Protein 3JX8 (pdb70)

Sequence (1457 aa):
DKKRIDGNGNPETREIKISDYDEITFVGSADFEYEQSDKAPYLSVTIDENLFDYLVTEVEGGTLKIYPKSIKKGFNNNSYDLRPTVYKIKKSNSKELKELNTVGSGSFIISKPTKVNREINAGSGNVELRGPVKGYKLECNAGSGNIIAKDIQLDNLSCSLASSGEIEVIGTVVDRASFNVAGSGEIKAFDCQARKAECNIASSGEISVYATQILDANIVGSGEIHYKGDPEISKSIGSGSINKVKDKKRIDGNGNPETREIKISDYDEITFVGSADFEYEQSDDKAPYLSVTIDENLFDYLVTEVEGGTLKIYPKSIKKGFNNNSYDLRPTVYKIKKSNSKELKELNTVGSGSFIISKPTKVNREINAGSGNVELRGPVKGYKLECNAGSGNIIAKDIQLDNLSCSLASSGEIEVIGTTVDRRASFNVAGSGEIKAFDCQARKAECNIASSGEISVYATQILDANIVGSGEIHYKGDPEISKSIGSGSINKVKDKKRIDGNGNPETREIKISDYDEITFVGSADFEYEQSDKAPYLSVTIDENLFDYLVTEVEGGTLKIYPKSIKKGFNNNSYDLRPTVYKIKSNSKELKELNTVGSGSFIISKPTKVNREINAGSGNVELRGPVKGYKLECNAGSGNIIAKDIQLDNLSCSLASSGEIEVIGTTVVDRASFNVAGSGEIKAFDCQARKAECNIASSGEISVYATQILDANIVGSGEIHYKGDPEISKSIGSGSINKVKKKRIDGNGNPETREIKISDYDEITFVGSADFEYEQSDKAPYLSVTIDENLFDYLVTEVEGGTLKIYPKSIKKGFNNNSYDLRPTVYKIKKSNSKELKELNTVGSGSFIISKPTKVNREINAGSGNVELRGPVKGYKLECNAGSGNIIAKDIQLDNLSCSLLASSGEIEVIGTTVVDRASFNVAGSGEIKAFDCQARKAECNIASSGEISVYATQILDANIVGSGEIHYKGDPEISKSIGSGSINKVKDKKRIDGNGNPETREIKISDYDEITFVGSADFEYEQSDKAPYLSVTIDENLFDYLVTEVEGGTLKIYPKSIKKGFNNNSYDLRPTVYKIKKSNSKELKELNTVGSGSFIISKPTKVNRREINAGSGNVELRGPVKGYKLECNAGSGNIIAKDIQLDNLSCSLASSGEIEVIGTTVVDRASFNVAGSGEIKAFDCQARKAECNIASSGEISVYATQILDANIVGSGEIHYKGDPEISKSIGSGSINKVKDKKRIDGNGNPETREIKISDYDEITFVGSADFEYEQSDKAPYLSVTIDENLFDYLVTEVEGGTLKIYPKSIKKGFNNNSYDLRPTVYKIKKSNSKELKELNTVGSGSFIISKPTKVNREINAGSGNVELRGPVKGYKLECNAGSGNIIAKDIQLDNLSCSLASSGEIEVIGTTVVDRASFNVAGSGEIKAFDCQARKAECNIASSGEEISVYATQILDANIVGSGEIHYKGDPEISKSIGSGSINKVK

Solvent-accessible surface area: 61033 Å² total

B-factor: mean 30.09, std 10.41, range [11.68, 91.85]

Radius of gyration: 42.0 Å; Cα contacts (8 Å, |Δi|>4): 5154; chains: 6; bounding box: 120×120×91 Å

Organism: Parabacteroides distasonis (strain ATCC 8503 / DSM 20701 / CIP 104284 / JCM 5825 / NCTC 11152) (NCBI:txid435591)

InterPro domains:
  IPR021255 Putative auto-transporter adhesin, head GIN domain [PF10988] (141-253)

Foldseek 3Di:
DAEDEQPPAKDKDKDDAAAAQEEAAEDAAAEEEEADPPGKTKMKIWRPVCVVQWDAYADPRYTYIDGDCDDVPVSPHGHHYHTPHIYMYIYHNHHQYYAYYDAYEYEYAEEAEDAHEYYYEAHEYEDNYEYEYEEYEAEEYAHEYEYAHYHYQEYEYEYEEAHEYEYAYEYAEYEAYYEYAHEYECQRYEYQEYEYEYHEAYEYEHEHAAEYEEEYEYQYEYEYEHDYDYHDYYHNHYYYYDD/DAEDEQPPAKDKDKDDAAAAQEEEAEDAAAEEEEADPDGKTKMKIWRPVCVVQWDAYADPRYTYIDGAQPVVPPSPHGHHYHTPHIYMYIYHNHHQYYAYYYAYEYEYAEEAEDAHEYYYEAHEYEDRYAYEYEEYEAEEYAHEYEYAHYHYQEYEYEYEEAHEYEYAYEYAEYEEEYEYAYEYHAQRYEYQEYEYEYHAAHEYEHEHAAEYEYEYEYAYEYEYEYDYDYDDYYHNHYYYYDD/DAEDEFPPAKDKDKDDAAAAQEEEAEDAAAEEEEADPDGKTKMKIWRPVQVVQWDAYADPRYTYIDGDCDVVPPSPHGHHYHTPHIYMYIYHNHHQEYAYEEAYEYEYAEEAEHAHEYEYEAHEYEDNYEYEYEEYEAEEYAHEYEYAHYHYQEYEYEYEEAHEYEYAYEYAEYEAYYEYAHEYHAQRYEYQEYEYEYHEAHEYEHEHAAYYEYEYEYAHEYEYEHDYDYDDYYHNHYYYYDD/DEDEFPPAKDKDKDDAAAAQEEAAEDAAAEEEEADPDGKTKMKIWRPVCVVQWDAYADPRYTYIYGDCDVVPVSPHGYHYHTPHIYMYIYHNHHQEYAYEDAYEYEYAAEAEHAHEYYYEAHEYEQRYEYEYEEYEAEEYAHEYEYAHYHYAEYEYEYEEAHEYEYAYEYAEYEEYYEYAYEYHAQRYEYQEYEYEYEEAYEYEHEHAAYYEEYYEYAYEYEYEYDYDYDDYYHNHDYYYDD/DAEDEQPPAKDKDKDDAAAAQEEDAEDAAAEEEEADPDGKTKMKIWRPVCVVQWDAYADPRYTYIDGDCDVPPVSPHGHHYHTPHIYMYIYHNHHQYYAYYDAYEYEYAEEAEDAHEYEEEAHEYEDNYAYEYEEYEAEEYAHEYEYNHYHYAEYEYEYEEAHEYEYAYEYAEYEAYYEYAYEYHCQRYEYQEYEYEYEEAYEYEHEHAAYYEEYYEYQYEYEYEHDYDYDDYYHNHYYYYDD/DQEDEFPPAKDKDKDDAAAAQEEEAEDAAAEEEEADPDGKTKMKIWRPVQVVQWDAYDDPRYTYIDGDCDDPPVSPDGHDYHTPHIYMYIYHNHHAEYAYYEAYEYEYAEEEEDAHEYEEEAHEYEDRYEYEYEEYEAEEYAHEYEYAHYHYQEYEYEYEEAHEYEYAYEYAEYEAYYEYAYEYHCQRYEYQEYEYEYEEAYEYEHEHAAYYEYYYEYQYEYEYEYDYDYDDYYHNHYYYYDD

Structure (mmCIF, N/CA/C/O backbone):
data_3JX8
#
_entry.id   3JX8
#
_cell.length_a   201.880
_cell.length_b   201.880
_cell.length_c   202.840
_cell.angle_alpha   90.000
_cell.angle_beta   90.000
_cell.angle_gamma   90.000
#
_symmetry.space_group_name_H-M   'P 41 21 2'
#
loop_
_entity.id
_entity.type
_entity.pdbx_description
1 polymer 'Putative lipoprotein'
2 non-polymer 'SULFATE ION'
3 non-polymer GLYCEROL
4 non-polymer 'CHLORIDE ION'
5 water water
#
loop_
_atom_site.group_PDB
_atom_site.id
_atom_site.type_symbol
_atom_site.label_atom_id
_atom_site.label_alt_id
_atom_site.label_comp_id
_atom_site.label_asym_id
_atom_site.label_entity_id
_atom_site.label_seq_id
_atom_site.pdbx_PDB_ins_code
_atom_site.Cartn_x
_atom_site.Cartn_y
_atom_site.Cartn_z
_atom_site.occupancy
_atom_site.B_iso_or_equiv
_atom_site.auth_seq_id
_atom_site.auth_comp_id
_atom_site.auth_asym_id
_atom_site.auth_atom_id
_atom_site.pdbx_PDB_model_num
ATOM 1 N N . ASP A 1 4 ? -45.268 92.685 18.763 1.00 48.25 23 ASP A N 1
ATOM 2 C CA . ASP A 1 4 ? -43.972 92.767 18.000 1.00 47.19 23 ASP A CA 1
ATOM 3 C C . ASP A 1 4 ? -43.098 91.481 18.020 1.00 45.81 23 ASP A C 1
ATOM 4 O O . ASP A 1 4 ? -42.992 90.821 16.990 1.00 47.49 23 ASP A O 1
ATOM 6 N N A LYS A 1 5 ? -42.481 91.133 19.154 0.50 44.39 24 LYS A N 1
ATOM 7 N N B LYS A 1 5 ? -42.527 91.135 19.174 0.50 44.46 24 LYS A N 1
ATOM 8 C CA A LYS A 1 5 ? -41.508 90.016 19.186 0.50 42.60 24 LYS A CA 1
ATOM 9 C CA B LYS A 1 5 ? -41.524 90.068 19.262 0.50 42.71 24 LYS A CA 1
ATOM 10 C C A LYS A 1 5 ? -42.114 88.607 19.283 0.50 41.40 24 LYS A C 1
ATOM 11 C C B LYS A 1 5 ? -42.101 88.636 19.308 0.50 41.47 24 LYS A C 1
ATOM 12 O O A LYS A 1 5 ? -41.637 87.692 18.607 0.50 40.78 24 LYS A O 1
ATOM 13 O O B LYS A 1 5 ? -41.603 87.745 18.615 0.50 40.84 24 LYS A O 1
ATOM 24 N N . ARG A 1 6 ? -43.139 88.422 20.117 1.00 40.07 25 ARG A N 1
ATOM 25 C CA . ARG A 1 6 ? -43.736 87.081 20.299 1.00 38.55 25 ARG A CA 1
ATOM 26 C C . ARG A 1 6 ? -44.944 86.840 19.397 1.00 35.38 25 ARG A C 1
ATOM 27 O O . ARG A 1 6 ? -45.839 87.635 19.376 1.00 35.35 25 ARG A O 1
ATOM 35 N N . ILE A 1 7 ? -44.972 85.740 18.660 1.00 32.33 26 ILE A N 1
ATOM 36 C CA . ILE A 1 7 ? -46.103 85.452 17.773 1.00 30.03 26 ILE A CA 1
ATOM 37 C C . ILE A 1 7 ? -46.656 84.083 18.144 1.00 28.73 26 ILE A C 1
ATOM 38 O O . ILE A 1 7 ? -45.951 83.085 18.090 1.00 26.35 26 ILE A O 1
ATOM 43 N N . ASP A 1 8 ? -47.916 84.043 18.557 1.00 28.21 27 ASP A N 1
ATOM 44 C CA . ASP A 1 8 ? -48.531 82.771 18.920 1.00 28.30 27 ASP A CA 1
ATOM 45 C C . ASP A 1 8 ? -49.153 82.122 17.707 1.00 27.63 27 ASP A C 1
ATOM 46 O O . ASP A 1 8 ? -49.726 82.802 16.874 1.00 26.42 27 ASP A O 1
ATOM 51 N N . GLY A 1 9 ? -49.028 80.803 17.624 1.00 27.42 28 GLY A N 1
ATOM 52 C CA . GLY A 1 9 ? -49.682 80.030 16.577 1.00 27.31 28 GLY A CA 1
ATOM 53 C C . GLY A 1 9 ? -51.179 80.127 16.717 1.00 27.06 28 GLY A C 1
ATOM 54 O O . GLY A 1 9 ? -51.700 80.030 17.812 1.00 26.56 28 GLY A O 1
ATOM 55 N N . ASN A 1 10 ? -51.876 80.330 15.597 1.00 27.33 29 ASN A N 1
ATOM 56 C CA . ASN A 1 10 ? -53.325 80.482 15.621 1.00 26.39 29 ASN A CA 1
ATOM 57 C C . ASN A 1 10 ? -54.066 79.155 15.756 1.00 26.55 29 ASN A C 1
ATOM 58 O O . ASN A 1 10 ? -55.269 79.150 15.762 1.00 26.90 29 ASN A O 1
ATOM 63 N N . GLY A 1 11 ? -53.352 78.039 15.833 1.00 26.22 30 GLY A N 1
ATOM 64 C CA . GLY A 1 11 ? -53.988 76.755 16.095 1.00 26.04 30 GLY A CA 1
ATOM 65 C C . GLY A 1 11 ? -54.534 76.088 14.848 1.00 25.72 30 GLY A C 1
ATOM 66 O O . GLY A 1 11 ? -55.223 75.102 14.942 1.00 25.95 30 GLY A O 1
ATOM 67 N N . ASN A 1 12 ? -54.235 76.623 13.676 1.00 24.69 31 ASN A N 1
ATOM 68 C CA . ASN A 1 12 ? -54.631 75.977 12.441 1.00 23.96 31 ASN A CA 1
ATOM 69 C C . ASN A 1 12 ? -53.416 75.453 11.700 1.00 23.34 31 ASN A C 1
ATOM 70 O O . ASN A 1 12 ? -52.857 76.150 10.888 1.00 23.34 31 ASN A O 1
ATOM 75 N N . PRO A 1 13 ? -53.025 74.204 11.946 1.00 23.40 32 PRO A N 1
ATOM 76 C CA . PRO A 1 13 ? -51.809 73.715 11.311 1.00 23.42 32 PRO A CA 1
ATOM 77 C C . PRO A 1 13 ? -51.909 73.554 9.806 1.00 23.49 32 PRO A C 1
ATOM 78 O O . PRO A 1 13 ? -52.887 73.003 9.311 1.00 23.38 32 PRO A O 1
ATOM 82 N N . GLU A 1 14 ? -50.864 73.991 9.111 1.00 23.32 33 GLU A N 1
ATOM 83 C CA . GLU A 1 14 ? -50.756 73.871 7.665 1.00 22.76 33 GLU A CA 1
ATOM 84 C C . GLU A 1 14 ? -49.442 73.187 7.296 1.00 22.31 33 GLU A C 1
ATOM 85 O O . GLU A 1 14 ? -48.404 73.499 7.853 1.00 21.63 33 GLU A O 1
ATOM 91 N N . THR A 1 15 ? -49.512 72.276 6.329 1.00 21.58 34 THR A N 1
ATOM 92 C CA . THR A 1 15 ? -48.351 71.619 5.790 1.00 21.53 34 THR A CA 1
ATOM 93 C C . THR A 1 15 ? -48.042 72.193 4.420 1.00 22.54 34 THR A C 1
ATOM 94 O O . THR A 1 15 ? -48.928 72.333 3.562 1.00 22.87 34 THR A O 1
ATOM 98 N N . ARG A 1 16 ? -46.778 72.526 4.227 1.00 23.50 35 ARG A N 1
ATOM 99 C CA . ARG A 1 16 ? -46.272 72.988 2.950 1.00 24.48 35 ARG A CA 1
ATOM 100 C C . ARG A 1 16 ? -45.064 72.183 2.550 1.00 25.48 35 ARG A C 1
ATOM 101 O O . ARG A 1 16 ? -44.082 72.051 3.320 1.00 24.14 35 ARG A O 1
ATOM 109 N N . GLU A 1 17 ? -45.137 71.650 1.336 1.00 26.54 36 GLU A N 1
ATOM 110 C CA . GLU A 1 17 ? -43.970 71.073 0.706 1.00 28.19 36 GLU A CA 1
ATOM 111 C C . GLU A 1 17 ? -43.238 72.188 0.014 1.00 28.51 36 GLU A C 1
ATOM 112 O O . GLU A 1 17 ? -43.818 72.894 -0.789 1.00 30.01 36 GLU A O 1
ATOM 118 N N . ILE A 1 18 ? -41.961 72.356 0.322 1.00 29.35 37 ILE A N 1
ATOM 119 C CA . ILE A 1 18 ? -41.178 73.470 -0.200 1.00 29.38 37 ILE A CA 1
ATOM 120 C C . ILE A 1 18 ? -40.134 72.954 -1.179 1.00 29.99 37 ILE A C 1
ATOM 121 O O . ILE A 1 18 ? -39.360 72.041 -0.872 1.00 30.28 37 ILE A O 1
ATOM 126 N N . LYS A 1 19 ? -40.141 73.536 -2.376 1.00 30.01 38 LYS A N 1
ATOM 127 C CA . LYS A 1 19 ? -39.221 73.138 -3.439 1.00 30.21 38 LYS A CA 1
ATOM 128 C C . LYS A 1 19 ? -37.814 73.541 -3.056 1.00 29.27 38 LYS A C 1
ATOM 129 O O . LYS A 1 19 ? -37.563 74.699 -2.712 1.00 29.35 38 LYS A O 1
ATOM 132 N N . ILE A 1 20 ? -36.906 72.580 -3.100 1.00 28.60 39 ILE A N 1
ATOM 133 C CA . ILE A 1 20 ? -35.533 72.822 -2.732 1.00 28.67 39 ILE A CA 1
ATOM 134 C C . ILE A 1 20 ? -34.542 72.061 -3.622 1.00 28.85 39 ILE A C 1
ATOM 135 O O . ILE A 1 20 ? -34.849 71.002 -4.117 1.00 29.07 39 ILE A O 1
ATOM 140 N N . SER A 1 21 ? -33.344 72.611 -3.795 1.00 29.13 40 SER A N 1
ATOM 141 C CA . SER A 1 21 ? -32.201 71.851 -4.321 1.00 29.49 40 SER A CA 1
ATOM 142 C C . SER A 1 21 ? -31.596 71.031 -3.206 1.00 29.13 40 SER A C 1
ATOM 143 O O . SER A 1 21 ? -31.897 71.232 -2.027 1.00 28.65 40 SER A O 1
ATOM 146 N N . ASP A 1 22 ? -30.669 70.164 -3.597 1.00 28.51 41 ASP A N 1
ATOM 147 C CA . ASP A 1 22 ? -29.880 69.428 -2.648 1.00 28.11 41 ASP A CA 1
ATOM 148 C C . ASP A 1 22 ? -29.094 70.358 -1.748 1.00 27.26 41 ASP A C 1
ATOM 149 O O . ASP A 1 22 ? -28.803 71.491 -2.103 1.00 26.87 41 ASP A O 1
ATOM 154 N N . TYR A 1 23 ? -28.767 69.846 -0.575 1.00 26.51 42 TYR A N 1
ATOM 155 C CA . TYR A 1 23 ? -27.994 70.575 0.397 1.00 26.10 42 TYR A CA 1
ATOM 156 C C . TYR A 1 23 ? -27.149 69.568 1.128 1.00 25.80 42 TYR A C 1
ATOM 157 O O . TYR A 1 23 ? -27.516 68.417 1.231 1.00 25.58 42 TYR A O 1
ATOM 166 N N . ASP A 1 24 ? -26.006 70.013 1.611 1.00 26.28 43 ASP A N 1
ATOM 167 C CA . ASP A 1 24 ? -25.130 69.177 2.403 1.00 27.11 43 ASP A CA 1
ATOM 168 C C . ASP A 1 24 ? -24.953 69.741 3.797 1.00 27.12 43 ASP A C 1
ATOM 169 O O . ASP A 1 24 ? -24.177 69.224 4.586 1.00 27.54 43 ASP A O 1
ATOM 174 N N . GLU A 1 25 ? -25.692 70.798 4.102 1.00 27.55 44 GLU A N 1
ATOM 175 C CA . GLU A 1 25 ? -25.570 71.470 5.383 1.00 27.71 44 GLU A CA 1
ATOM 176 C C . GLU A 1 25 ? -26.934 72.026 5.812 1.00 26.35 44 GLU A C 1
ATOM 177 O O . GLU A 1 25 ? -27.738 72.429 4.958 1.00 26.39 44 GLU A O 1
ATOM 183 N N . ILE A 1 26 ? -27.203 71.998 7.123 1.00 25.73 45 ILE A N 1
ATOM 184 C CA . ILE A 1 26 ? -28.467 72.481 7.715 1.00 24.44 45 ILE A CA 1
ATOM 185 C C . ILE A 1 26 ? -28.188 73.501 8.801 1.00 24.98 45 ILE A C 1
ATOM 186 O O . ILE A 1 26 ? -27.411 73.232 9.710 1.00 25.16 45 ILE A O 1
ATOM 191 N N . THR A 1 27 ? -28.830 74.668 8.698 1.00 24.91 46 THR A N 1
ATOM 192 C CA . THR A 1 27 ? -28.931 75.638 9.770 1.00 25.03 46 THR A CA 1
ATOM 193 C C . THR A 1 27 ? -30.374 75.598 10.214 1.00 25.06 46 THR A C 1
ATOM 194 O O . THR A 1 27 ? -31.256 76.008 9.454 1.00 25.37 46 THR A O 1
ATOM 198 N N . PHE A 1 28 ? -30.624 75.132 11.426 1.00 24.45 47 PHE A N 1
ATOM 199 C CA . PHE A 1 28 ? -31.983 74.970 11.951 1.00 24.50 47 PHE A CA 1
ATOM 200 C C . PHE A 1 28 ? -32.098 75.648 13.287 1.00 24.39 47 PHE A C 1
ATOM 201 O O . PHE A 1 28 ? -31.439 75.248 14.227 1.00 25.31 47 PHE A O 1
ATOM 209 N N . VAL A 1 29 ? -32.924 76.673 13.390 1.00 24.03 48 VAL A N 1
ATOM 210 C CA . VAL A 1 29 ? -33.139 77.346 14.647 1.00 23.45 48 VAL A CA 1
ATOM 211 C C . VAL A 1 29 ? -34.604 77.201 14.967 1.00 23.99 48 VAL A C 1
ATOM 212 O O . VAL A 1 29 ? -35.464 77.560 14.145 1.00 23.95 48 VAL A O 1
ATOM 216 N N . GLY A 1 30 ? -34.910 76.739 16.162 1.00 24.83 49 GLY A N 1
ATOM 217 C CA . GLY A 1 30 ? -36.302 76.635 16.582 1.00 25.49 49 GLY A CA 1
ATOM 218 C C . GLY A 1 30 ? -36.648 75.384 17.349 1.00 26.19 49 GLY A C 1
ATOM 219 O O . GLY A 1 30 ? -35.774 74.582 17.717 1.00 26.69 49 GLY A O 1
ATOM 220 N N . SER A 1 31 ? -37.953 75.228 17.579 1.00 26.70 50 SER A N 1
ATOM 221 C CA . SER A 1 31 ? -38.485 74.226 18.499 1.00 26.43 50 SER A CA 1
ATOM 222 C C . SER A 1 31 ? -39.125 73.042 17.808 1.00 25.98 50 SER A C 1
ATOM 223 O O . SER A 1 31 ? -39.722 72.209 18.481 1.00 25.66 50 SER A O 1
ATOM 226 N N . ALA A 1 32 ? -38.963 72.930 16.492 1.00 25.71 51 ALA A N 1
ATOM 227 C CA . ALA A 1 32 ? -39.635 71.865 15.732 1.00 25.67 51 ALA A CA 1
ATOM 228 C C . ALA A 1 32 ? -39.112 70.485 16.108 1.00 25.91 51 ALA A C 1
ATOM 229 O O . ALA A 1 32 ? -37.995 70.338 16.585 1.00 26.00 51 ALA A O 1
ATOM 231 N N . ASP A 1 33 ? -39.937 69.481 15.866 1.00 25.61 52 ASP A N 1
ATOM 232 C CA . ASP A 1 33 ? -39.451 68.123 15.667 1.00 25.95 52 ASP A CA 1
ATOM 233 C C . ASP A 1 33 ? -39.081 67.976 14.195 1.00 25.33 52 ASP A C 1
ATOM 234 O O . ASP A 1 33 ? -39.944 68.027 13.310 1.00 25.33 52 ASP A O 1
ATOM 239 N N . PHE A 1 34 ? -37.786 67.826 13.949 1.00 24.75 53 PHE A N 1
ATOM 240 C CA . PHE A 1 34 ? -37.212 67.804 12.626 1.00 24.60 53 PHE A CA 1
ATOM 241 C C . PHE A 1 34 ? -36.739 66.390 12.395 1.00 25.08 53 PHE A C 1
ATOM 242 O O . PHE A 1 34 ? -35.892 65.907 13.109 1.00 26.16 53 PHE A O 1
ATOM 250 N N . GLU A 1 35 ? -37.304 65.719 11.403 1.00 25.65 54 GLU A N 1
ATOM 251 C CA . GLU A 1 35 ? -36.832 64.406 10.961 1.00 26.06 54 GLU A CA 1
ATOM 252 C C . GLU A 1 35 ? -36.049 64.515 9.667 1.00 24.61 54 GLU A C 1
ATOM 253 O O . GLU A 1 35 ? -36.574 65.010 8.663 1.00 24.11 54 GLU A O 1
ATOM 259 N N . TYR A 1 36 ? -34.815 64.022 9.683 1.00 23.88 55 TYR A N 1
ATOM 260 C CA . TYR A 1 36 ? -33.936 64.100 8.524 1.00 23.77 55 TYR A CA 1
ATOM 261 C C . TYR A 1 36 ? -33.448 62.706 8.186 1.00 24.79 55 TYR A C 1
ATOM 262 O O . TYR A 1 36 ? -33.309 61.854 9.067 1.00 25.74 55 TYR A O 1
ATOM 271 N N . GLU A 1 37 ? -33.199 62.476 6.904 1.00 25.70 56 GLU A N 1
ATOM 272 C CA . GLU A 1 37 ? -32.496 61.282 6.436 1.00 26.29 56 GLU A CA 1
ATOM 273 C C . GLU A 1 37 ? -31.619 61.623 5.247 1.00 26.18 56 GLU A C 1
ATOM 274 O O . GLU A 1 37 ? -31.921 62.525 4.472 1.00 25.93 56 GLU A O 1
ATOM 280 N N . GLN A 1 38 ? -30.523 60.899 5.111 1.00 26.27 57 GLN A N 1
ATOM 281 C CA . GLN A 1 38 ? -29.762 60.942 3.882 1.00 26.93 57 GLN A CA 1
ATOM 282 C C . GLN A 1 38 ? -30.494 60.020 2.918 1.00 27.57 57 GLN A C 1
ATOM 283 O O . GLN A 1 38 ? -30.993 58.975 3.336 1.00 28.08 57 GLN A O 1
ATOM 289 N N . SER A 1 39 ? -30.572 60.411 1.651 1.00 28.14 58 SER A N 1
ATOM 290 C CA . SER A 1 39 ? -31.295 59.633 0.629 1.00 28.80 58 SER A CA 1
ATOM 291 C C . SER A 1 39 ? -30.847 60.013 -0.775 1.00 29.64 58 SER A C 1
ATOM 292 O O . SER A 1 39 ? -30.509 61.155 -1.045 1.00 29.34 58 SER A O 1
ATOM 295 N N . ASP A 1 40 ? -30.842 59.030 -1.666 1.00 31.72 59 ASP A N 1
ATOM 296 C CA . ASP A 1 40 ? -30.581 59.267 -3.092 1.00 33.14 59 ASP A CA 1
ATOM 297 C C . ASP A 1 40 ? -31.819 59.696 -3.863 1.00 32.54 59 ASP A C 1
ATOM 298 O O . ASP A 1 40 ? -31.700 60.056 -5.026 1.00 32.15 59 ASP A O 1
ATOM 303 N N . LYS A 1 41 ? -32.986 59.675 -3.222 1.00 31.83 60 LYS A N 1
ATOM 304 C CA . LYS A 1 41 ? -34.162 60.270 -3.827 1.00 31.80 60 LYS A CA 1
ATOM 305 C C . LYS A 1 41 ? -33.954 61.766 -3.976 1.00 30.95 60 LYS A C 1
ATOM 306 O O . LYS A 1 41 ? -33.020 62.354 -3.415 1.00 30.84 60 LYS A O 1
ATOM 312 N N . ALA A 1 42 ? -34.851 62.382 -4.722 1.00 29.75 61 ALA A N 1
ATOM 313 C CA . ALA A 1 42 ? -34.854 63.825 -4.886 1.00 29.34 61 ALA A CA 1
ATOM 314 C C . ALA A 1 42 ? -34.841 64.533 -3.526 1.00 28.64 61 ALA A C 1
ATOM 315 O O . ALA A 1 42 ? -35.461 64.069 -2.570 1.00 28.85 61 ALA A O 1
ATOM 317 N N . PRO A 1 43 ? -34.140 65.656 -3.430 1.00 28.23 62 PRO A N 1
ATOM 318 C CA . PRO A 1 43 ? -34.183 66.382 -2.156 1.00 28.24 62 PRO A CA 1
ATOM 319 C C . PRO A 1 43 ? -35.609 66.864 -1.860 1.00 28.14 62 PRO A C 1
ATOM 320 O O . PRO A 1 43 ? -36.360 67.222 -2.776 1.00 28.78 62 PRO A O 1
ATOM 324 N N . TYR A 1 44 ? -35.987 66.817 -0.593 1.00 27.57 63 TYR A N 1
ATOM 325 C CA . TYR A 1 44 ? -37.370 67.030 -0.206 1.00 27.23 63 TYR A CA 1
ATOM 326 C C . TYR A 1 44 ? -37.449 67.834 1.063 1.00 26.78 63 TYR A C 1
ATOM 327 O O . TYR A 1 44 ? -36.645 67.628 1.960 1.00 26.93 63 TYR A O 1
ATOM 336 N N . LEU A 1 45 ? -38.405 68.751 1.126 1.00 25.96 64 LEU A N 1
ATOM 337 C CA . LEU A 1 45 ? -38.680 69.470 2.350 1.00 25.61 64 LEU A CA 1
ATOM 338 C C . LEU A 1 45 ? -40.165 69.652 2.537 1.00 25.68 64 LEU A C 1
ATOM 339 O O . LEU A 1 45 ? -40.866 70.153 1.655 1.00 25.12 64 LEU A O 1
ATOM 344 N N . SER A 1 46 ? -40.616 69.317 3.733 1.00 25.59 65 SER A N 1
ATOM 345 C CA . SER A 1 46 ? -41.970 69.583 4.156 1.00 25.63 65 SER A CA 1
ATOM 346 C C . SER A 1 46 ? -41.962 70.188 5.564 1.00 24.62 65 SER A C 1
ATOM 347 O O . SER A 1 46 ? -41.248 69.706 6.431 1.00 24.85 65 SER A O 1
ATOM 350 N N . VAL A 1 47 ? -42.784 71.211 5.781 1.00 23.84 66 VAL A N 1
ATOM 351 C CA . VAL A 1 47 ? -42.897 71.901 7.071 1.00 23.24 66 VAL A CA 1
ATOM 352 C C . VAL A 1 47 ? -44.379 72.027 7.432 1.00 23.74 66 VAL A C 1
ATOM 353 O O . VAL A 1 47 ? -45.199 72.458 6.602 1.00 23.57 66 VAL A O 1
ATOM 357 N N . THR A 1 48 ? -44.708 71.657 8.667 1.00 23.56 67 THR A N 1
ATOM 358 C CA . THR A 1 48 ? -46.035 71.802 9.216 1.00 23.40 67 THR A CA 1
ATOM 359 C C . THR A 1 48 ? -45.955 72.739 10.424 1.00 24.19 67 THR A C 1
ATOM 360 O O . THR A 1 48 ? -45.236 72.472 11.396 1.00 24.61 67 THR A O 1
ATOM 364 N N . ILE A 1 49 ? -46.699 73.837 10.373 1.00 24.17 68 ILE A N 1
ATOM 365 C CA . ILE A 1 49 ? -46.735 74.789 11.487 1.00 23.81 68 ILE A CA 1
ATOM 366 C C . ILE A 1 49 ? -48.071 75.536 11.414 1.00 24.84 68 ILE A C 1
ATOM 367 O O . ILE A 1 49 ? -48.736 75.537 10.348 1.00 25.47 68 ILE A O 1
ATOM 372 N N . ASP A 1 50 ? -48.482 76.160 12.514 1.00 24.67 69 ASP A N 1
ATOM 373 C CA . ASP A 1 50 ? -49.647 77.022 12.485 1.00 24.51 69 ASP A CA 1
ATOM 374 C C . ASP A 1 50 ? -49.539 77.949 11.264 1.00 24.82 69 ASP A C 1
ATOM 375 O O . ASP A 1 50 ? -48.490 78.553 11.016 1.00 24.93 69 ASP A O 1
ATOM 380 N N . GLU A 1 51 ? -50.633 78.053 10.508 1.00 24.79 70 GLU A N 1
ATOM 381 C CA . GLU A 1 51 ? -50.623 78.722 9.213 1.00 24.68 70 GLU A CA 1
ATOM 382 C C . GLU A 1 51 ? -50.082 80.150 9.313 1.00 25.13 70 GLU A C 1
ATOM 383 O O . GLU A 1 51 ? -49.404 80.639 8.402 1.00 25.30 70 GLU A O 1
ATOM 389 N N . ASN A 1 52 ? -50.369 80.819 10.419 1.00 24.72 71 ASN A N 1
ATOM 390 C CA . ASN A 1 52 ? -49.934 82.199 10.577 1.00 24.72 71 ASN A CA 1
ATOM 391 C C . ASN A 1 52 ? -48.412 82.361 10.772 1.00 24.87 71 ASN A C 1
ATOM 392 O O . ASN A 1 52 ? -47.868 83.404 10.471 1.00 25.91 71 ASN A O 1
ATOM 397 N N . LEU A 1 53 ? -47.720 81.323 11.213 1.00 24.81 72 LEU A N 1
ATOM 398 C CA . LEU A 1 53 ? -46.309 81.443 11.530 1.00 24.12 72 LEU A CA 1
ATOM 399 C C . LEU A 1 53 ? -45.363 81.364 10.296 1.00 24.91 72 LEU A C 1
ATOM 400 O O . LEU A 1 53 ? -44.214 81.832 10.374 1.00 24.07 72 LEU A O 1
ATOM 405 N N . PHE A 1 54 ? -45.836 80.839 9.155 1.00 24.73 73 PHE A N 1
ATOM 406 C CA . PHE A 1 54 ? -44.992 80.783 7.943 1.00 25.34 73 PHE A CA 1
ATOM 407 C C . PHE A 1 54 ? -44.466 82.156 7.523 1.00 24.92 73 PHE A C 1
ATOM 408 O O . PHE A 1 54 ? -43.372 82.264 7.043 1.00 24.58 73 PHE A O 1
ATOM 416 N N . ASP A 1 55 ? -45.281 83.186 7.679 1.00 25.09 74 ASP A N 1
ATOM 417 C CA . ASP A 1 55 ? -44.884 84.558 7.381 1.00 25.53 74 ASP A CA 1
ATOM 418 C C . ASP A 1 55 ? -43.704 85.035 8.215 1.00 25.40 74 ASP A C 1
ATOM 419 O O . ASP A 1 55 ? -43.073 86.024 7.838 1.00 25.54 74 ASP A O 1
ATOM 424 N N . TYR A 1 56 ? -43.427 84.357 9.330 1.00 24.68 75 TYR A N 1
ATOM 425 C CA . TYR A 1 56 ? -42.348 84.729 10.237 1.00 24.81 75 TYR A CA 1
ATOM 426 C C . TYR A 1 56 ? -41.135 83.815 10.157 1.00 24.93 75 TYR A C 1
ATOM 427 O O . TYR A 1 56 ? -40.225 83.951 10.950 1.00 25.21 75 TYR A O 1
ATOM 436 N N . LEU A 1 57 ? -41.127 82.890 9.205 1.00 25.49 76 LEU A N 1
ATOM 437 C CA . LEU A 1 57 ? -40.152 81.813 9.160 1.00 26.12 76 LEU A CA 1
ATOM 438 C C . LEU A 1 57 ? -39.396 81.860 7.829 1.00 26.53 76 LEU A C 1
ATOM 439 O O . LEU A 1 57 ? -39.988 82.124 6.797 1.00 27.66 76 LEU A O 1
ATOM 444 N N . VAL A 1 58 ? -38.092 81.650 7.849 1.00 26.03 77 VAL A N 1
ATOM 445 C CA . VAL A 1 58 ? -37.312 81.432 6.625 1.00 25.15 77 VAL A CA 1
ATOM 446 C C . VAL A 1 58 ? -37.211 79.937 6.455 1.00 25.38 77 VAL A C 1
ATOM 447 O O . VAL A 1 58 ? -36.935 79.235 7.431 1.00 24.77 77 VAL A O 1
ATOM 451 N N . THR A 1 59 ? -37.498 79.443 5.247 1.00 25.86 78 THR A N 1
ATOM 452 C CA . THR A 1 59 ? -37.405 78.015 4.923 1.00 26.89 78 THR A CA 1
ATOM 453 C C . THR A 1 59 ? -36.933 77.881 3.486 1.00 28.25 78 THR A C 1
ATOM 454 O O . THR A 1 59 ? -37.734 77.966 2.565 1.00 28.96 78 THR A O 1
ATOM 458 N N . GLU A 1 60 ? -35.635 77.699 3.271 1.00 29.42 79 GLU A N 1
ATOM 459 C CA . GLU A 1 60 ? -35.097 77.654 1.931 1.00 30.05 79 GLU A CA 1
ATOM 460 C C . GLU A 1 60 ? -33.726 77.014 1.896 1.00 30.31 79 GLU A C 1
ATOM 461 O O . GLU A 1 60 ? -33.044 76.915 2.928 1.00 29.97 79 GLU A O 1
ATOM 467 N N . VAL A 1 61 ? -33.322 76.628 0.694 1.00 30.07 80 VAL A N 1
ATOM 468 C CA . VAL A 1 61 ? -31.991 76.137 0.460 1.00 31.22 80 VAL A CA 1
ATOM 469 C C . VAL A 1 61 ? -31.266 77.193 -0.327 1.00 32.58 80 VAL A C 1
ATOM 470 O O . VAL A 1 61 ? -31.779 77.738 -1.281 1.00 33.22 80 VAL A O 1
ATOM 474 N N . GLU A 1 62 ? -30.045 77.470 0.078 1.00 34.42 81 GLU A N 1
ATOM 475 C CA . GLU A 1 62 ? -29.258 78.490 -0.570 1.00 35.34 81 GLU A CA 1
ATOM 476 C C . GLU A 1 62 ? -27.787 78.182 -0.335 1.00 34.13 81 GLU A C 1
ATOM 477 O O . GLU A 1 62 ? -27.349 77.949 0.800 1.00 34.07 81 GLU A O 1
ATOM 483 N N . GLY A 1 63 ? -27.025 78.161 -1.423 1.00 33.18 82 GLY A N 1
ATOM 484 C CA . GLY A 1 63 ? -25.601 77.877 -1.324 1.00 31.98 82 GLY A CA 1
ATOM 485 C C . GLY A 1 63 ? -25.378 76.489 -0.771 1.00 31.09 82 GLY A C 1
ATOM 486 O O . GLY A 1 63 ? -24.462 76.269 -0.007 1.00 30.86 82 GLY A O 1
ATOM 487 N N . GLY A 1 64 ? -26.241 75.557 -1.160 1.00 29.84 83 GLY A N 1
ATOM 488 C CA . GLY A 1 64 ? -26.174 74.207 -0.656 1.00 29.21 83 GLY A CA 1
ATOM 489 C C . GLY A 1 64 ? -26.442 74.004 0.815 1.00 28.15 83 GLY A C 1
ATOM 490 O O . GLY A 1 64 ? -26.053 72.968 1.353 1.00 28.06 83 GLY A O 1
ATOM 491 N N . THR A 1 65 ? -27.113 74.972 1.446 1.00 27.30 84 THR A N 1
ATOM 492 C CA . THR A 1 65 ? -27.497 74.899 2.848 1.00 26.29 84 THR A CA 1
ATOM 493 C C . THR A 1 65 ? -28.995 75.095 3.038 1.00 26.05 84 THR A C 1
ATOM 494 O O . THR A 1 65 ? -29.556 76.075 2.557 1.00 26.38 84 THR A O 1
ATOM 498 N N . LEU A 1 66 ? -29.627 74.145 3.731 1.00 25.16 85 LEU A N 1
ATOM 499 C CA . LEU A 1 66 ? -31.000 74.258 4.158 1.00 24.63 85 LEU A CA 1
ATOM 500 C C . LEU A 1 66 ? -31.024 75.166 5.380 1.00 24.79 85 LEU A C 1
ATOM 501 O O . LEU A 1 66 ? -30.356 74.907 6.388 1.00 24.34 85 LEU A O 1
ATOM 506 N N . LYS A 1 67 ? -31.806 76.220 5.279 1.00 24.57 86 LYS A N 1
ATOM 507 C CA . LYS A 1 67 ? -31.932 77.203 6.315 1.00 25.66 86 LYS A CA 1
ATOM 508 C C . LYS A 1 67 ? -33.383 77.300 6.748 1.00 24.99 86 LYS A C 1
ATOM 509 O O . LYS A 1 67 ? -34.260 77.625 5.916 1.00 25.44 86 LYS A O 1
ATOM 515 N N . ILE A 1 68 ? -33.632 77.013 8.033 1.00 23.94 87 ILE A N 1
ATOM 516 C CA . ILE A 1 68 ? -34.959 77.110 8.656 1.00 23.39 87 ILE A CA 1
ATOM 517 C C . ILE A 1 68 ? -34.791 77.868 9.972 1.00 23.77 87 ILE A C 1
ATOM 518 O O . ILE A 1 68 ? -34.162 77.375 10.910 1.00 23.92 87 ILE A O 1
ATOM 523 N N . TYR A 1 69 ? -35.324 79.074 10.043 1.00 24.05 88 TYR A N 1
ATOM 524 C CA . TYR A 1 69 ? -35.230 79.848 11.273 1.00 24.68 88 TYR A CA 1
ATOM 525 C C . TYR A 1 69 ? -36.209 81.002 11.255 1.00 24.69 88 TYR A C 1
ATOM 526 O O . TYR A 1 69 ? -36.641 81.421 10.175 1.00 23.73 88 TYR A O 1
ATOM 535 N N . PRO A 1 70 ? -36.570 81.520 12.447 1.00 25.11 89 PRO A N 1
ATOM 536 C CA . PRO A 1 70 ? -37.428 82.697 12.501 1.00 24.92 89 PRO A CA 1
ATOM 537 C C . PRO A 1 70 ? -36.770 83.896 11.864 1.00 25.52 89 PRO A C 1
ATOM 538 O O . PRO A 1 70 ? -35.563 84.082 12.004 1.00 25.39 89 PRO A O 1
ATOM 542 N N . LYS A 1 71 ? -37.556 84.687 11.135 1.00 25.06 90 LYS A N 1
ATOM 543 C CA . LYS A 1 71 ? -37.051 85.917 10.567 1.00 25.35 90 LYS A CA 1
ATOM 544 C C . LYS A 1 71 ? -36.590 86.904 11.654 1.00 25.24 90 LYS A C 1
ATOM 545 O O . LYS A 1 71 ? -37.069 86.878 12.799 1.00 23.72 90 LYS A O 1
ATOM 551 N N . SER A 1 72 ? -35.690 87.791 11.242 1.00 25.51 91 SER A N 1
ATOM 552 C CA . SER A 1 72 ? -35.388 88.991 12.000 1.00 26.12 91 SER A CA 1
ATOM 553 C C . SER A 1 72 ? -36.605 89.840 12.146 1.00 26.01 91 SER A C 1
ATOM 554 O O . SER A 1 72 ? -37.415 89.920 11.231 1.00 25.67 91 SER A O 1
ATOM 557 N N . ILE A 1 73 ? -36.704 90.528 13.272 1.00 25.88 92 ILE A N 1
ATOM 558 C CA . ILE A 1 73 ? -37.825 91.405 13.483 1.00 26.68 92 ILE A CA 1
ATOM 559 C C . ILE A 1 73 ? -37.820 92.536 12.442 1.00 28.00 92 ILE A C 1
ATOM 560 O O . ILE A 1 73 ? -36.799 93.183 12.213 1.00 26.48 92 ILE A O 1
ATOM 565 N N . LYS A 1 74 ? -38.981 92.723 11.796 1.00 29.64 93 LYS A N 1
ATOM 566 C CA . LYS A 1 74 ? -39.178 93.771 10.788 1.00 30.68 93 LYS A CA 1
ATOM 567 C C . LYS A 1 74 ? -38.767 95.136 11.403 1.00 30.80 93 LYS A C 1
ATOM 568 O O . LYS A 1 74 ? -39.205 95.522 12.491 1.00 30.54 93 LYS A O 1
ATOM 572 N N . LYS A 1 75 ? -37.867 95.818 10.716 1.00 30.75 94 LYS A N 1
ATOM 573 C CA . LYS A 1 75 ? -37.280 97.075 11.155 1.00 30.83 94 LYS A CA 1
ATOM 574 C C . LYS A 1 75 ? -36.553 96.971 12.458 1.00 29.70 94 LYS A C 1
ATOM 575 O O . LYS A 1 75 ? -36.385 97.971 13.147 1.00 29.81 94 LYS A O 1
ATOM 581 N N . GLY A 1 76 ? -36.102 95.769 12.800 1.00 28.53 95 GLY A N 1
ATOM 582 C CA . GLY A 1 76 ? -35.295 95.551 14.003 1.00 27.38 95 GLY A CA 1
ATOM 583 C C . GLY A 1 76 ? -33.785 95.492 13.742 1.00 27.26 95 GLY A C 1
ATOM 584 O O . GLY A 1 76 ? -33.002 95.188 14.659 1.00 26.06 95 GLY A O 1
ATOM 585 N N . PHE A 1 77 ? -33.387 95.773 12.485 1.00 26.60 96 PHE A N 1
ATOM 586 C CA . PHE A 1 77 ? -32.000 95.851 12.039 1.00 26.36 96 PHE A CA 1
ATOM 587 C C . PHE A 1 77 ? -31.216 94.555 12.214 1.00 27.28 96 PHE A C 1
ATOM 588 O O . PHE A 1 77 ? -30.027 94.577 12.397 1.00 28.98 96 PHE A O 1
ATOM 596 N N . ASN A 1 78 ? -31.889 93.424 12.178 1.00 27.71 97 ASN A N 1
ATOM 597 C CA . ASN A 1 78 ? -31.268 92.139 12.488 1.00 28.74 97 ASN A CA 1
ATOM 598 C C . ASN A 1 78 ? -30.621 92.056 13.871 1.00 27.95 97 ASN A C 1
ATOM 599 O O . ASN A 1 78 ? -29.740 91.225 14.073 1.00 28.70 97 ASN A O 1
ATOM 604 N N . ASN A 1 79 ? -31.087 92.860 14.823 1.00 26.75 98 ASN A N 1
ATOM 605 C CA . ASN A 1 79 ? -30.638 92.751 16.211 1.00 26.17 98 ASN A CA 1
ATOM 606 C C . ASN A 1 79 ? -31.329 91.641 17.002 1.00 26.21 98 ASN A C 1
ATOM 607 O O . ASN A 1 79 ? -30.876 91.277 18.110 1.00 24.32 98 ASN A O 1
ATOM 612 N N . ASN A 1 80 ? -32.421 91.118 16.443 1.00 25.52 99 ASN A N 1
ATOM 613 C CA . ASN A 1 80 ? -33.229 90.093 17.091 1.00 27.49 99 ASN A CA 1
ATOM 614 C C . ASN A 1 80 ? -34.233 89.496 16.138 1.00 26.98 99 ASN A C 1
ATOM 615 O O . ASN A 1 80 ? -34.537 90.069 15.107 1.00 26.07 99 ASN A O 1
ATOM 620 N N . SER A 1 81 ? -34.761 88.346 16.518 1.00 27.08 100 SER A N 1
ATOM 621 C CA . SER A 1 81 ? -35.695 87.624 15.681 1.00 27.58 100 SER A CA 1
ATOM 622 C C . SER A 1 81 ? -36.973 87.363 16.457 1.00 27.06 100 SER A C 1
ATOM 623 O O . SER A 1 81 ? -37.049 87.662 17.657 1.00 26.17 100 SER A O 1
ATOM 626 N N . TYR A 1 82 ? -38.007 86.893 15.749 1.00 26.89 101 TYR A N 1
ATOM 627 C CA . TYR A 1 82 ? -39.303 86.633 16.361 1.00 26.36 101 TYR A CA 1
ATOM 628 C C . TYR A 1 82 ? -39.251 85.423 17.275 1.00 26.33 101 TYR A C 1
ATOM 629 O O . TYR A 1 82 ? -38.543 84.463 17.028 1.00 26.01 101 TYR A O 1
ATOM 638 N N . ASP A 1 83 ? -40.051 85.488 18.317 1.00 27.17 102 ASP A N 1
ATOM 639 C CA . ASP A 1 83 ? -40.249 84.419 19.276 1.00 28.27 102 ASP A CA 1
ATOM 640 C C . ASP A 1 83 ? -41.579 83.716 18.918 1.00 27.87 102 ASP A C 1
ATOM 641 O O . ASP A 1 83 ? -42.670 84.184 19.248 1.00 27.90 102 ASP A O 1
ATOM 646 N N . LEU A 1 84 ? -41.472 82.614 18.199 1.00 27.95 103 LEU A N 1
ATOM 647 C CA . LEU A 1 84 ? -42.642 81.948 17.664 1.00 27.70 103 LEU A CA 1
ATOM 648 C C . LEU A 1 84 ? -43.125 80.921 18.693 1.00 28.27 103 LEU A C 1
ATOM 649 O O . LEU A 1 84 ? -42.326 80.207 19.274 1.00 27.72 103 LEU A O 1
ATOM 654 N N . ARG A 1 85 ? -44.434 80.877 18.927 1.00 28.01 104 ARG A N 1
ATOM 655 C CA . ARG A 1 85 ? -45.012 79.883 19.813 1.00 28.31 104 ARG A CA 1
ATOM 656 C C . ARG A 1 85 ? -46.010 79.036 19.025 1.00 27.19 104 ARG A C 1
ATOM 657 O O . ARG A 1 85 ? -47.213 79.311 19.065 1.00 27.18 104 ARG A O 1
ATOM 665 N N . PRO A 1 86 ? -45.517 78.025 18.297 1.00 26.38 105 PRO A N 1
ATOM 666 C CA . PRO A 1 86 ? -46.416 77.162 17.545 1.00 26.45 105 PRO A CA 1
ATOM 667 C C . PRO A 1 86 ? -47.196 76.219 18.436 1.00 26.00 105 PRO A C 1
ATOM 668 O O . PRO A 1 86 ? -46.761 75.925 19.536 1.00 25.56 105 PRO A O 1
ATOM 672 N N . THR A 1 87 ? -48.363 75.783 17.965 1.00 25.76 106 THR A N 1
ATOM 673 C CA . THR A 1 87 ? -49.097 74.706 18.611 1.00 25.54 106 THR A CA 1
ATOM 674 C C . THR A 1 87 ? -48.640 73.363 18.028 1.00 25.60 106 THR A C 1
ATOM 675 O O . THR A 1 87 ? -48.779 72.351 18.679 1.00 26.09 106 THR A O 1
ATOM 679 N N . VAL A 1 88 ? -48.053 73.367 16.831 1.00 25.35 107 VAL A N 1
ATOM 680 C CA . VAL A 1 88 ? -47.546 72.152 16.174 1.00 25.28 107 VAL A CA 1
ATOM 681 C C . VAL A 1 88 ? -46.401 72.634 15.314 1.00 24.43 107 VAL A C 1
ATOM 682 O O . VAL A 1 88 ? -46.528 73.673 14.681 1.00 23.97 107 VAL A O 1
ATOM 686 N N . TYR A 1 89 ? -45.298 71.903 15.263 1.00 24.13 108 TYR A N 1
ATOM 687 C CA . TYR A 1 89 ? -44.170 72.308 14.426 1.00 23.93 108 TYR A CA 1
ATOM 688 C C . TYR A 1 89 ? -43.336 71.087 14.113 1.00 24.19 108 TYR A C 1
ATOM 689 O O . TYR A 1 89 ? -42.661 70.551 14.991 1.00 23.22 108 TYR A O 1
ATOM 698 N N . LYS A 1 90 ? -43.450 70.622 12.864 1.00 24.13 109 LYS A N 1
ATOM 699 C CA . LYS A 1 90 ? -42.809 69.402 12.398 1.00 24.33 109 LYS A CA 1
ATOM 700 C C . LYS A 1 90 ? -42.135 69.697 11.074 1.00 24.66 109 LYS A C 1
ATOM 701 O O . LYS A 1 90 ? -42.697 70.426 10.219 1.00 25.28 109 LYS A O 1
ATOM 707 N N . ILE A 1 91 ? -40.946 69.130 10.896 1.00 23.62 110 ILE A N 1
ATOM 708 C CA . ILE A 1 91 ? -40.198 69.292 9.672 1.00 23.09 110 ILE A CA 1
ATOM 709 C C . ILE A 1 91 ? -39.743 67.900 9.222 1.00 23.76 110 ILE A C 1
ATOM 710 O O . ILE A 1 91 ? -39.271 67.095 10.037 1.00 24.33 110 ILE A O 1
ATOM 715 N N . LYS A 1 92 ? -39.915 67.602 7.940 1.00 23.54 111 LYS A N 1
ATOM 716 C CA A LYS A 1 92 ? -39.363 66.383 7.362 0.50 23.90 111 LYS A CA 1
ATOM 717 C CA B LYS A 1 92 ? -39.381 66.375 7.351 0.50 23.58 111 LYS A CA 1
ATOM 718 C C . LYS A 1 92 ? -38.523 66.781 6.157 1.00 23.48 111 LYS A C 1
ATOM 719 O O . LYS A 1 92 ? -38.968 67.553 5.291 1.00 22.97 111 LYS A O 1
ATOM 730 N N . SER A 1 93 ? -37.295 66.288 6.098 1.00 22.72 112 SER A N 1
ATOM 731 C CA . SER A 1 93 ? -36.464 66.633 4.946 1.00 22.50 112 SER A CA 1
ATOM 732 C C . SER A 1 93 ? -35.449 65.558 4.669 1.00 22.55 112 SER A C 1
ATOM 733 O O . SER A 1 93 ? -35.138 64.764 5.549 1.00 22.73 112 SER A O 1
ATOM 736 N N . ASN A 1 94 ? -34.965 65.523 3.434 1.00 22.58 113 ASN A N 1
ATOM 737 C CA . ASN A 1 94 ? -33.853 64.682 3.072 1.00 23.05 113 ASN A CA 1
ATOM 738 C C . ASN A 1 94 ? -32.950 65.305 2.010 1.00 23.41 113 ASN A C 1
ATOM 739 O O . ASN A 1 94 ? -33.348 66.223 1.275 1.00 24.02 113 ASN A O 1
ATOM 744 N N . SER A 1 95 ? -31.712 64.837 1.980 1.00 23.68 114 SER A N 1
ATOM 745 C CA . SER A 1 95 ? -30.729 65.267 0.976 1.00 23.81 114 SER A CA 1
ATOM 746 C C . SER A 1 95 ? -29.788 64.104 0.791 1.00 24.60 114 SER A C 1
ATOM 747 O O . SER A 1 95 ? -29.915 63.084 1.492 1.00 23.77 114 SER A O 1
ATOM 750 N N . LYS A 1 96 ? -28.849 64.242 -0.142 1.00 25.53 115 LYS A N 1
ATOM 751 C CA . LYS A 1 96 ? -27.956 63.132 -0.446 1.00 26.95 115 LYS A CA 1
ATOM 752 C C . LYS A 1 96 ? -27.001 62.879 0.716 1.00 27.32 115 LYS A C 1
ATOM 753 O O . LYS A 1 96 ? -26.745 61.732 1.061 1.00 28.07 115 LYS A O 1
ATOM 759 N N . GLU A 1 97 ? -26.522 63.941 1.359 1.00 27.65 116 GLU A N 1
ATOM 760 C CA . GLU A 1 97 ? -25.540 63.814 2.438 1.00 27.82 116 GLU A CA 1
ATOM 761 C C . GLU A 1 97 ? -25.669 64.987 3.401 1.00 27.54 116 GLU A C 1
ATOM 762 O O . GLU A 1 97 ? -25.981 66.096 2.969 1.00 27.65 116 GLU A O 1
ATOM 768 N N . LEU A 1 98 ? -25.402 64.749 4.683 1.00 26.84 117 LEU A N 1
ATOM 769 C CA . LEU A 1 98 ? -25.364 65.825 5.673 1.00 26.46 117 LEU A CA 1
ATOM 770 C C . LEU A 1 98 ? -23.987 65.867 6.305 1.00 26.12 117 LEU A C 1
ATOM 771 O O . LEU A 1 98 ? -23.649 65.028 7.140 1.00 25.84 117 LEU A O 1
ATOM 776 N N . LYS A 1 99 ? -23.194 66.835 5.880 1.00 25.85 118 LYS A N 1
ATOM 777 C CA . LYS A 1 99 ? -21.851 66.997 6.378 1.00 26.55 118 LYS A CA 1
ATOM 778 C C . LYS A 1 99 ? -21.847 67.809 7.644 1.00 25.74 118 LYS A C 1
ATOM 779 O O . LYS A 1 99 ? -21.008 67.597 8.493 1.00 25.07 118 LYS A O 1
ATOM 785 N N . GLU A 1 100 ? -22.766 68.763 7.744 1.00 26.11 119 GLU A N 1
ATOM 786 C CA . GLU A 1 100 ? -22.806 69.642 8.902 1.00 26.64 119 GLU A CA 1
ATOM 787 C C . GLU A 1 100 ? -24.209 70.125 9.269 1.00 25.92 119 GLU A C 1
ATOM 788 O O . GLU A 1 100 ? -24.944 70.681 8.430 1.00 26.29 119 GLU A O 1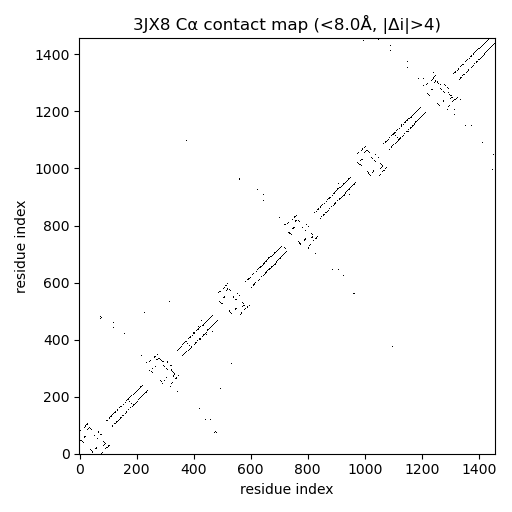
ATOM 794 N N . LEU A 1 101 ? -24.546 69.901 10.534 1.00 24.87 120 LEU A N 1
ATOM 795 C CA . LEU A 1 101 ? -25.764 70.340 11.163 1.00 24.60 120 LEU A CA 1
ATOM 796 C C . LEU A 1 101 ? -25.415 71.402 12.224 1.00 24.89 120 LEU A C 1
ATOM 797 O O . LEU A 1 101 ? -24.614 71.164 13.139 1.00 23.90 120 LEU A O 1
ATOM 802 N N . ASN A 1 102 ? -26.064 72.547 12.103 1.00 24.96 121 ASN A N 1
ATOM 803 C CA . ASN A 1 102 ? -25.989 73.607 13.071 1.00 25.26 121 ASN A CA 1
ATOM 804 C C . ASN A 1 102 ? -27.399 73.808 13.528 1.00 25.57 121 ASN A C 1
ATOM 805 O O . ASN A 1 102 ? -28.232 74.277 12.758 1.00 26.03 121 ASN A O 1
ATOM 810 N N . THR A 1 103 ? -27.675 73.384 14.745 1.00 25.17 122 THR A N 1
ATOM 811 C CA . THR A 1 103 ? -28.982 73.469 15.318 1.00 26.28 122 THR A CA 1
ATOM 812 C C . THR A 1 103 ? -28.948 74.291 16.634 1.00 26.60 122 THR A C 1
ATOM 813 O O . THR A 1 103 ? -28.003 74.162 17.443 1.00 27.45 122 THR A O 1
ATOM 817 N N . VAL A 1 104 ? -29.943 75.157 16.813 1.00 25.33 123 VAL A N 1
ATOM 818 C CA . VAL A 1 104 ? -30.008 76.068 17.943 1.00 24.99 123 VAL A CA 1
ATOM 819 C C . VAL A 1 104 ? -31.442 76.131 18.423 1.00 26.01 123 VAL A C 1
ATOM 820 O O . VAL A 1 104 ? -32.363 76.430 17.639 1.00 26.51 123 VAL A O 1
ATOM 824 N N . GLY A 1 105 ? -31.654 75.853 19.701 1.00 25.32 124 GLY A N 1
ATOM 825 C CA . GLY A 1 105 ? -32.966 75.997 20.273 1.00 24.88 124 GLY A CA 1
ATOM 826 C C . GLY A 1 105 ? -33.355 74.819 21.122 1.00 25.27 124 GLY A C 1
ATOM 827 O O . GLY A 1 105 ? -32.515 74.056 21.595 1.00 26.30 124 GLY A O 1
ATOM 828 N N . SER A 1 106 ? -34.646 74.705 21.323 1.00 25.28 125 SER A N 1
ATOM 829 C CA . SER A 1 106 ? -35.237 73.709 22.171 1.00 26.41 125 SER A CA 1
ATOM 830 C C . SER A 1 106 ? -35.828 72.570 21.355 1.00 26.53 125 SER A C 1
ATOM 831 O O . SER A 1 106 ? -36.500 71.734 21.911 1.00 26.63 125 SER A O 1
ATOM 834 N N . GLY A 1 107 ? -35.601 72.551 20.047 1.00 27.10 126 GLY A N 1
ATOM 835 C CA . GLY A 1 107 ? -36.183 71.527 19.198 1.00 27.61 126 GLY A CA 1
ATOM 836 C C . GLY A 1 107 ? -35.513 70.167 19.274 1.00 28.02 126 GLY A C 1
ATOM 837 O O . GLY A 1 107 ? -34.594 69.926 20.076 1.00 28.51 126 GLY A O 1
ATOM 838 N N . SER A 1 108 ? -35.981 69.267 18.431 1.00 27.51 127 SER A N 1
ATOM 839 C CA . SER A 1 108 ? -35.475 67.938 18.397 1.00 28.50 127 SER A CA 1
ATOM 840 C C . SER A 1 108 ? -35.146 67.541 16.959 1.00 28.46 127 SER A C 1
ATOM 841 O O . SER A 1 108 ? -35.955 67.680 16.063 1.00 30.70 127 SER A O 1
ATOM 844 N N . PHE A 1 109 ? -33.926 67.113 16.724 1.00 27.80 128 PHE A N 1
ATOM 845 C CA . PHE A 1 109 ? -33.476 66.749 15.404 1.00 27.00 128 PHE A CA 1
ATOM 846 C C . PHE A 1 109 ? -33.138 65.272 15.416 1.00 27.00 128 PHE A C 1
ATOM 847 O O . PHE A 1 109 ? -32.258 64.871 16.168 1.00 27.06 128 PHE A O 1
ATOM 855 N N . ILE A 1 110 ? -33.817 64.475 14.588 1.00 26.43 129 ILE A N 1
ATOM 856 C CA . ILE A 1 110 ? -33.737 62.999 14.635 1.00 26.99 129 ILE A CA 1
ATOM 857 C C . ILE A 1 110 ? -33.453 62.378 13.276 1.00 26.73 129 ILE A C 1
ATOM 858 O O . ILE A 1 110 ? -34.146 62.694 12.307 1.00 27.45 129 ILE A O 1
ATOM 863 N N . ILE A 1 111 ? -32.436 61.516 13.208 1.00 26.75 130 ILE A N 1
ATOM 864 C CA . ILE A 1 111 ? -32.123 60.693 12.033 1.00 26.36 130 ILE A CA 1
ATOM 865 C C . ILE A 1 111 ? -32.399 59.255 12.448 1.00 27.35 130 ILE A C 1
ATOM 866 O O . ILE A 1 111 ? -31.836 58.794 13.453 1.00 26.06 130 ILE A O 1
ATOM 871 N N . SER A 1 112 ? -33.254 58.549 11.694 1.00 28.06 131 SER A N 1
ATOM 872 C CA . SER A 1 112 ? -33.713 57.219 12.115 1.00 29.44 131 SER A CA 1
ATOM 873 C C . SER A 1 112 ? -33.259 56.025 11.302 1.00 29.39 131 SER A C 1
ATOM 874 O O . SER A 1 112 ? -33.317 54.914 11.805 1.00 28.94 131 SER A O 1
ATOM 877 N N . LYS A 1 113 ? -32.819 56.247 10.067 1.00 29.87 132 LYS A N 1
ATOM 878 C CA . LYS A 1 113 ? -32.438 55.160 9.175 1.00 30.15 132 LYS A CA 1
ATOM 879 C C . LYS A 1 113 ? -30.943 54.958 9.183 1.00 29.71 132 LYS A C 1
ATOM 880 O O . LYS A 1 113 ? -30.217 55.855 9.622 1.00 30.54 132 LYS A O 1
ATOM 886 N N . PRO A 1 114 ? -30.466 53.797 8.678 1.00 29.28 133 PRO A N 1
ATOM 887 C CA . PRO A 1 114 ? -29.046 53.551 8.529 1.00 28.80 133 PRO A CA 1
ATOM 888 C C . PRO A 1 114 ? -28.404 54.650 7.721 1.00 28.73 133 PRO A C 1
ATOM 889 O O . PRO A 1 114 ? -28.862 54.965 6.632 1.00 28.84 133 PRO A O 1
ATOM 893 N N . THR A 1 115 ? -27.361 55.246 8.273 1.00 28.67 134 THR A N 1
ATOM 894 C CA . THR A 1 115 ? -26.709 56.389 7.676 1.00 28.56 134 THR A CA 1
ATOM 895 C C . THR A 1 115 ? -25.234 56.067 7.494 1.00 29.41 134 THR A C 1
ATOM 896 O O . THR A 1 115 ? -24.552 55.686 8.461 1.00 29.88 134 THR A O 1
ATOM 900 N N . LYS A 1 116 ? -24.756 56.192 6.264 1.00 29.33 135 LYS A N 1
ATOM 901 C CA . LYS A 1 116 ? -23.344 56.050 5.975 1.00 29.87 135 LYS A CA 1
ATOM 902 C C . LYS A 1 116 ? -22.725 57.445 5.962 1.00 29.26 135 LYS A C 1
ATOM 903 O O . LYS A 1 116 ? -23.252 58.334 5.320 1.00 29.25 135 LYS A O 1
ATOM 909 N N . VAL A 1 117 ? -21.634 57.660 6.695 1.00 29.31 136 VAL A N 1
ATOM 910 C CA . VAL A 1 117 ? -21.004 58.982 6.750 1.00 28.63 136 VAL A CA 1
ATOM 911 C C . VAL A 1 117 ? -19.543 58.926 6.361 1.00 28.92 136 VAL A C 1
ATOM 912 O O . VAL A 1 117 ? -18.834 57.961 6.654 1.00 28.94 136 VAL A O 1
ATOM 916 N N . ASN A 1 118 ? -19.101 59.988 5.707 1.00 28.92 137 ASN A N 1
ATOM 917 C CA . ASN A 1 118 ? -17.696 60.262 5.534 1.00 29.45 137 ASN A CA 1
ATOM 918 C C . ASN A 1 118 ? -17.293 61.150 6.724 1.00 29.54 137 ASN A C 1
ATOM 919 O O . ASN A 1 118 ? -16.773 60.641 7.713 1.00 28.95 137 ASN A O 1
ATOM 924 N N . ARG A 1 119 ? -17.564 62.453 6.643 1.00 29.65 138 ARG A N 1
ATOM 925 C CA . ARG A 1 119 ? -17.488 63.316 7.821 1.00 30.54 138 ARG A CA 1
ATOM 926 C C . ARG A 1 119 ? -18.816 63.932 8.113 1.00 29.03 138 ARG A C 1
ATOM 927 O O . ARG A 1 119 ? -19.331 64.689 7.291 1.00 29.23 138 ARG A O 1
ATOM 943 N N . GLU A 1 121 ? -20.511 66.381 11.013 1.00 26.10 140 GLU A N 1
ATOM 944 C CA . GLU A 1 121 ? -20.349 67.284 12.154 1.00 27.07 140 GLU A CA 1
ATOM 945 C C . GLU A 1 121 ? -21.694 67.805 12.651 1.00 26.66 140 GLU A C 1
ATOM 946 O O . GLU A 1 121 ? -22.438 68.444 11.897 1.00 25.82 140 GLU A O 1
ATOM 952 N N . ILE A 1 122 ? -22.002 67.523 13.910 1.00 27.21 141 ILE A N 1
ATOM 953 C CA . ILE A 1 122 ? -23.209 68.019 14.583 1.00 28.03 141 ILE A CA 1
ATOM 954 C C . ILE A 1 122 ? -22.841 69.105 15.596 1.00 28.76 141 ILE A C 1
ATOM 955 O O . ILE A 1 122 ? -22.025 68.867 16.507 1.00 28.99 141 ILE A O 1
ATOM 960 N N . ASN A 1 123 ? -23.424 70.294 15.423 1.00 28.95 142 ASN A N 1
ATOM 961 C CA . ASN A 1 123 ? -23.215 71.430 16.330 1.00 28.93 142 ASN A CA 1
ATOM 962 C C . ASN A 1 123 ? -24.576 71.882 16.864 1.00 29.48 142 ASN A C 1
ATOM 963 O O . ASN A 1 123 ? -25.448 72.296 16.096 1.00 29.53 142 ASN A O 1
ATOM 976 N N . ALA A 1 125 ? -26.548 74.321 19.935 1.00 26.06 144 ALA A N 1
ATOM 977 C CA . ALA A 1 125 ? -26.591 75.263 21.038 1.00 24.97 144 ALA A CA 1
ATOM 978 C C . ALA A 1 125 ? -28.018 75.271 21.590 1.00 24.59 144 ALA A C 1
ATOM 979 O O . ALA A 1 125 ? -28.988 75.402 20.838 1.00 24.57 144 ALA A O 1
ATOM 981 N N . GLY A 1 126 ? -28.150 75.095 22.896 1.00 24.17 145 GLY A N 1
ATOM 982 C CA . GLY A 1 126 ? -29.420 75.193 23.576 1.00 23.52 145 GLY A CA 1
ATOM 983 C C . GLY A 1 126 ? -29.855 73.983 24.387 1.00 23.99 145 GLY A C 1
ATOM 984 O O . GLY A 1 126 ? -29.045 73.128 24.783 1.00 23.89 145 GLY A O 1
ATOM 985 N N . SER A 1 127 ? -31.165 73.933 24.637 1.00 24.30 146 SER A N 1
ATOM 986 C CA . SER A 1 127 ? -31.787 72.989 25.533 1.00 24.80 146 SER A CA 1
ATOM 987 C C . SER A 1 127 ? -32.373 71.819 24.801 1.00 25.25 146 SER A C 1
ATOM 988 O O . SER A 1 127 ? -32.869 70.888 25.424 1.00 25.18 146 SER A O 1
ATOM 991 N N . GLY A 1 128 ? -32.304 71.837 23.473 1.00 26.56 147 GLY A N 1
ATOM 992 C CA . GLY A 1 128 ? -32.898 70.758 22.649 1.00 26.11 147 GLY A CA 1
ATOM 993 C C . GLY A 1 128 ? -32.144 69.437 22.609 1.00 26.52 147 GLY A C 1
ATOM 994 O O . GLY A 1 128 ? -31.362 69.118 23.497 1.00 24.89 147 GLY A O 1
ATOM 995 N N . ASN A 1 129 ? -32.435 68.641 21.588 1.00 27.46 148 ASN A N 1
ATOM 996 C CA . ASN A 1 129 ? -31.802 67.342 21.423 1.00 28.76 148 ASN A CA 1
ATOM 997 C C . ASN A 1 129 ? -31.560 66.943 19.973 1.00 28.45 148 ASN A C 1
ATOM 998 O O . ASN A 1 129 ? -32.308 67.343 19.063 1.00 29.83 148 ASN A O 1
ATOM 1003 N N . VAL A 1 130 ? -30.453 66.248 19.756 1.00 26.75 149 VAL A N 1
ATOM 1004 C CA . VAL A 1 130 ? -30.179 65.561 18.513 1.00 25.35 149 VAL A CA 1
ATOM 1005 C C . VAL A 1 130 ? -30.065 64.095 18.842 1.00 25.46 149 VAL A C 1
ATOM 1006 O O . VAL A 1 130 ? -29.346 63.724 19.796 1.00 24.28 149 VAL A O 1
ATOM 1010 N N . GLU A 1 131 ? -30.786 63.266 18.081 1.00 25.30 150 GLU A N 1
ATOM 1011 C CA . GLU A 1 131 ? -30.737 61.820 18.215 1.00 26.11 150 GLU A CA 1
ATOM 1012 C C . GLU A 1 131 ? -30.443 61.133 16.908 1.00 26.07 150 GLU A C 1
ATOM 1013 O O . GLU A 1 131 ? -31.223 61.235 15.945 1.00 25.52 150 GLU A O 1
ATOM 1019 N N . LEU A 1 132 ? -29.310 60.446 16.861 1.00 26.52 151 LEU A N 1
ATOM 1020 C CA . LEU A 1 132 ? -28.960 59.583 15.750 1.00 26.90 151 LEU A CA 1
ATOM 1021 C C . LEU A 1 132 ? -29.412 58.198 16.165 1.00 27.76 151 LEU A C 1
ATOM 1022 O O . LEU A 1 132 ? -28.693 57.464 16.839 1.00 28.07 151 LEU A O 1
ATOM 1027 N N . ARG A 1 133 ? -30.648 57.864 15.825 1.00 29.13 152 ARG A N 1
ATOM 1028 C CA . ARG A 1 133 ? -31.239 56.598 16.258 1.00 30.41 152 ARG A CA 1
ATOM 1029 C C . ARG A 1 133 ? -30.823 55.445 15.397 1.00 30.38 152 ARG A C 1
ATOM 1030 O O . ARG A 1 133 ? -30.746 54.329 15.870 1.00 31.53 152 ARG A O 1
ATOM 1038 N N . GLY A 1 134 ? -30.580 55.700 14.130 1.00 30.80 153 GLY A N 1
ATOM 1039 C CA . GLY A 1 134 ? -30.224 54.627 13.214 1.00 31.53 153 GLY A CA 1
ATOM 1040 C C . GLY A 1 134 ? -28.754 54.303 13.318 1.00 31.12 153 GLY A C 1
ATOM 1041 O O . GLY A 1 134 ? -27.987 55.073 13.902 1.00 32.08 153 GLY A O 1
ATOM 1042 N N . PRO A 1 135 ? -28.345 53.179 12.736 1.00 30.54 154 PRO A N 1
ATOM 1043 C CA . PRO A 1 135 ? -26.924 52.861 12.672 1.00 30.25 154 PRO A CA 1
ATOM 1044 C C . PRO A 1 135 ? -26.159 53.875 11.853 1.00 29.56 154 PRO A C 1
ATOM 1045 O O . PRO A 1 135 ? -26.551 54.175 10.730 1.00 29.40 154 PRO A O 1
ATOM 1049 N N . VAL A 1 136 ? -25.108 54.436 12.440 1.00 28.90 155 VAL A N 1
ATOM 1050 C CA . VAL A 1 136 ? -24.227 55.356 11.728 1.00 28.40 155 VAL A CA 1
ATOM 1051 C C . VAL A 1 136 ? -22.934 54.612 11.554 1.00 28.83 155 VAL A C 1
ATOM 1052 O O . VAL A 1 136 ? -22.409 54.051 12.514 1.00 29.24 155 VAL A O 1
ATOM 1056 N N . LYS A 1 137 ? -22.425 54.614 10.336 1.00 28.73 156 LYS A N 1
ATOM 1057 C CA . LYS A 1 137 ? -21.209 53.898 10.013 1.00 29.52 156 LYS A CA 1
ATOM 1058 C C . LYS A 1 137 ? -20.370 54.721 9.067 1.00 28.74 156 LYS A C 1
ATOM 1059 O O . LYS A 1 137 ? -20.894 55.318 8.139 1.00 28.98 156 LYS A O 1
ATOM 1065 N N . GLY A 1 138 ? -19.065 54.773 9.305 1.00 28.32 157 GLY A N 1
ATOM 1066 C CA . GLY A 1 138 ? -18.176 55.531 8.438 1.00 27.41 157 GLY A CA 1
ATOM 1067 C C . GLY A 1 138 ? -16.911 56.062 9.087 1.00 27.39 157 GLY A C 1
ATOM 1068 O O . GLY A 1 138 ? -16.418 55.520 10.092 1.00 26.78 157 GLY A O 1
ATOM 1069 N N . TYR A 1 139 ? -16.385 57.142 8.510 1.00 26.96 158 TYR A N 1
ATOM 1070 C CA . TYR A 1 139 ? -15.076 57.630 8.890 1.00 27.14 158 TYR A CA 1
ATOM 1071 C C . TYR A 1 139 ? -15.076 58.480 10.157 1.00 27.05 158 TYR A C 1
ATOM 1072 O O . TYR A 1 139 ? -14.410 58.134 11.124 1.00 26.80 158 TYR A O 1
ATOM 1081 N N . LYS A 1 140 ? -15.819 59.576 10.154 1.00 27.44 159 LYS A N 1
ATOM 1082 C CA . LYS A 1 140 ? -15.776 60.507 11.270 1.00 28.03 159 LYS A CA 1
ATOM 1083 C C . LYS A 1 140 ? -17.124 61.118 11.642 1.00 27.17 159 LYS A C 1
ATOM 1084 O O . LYS A 1 140 ? -17.858 61.620 10.774 1.00 27.36 159 LYS A O 1
ATOM 1090 N N . LEU A 1 141 ? -17.465 61.029 12.928 1.00 26.23 160 LEU A N 1
ATOM 1091 C CA . LEU A 1 141 ? -18.572 61.773 13.515 1.00 25.56 160 LEU A CA 1
ATOM 1092 C C . LEU A 1 141 ? -18.038 62.752 14.579 1.00 26.70 160 LEU A C 1
ATOM 1093 O O . LEU A 1 141 ? -17.258 62.379 15.480 1.00 25.51 160 LEU A O 1
ATOM 1098 N N . GLU A 1 142 ? -18.489 63.997 14.492 1.00 27.78 161 GLU A N 1
ATOM 1099 C CA . GLU A 1 142 ? -18.171 65.009 15.498 1.00 29.61 161 GLU A CA 1
ATOM 1100 C C . GLU A 1 142 ? -19.476 65.531 16.090 1.00 30.14 161 GLU A C 1
ATOM 1101 O O . GLU A 1 142 ? -20.394 65.910 15.347 1.00 31.05 161 GLU A O 1
ATOM 1107 N N . CYS A 1 143 ? -19.592 65.468 17.410 1.00 30.56 162 CYS A N 1
ATOM 1108 C CA . CYS A 1 143 ? -20.760 65.963 18.178 1.00 30.99 162 CYS A CA 1
ATOM 1109 C C . CYS A 1 143 ? -20.347 67.078 19.131 1.00 31.26 162 CYS A C 1
ATOM 1110 O O . CYS A 1 143 ? -19.701 66.834 20.173 1.00 32.20 162 CYS A O 1
ATOM 1113 N N . ASN A 1 144 ? -20.716 68.296 18.788 1.00 31.06 163 ASN A N 1
ATOM 1114 C CA . ASN A 1 144 ? -20.373 69.435 19.574 1.00 30.42 163 ASN A CA 1
ATOM 1115 C C . ASN A 1 144 ? -21.615 70.050 20.119 1.00 30.87 163 ASN A C 1
ATOM 1116 O O . ASN A 1 144 ? -22.608 70.254 19.381 1.00 30.15 163 ASN A O 1
ATOM 1129 N N . ALA A 1 146 ? -23.099 73.216 23.085 1.00 28.46 165 ALA A N 1
ATOM 1130 C CA . ALA A 1 146 ? -22.983 74.235 24.110 1.00 27.84 165 ALA A CA 1
ATOM 1131 C C . ALA A 1 146 ? -24.388 74.474 24.622 1.00 27.70 165 ALA A C 1
ATOM 1132 O O . ALA A 1 146 ? -25.271 75.008 23.905 1.00 27.79 165 ALA A O 1
ATOM 1134 N N . GLY A 1 147 ? -24.624 74.049 25.851 1.00 26.54 166 GLY A N 1
ATOM 1135 C CA . GLY A 1 147 ? -25.905 74.283 26.480 1.00 26.45 166 GLY A CA 1
ATOM 1136 C C . GLY A 1 147 ? -26.280 73.177 27.416 1.00 26.22 166 GLY A C 1
ATOM 1137 O O . GLY A 1 147 ? -25.434 72.383 27.812 1.00 25.14 166 GLY A O 1
ATOM 1138 N N . SER A 1 148 ? -27.564 73.161 27.767 1.00 26.07 167 SER A N 1
ATOM 1139 C CA . SER A 1 148 ? -28.112 72.222 28.721 1.00 26.35 167 SER A CA 1
ATOM 1140 C C . SER A 1 148 ? -28.827 71.038 28.070 1.00 26.29 167 SER A C 1
ATOM 1141 O O . SER A 1 148 ? -29.309 70.144 28.753 1.00 25.40 167 SER A O 1
ATOM 1144 N N . GLY A 1 149 ? -28.920 71.035 26.755 1.00 26.57 168 GLY A N 1
ATOM 1145 C CA . GLY A 1 149 ? -29.590 69.935 26.082 1.00 26.91 168 GLY A CA 1
ATOM 1146 C C . GLY A 1 149 ? -28.724 68.694 25.933 1.00 26.59 168 GLY A C 1
ATOM 1147 O O . GLY A 1 149 ? -27.767 68.474 26.692 1.00 25.67 168 GLY A O 1
ATOM 1148 N N . ASN A 1 150 ? -29.075 67.874 24.958 1.00 26.56 169 ASN A N 1
ATOM 1149 C CA . ASN A 1 150 ? -28.324 66.641 24.727 1.00 27.75 169 ASN A CA 1
ATOM 1150 C C . ASN A 1 150 ? -28.251 66.116 23.308 1.00 26.59 169 ASN A C 1
ATOM 1151 O O . ASN A 1 150 ? -29.106 66.425 22.467 1.00 26.20 169 ASN A O 1
ATOM 1156 N N . ILE A 1 151 ? -27.195 65.352 23.059 1.00 25.17 170 ILE A N 1
ATOM 1157 C CA . ILE A 1 151 ? -26.992 64.618 21.812 1.00 24.38 170 ILE A CA 1
ATOM 1158 C C . ILE A 1 151 ? -26.823 63.168 22.209 1.00 24.34 170 ILE A C 1
ATOM 1159 O O . ILE A 1 151 ? -26.104 62.885 23.174 1.00 24.35 170 ILE A O 1
ATOM 1164 N N . ILE A 1 152 ? -27.506 62.266 21.505 1.00 24.08 171 ILE A N 1
ATOM 1165 C CA . ILE A 1 152 ? -27.371 60.828 21.699 1.00 24.67 171 ILE A CA 1
ATOM 1166 C C . ILE A 1 152 ? -27.206 60.148 20.349 1.00 24.55 171 ILE A C 1
ATOM 1167 O O . ILE A 1 152 ? -27.993 60.390 19.427 1.00 24.47 171 ILE A O 1
ATOM 1172 N N . ALA A 1 153 ? -26.176 59.321 20.217 1.00 24.70 172 ALA A N 1
ATOM 1173 C CA . ALA A 1 153 ? -25.977 58.502 19.021 1.00 24.87 172 ALA A CA 1
ATOM 1174 C C . ALA A 1 153 ? -26.088 57.074 19.495 1.00 25.58 172 ALA A C 1
ATOM 1175 O O . ALA A 1 153 ? -25.215 56.584 20.214 1.00 26.96 172 ALA A O 1
ATOM 1177 N N . LYS A 1 154 ? -27.157 56.404 19.102 1.00 25.88 173 LYS A N 1
ATOM 1178 C CA . LYS A 1 154 ? -27.496 55.086 19.626 1.00 26.86 173 LYS A CA 1
ATOM 1179 C C . LYS A 1 154 ? -26.765 53.905 19.030 1.00 26.38 173 LYS A C 1
ATOM 1180 O O . LYS A 1 154 ? -26.765 52.839 19.624 1.00 26.36 173 LYS A O 1
ATOM 1186 N N . ASP A 1 155 ? -26.101 54.070 17.902 1.00 26.57 174 ASP A N 1
ATOM 1187 C CA . ASP A 1 155 ? -25.541 52.909 17.219 1.00 26.96 174 ASP A CA 1
ATOM 1188 C C . ASP A 1 155 ? -24.529 53.364 16.198 1.00 27.09 174 ASP A C 1
ATOM 1189 O O . ASP A 1 155 ? -24.866 53.589 15.020 1.00 28.38 174 ASP A O 1
ATOM 1194 N N . ILE A 1 156 ? -23.282 53.502 16.638 1.00 26.60 175 ILE A N 1
ATOM 1195 C CA . ILE A 1 156 ? -22.225 54.018 15.781 1.00 25.85 175 ILE A CA 1
ATOM 1196 C C . ILE A 1 156 ? -21.168 52.967 15.553 1.00 25.65 175 ILE A C 1
ATOM 1197 O O . ILE A 1 156 ? -20.912 52.123 16.411 1.00 25.90 175 ILE A O 1
ATOM 1202 N N . GLN A 1 157 ? -20.563 53.056 14.376 1.00 25.80 176 GLN A N 1
ATOM 1203 C CA . GLN A 1 157 ? -19.438 52.243 13.956 1.00 26.20 176 GLN A CA 1
ATOM 1204 C C . GLN A 1 157 ? -18.553 53.166 13.128 1.00 25.86 176 GLN A C 1
ATOM 1205 O O . GLN A 1 157 ? -18.830 53.425 11.950 1.00 24.95 176 GLN A O 1
ATOM 1211 N N . LEU A 1 158 ? -17.503 53.685 13.769 1.00 25.80 177 LEU A N 1
ATOM 1212 C CA . LEU A 1 158 ? -16.707 54.760 13.216 1.00 25.59 177 LEU A CA 1
ATOM 1213 C C . LEU A 1 158 ? -15.207 54.507 13.349 1.00 26.22 177 LEU A C 1
ATOM 1214 O O . LEU A 1 158 ? -14.746 53.864 14.292 1.00 25.49 177 LEU A O 1
ATOM 1219 N N . ASP A 1 159 ? -14.438 55.075 12.423 1.00 26.87 178 ASP A N 1
ATOM 1220 C CA . ASP A 1 159 ? -12.996 55.164 12.600 1.00 27.08 178 ASP A CA 1
ATOM 1221 C C . ASP A 1 159 ? -12.657 56.210 13.660 1.00 26.93 178 ASP A C 1
ATOM 1222 O O . ASP A 1 159 ? -11.750 56.008 14.465 1.00 26.99 178 ASP A O 1
ATOM 1227 N N . ASN A 1 160 ? -13.376 57.328 13.629 1.00 26.73 179 ASN A N 1
ATOM 1228 C CA . ASN A 1 160 ? -13.097 58.480 14.479 1.00 26.53 179 ASN A CA 1
ATOM 1229 C C . ASN A 1 160 ? -14.336 59.102 15.059 1.00 25.93 179 ASN A C 1
ATOM 1230 O O . ASN A 1 160 ? -15.290 59.353 14.334 1.00 25.79 179 ASN A O 1
ATOM 1235 N N . LEU A 1 161 ? -14.312 59.372 16.361 1.00 25.25 180 LEU A N 1
ATOM 1236 C CA . LEU A 1 161 ? -15.411 60.057 17.041 1.00 24.33 180 LEU A CA 1
ATOM 1237 C C . LEU A 1 161 ? -14.844 61.185 17.859 1.00 24.74 180 LEU A C 1
ATOM 1238 O O . LEU A 1 161 ? -13.881 60.999 18.616 1.00 24.56 180 LEU A O 1
ATOM 1243 N N . SER A 1 162 ? -15.451 62.357 17.759 1.00 25.15 181 SER A N 1
ATOM 1244 C CA . SER A 1 162 ? -15.052 63.457 18.606 1.00 25.71 181 SER A CA 1
ATOM 1245 C C . SER A 1 162 ? -16.265 64.120 19.233 1.00 26.04 181 SER A C 1
ATOM 1246 O O . SER A 1 162 ? -17.183 64.525 18.518 1.00 25.59 181 SER A O 1
ATOM 1249 N N . CYS A 1 163 ? -16.273 64.242 20.560 1.00 25.93 182 CYS A N 1
ATOM 1250 C CA . CYS A 1 163 ? -17.345 64.963 21.269 1.00 26.04 182 CYS A CA 1
ATOM 1251 C C . CYS A 1 163 ? -16.809 66.039 22.178 1.00 25.61 182 CYS A C 1
ATOM 1252 O O . CYS A 1 163 ? -15.962 65.747 23.051 1.00 25.74 182 CYS A O 1
ATOM 1255 N N . SER A 1 164 ? -17.343 67.252 22.018 1.00 25.49 183 SER A N 1
ATOM 1256 C CA . SER A 1 164 ? -17.033 68.386 22.868 1.00 24.95 183 SER A CA 1
ATOM 1257 C C . SER A 1 164 ? -18.323 68.981 23.406 1.00 25.98 183 SER A C 1
ATOM 1258 O O . SER A 1 164 ? -19.240 69.331 22.646 1.00 26.51 183 SER A O 1
ATOM 1261 N N . LEU A 1 165 ? -18.362 69.124 24.719 1.00 25.63 184 LEU A N 1
ATOM 1262 C CA . LEU A 1 165 ? -19.516 69.593 25.457 1.00 26.52 184 LEU A CA 1
ATOM 1263 C C . LEU A 1 165 ? -19.102 70.821 26.256 1.00 26.17 184 LEU A C 1
ATOM 1264 O O . LEU A 1 165 ? -18.158 70.753 27.057 1.00 26.70 184 LEU A O 1
ATOM 1269 N N . ALA A 1 166 ? -19.740 71.963 26.000 1.00 25.72 185 ALA A N 1
ATOM 1270 C CA . ALA A 1 166 ? -19.583 73.153 26.851 1.00 25.41 185 ALA A CA 1
ATOM 1271 C C . ALA A 1 166 ? -20.864 73.262 27.647 1.00 25.98 185 ALA A C 1
ATOM 1272 O O . ALA A 1 166 ? -21.965 73.023 27.124 1.00 26.20 185 ALA A O 1
ATOM 1274 N N . SER A 1 167 ? -20.724 73.631 28.913 1.00 26.43 186 SER A N 1
ATOM 1275 C CA . SER A 1 167 ? -21.850 73.860 29.809 1.00 26.94 186 SER A CA 1
ATOM 1276 C C . SER A 1 167 ? -22.379 72.571 30.425 1.00 27.01 186 SER A C 1
ATOM 1277 O O . SER A 1 167 ? -21.605 71.648 30.674 1.00 27.14 186 SER A O 1
ATOM 1280 N N . SER A 1 168 ? -23.677 72.517 30.701 1.00 26.75 187 SER A N 1
ATOM 1281 C CA . SER A 1 168 ? -24.228 71.553 31.655 1.00 27.47 187 SER A CA 1
ATOM 1282 C C . SER A 1 168 ? -24.935 70.352 31.050 1.00 26.98 187 SER A C 1
ATOM 1283 O O . SER A 1 168 ? -25.433 69.504 31.784 1.00 27.27 187 SER A O 1
ATOM 1286 N N . GLY A 1 169 ? -24.986 70.278 29.729 1.00 26.39 188 GLY A N 1
ATOM 1287 C CA . GLY A 1 169 ? -25.716 69.219 29.050 1.00 26.16 188 GLY A CA 1
ATOM 1288 C C . GLY A 1 169 ? -25.079 67.826 29.077 1.00 26.16 188 GLY A C 1
ATOM 1289 O O . GLY A 1 169 ? -24.249 67.490 29.949 1.00 25.18 188 GLY A O 1
ATOM 1290 N N . GLU A 1 170 ? -25.468 67.029 28.096 1.00 25.60 189 GLU A N 1
ATOM 1291 C CA . GLU A 1 170 ? -25.129 65.625 28.042 1.00 26.69 189 GLU A CA 1
ATOM 1292 C C . GLU A 1 170 ? -24.960 65.079 26.603 1.00 26.26 189 GLU A C 1
ATOM 1293 O O . GLU A 1 170 ? -25.808 65.316 25.733 1.00 26.29 189 GLU A O 1
ATOM 1299 N N . ILE A 1 171 ? -23.867 64.368 26.367 1.00 24.85 190 ILE A N 1
ATOM 1300 C CA . ILE A 1 171 ? -23.652 63.648 25.139 1.00 24.31 190 ILE A CA 1
ATOM 1301 C C . ILE A 1 171 ? -23.529 62.195 25.526 1.00 24.44 190 ILE A C 1
ATOM 1302 O O . ILE A 1 171 ? -22.784 61.871 26.470 1.00 23.26 190 ILE A O 1
ATOM 1307 N N . GLU A 1 172 ? -24.261 61.336 24.803 1.00 24.16 191 GLU A N 1
ATOM 1308 C CA . GLU A 1 172 ? -24.238 59.898 25.004 1.00 24.44 191 GLU A CA 1
ATOM 1309 C C . GLU A 1 172 ? -24.019 59.165 23.685 1.00 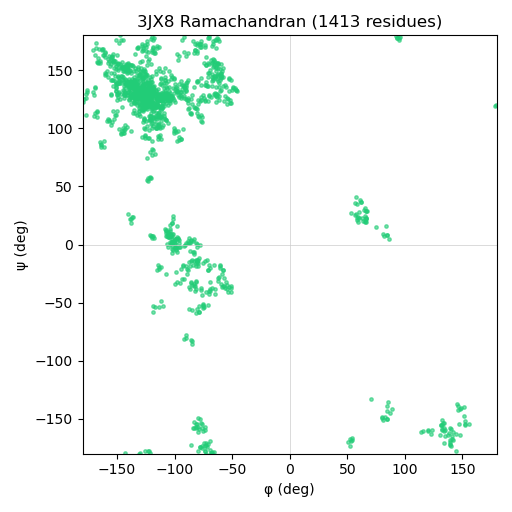24.81 191 GLU A C 1
ATOM 1310 O O . GLU A 1 172 ? -24.692 59.456 22.682 1.00 24.93 191 GLU A O 1
ATOM 1316 N N . VAL A 1 173 ? -23.089 58.208 23.689 1.00 24.58 192 VAL A N 1
ATOM 1317 C CA . VAL A 1 173 ? -22.683 57.501 22.483 1.00 24.21 192 VAL A CA 1
ATOM 1318 C C . VAL A 1 173 ? -22.558 56.031 22.770 1.00 24.82 192 VAL A C 1
ATOM 1319 O O . VAL A 1 173 ? -22.033 55.629 23.823 1.00 25.54 192 VAL A O 1
ATOM 1323 N N . ILE A 1 174 ? -23.078 55.231 21.842 1.00 24.76 193 ILE A N 1
ATOM 1324 C CA . ILE A 1 174 ? -23.170 53.793 21.978 1.00 24.66 193 ILE A CA 1
ATOM 1325 C C . ILE A 1 174 ? -22.711 53.172 20.669 1.00 24.72 193 ILE A C 1
ATOM 1326 O O . ILE A 1 174 ? -23.164 53.560 19.594 1.00 24.08 193 ILE A O 1
ATOM 1331 N N . GLY A 1 175 ? -21.783 52.229 20.760 1.00 25.26 194 GLY A N 1
ATOM 1332 C CA . GLY A 1 175 ? -21.292 51.513 19.588 1.00 25.27 194 GLY A CA 1
ATOM 1333 C C . GLY A 1 175 ? -19.831 51.134 19.676 1.00 25.56 194 GLY A C 1
ATOM 1334 O O . GLY A 1 175 ? -19.347 50.724 20.735 1.00 25.51 194 GLY A O 1
ATOM 1335 N N . THR A 1 176 ? -19.140 51.297 18.553 1.00 25.99 195 THR A N 1
ATOM 1336 C CA . THR A 1 176 ? -17.721 50.990 18.418 1.00 27.11 195 THR A CA 1
ATOM 1337 C C . THR A 1 176 ? -17.032 52.082 17.620 1.00 26.67 195 THR A C 1
ATOM 1338 O O . THR A 1 176 ? -17.588 52.582 16.618 1.00 27.33 195 THR A O 1
ATOM 1342 N N A VAL A 1 177 ? -15.825 52.447 18.049 0.50 26.28 196 VAL A N 1
ATOM 1343 N N B VAL A 1 177 ? -15.824 52.442 18.048 0.50 26.03 196 VAL A N 1
ATOM 1344 C CA A VAL A 1 177 ? -15.021 53.448 17.373 0.50 25.78 196 VAL A CA 1
ATOM 1345 C CA B VAL A 1 177 ? -15.028 53.449 17.375 0.50 25.29 196 VAL A CA 1
ATOM 1346 C C A VAL A 1 177 ? -13.562 53.061 17.556 0.50 25.86 196 VAL A C 1
ATOM 1347 C C B VAL A 1 177 ? -13.564 53.064 17.557 0.50 25.62 196 VAL A C 1
ATOM 1348 O O A VAL A 1 177 ? -13.195 52.438 18.558 0.50 25.55 196 VAL A O 1
ATOM 1349 O O B VAL A 1 177 ? -13.197 52.444 18.560 0.50 25.31 196 VAL A O 1
ATOM 1356 N N . ASP A 1 178 ? -12.730 53.398 16.575 1.00 25.87 197 ASP A N 1
ATOM 1357 C CA . ASP A 1 178 ? -11.314 53.119 16.671 1.00 25.93 197 ASP A CA 1
ATOM 1358 C C . ASP A 1 178 ? -10.661 54.164 17.583 1.00 25.84 197 ASP A C 1
ATOM 1359 O O . ASP A 1 178 ? -10.091 53.801 18.615 1.00 26.25 197 ASP A O 1
ATOM 1364 N N . ARG A 1 179 ? -10.750 55.436 17.204 1.00 25.68 198 ARG A N 1
ATOM 1365 C CA . ARG A 1 179 ? -10.232 56.539 18.031 1.00 26.49 198 ARG A CA 1
ATOM 1366 C C . ARG A 1 179 ? -11.332 57.486 18.443 1.00 26.01 198 ARG A C 1
ATOM 1367 O O . ARG A 1 179 ? -12.152 57.880 17.603 1.00 26.96 198 ARG A O 1
ATOM 1375 N N . ALA A 1 180 ? -11.338 57.835 19.730 1.00 24.67 199 ALA A N 1
ATOM 1376 C CA . ALA A 1 180 ? -12.316 58.719 20.322 1.00 23.98 199 ALA A CA 1
ATOM 1377 C C . ALA A 1 180 ? -11.625 59.853 21.073 1.00 24.16 199 ALA A C 1
ATOM 1378 O O . ALA A 1 180 ? -10.579 59.670 21.744 1.00 23.60 199 ALA A O 1
ATOM 1380 N N . SER A 1 181 ? -12.245 61.022 20.987 1.00 23.62 200 SER A N 1
ATOM 1381 C CA . SER A 1 181 ? -11.840 62.166 21.754 1.00 23.90 200 SER A CA 1
ATOM 1382 C C . SER A 1 181 ? -13.088 62.748 22.475 1.00 23.47 200 SER A C 1
ATOM 1383 O O . SER A 1 181 ? -14.081 63.084 21.826 1.00 24.12 200 SER A O 1
ATOM 1386 N N . PHE A 1 182 ? -13.055 62.795 23.808 1.00 22.92 201 PHE A N 1
ATOM 1387 C CA . PHE A 1 182 ? -14.150 63.288 24.642 1.00 23.20 201 PHE A CA 1
ATOM 1388 C C . PHE A 1 182 ? -13.736 64.482 25.488 1.00 23.51 201 PHE A C 1
ATOM 1389 O O . PHE A 1 182 ? -12.789 64.397 26.294 1.00 24.11 201 PHE A O 1
ATOM 1397 N N . ASN A 1 183 ? -14.454 65.588 25.335 1.00 23.37 202 ASN A N 1
ATOM 1398 C CA . ASN A 1 183 ? -14.079 66.849 25.953 1.00 23.33 202 ASN A CA 1
ATOM 1399 C C . ASN A 1 183 ? -15.272 67.480 26.640 1.00 23.52 202 ASN A C 1
ATOM 1400 O O . ASN A 1 183 ? -16.336 67.620 26.034 1.00 23.90 202 ASN A O 1
ATOM 1405 N N . VAL A 1 184 ? -15.108 67.805 27.913 1.00 23.24 203 VAL A N 1
ATOM 1406 C CA . VAL A 1 184 ? -16.104 68.552 28.671 1.00 22.86 203 VAL A CA 1
ATOM 1407 C C . VAL A 1 184 ? -15.503 69.840 29.274 1.00 23.33 203 VAL A C 1
ATOM 1408 O O . VAL A 1 184 ? -14.483 69.785 29.977 1.00 22.97 203 VAL A O 1
ATOM 1412 N N . ALA A 1 185 ? -16.133 70.990 28.994 1.00 23.69 204 ALA A N 1
ATOM 1413 C CA . ALA A 1 185 ? -15.773 72.261 29.617 1.00 23.36 204 ALA A CA 1
ATOM 1414 C C . ALA A 1 185 ? -17.019 72.783 30.313 1.00 24.22 204 ALA A C 1
ATOM 1415 O O . ALA A 1 185 ? -17.823 73.515 29.719 1.00 25.97 204 ALA A O 1
ATOM 1417 N N . GLY A 1 186 ? -17.172 72.436 31.576 1.00 23.73 205 GLY A N 1
ATOM 1418 C CA . GLY A 1 186 ? -18.354 72.796 32.338 1.00 23.84 205 GLY A CA 1
ATOM 1419 C C . GLY A 1 186 ? -18.788 71.643 33.223 1.00 23.73 205 GLY A C 1
ATOM 1420 O O . GLY A 1 186 ? -18.006 70.749 33.512 1.00 22.93 205 GLY A O 1
ATOM 1421 N N . SER A 1 187 ? -20.052 71.655 33.623 1.00 23.72 206 SER A N 1
ATOM 1422 C CA . SER A 1 187 ? -20.555 70.694 34.602 1.00 24.63 206 SER A CA 1
ATOM 1423 C C . SER A 1 187 ? -21.207 69.499 33.938 1.00 24.02 206 SER A C 1
ATOM 1424 O O . SER A 1 187 ? -21.619 68.594 34.618 1.00 23.62 206 SER A O 1
ATOM 1427 N N . GLY A 1 188 ? -21.282 69.502 32.613 1.00 23.96 207 GLY A N 1
ATOM 1428 C CA . GLY A 1 188 ? -21.987 68.455 31.902 1.00 24.15 207 GLY A CA 1
ATOM 1429 C C . GLY A 1 188 ? -21.308 67.082 31.916 1.00 24.45 207 GLY A C 1
ATOM 1430 O O . GLY A 1 188 ? -20.275 66.868 32.578 1.00 23.60 207 GLY A O 1
ATOM 1431 N N . GLU A 1 189 ? -21.856 66.174 31.119 1.00 24.00 208 GLU A N 1
ATOM 1432 C CA . GLU A 1 189 ? -21.462 64.783 31.192 1.00 24.57 208 GLU A CA 1
ATOM 1433 C C . GLU A 1 189 ? -21.437 64.112 29.827 1.00 24.07 208 GLU A C 1
ATOM 1434 O O . GLU A 1 189 ? -22.370 64.266 29.028 1.00 21.95 208 GLU A O 1
ATOM 1440 N N . ILE A 1 190 ? -20.345 63.396 29.551 1.00 24.29 209 ILE A N 1
ATOM 1441 C CA . ILE A 1 190 ? -20.289 62.500 28.413 1.00 23.55 209 ILE A CA 1
ATOM 1442 C C . ILE A 1 190 ? -20.463 61.072 28.937 1.00 24.13 209 ILE A C 1
ATOM 1443 O O . ILE A 1 190 ? -19.790 60.638 29.888 1.00 23.79 209 ILE A O 1
ATOM 1448 N N . LYS A 1 191 ? -21.404 60.350 28.341 1.00 24.48 210 LYS A N 1
ATOM 1449 C CA . LYS A 1 191 ? -21.671 58.974 28.719 1.00 25.31 210 LYS A CA 1
ATOM 1450 C C . LYS A 1 191 ? -21.271 58.076 27.562 1.00 24.58 210 LYS A C 1
ATOM 1451 O O . LYS A 1 191 ? -21.923 58.056 26.504 1.00 23.75 210 LYS A O 1
ATOM 1457 N N . ALA A 1 192 ? -20.200 57.335 27.755 1.00 24.23 211 ALA A N 1
ATOM 1458 C CA . ALA A 1 192 ? -19.654 56.538 26.671 1.00 24.25 211 ALA A CA 1
ATOM 1459 C C . ALA A 1 192 ? -19.176 55.180 27.121 1.00 24.16 211 ALA A C 1
ATOM 1460 O O . ALA A 1 192 ? -18.340 54.592 26.467 1.00 24.61 211 ALA A O 1
ATOM 1462 N N . PHE A 1 193 ? -19.736 54.660 28.203 1.00 24.70 212 PHE A N 1
ATOM 1463 C CA . PHE A 1 193 ? -19.371 53.320 28.671 1.00 25.66 212 PHE A CA 1
ATOM 1464 C C . PHE A 1 193 ? -19.713 52.229 27.657 1.00 26.94 212 PHE A C 1
ATOM 1465 O O . PHE A 1 193 ? -19.030 51.231 27.617 1.00 26.80 212 PHE A O 1
ATOM 1473 N N . ASP A 1 194 ? -20.778 52.394 26.857 1.00 29.01 213 ASP A N 1
ATOM 1474 C CA . ASP A 1 194 ? -21.096 51.394 25.813 1.00 30.25 213 ASP A CA 1
ATOM 1475 C C . ASP A 1 194 ? -20.663 51.821 24.433 1.00 29.31 213 ASP A C 1
ATOM 1476 O O . ASP A 1 194 ? -21.214 51.365 23.422 1.00 28.91 213 ASP A O 1
ATOM 1481 N N . CYS A 1 195 ? -19.666 52.697 24.395 1.00 28.70 214 CYS A N 1
ATOM 1482 C CA . CYS A 1 195 ? -19.009 53.026 23.166 1.00 28.33 214 CYS A CA 1
ATOM 1483 C C . CYS A 1 195 ? -17.605 52.505 23.285 1.00 27.77 214 CYS A C 1
ATOM 1484 O O . CYS A 1 195 ? -16.778 53.105 23.929 1.00 28.23 214 CYS A O 1
ATOM 1487 N N . GLN A 1 196 ? -17.341 51.365 22.663 1.00 27.85 215 GLN A N 1
ATOM 1488 C CA . GLN A 1 196 ? -16.041 50.732 22.763 1.00 27.52 215 GLN A CA 1
ATOM 1489 C C . GLN A 1 196 ? -15.020 51.382 21.840 1.00 26.80 215 GLN A C 1
ATOM 1490 O O . GLN A 1 196 ? -15.084 51.241 20.626 1.00 26.82 215 GLN A O 1
ATOM 1496 N N . ALA A 1 197 ? -14.068 52.069 22.451 1.00 26.48 216 ALA A N 1
ATOM 1497 C CA . ALA A 1 197 ? -12.961 52.702 21.756 1.00 26.28 216 ALA A CA 1
ATOM 1498 C C . ALA A 1 197 ? -11.697 51.876 21.917 1.00 26.42 216 ALA A C 1
ATOM 1499 O O . ALA A 1 197 ? -11.429 51.333 22.991 1.00 26.08 216 ALA A O 1
ATOM 1501 N N . ARG A 1 198 ? -10.891 51.807 20.860 1.00 26.38 217 ARG A N 1
ATOM 1502 C CA . ARG A 1 198 ? -9.553 51.251 21.007 1.00 26.54 217 ARG A CA 1
ATOM 1503 C C . ARG A 1 198 ? -8.653 52.256 21.737 1.00 26.06 217 ARG A C 1
ATOM 1504 O O . ARG A 1 198 ? -8.009 51.901 22.717 1.00 25.87 217 ARG A O 1
ATOM 1512 N N . LYS A 1 199 ? -8.593 53.482 21.214 1.00 25.73 218 LYS A N 1
ATOM 1513 C CA . LYS A 1 199 ? -7.873 54.576 21.836 1.00 25.91 218 LYS A CA 1
ATOM 1514 C C . LYS A 1 199 ? -8.831 55.714 22.152 1.00 25.02 218 LYS A C 1
ATOM 1515 O O . LYS A 1 199 ? -9.648 56.095 21.313 1.00 24.83 218 LYS A O 1
ATOM 1521 N N . ALA A 1 200 ? -8.726 56.266 23.350 1.00 24.19 219 ALA A N 1
ATOM 1522 C CA . ALA A 1 200 ? -9.527 57.425 23.738 1.00 23.82 219 ALA A CA 1
ATOM 1523 C C . ALA A 1 200 ? -8.701 58.468 24.483 1.00 24.17 219 ALA A C 1
ATOM 1524 O O . ALA A 1 200 ? -7.824 58.142 25.320 1.00 23.86 219 ALA A O 1
ATOM 1526 N N . GLU A 1 201 ? -9.020 59.724 24.189 1.00 24.36 220 GLU A N 1
ATOM 1527 C CA . GLU A 1 201 ? -8.521 60.884 24.926 1.00 25.16 220 GLU A CA 1
ATOM 1528 C C . GLU A 1 201 ? -9.693 61.565 25.631 1.00 24.46 220 GLU A C 1
ATOM 1529 O O . GLU A 1 201 ? -10.710 61.866 24.993 1.00 24.10 220 GLU A O 1
ATOM 1535 N N . CYS A 1 202 ? -9.554 61.802 26.924 1.00 23.95 221 CYS A N 1
ATOM 1536 C CA . CYS A 1 202 ? -10.604 62.407 27.736 1.00 23.94 221 CYS A CA 1
ATOM 1537 C C . CYS A 1 202 ? -10.071 63.646 28.413 1.00 23.84 221 CYS A C 1
ATOM 1538 O O . CYS A 1 202 ? -9.049 63.612 29.109 1.00 25.00 221 CYS A O 1
ATOM 1541 N N . ASN A 1 203 ? -10.745 64.755 28.187 1.00 23.76 222 ASN A N 1
ATOM 1542 C CA . ASN A 1 203 ? -10.364 66.027 28.780 1.00 23.60 222 ASN A CA 1
ATOM 1543 C C . ASN A 1 203 ? -11.529 66.653 29.460 1.00 23.57 222 ASN A C 1
ATOM 1544 O O . ASN A 1 203 ? -12.588 66.810 28.830 1.00 24.75 222 ASN A O 1
ATOM 1549 N N . ILE A 1 204 ? -11.314 67.063 30.716 1.00 23.68 223 ILE A N 1
ATOM 1550 C CA . ILE A 1 204 ? -12.297 67.810 31.515 1.00 22.98 223 ILE A CA 1
ATOM 1551 C C . ILE A 1 204 ? -11.722 69.105 32.076 1.00 22.95 223 ILE A C 1
ATOM 1552 O O . ILE A 1 204 ? -10.646 69.130 32.685 1.00 22.08 223 ILE A O 1
ATOM 1557 N N . ALA A 1 205 ? -12.470 70.186 31.868 1.00 22.81 224 ALA A N 1
ATOM 1558 C CA . ALA A 1 205 ? -12.217 71.459 32.490 1.00 22.71 224 ALA A CA 1
ATOM 1559 C C . ALA A 1 205 ? -13.408 71.759 33.403 1.00 22.93 224 ALA A C 1
ATOM 1560 O O . ALA A 1 205 ? -14.540 71.821 32.981 1.00 23.87 224 ALA A O 1
ATOM 1562 N N . SER A 1 206 ? -13.106 71.929 34.680 1.00 24.23 225 SER A N 1
ATOM 1563 C CA . SER A 1 206 ? -14.043 72.231 35.728 1.00 24.44 225 SER A CA 1
ATOM 1564 C C . SER A 1 206 ? -14.691 70.957 36.300 1.00 23.95 225 SER A C 1
ATOM 1565 O O . SER A 1 206 ? -13.960 70.006 36.565 1.00 23.61 225 SER A O 1
ATOM 1568 N N . SER A 1 207 ? -15.999 70.928 36.526 1.00 23.29 226 SER A N 1
ATOM 1569 C CA . SER A 1 207 ? -16.626 69.908 37.391 1.00 23.51 226 SER A CA 1
ATOM 1570 C C . SER A 1 207 ? -17.362 68.787 36.662 1.00 23.02 226 SER A C 1
ATOM 1571 O O . SER A 1 207 ? -18.020 67.966 37.299 1.00 23.12 226 SER A O 1
ATOM 1574 N N . GLY A 1 208 ? -17.236 68.725 35.350 1.00 22.81 227 GLY A N 1
ATOM 1575 C CA . GLY A 1 208 ? -17.930 67.709 34.582 1.00 22.91 227 GLY A CA 1
ATOM 1576 C C . GLY A 1 208 ? -17.412 66.287 34.719 1.00 23.48 227 GLY A C 1
ATOM 1577 O O . GLY A 1 208 ? -16.454 66.023 35.461 1.00 22.23 227 GLY A O 1
ATOM 1578 N N . GLU A 1 209 ? -17.991 65.400 33.905 1.00 23.79 228 GLU A N 1
ATOM 1579 C CA . GLU A 1 209 ? -17.795 63.970 34.014 1.00 25.11 228 GLU A CA 1
ATOM 1580 C C . GLU A 1 209 ? -17.777 63.257 32.675 1.00 23.60 228 GLU A C 1
ATOM 1581 O O . GLU A 1 209 ? -18.566 63.577 31.779 1.00 23.68 228 GLU A O 1
ATOM 1587 N N . ILE A 1 210 ? -16.898 62.272 32.560 1.00 22.14 229 ILE A N 1
ATOM 1588 C CA . ILE A 1 210 ? -16.826 61.398 31.392 1.00 21.15 229 ILE A CA 1
ATOM 1589 C C . ILE A 1 210 ? -16.762 59.951 31.853 1.00 21.20 229 ILE A C 1
ATOM 1590 O O . ILE A 1 210 ? -15.981 59.598 32.754 1.00 21.12 229 ILE A O 1
ATOM 1595 N N . SER A 1 211 ? -17.585 59.116 31.239 1.00 20.96 230 SER A N 1
ATOM 1596 C CA . SER A 1 211 ? -17.506 57.664 31.414 1.00 21.81 230 SER A CA 1
ATOM 1597 C C . SER A 1 211 ? -17.036 57.041 30.116 1.00 22.27 230 SER A C 1
ATOM 1598 O O . SER A 1 211 ? -17.730 57.144 29.104 1.00 23.15 230 SER A O 1
ATOM 1601 N N . VAL A 1 212 ? -15.870 56.393 30.138 1.00 22.52 231 VAL A N 1
ATOM 1602 C CA . VAL A 1 212 ? -15.229 55.940 28.923 1.00 21.94 231 VAL A CA 1
ATOM 1603 C C . VAL A 1 212 ? -14.909 54.458 28.991 1.00 23.11 231 VAL A C 1
ATOM 1604 O O . VAL A 1 212 ? -14.662 53.915 30.070 1.00 22.84 231 VAL A O 1
ATOM 1608 N N . TYR A 1 213 ? -14.933 53.824 27.812 1.00 23.57 232 TYR A N 1
ATOM 1609 C CA . TYR A 1 213 ? -14.515 52.444 27.621 1.00 23.71 232 TYR A CA 1
ATOM 1610 C C . TYR A 1 213 ? -13.486 52.455 26.505 1.00 23.85 232 TYR A C 1
ATOM 1611 O O . TYR A 1 213 ? -13.820 52.709 25.351 1.00 24.07 232 TYR A O 1
ATOM 1620 N N . ALA A 1 214 ? -12.228 52.210 26.876 1.00 23.71 233 ALA A N 1
ATOM 1621 C CA . ALA A 1 214 ? -11.084 52.179 25.964 1.00 23.82 233 ALA A CA 1
ATOM 1622 C C . ALA A 1 214 ? -10.387 50.847 26.197 1.00 23.47 233 ALA A C 1
ATOM 1623 O O . ALA A 1 214 ? -10.179 50.436 27.333 1.00 23.87 233 ALA A O 1
ATOM 1625 N N . THR A 1 215 ? -10.053 50.165 25.120 1.00 23.54 234 THR A N 1
ATOM 1626 C CA . THR A 1 215 ? -9.453 48.834 25.228 1.00 24.06 234 THR A CA 1
ATOM 1627 C C . THR A 1 215 ? -7.928 48.861 25.206 1.00 24.76 234 THR A C 1
ATOM 1628 O O . THR A 1 215 ? -7.305 48.017 25.834 1.00 25.37 234 THR A O 1
ATOM 1632 N N . GLN A 1 216 ? -7.322 49.827 24.527 1.00 25.25 235 GLN A N 1
ATOM 1633 C CA . GLN A 1 216 ? -5.865 49.817 24.387 1.00 26.15 235 GLN A CA 1
ATOM 1634 C C . GLN A 1 216 ? -5.136 51.006 25.033 1.00 25.22 235 GLN A C 1
ATOM 1635 O O . GLN A 1 216 ? -4.219 50.809 25.810 1.00 25.16 235 GLN A O 1
ATOM 1641 N N . ILE A 1 217 ? -5.541 52.222 24.689 1.00 24.58 236 ILE A N 1
ATOM 1642 C CA . ILE A 1 217 ? -4.897 53.439 25.183 1.00 23.90 236 ILE A CA 1
ATOM 1643 C C . ILE A 1 217 ? -5.967 54.407 25.703 1.00 24.04 236 ILE A C 1
ATOM 1644 O O . ILE A 1 217 ? -6.977 54.648 25.035 1.00 23.41 236 ILE A O 1
ATOM 1649 N N . LEU A 1 218 ? -5.726 54.963 26.884 1.00 23.51 237 LEU A N 1
ATOM 1650 C CA . LEU A 1 218 ? -6.583 55.972 27.487 1.00 23.18 237 LEU A CA 1
ATOM 1651 C C . LEU A 1 218 ? -5.704 57.098 28.001 1.00 23.65 237 LEU A C 1
ATOM 1652 O O . LEU A 1 218 ? -4.795 56.886 28.817 1.00 23.27 237 LEU A O 1
ATOM 1657 N N . ASP A 1 219 ? -5.991 58.290 27.522 1.00 23.63 238 ASP A N 1
ATOM 1658 C CA . ASP A 1 219 ? -5.294 59.484 27.934 1.00 25.72 238 ASP A CA 1
ATOM 1659 C C . ASP A 1 219 ? -6.331 60.310 28.701 1.00 24.92 238 ASP A C 1
ATOM 1660 O O . ASP A 1 219 ? -7.314 60.800 28.120 1.00 25.70 238 ASP A O 1
ATOM 1665 N N . ALA A 1 220 ? -6.144 60.408 30.011 1.00 23.90 239 ALA A N 1
ATOM 1666 C CA . ALA A 1 220 ? -7.150 60.906 30.944 1.00 23.63 239 ALA A CA 1
ATOM 1667 C C . ALA A 1 220 ? -6.648 62.203 31.595 1.00 23.79 239 ALA A C 1
ATOM 1668 O O . ALA A 1 220 ? -5.641 62.192 32.322 1.00 25.53 239 ALA A O 1
ATOM 1670 N N . ASN A 1 221 ? -7.311 63.321 31.298 1.00 22.82 240 ASN A N 1
ATOM 1671 C CA . ASN A 1 221 ? -6.867 64.647 31.733 1.00 22.35 240 ASN A CA 1
ATOM 1672 C C . ASN A 1 221 ? -7.987 65.405 32.393 1.00 21.99 240 ASN A C 1
ATOM 1673 O O . ASN A 1 221 ? -9.098 65.520 31.825 1.00 22.12 240 ASN A O 1
ATOM 1678 N N . ILE A 1 222 ? -7.709 65.935 33.578 1.00 21.01 241 ILE A N 1
ATOM 1679 C CA . ILE A 1 222 ? -8.667 66.726 34.336 1.00 20.71 241 ILE A CA 1
ATOM 1680 C C . ILE A 1 222 ? -7.969 67.951 34.897 1.00 21.05 241 ILE A C 1
ATOM 1681 O O . ILE A 1 222 ? -6.880 67.863 35.528 1.00 20.29 241 ILE A O 1
ATOM 1686 N N . VAL A 1 223 ? -8.604 69.091 34.648 1.00 20.75 242 VAL A N 1
ATOM 1687 C CA . VAL A 1 223 ? -8.254 70.343 35.269 1.00 20.72 242 VAL A CA 1
ATOM 1688 C C . VAL A 1 223 ? -9.510 70.827 35.977 1.00 20.72 242 VAL A C 1
ATOM 1689 O O . VAL A 1 223 ? -10.409 71.405 35.350 1.00 22.42 242 VAL A O 1
ATOM 1693 N N . GLY A 1 224 ? -9.582 70.589 37.276 1.00 20.64 243 GLY A N 1
ATOM 1694 C CA . GLY A 1 224 ? -10.762 70.940 38.082 1.00 20.13 243 GLY A CA 1
ATOM 1695 C C . GLY A 1 224 ? -11.202 69.826 39.022 1.00 19.67 243 GLY A C 1
ATOM 1696 O O . GLY A 1 224 ? -10.412 69.019 39.422 1.00 19.33 243 GLY A O 1
ATOM 1697 N N . SER A 1 225 ? -12.477 69.798 39.378 1.00 20.37 244 SER A N 1
ATOM 1698 C CA . SER A 1 225 ? -13.035 68.834 40.347 1.00 20.87 244 SER A CA 1
ATOM 1699 C C . SER A 1 225 ? -13.745 67.674 39.668 1.00 21.52 244 SER A C 1
ATOM 1700 O O . SER A 1 225 ? -14.278 66.794 40.332 1.00 21.69 244 SER A O 1
ATOM 1703 N N . GLY A 1 226 ? -13.758 67.682 38.335 1.00 21.38 245 GLY A N 1
ATOM 1704 C CA . GLY A 1 226 ? -14.391 66.634 37.569 1.00 20.93 245 GLY A CA 1
ATOM 1705 C C . GLY A 1 226 ? -13.833 65.241 37.707 1.00 21.28 245 GLY A C 1
ATOM 1706 O O . GLY A 1 226 ? -12.837 65.004 38.414 1.00 20.10 245 GLY A O 1
ATOM 1707 N N . GLU A 1 227 ? -14.492 64.308 37.025 1.00 21.19 246 GLU A N 1
ATOM 1708 C CA . GLU A 1 227 ? -14.184 62.881 37.175 1.00 22.97 246 GLU A CA 1
ATOM 1709 C C . GLU A 1 227 ? -14.259 62.098 35.897 1.00 22.27 246 GLU A C 1
ATOM 1710 O O . GLU A 1 227 ? -15.182 62.321 35.079 1.00 22.04 246 GLU A O 1
ATOM 1716 N N . ILE A 1 228 ? -13.288 61.196 35.735 1.00 21.33 247 ILE A N 1
ATOM 1717 C CA . ILE A 1 228 ? -13.254 60.247 34.632 1.00 21.00 247 ILE A CA 1
ATOM 1718 C C . ILE A 1 228 ? -13.412 58.840 35.241 1.00 21.40 247 ILE A C 1
ATOM 1719 O O . ILE A 1 228 ? -12.669 58.439 36.153 1.00 21.21 247 ILE A O 1
ATOM 1724 N N . HIS A 1 229 ? -14.417 58.128 34.762 1.00 21.14 248 HIS A N 1
ATOM 1725 C CA . HIS A 1 229 ? -14.659 56.752 35.147 1.00 21.72 248 HIS A CA 1
ATOM 1726 C C . HIS A 1 229 ? -14.372 55.937 33.909 1.00 21.64 248 HIS A C 1
ATOM 1727 O O . HIS A 1 229 ? -14.920 56.224 32.829 1.00 22.06 248 HIS A O 1
ATOM 1734 N N . TYR A 1 230 ? -13.535 54.923 34.031 1.00 21.90 249 TYR A N 1
ATOM 1735 C CA . TYR A 1 230 ? -13.216 54.122 32.873 1.00 21.90 249 TYR A CA 1
ATOM 1736 C C . TYR A 1 230 ? -13.312 52.630 33.106 1.00 22.71 249 TYR A C 1
ATOM 1737 O O . TYR A 1 230 ? -13.125 52.130 34.228 1.00 22.34 249 TYR A O 1
ATOM 1746 N N . LYS A 1 231 ? -13.585 51.931 32.006 1.00 23.09 250 LYS A N 1
ATOM 1747 C CA . LYS A 1 231 ? -13.600 50.482 31.989 1.00 23.96 250 LYS A CA 1
ATOM 1748 C C . LYS A 1 231 ? -12.791 50.018 30.809 1.00 23.83 250 LYS A C 1
ATOM 1749 O O . LYS A 1 231 ? -12.431 50.817 29.948 1.00 23.15 250 LYS A O 1
ATOM 1755 N N . GLY A 1 232 ? -12.536 48.717 30.759 1.00 24.36 251 GLY A N 1
ATOM 1756 C CA . GLY A 1 232 ? -11.591 48.158 29.819 1.00 24.88 251 GLY A CA 1
ATOM 1757 C C . GLY A 1 232 ? -10.276 48.020 30.548 1.00 25.43 251 GLY A C 1
ATOM 1758 O O . GLY A 1 232 ? -10.167 48.393 31.706 1.00 25.96 251 GLY A O 1
ATOM 1759 N N . ASP A 1 233 ? -9.268 47.494 29.862 1.00 26.06 252 ASP A N 1
ATOM 1760 C CA . ASP A 1 233 ? -7.935 47.412 30.411 1.00 26.26 252 ASP A CA 1
ATOM 1761 C C . ASP A 1 233 ? -6.924 48.098 29.509 1.00 25.35 252 ASP A C 1
ATOM 1762 O O . ASP A 1 233 ? -5.941 47.502 29.135 1.00 25.58 252 ASP A O 1
ATOM 1767 N N . PRO A 1 234 ? -7.145 49.384 29.186 1.00 24.44 253 PRO A N 1
ATOM 1768 C CA . PRO A 1 234 ? -6.141 50.088 28.409 1.00 23.98 253 PRO A CA 1
ATOM 1769 C C . PRO A 1 234 ? -4.924 50.423 29.280 1.00 23.81 253 PRO A C 1
ATOM 1770 O O . PRO A 1 234 ? -4.979 50.219 30.488 1.00 24.38 253 PRO A O 1
ATOM 1774 N N . GLU A 1 235 ? -3.857 50.922 28.660 1.00 23.10 254 GLU A N 1
ATOM 1775 C CA . GLU A 1 235 ? -2.775 51.608 29.363 1.00 23.17 254 GLU A CA 1
ATOM 1776 C C . GLU A 1 235 ? -3.237 53.062 29.496 1.00 22.84 254 GLU A C 1
ATOM 1777 O O . GLU A 1 235 ? -3.530 53.729 28.486 1.00 22.46 254 GLU A O 1
ATOM 1783 N N . ILE A 1 236 ? -3.330 53.534 30.734 1.00 22.38 255 ILE A N 1
ATOM 1784 C CA . ILE A 1 236 ? -3.844 54.867 31.019 1.00 22.73 255 ILE A CA 1
ATOM 1785 C C . ILE A 1 236 ? -2.685 55.810 31.284 1.00 23.90 255 ILE A C 1
ATOM 1786 O O . ILE A 1 236 ? -1.732 55.458 31.998 1.00 24.19 255 ILE A O 1
ATOM 1791 N N . SER A 1 237 ? -2.745 56.987 30.675 1.00 25.08 256 SER A N 1
ATOM 1792 C CA . SER A 1 237 ? -1.900 58.132 31.066 1.00 26.17 256 SER A CA 1
ATOM 1793 C C . SER A 1 237 ? -2.791 59.064 31.829 1.00 26.03 256 SER A C 1
ATOM 1794 O O . SER A 1 237 ? -3.843 59.478 31.317 1.00 26.13 256 SER A O 1
ATOM 1797 N N . LYS A 1 238 ? -2.388 59.372 33.059 1.00 25.91 257 LYS A N 1
ATOM 1798 C CA . LYS A 1 238 ? -3.226 60.122 34.001 1.00 25.32 257 LYS A CA 1
ATOM 1799 C C . LYS A 1 238 ? -2.682 61.529 34.151 1.00 25.92 257 LYS A C 1
ATOM 1800 O O . LYS A 1 238 ? -1.472 61.718 34.244 1.00 26.49 257 LYS A O 1
ATOM 1806 N N . SER A 1 239 ? -3.565 62.519 34.194 1.00 25.59 258 SER A N 1
ATOM 1807 C CA . SER A 1 239 ? -3.149 63.871 34.506 1.00 24.81 258 SER A CA 1
ATOM 1808 C C . SER A 1 239 ? -4.274 64.614 35.202 1.00 24.43 258 SER A C 1
ATOM 1809 O O . SER A 1 239 ? -5.340 64.809 34.617 1.00 24.06 258 SER A O 1
ATOM 1812 N N . ILE A 1 240 ? -4.062 64.983 36.459 1.00 23.45 259 ILE A N 1
ATOM 1813 C CA . ILE A 1 240 ? -5.055 65.697 37.244 1.00 23.41 259 ILE A CA 1
ATOM 1814 C C . ILE A 1 240 ? -4.450 66.941 37.919 1.00 23.63 259 ILE A C 1
ATOM 1815 O O . ILE A 1 240 ? -3.503 66.840 38.689 1.00 24.13 259 ILE A O 1
ATOM 1828 N N . GLY A 1 242 ? -6.072 69.593 40.263 1.00 21.57 261 GLY A N 1
ATOM 1829 C CA . GLY A 1 242 ? -7.297 69.930 40.990 1.00 21.41 261 GLY A CA 1
ATOM 1830 C C . GLY A 1 242 ? -7.736 68.801 41.894 1.00 21.07 261 GLY A C 1
ATOM 1831 O O . GLY A 1 242 ? -6.997 67.866 42.114 1.00 21.48 261 GLY A O 1
ATOM 1832 N N . SER A 1 243 ? -8.954 68.898 42.414 1.00 21.68 262 SER A N 1
ATOM 1833 C CA . SER A 1 243 ? -9.529 67.898 43.339 1.00 21.83 262 SER A CA 1
ATOM 1834 C C . SER A 1 243 ? -10.250 66.751 42.629 1.00 22.74 262 SER A C 1
ATOM 1835 O O . SER A 1 243 ? -10.828 65.879 43.291 1.00 23.25 262 SER A O 1
ATOM 1838 N N . GLY A 1 244 ? -10.235 66.736 41.292 1.00 23.19 263 GLY A N 1
ATOM 1839 C CA . GLY A 1 244 ? -10.889 65.684 40.531 1.00 22.61 263 GLY A CA 1
ATOM 1840 C C . GLY A 1 244 ? -10.270 64.313 40.708 1.00 22.69 263 GLY A C 1
ATOM 1841 O O . GLY A 1 244 ? -9.305 64.126 41.467 1.00 23.25 263 GLY A O 1
ATOM 1842 N N . SER A 1 245 ? -10.829 63.332 40.010 1.00 22.61 264 SER A N 1
ATOM 1843 C CA . SER A 1 245 ? -10.385 61.971 40.181 1.00 23.51 264 SER A CA 1
ATOM 1844 C C . SER A 1 245 ? -10.698 61.068 39.013 1.00 22.85 264 SER A C 1
ATOM 1845 O O . SER A 1 245 ? -11.589 61.335 38.217 1.00 23.68 264 SER A O 1
ATOM 1848 N N . ILE A 1 246 ? -9.910 60.018 38.924 1.00 22.67 265 ILE A N 1
ATOM 1849 C CA . ILE A 1 246 ? -10.004 58.987 37.912 1.00 22.86 265 ILE A CA 1
ATOM 1850 C C . ILE A 1 246 ? -10.299 57.699 38.636 1.00 23.70 265 ILE A C 1
ATOM 1851 O O . ILE A 1 246 ? -9.649 57.420 39.643 1.00 23.77 265 ILE A O 1
ATOM 1856 N N . ASN A 1 247 ? -11.264 56.916 38.142 1.00 24.39 266 ASN A N 1
ATOM 1857 C CA . ASN A 1 247 ? -11.534 55.600 38.716 1.00 25.09 266 ASN A CA 1
ATOM 1858 C C . ASN A 1 247 ? -11.904 54.526 37.687 1.00 25.49 266 ASN A C 1
ATOM 1859 O O . ASN A 1 247 ? -12.584 54.793 36.685 1.00 25.81 266 ASN A O 1
ATOM 1864 N N . LYS A 1 248 ? -11.399 53.322 37.933 1.00 25.83 267 LYS A N 1
ATOM 1865 C CA . LYS A 1 248 ? -11.619 52.188 37.062 1.00 27.02 267 LYS A CA 1
ATOM 1866 C C . LYS A 1 248 ? -12.798 51.383 37.569 1.00 28.08 267 LYS A C 1
ATOM 1867 O O . LYS A 1 248 ? -12.863 51.111 38.743 1.00 26.73 267 LYS A O 1
ATOM 1873 N N . VAL A 1 249 ? -13.734 51.043 36.684 1.00 29.56 268 VAL A N 1
ATOM 1874 C CA . VAL A 1 249 ? -14.902 50.245 37.049 1.00 31.67 268 VAL A CA 1
ATOM 1875 C C . VAL A 1 249 ? -14.891 48.956 36.209 1.00 34.13 268 VAL A C 1
ATOM 1876 O O . VAL A 1 249 ? -14.273 48.911 35.123 1.00 34.14 268 VAL A O 1
ATOM 1880 N N . LYS A 1 250 ? -15.537 47.901 36.708 1.00 36.63 269 LYS A N 1
ATOM 1881 C CA . LYS A 1 250 ? -15.686 46.651 35.921 1.00 38.46 269 LYS A CA 1
ATOM 1882 C C . LYS A 1 250 ? -16.740 46.831 34.810 1.00 40.17 269 LYS A C 1
ATOM 1883 O O . LYS A 1 250 ? -17.778 47.529 34.906 1.00 41.17 269 LYS A O 1
ATOM 1886 N N . ASP B 1 4 ? -8.492 58.942 55.553 1.00 48.22 23 ASP B N 1
ATOM 1887 C CA . ASP B 1 4 ? -7.638 58.822 54.314 1.00 47.05 23 ASP B CA 1
ATOM 1888 C C . ASP B 1 4 ? -7.723 60.027 53.363 1.00 44.93 23 ASP B C 1
ATOM 1889 O O . ASP B 1 4 ? -6.677 60.529 52.975 1.00 47.14 23 ASP B O 1
ATOM 1891 N N . LYS B 1 5 ? -8.913 60.516 53.001 1.00 42.04 24 LYS B N 1
ATOM 1892 C CA A LYS B 1 5 ? -9.002 61.561 51.955 0.50 40.15 24 LYS B CA 1
ATOM 1893 C CA B LYS B 1 5 ? -9.032 61.540 51.953 0.50 40.44 24 LYS B CA 1
ATOM 1894 C C . LYS B 1 5 ? -9.132 62.998 52.481 1.00 38.87 24 LYS B C 1
ATOM 1895 O O . LYS B 1 5 ? -8.468 63.887 51.982 1.00 36.99 24 LYS B O 1
ATOM 1906 N N . ARG B 1 6 ? -9.981 63.222 53.479 1.00 36.53 25 ARG B N 1
ATOM 1907 C CA . ARG B 1 6 ? -10.178 64.562 54.044 1.00 35.04 25 ARG B CA 1
ATOM 1908 C C . ARG B 1 6 ? -9.295 64.757 55.251 1.00 32.64 25 ARG B C 1
ATOM 1909 O O . ARG B 1 6 ? -9.310 63.920 56.123 1.00 32.43 25 ARG B O 1
ATOM 1917 N N . ILE B 1 7 ? -8.509 65.828 55.300 1.00 30.11 26 ILE B N 1
ATOM 1918 C CA . ILE B 1 7 ? -7.626 66.081 56.443 1.00 28.62 26 ILE B CA 1
ATOM 1919 C C . ILE B 1 7 ? -7.951 67.469 57.005 1.00 27.36 26 ILE B C 1
ATOM 1920 O O . ILE B 1 7 ? -7.865 68.473 56.295 1.00 26.57 26 ILE B O 1
ATOM 1925 N N . ASP B 1 8 ? -8.331 67.531 58.273 1.00 26.07 27 ASP B N 1
ATOM 1926 C CA . ASP B 1 8 ? -8.718 68.805 58.874 1.00 25.96 27 ASP B CA 1
ATOM 1927 C C . ASP B 1 8 ? -7.539 69.490 59.526 1.00 24.84 27 ASP B C 1
ATOM 1928 O O . ASP B 1 8 ? -6.769 68.871 60.219 1.00 23.92 27 ASP B O 1
ATOM 1933 N N . GLY B 1 9 ? -7.422 70.792 59.305 1.00 24.63 28 GLY B N 1
ATOM 1934 C CA . GLY B 1 9 ? -6.437 71.608 60.015 1.00 23.60 28 GLY B CA 1
ATOM 1935 C C . GLY B 1 9 ? -6.581 71.487 61.511 1.00 23.37 28 GLY B C 1
ATOM 1936 O O . GLY B 1 9 ? -7.700 71.514 62.035 1.00 23.41 28 GLY B O 1
ATOM 1937 N N . ASN B 1 10 ? -5.463 71.343 62.211 1.00 22.94 29 ASN B N 1
ATOM 1938 C CA . ASN B 1 10 ? -5.517 71.132 63.643 1.00 23.13 29 ASN B CA 1
ATOM 1939 C C . ASN B 1 10 ? -5.640 72.415 64.423 1.00 23.66 29 ASN B C 1
ATOM 1940 O O . ASN B 1 10 ? -5.613 72.389 65.645 1.00 23.54 29 ASN B O 1
ATOM 1945 N N . GLY B 1 11 ? -5.749 73.534 63.721 1.00 23.63 30 GLY B N 1
ATOM 1946 C CA . GLY B 1 11 ? -5.953 74.822 64.376 1.00 23.64 30 GLY B CA 1
ATOM 1947 C C . GLY B 1 11 ? -4.712 75.489 64.939 1.00 23.07 30 GLY B C 1
ATOM 1948 O O . GLY B 1 11 ? -4.819 76.484 65.626 1.00 24.30 30 GLY B O 1
ATOM 1949 N N . ASN B 1 12 ? -3.530 74.970 64.640 1.00 22.30 31 ASN B N 1
ATOM 1950 C CA . ASN B 1 12 ? -2.281 75.585 65.074 1.00 21.10 31 ASN B CA 1
ATOM 1951 C C . ASN B 1 12 ? -1.541 76.108 63.839 1.00 20.53 31 ASN B C 1
ATOM 1952 O O . ASN B 1 12 ? -0.796 75.372 63.186 1.00 20.30 31 ASN B O 1
ATOM 1957 N N . PRO B 1 13 ? -1.733 77.384 63.507 1.00 20.88 32 PRO B N 1
ATOM 1958 C CA . PRO B 1 13 ? -1.095 77.845 62.257 1.00 21.38 32 PRO B CA 1
ATOM 1959 C C . PRO B 1 13 ? 0.402 77.974 62.356 1.00 22.00 32 PRO B C 1
ATOM 1960 O O . PRO B 1 13 ? 0.924 78.483 63.364 1.00 22.02 32 PRO B O 1
ATOM 1964 N N . GLU B 1 14 ? 1.080 77.492 61.312 1.00 21.98 33 GLU B N 1
ATOM 1965 C CA . GLU B 1 14 ? 2.513 77.614 61.172 1.00 21.65 33 GLU B CA 1
ATOM 1966 C C . GLU B 1 14 ? 2.853 78.323 59.851 1.00 22.02 33 GLU B C 1
ATOM 1967 O O . GLU B 1 14 ? 2.229 78.053 58.811 1.00 21.97 33 GLU B O 1
ATOM 1973 N N . THR B 1 15 ? 3.839 79.222 59.914 1.00 21.89 34 THR B N 1
ATOM 1974 C CA . THR B 1 15 ? 4.372 79.919 58.760 1.00 21.81 34 THR B CA 1
ATOM 1975 C C . THR B 1 15 ? 5.745 79.345 58.440 1.00 22.69 34 THR B C 1
ATOM 1976 O O . THR B 1 15 ? 6.583 79.197 59.323 1.00 23.31 34 THR B O 1
ATOM 1980 N N . ARG B 1 16 ? 5.947 78.966 57.184 1.00 22.52 35 ARG B N 1
ATOM 1981 C CA . ARG B 1 16 ? 7.248 78.543 56.688 1.00 22.93 35 ARG B CA 1
ATOM 1982 C C . ARG B 1 16 ? 7.650 79.360 55.464 1.00 23.10 35 ARG B C 1
ATOM 1983 O O . ARG B 1 16 ? 6.886 79.520 54.534 1.00 21.64 35 ARG B O 1
ATOM 1991 N N . GLU B 1 17 ? 8.851 79.898 55.497 1.00 24.98 36 GLU B N 1
ATOM 1992 C CA . GLU B 1 17 ? 9.479 80.483 54.320 1.00 27.05 36 GLU B CA 1
ATOM 1993 C C . GLU B 1 17 ? 10.220 79.351 53.627 1.00 27.11 36 GLU B C 1
ATOM 1994 O O . GLU B 1 17 ? 11.006 78.679 54.254 1.00 27.36 36 GLU B O 1
ATOM 2000 N N . ILE B 1 18 ? 9.897 79.090 52.371 1.00 27.32 37 ILE B N 1
ATOM 2001 C CA . ILE B 1 18 ? 10.447 77.966 51.631 1.00 26.95 37 ILE B CA 1
ATOM 2002 C C . ILE B 1 18 ? 11.427 78.517 50.601 1.00 27.78 37 ILE B C 1
ATOM 2003 O O . ILE B 1 18 ? 11.111 79.468 49.848 1.00 28.75 37 ILE B O 1
ATOM 2008 N N . LYS B 1 19 ? 12.627 77.960 50.585 1.00 27.71 38 LYS B N 1
ATOM 2009 C CA . LYS B 1 19 ? 13.664 78.383 49.654 1.00 28.46 38 LYS B CA 1
ATOM 2010 C C . LYS B 1 19 ? 13.298 77.963 48.236 1.00 27.64 38 LYS B C 1
ATOM 2011 O O . LYS B 1 19 ? 12.990 76.808 47.981 1.00 28.21 38 LYS B O 1
ATOM 2015 N N . ILE B 1 20 ? 13.336 78.915 47.315 1.00 26.27 39 ILE B N 1
ATOM 2016 C CA . ILE B 1 20 ? 12.948 78.667 45.954 1.00 25.24 39 ILE B CA 1
ATOM 2017 C C . ILE B 1 20 ? 13.853 79.421 44.986 1.00 24.87 39 ILE B C 1
ATOM 2018 O O . ILE B 1 20 ? 14.353 80.478 45.302 1.00 24.72 39 ILE B O 1
ATOM 2023 N N . SER B 1 21 ? 14.014 78.860 43.799 1.00 24.60 40 SER B N 1
ATOM 2024 C CA . SER B 1 21 ? 14.516 79.566 42.628 1.00 25.25 40 SER B CA 1
ATOM 2025 C C . SER B 1 21 ? 13.420 80.412 41.997 1.00 24.09 40 SER B C 1
ATOM 2026 O O . SER B 1 21 ? 12.252 80.271 42.314 1.00 23.27 40 SER B O 1
ATOM 2029 N N . ASP B 1 22 ? 13.817 81.206 41.011 1.00 23.65 41 ASP B N 1
ATOM 2030 C CA . ASP B 1 22 ? 12.893 82.031 40.274 1.00 23.73 41 ASP B CA 1
ATOM 2031 C C . ASP B 1 22 ? 11.988 81.164 39.409 1.00 23.13 41 ASP B C 1
ATOM 2032 O O . ASP B 1 22 ? 12.375 80.093 39.001 1.00 24.01 41 ASP B O 1
ATOM 2037 N N . TYR B 1 23 ? 10.771 81.632 39.178 1.00 21.82 42 TYR B N 1
ATOM 2038 C CA . TYR B 1 23 ? 9.820 80.945 38.368 1.00 21.58 42 TYR B CA 1
ATOM 2039 C C . TYR B 1 23 ? 9.105 81.954 37.490 1.00 22.00 42 TYR B C 1
ATOM 2040 O O . TYR B 1 23 ? 9.014 83.159 37.826 1.00 21.36 42 TYR B O 1
ATOM 2049 N N . ASP B 1 24 ? 8.601 81.465 36.361 1.00 22.12 43 ASP B N 1
ATOM 2050 C CA . ASP B 1 24 ? 7.809 82.291 35.450 1.00 22.34 43 ASP B CA 1
ATOM 2051 C C . ASP B 1 24 ? 6.417 81.759 35.215 1.00 22.46 43 ASP B C 1
ATOM 2052 O O . ASP B 1 24 ? 5.627 82.316 34.435 1.00 22.64 43 ASP B O 1
ATOM 2057 N N . GLU B 1 25 ? 6.081 80.741 35.982 1.00 22.88 44 GLU B N 1
ATOM 2058 C CA . GLU B 1 25 ? 4.818 80.084 35.874 1.00 23.99 44 GLU B CA 1
ATOM 2059 C C . GLU B 1 25 ? 4.377 79.540 37.247 1.00 23.13 44 GLU B C 1
ATOM 2060 O O . GLU B 1 25 ? 5.228 79.109 38.066 1.00 23.14 44 GLU B O 1
ATOM 2066 N N . ILE B 1 26 ? 3.071 79.565 37.494 1.00 22.11 45 ILE B N 1
ATOM 2067 C CA . ILE B 1 26 ? 2.515 79.059 38.767 1.00 21.52 45 ILE B CA 1
ATOM 2068 C C . ILE B 1 26 ? 1.457 78.024 38.521 1.00 21.60 45 ILE B C 1
ATOM 2069 O O . ILE B 1 26 ? 0.587 78.243 37.703 1.00 22.15 45 ILE B O 1
ATOM 2074 N N . THR B 1 27 ? 1.540 76.902 39.231 1.00 21.23 46 THR B N 1
ATOM 2075 C CA . THR B 1 27 ? 0.456 75.951 39.333 1.00 21.36 46 THR B CA 1
ATOM 2076 C C . THR B 1 27 ? -0.017 75.967 40.765 1.00 21.92 46 THR B C 1
ATOM 2077 O O . THR B 1 27 ? 0.709 75.545 41.647 1.00 21.98 46 THR B O 1
ATOM 2081 N N . PHE B 1 28 ? -1.231 76.411 40.994 1.00 21.76 47 PHE B N 1
ATOM 2082 C CA . PHE B 1 28 ? -1.776 76.563 42.323 1.00 22.49 47 PHE B CA 1
ATOM 2083 C C . PHE B 1 28 ? -3.105 75.847 42.436 1.00 22.21 47 PHE B C 1
ATOM 2084 O O . PHE B 1 28 ? -4.073 76.199 41.743 1.00 22.11 47 PHE B O 1
ATOM 2092 N N . VAL B 1 29 ? -3.179 74.839 43.292 1.00 21.65 48 VAL B N 1
ATOM 2093 C CA . VAL B 1 29 ? -4.449 74.147 43.512 1.00 21.66 48 VAL B CA 1
ATOM 2094 C C . VAL B 1 29 ? -4.796 74.296 44.974 1.00 22.23 48 VAL B C 1
ATOM 2095 O O . VAL B 1 29 ? -3.984 73.978 45.848 1.00 21.55 48 VAL B O 1
ATOM 2099 N N . GLY B 1 30 ? -6.004 74.762 45.249 1.00 22.85 49 GLY B N 1
ATOM 2100 C CA . GLY B 1 30 ? -6.473 74.870 46.605 1.00 23.60 49 GLY B CA 1
ATOM 2101 C C . GLY B 1 30 ? -7.151 76.160 47.004 1.00 23.99 49 GLY B C 1
ATOM 2102 O O . GLY B 1 30 ? -7.476 77.023 46.157 1.00 24.79 49 GLY B O 1
ATOM 2103 N N . SER B 1 31 ? -7.385 76.279 48.313 1.00 23.64 50 SER B N 1
ATOM 2104 C CA . SER B 1 31 ? -8.315 77.280 48.851 1.00 23.57 50 SER B CA 1
ATOM 2105 C C . SER B 1 31 ? -7.652 78.502 49.446 1.00 22.85 50 SER B C 1
ATOM 2106 O O . SER B 1 31 ? -8.334 79.338 50.024 1.00 23.83 50 SER B O 1
ATOM 2109 N N . ALA B 1 32 ? -6.339 78.608 49.347 1.00 21.89 51 ALA B N 1
ATOM 2110 C CA . ALA B 1 32 ? -5.587 79.687 50.002 1.00 21.71 51 ALA B CA 1
ATOM 2111 C C . ALA B 1 32 ? -5.907 81.082 49.463 1.00 21.80 51 ALA B C 1
ATOM 2112 O O . ALA B 1 32 ? -6.348 81.222 48.330 1.00 22.24 51 ALA B O 1
ATOM 2114 N N . ASP B 1 33 ? -5.651 82.106 50.271 1.00 21.66 52 ASP B N 1
ATOM 2115 C CA . ASP B 1 33 ? -5.452 83.468 49.766 1.00 22.37 52 ASP B CA 1
ATOM 2116 C C . ASP B 1 33 ? -3.986 83.612 49.395 1.00 22.20 52 ASP B C 1
ATOM 2117 O O . ASP B 1 33 ? -3.090 83.541 50.253 1.00 23.32 52 ASP B O 1
ATOM 2122 N N . PHE B 1 34 ? -3.731 83.769 48.104 1.00 21.63 53 PHE B N 1
ATOM 2123 C CA . PHE B 1 34 ? -2.391 83.737 47.547 1.00 21.47 53 PHE B CA 1
ATOM 2124 C C . PHE B 1 34 ? -2.169 85.156 47.121 1.00 21.85 53 PHE B C 1
ATOM 2125 O O . PHE B 1 34 ? -2.923 85.668 46.316 1.00 23.03 53 PHE B O 1
ATOM 2133 N N . GLU B 1 35 ? -1.168 85.816 47.683 1.00 22.18 54 GLU B N 1
ATOM 2134 C CA . GLU B 1 35 ? -0.717 87.111 47.199 1.00 23.17 54 GLU B CA 1
ATOM 2135 C C . GLU B 1 35 ? 0.568 87.019 46.408 1.00 22.19 54 GLU B C 1
ATOM 2136 O O . GLU B 1 35 ? 1.599 86.511 46.919 1.00 21.65 54 GLU B O 1
ATOM 2142 N N . TYR B 1 36 ? 0.556 87.585 45.212 1.00 21.23 55 TYR B N 1
ATOM 2143 C CA . TYR B 1 36 ? 1.712 87.460 44.320 1.00 21.30 55 TYR B CA 1
ATOM 2144 C C . TYR B 1 36 ? 2.066 88.815 43.793 1.00 21.47 55 TYR B C 1
ATOM 2145 O O . TYR B 1 36 ? 1.165 89.631 43.535 1.00 22.88 55 TYR B O 1
ATOM 2154 N N . GLU B 1 37 ? 3.360 89.070 43.632 1.00 21.66 56 GLU B N 1
ATOM 2155 C CA . GLU B 1 37 ? 3.829 90.228 42.870 1.00 22.67 56 GLU B CA 1
ATOM 2156 C C . GLU B 1 37 ? 5.003 89.868 41.979 1.00 21.99 56 GLU B C 1
ATOM 2157 O O . GLU B 1 37 ? 5.744 88.957 42.300 1.00 21.50 56 GLU B O 1
ATOM 2163 N N . GLN B 1 38 ? 5.189 90.626 40.894 1.00 21.81 57 GLN B N 1
ATOM 2164 C CA . GLN B 1 38 ? 6.441 90.607 40.128 1.00 21.79 57 GLN B CA 1
ATOM 2165 C C . GLN B 1 38 ? 7.405 91.490 40.866 1.00 22.81 57 GLN B C 1
ATOM 2166 O O . GLN B 1 38 ? 7.017 92.545 41.397 1.00 23.25 57 GLN B O 1
ATOM 2172 N N . SER B 1 39 ? 8.657 91.066 40.928 1.00 23.22 58 SER B N 1
ATOM 2173 C CA . SER B 1 39 ? 9.673 91.847 41.615 1.00 24.07 58 SER B CA 1
ATOM 2174 C C . SER B 1 39 ? 11.042 91.454 41.140 1.00 24.16 58 SER B C 1
ATOM 2175 O O . SER B 1 39 ? 11.276 90.300 40.842 1.00 25.46 58 SER B O 1
ATOM 2178 N N . ASP B 1 40 ? 11.956 92.402 41.092 1.00 25.27 59 ASP B N 1
ATOM 2179 C CA A ASP B 1 40 ? 13.355 92.124 40.725 0.50 25.96 59 ASP B CA 1
ATOM 2180 C CA B ASP B 1 40 ? 13.351 92.095 40.711 0.50 25.63 59 ASP B CA 1
ATOM 2181 C C . ASP B 1 40 ? 14.208 91.725 41.927 1.00 25.77 59 ASP B C 1
ATOM 2182 O O . ASP B 1 40 ? 15.402 91.529 41.798 1.00 26.44 59 ASP B O 1
ATOM 2191 N N . LYS B 1 41 ? 13.586 91.594 43.096 1.00 25.47 60 LYS B N 1
ATOM 2192 C CA . LYS B 1 41 ? 14.287 91.042 44.245 1.00 26.01 60 LYS B CA 1
ATOM 2193 C C . LYS B 1 41 ? 14.406 89.527 44.126 1.00 25.57 60 LYS B C 1
ATOM 2194 O O . LYS B 1 41 ? 13.827 88.883 43.233 1.00 25.02 60 LYS B O 1
ATOM 2198 N N . ALA B 1 42 ? 15.122 88.948 45.073 1.00 24.24 61 ALA B N 1
ATOM 2199 C CA . ALA B 1 42 ? 15.226 87.529 45.168 1.00 23.27 61 ALA B CA 1
ATOM 2200 C C . ALA B 1 42 ? 13.831 86.902 45.193 1.00 22.75 61 ALA B C 1
ATOM 2201 O O . ALA B 1 42 ? 12.889 87.427 45.798 1.00 22.02 61 ALA B O 1
ATOM 2203 N N . PRO B 1 43 ? 13.695 85.766 44.539 1.00 22.82 62 PRO B N 1
ATOM 2204 C CA . PRO B 1 43 ? 12.446 85.033 44.642 1.00 23.81 62 PRO B CA 1
ATOM 2205 C C . PRO B 1 43 ? 12.133 84.629 46.083 1.00 23.27 62 PRO B C 1
ATOM 2206 O O . PRO B 1 43 ? 13.030 84.269 46.831 1.00 25.09 62 PRO B O 1
ATOM 2210 N N . TYR B 1 44 ? 10.863 84.662 46.433 1.00 22.60 63 TYR B N 1
ATOM 2211 C CA . TYR B 1 44 ? 10.438 84.446 47.788 1.00 22.60 63 TYR B CA 1
ATOM 2212 C C . TYR B 1 44 ? 9.152 83.644 47.844 1.00 22.49 63 TYR B C 1
ATOM 2213 O O . TYR B 1 44 ? 8.248 83.870 47.013 1.00 21.48 63 TYR B O 1
ATOM 2222 N N . LEU B 1 45 ? 9.076 82.715 48.812 1.00 21.75 64 LEU B N 1
ATOM 2223 C CA . LEU B 1 45 ? 7.849 81.995 49.104 1.00 21.31 64 LEU B CA 1
ATOM 2224 C C . LEU B 1 45 ? 7.644 81.846 50.592 1.00 21.99 64 LEU B C 1
ATOM 2225 O O . LEU B 1 45 ? 8.538 81.412 51.317 1.00 21.98 64 LEU B O 1
ATOM 2230 N N . SER B 1 46 ? 6.439 82.172 51.037 1.00 22.20 65 SER B N 1
ATOM 2231 C CA . SER B 1 46 ? 6.032 81.948 52.401 1.00 22.40 65 SER B CA 1
ATOM 2232 C C . SER B 1 46 ? 4.627 81.379 52.407 1.00 21.15 65 SER B C 1
ATOM 2233 O O . SER B 1 46 ? 3.756 81.880 51.706 1.00 21.76 65 SER B O 1
ATOM 2236 N N . VAL B 1 47 ? 4.416 80.340 53.204 1.00 20.55 66 VAL B N 1
ATOM 2237 C CA . VAL B 1 47 ? 3.143 79.656 53.318 1.00 19.65 66 VAL B CA 1
ATOM 2238 C C . VAL B 1 47 ? 2.781 79.548 54.788 1.00 19.71 66 VAL B C 1
ATOM 2239 O O . VAL B 1 47 ? 3.623 79.163 55.606 1.00 19.80 66 VAL B O 1
ATOM 2243 N N . THR B 1 48 ? 1.529 79.858 55.106 1.00 20.18 67 THR B N 1
ATOM 2244 C CA . THR B 1 48 ? 0.964 79.741 56.453 1.00 19.91 67 THR B CA 1
ATOM 2245 C C . THR B 1 48 ? -0.250 78.878 56.381 1.00 20.25 67 THR B C 1
ATOM 2246 O O . THR B 1 48 ? -1.205 79.202 55.671 1.00 20.90 67 THR B O 1
ATOM 2250 N N . ILE B 1 49 ? -0.213 77.768 57.107 1.00 20.16 68 ILE B N 1
ATOM 2251 C CA . ILE B 1 49 ? -1.298 76.817 57.117 1.00 20.66 68 ILE B CA 1
ATOM 2252 C C . ILE B 1 49 ? -1.234 76.033 58.446 1.00 20.71 68 ILE B C 1
ATOM 2253 O O . ILE B 1 49 ? -0.183 76.009 59.104 1.00 21.15 68 ILE B O 1
ATOM 2258 N N . ASP B 1 50 ? -2.344 75.434 58.867 1.00 20.60 69 ASP B N 1
ATOM 2259 C CA . ASP B 1 50 ? -2.299 74.550 60.060 1.00 20.49 69 ASP B CA 1
ATOM 2260 C C . ASP B 1 50 ? -1.096 73.629 59.947 1.00 20.83 69 ASP B C 1
ATOM 2261 O O . ASP B 1 50 ? -0.862 72.999 58.886 1.00 20.61 69 ASP B O 1
ATOM 2266 N N . GLU B 1 51 ? -0.328 73.545 61.035 1.00 20.95 70 GLU B N 1
ATOM 2267 C CA . GLU B 1 51 ? 0.925 72.825 61.045 1.00 20.72 70 GLU B CA 1
ATOM 2268 C C . GLU B 1 51 ? 0.840 71.407 60.516 1.00 21.26 70 GLU B C 1
ATOM 2269 O O . GLU B 1 51 ? 1.760 70.929 59.852 1.00 21.92 70 GLU B O 1
ATOM 2275 N N . ASN B 1 52 ? -0.250 70.721 60.804 1.00 21.59 71 ASN B N 1
ATOM 2276 C CA . ASN B 1 52 ? -0.395 69.325 60.378 1.00 21.69 71 ASN B CA 1
ATOM 2277 C C . ASN B 1 52 ? -0.658 69.178 58.875 1.00 21.53 71 ASN B C 1
ATOM 2278 O O . ASN B 1 52 ? -0.566 68.094 58.378 1.00 21.62 71 ASN B O 1
ATOM 2283 N N . LEU B 1 53 ? -1.017 70.242 58.166 1.00 22.00 72 LEU B N 1
ATOM 2284 C CA . LEU B 1 53 ? -1.348 70.123 56.729 1.00 22.36 72 LEU B CA 1
ATOM 2285 C C . LEU B 1 53 ? -0.143 70.255 55.793 1.00 23.24 72 LEU B C 1
ATOM 2286 O O . LEU B 1 53 ? -0.225 69.837 54.648 1.00 23.11 72 LEU B O 1
ATOM 2291 N N . PHE B 1 54 ? 0.997 70.759 56.292 1.00 23.90 73 PHE B N 1
ATOM 2292 C CA . PHE B 1 54 ? 2.245 70.773 55.474 1.00 23.76 73 PHE B CA 1
ATOM 2293 C C . PHE B 1 54 ? 2.626 69.419 54.924 1.00 24.09 73 PHE B C 1
ATOM 2294 O O . PHE B 1 54 ? 3.036 69.320 53.790 1.00 24.56 73 PHE B O 1
ATOM 2302 N N . ASP B 1 55 ? 2.482 68.377 55.716 1.00 23.83 74 ASP B N 1
ATOM 2303 C CA . ASP B 1 55 ? 2.806 67.039 55.283 1.00 24.28 74 ASP B CA 1
ATOM 2304 C C . ASP B 1 55 ? 1.983 66.564 54.072 1.00 24.04 74 ASP B C 1
ATOM 2305 O O . ASP B 1 55 ? 2.370 65.585 53.428 1.00 24.99 74 ASP B O 1
ATOM 2310 N N . TYR B 1 56 ? 0.843 67.194 53.826 1.00 23.21 75 TYR B N 1
ATOM 2311 C CA . TYR B 1 56 ? -0.073 66.828 52.757 1.00 23.83 75 TYR B CA 1
ATOM 2312 C C . TYR B 1 56 ? -0.008 67.792 51.559 1.00 24.03 75 TYR B C 1
ATOM 2313 O O . TYR B 1 56 ? -0.880 67.751 50.669 1.00 24.62 75 TYR B O 1
ATOM 2322 N N . LEU B 1 57 ? 1.020 68.634 51.518 1.00 24.29 76 LEU B N 1
ATOM 2323 C CA . LEU B 1 57 ? 1.094 69.744 50.551 1.00 24.39 76 LEU B CA 1
ATOM 2324 C C . LEU B 1 57 ? 2.414 69.705 49.804 1.00 24.61 76 LEU B C 1
ATOM 2325 O O . LEU B 1 57 ? 3.446 69.348 50.357 1.00 25.08 76 LEU B O 1
ATOM 2330 N N . VAL B 1 58 ? 2.371 69.920 48.503 1.00 24.46 77 VAL B N 1
ATOM 2331 C CA . VAL B 1 58 ? 3.574 70.100 47.720 1.00 23.92 77 VAL B CA 1
ATOM 2332 C C . VAL B 1 58 ? 3.748 71.603 47.605 1.00 24.13 77 VAL B C 1
ATOM 2333 O O . VAL B 1 58 ? 2.793 72.318 47.309 1.00 22.13 77 VAL B O 1
ATOM 2337 N N . THR B 1 59 ? 4.960 72.067 47.875 1.00 25.05 78 THR B N 1
ATOM 2338 C CA . THR B 1 59 ? 5.305 73.488 47.780 1.00 26.22 78 THR B CA 1
ATOM 2339 C C . THR B 1 59 ? 6.742 73.567 47.305 1.00 27.32 78 THR B C 1
ATOM 2340 O O . THR B 1 59 ? 7.665 73.438 48.110 1.00 27.97 78 THR B O 1
ATOM 2344 N N . GLU B 1 60 ? 6.944 73.763 46.013 1.00 27.92 79 GLU B N 1
ATOM 2345 C CA . GLU B 1 60 ? 8.296 73.840 45.453 1.00 28.35 79 GLU B CA 1
ATOM 2346 C C . GLU B 1 60 ? 8.352 74.495 44.074 1.00 27.55 79 GLU B C 1
ATOM 2347 O O . GLU B 1 60 ? 7.316 74.646 43.405 1.00 26.33 79 GLU B O 1
ATOM 2353 N N . VAL B 1 61 ? 9.559 74.907 43.687 1.00 27.00 80 VAL B N 1
ATOM 2354 C CA . VAL B 1 61 ? 9.805 75.371 42.341 1.00 27.49 80 VAL B CA 1
ATOM 2355 C C . VAL B 1 61 ? 10.537 74.281 41.602 1.00 28.54 80 VAL B C 1
ATOM 2356 O O . VAL B 1 61 ? 11.515 73.769 42.073 1.00 29.08 80 VAL B O 1
ATOM 2360 N N . GLU B 1 62 ? 10.026 73.910 40.450 1.00 29.83 81 GLU B N 1
ATOM 2361 C CA . GLU B 1 62 ? 10.657 72.916 39.612 1.00 31.15 81 GLU B CA 1
ATOM 2362 C C . GLU B 1 62 ? 10.456 73.307 38.163 1.00 29.60 81 GLU B C 1
ATOM 2363 O O . GLU B 1 62 ? 9.330 73.622 37.723 1.00 29.56 81 GLU B O 1
ATOM 2369 N N . GLY B 1 63 ? 11.555 73.311 37.424 1.00 28.36 82 GLY B N 1
ATOM 2370 C CA . GLY B 1 63 ? 11.504 73.667 36.000 1.00 27.60 82 GLY B CA 1
ATOM 2371 C C . GLY B 1 63 ? 10.999 75.076 35.766 1.00 26.12 82 GLY B C 1
ATOM 2372 O O . GLY B 1 63 ? 10.248 75.325 34.838 1.00 25.91 82 GLY B O 1
ATOM 2373 N N . GLY B 1 64 ? 11.399 75.991 36.632 1.00 25.14 83 GLY B N 1
ATOM 2374 C CA . GLY B 1 64 ? 10.878 77.350 36.588 1.00 24.89 83 GLY B CA 1
ATOM 2375 C C . GLY B 1 64 ? 9.384 77.510 36.843 1.00 23.82 83 GLY B C 1
ATOM 2376 O O . GLY B 1 64 ? 8.818 78.518 36.464 1.00 23.73 83 GLY B O 1
ATOM 2377 N N . THR B 1 65 ? 8.747 76.526 37.482 1.00 23.63 84 THR B N 1
ATOM 2378 C CA . THR B 1 65 ? 7.332 76.623 37.830 1.00 23.05 84 THR B CA 1
ATOM 2379 C C . THR B 1 65 ? 7.123 76.444 39.314 1.00 23.02 84 THR B C 1
ATOM 2380 O O . THR B 1 65 ? 7.587 75.473 39.889 1.00 22.48 84 THR B O 1
ATOM 2384 N N . LEU B 1 66 ? 6.431 77.397 39.939 1.00 23.38 85 LEU B N 1
ATOM 2385 C CA . LEU B 1 66 ? 6.059 77.270 41.345 1.00 22.59 85 LEU B CA 1
ATOM 2386 C C . LEU B 1 66 ? 4.842 76.375 41.391 1.00 22.70 85 LEU B C 1
ATOM 2387 O O . LEU B 1 66 ? 3.836 76.662 40.724 1.00 21.86 85 LEU B O 1
ATOM 2392 N N . LYS B 1 67 ? 4.942 75.297 42.168 1.00 22.85 86 LYS B N 1
ATOM 2393 C CA . LYS B 1 67 ? 3.892 74.320 42.316 1.00 23.57 86 LYS B CA 1
ATOM 2394 C C . LYS B 1 67 ? 3.457 74.211 43.758 1.00 23.37 86 LYS B C 1
ATOM 2395 O O . LYS B 1 67 ? 4.265 73.874 44.628 1.00 22.93 86 LYS B O 1
ATOM 2401 N N . ILE B 1 68 ? 2.183 74.500 44.002 1.00 22.67 87 ILE B N 1
ATOM 2402 C CA . ILE B 1 68 ? 1.582 74.418 45.311 1.00 22.30 87 ILE B CA 1
ATOM 2403 C C . ILE B 1 68 ? 0.269 73.709 45.126 1.00 22.70 87 ILE B C 1
ATOM 2404 O O . ILE B 1 68 ? -0.624 74.223 44.466 1.00 22.85 87 ILE B O 1
ATOM 2409 N N . TYR B 1 69 ? 0.166 72.503 45.680 1.00 21.81 88 TYR B N 1
ATOM 2410 C CA . TYR B 1 69 ? -1.054 71.724 45.543 1.00 22.55 88 TYR B CA 1
ATOM 2411 C C . TYR B 1 69 ? -1.080 70.586 46.552 1.00 21.26 88 TYR B C 1
ATOM 2412 O O . TYR B 1 69 ? -0.022 70.133 47.027 1.00 18.24 88 TYR B O 1
ATOM 2421 N N . PRO B 1 70 ? -2.279 70.110 46.884 1.00 22.20 89 PRO B N 1
ATOM 2422 C CA . PRO B 1 70 ? -2.299 68.949 47.761 1.00 22.94 89 PRO B CA 1
ATOM 2423 C C . PRO B 1 70 ? -1.745 67.709 47.093 1.00 23.60 89 PRO B C 1
ATOM 2424 O O . PRO B 1 70 ? -1.918 67.500 45.879 1.00 24.57 89 PRO B O 1
ATOM 2428 N N . LYS B 1 71 ? -1.054 66.903 47.890 1.00 24.02 90 LYS B N 1
ATOM 2429 C CA . LYS B 1 71 ? -0.503 65.644 47.425 1.00 24.08 90 LYS B CA 1
ATOM 2430 C C . LYS B 1 71 ? -1.541 64.624 46.979 1.00 23.96 90 LYS B C 1
ATOM 2431 O O . LYS B 1 71 ? -2.702 64.603 47.451 1.00 23.55 90 LYS B O 1
ATOM 2437 N N . SER B 1 72 ? -1.087 63.728 46.106 1.00 24.58 91 SER B N 1
ATOM 2438 C CA . SER B 1 72 ? -1.855 62.539 45.768 1.00 25.82 91 SER B CA 1
ATOM 2439 C C . SER B 1 72 ? -2.009 61.677 46.996 1.00 25.78 91 SER B C 1
ATOM 2440 O O . SER B 1 72 ? -1.092 61.579 47.800 1.00 25.16 91 SER B O 1
ATOM 2443 N N . ILE B 1 73 ? -3.149 61.009 47.109 1.00 26.47 92 ILE B N 1
ATOM 2444 C CA . ILE B 1 73 ? -3.369 60.144 48.260 1.00 27.26 92 ILE B CA 1
ATOM 2445 C C . ILE B 1 73 ? -2.352 59.025 48.230 1.00 28.19 92 ILE B C 1
ATOM 2446 O O . ILE B 1 73 ? -2.151 58.369 47.210 1.00 26.72 92 ILE B O 1
ATOM 2451 N N . LYS B 1 74 ? -1.682 58.850 49.364 1.00 30.37 93 LYS B N 1
ATOM 2452 C CA . LYS B 1 74 ? -0.694 57.789 49.555 1.00 31.45 93 LYS B CA 1
ATOM 2453 C C . LYS B 1 74 ? -1.280 56.436 49.148 1.00 31.48 93 LYS B C 1
ATOM 2454 O O . LYS B 1 74 ? -2.325 56.050 49.619 1.00 31.67 93 LYS B O 1
ATOM 2458 N N . LYS B 1 75 ? -0.634 55.778 48.202 1.00 31.55 94 LYS B N 1
ATOM 2459 C CA . LYS B 1 75 ? -1.058 54.497 47.697 1.00 32.22 94 LYS B CA 1
ATOM 2460 C C . LYS B 1 75 ? -2.385 54.568 46.982 1.00 31.41 94 LYS B C 1
ATOM 2461 O O . LYS B 1 75 ? -3.073 53.567 46.887 1.00 32.25 94 LYS B O 1
ATOM 2467 N N . GLY B 1 76 ? -2.755 55.730 46.461 1.00 30.12 95 GLY B N 1
ATOM 2468 C CA . GLY B 1 76 ? -3.936 55.823 45.639 1.00 28.82 95 GLY B CA 1
ATOM 2469 C C . GLY B 1 76 ? -3.649 55.942 44.158 1.00 28.21 95 GLY B C 1
ATOM 2470 O O . GLY B 1 76 ? -4.558 56.238 43.382 1.00 27.84 95 GLY B O 1
ATOM 2471 N N . PHE B 1 77 ? -2.383 55.765 43.778 1.00 27.62 96 PHE B N 1
ATOM 2472 C CA . PHE B 1 77 ? -1.935 55.657 42.393 1.00 27.29 96 PHE B CA 1
ATOM 2473 C C . PHE B 1 77 ? -2.128 56.928 41.591 1.00 27.96 96 PHE B C 1
ATOM 2474 O O . PHE B 1 77 ? -2.342 56.893 40.397 1.00 29.07 96 PHE B O 1
ATOM 2482 N N . ASN B 1 78 ? -2.027 58.061 42.267 1.00 28.44 97 ASN B N 1
ATOM 2483 C CA . ASN B 1 78 ? -2.340 59.367 41.698 1.00 29.27 97 ASN B CA 1
ATOM 2484 C C . ASN B 1 78 ? -3.733 59.450 41.054 1.00 28.90 97 ASN B C 1
ATOM 2485 O O . ASN B 1 78 ? -3.951 60.282 40.173 1.00 29.79 97 ASN B O 1
ATOM 2490 N N . ASN B 1 79 ? -4.681 58.638 41.502 1.00 27.56 98 ASN B N 1
ATOM 2491 C CA . ASN B 1 79 ? -6.072 58.778 41.047 1.00 26.95 98 ASN B CA 1
ATOM 2492 C C . ASN B 1 79 ? -6.869 59.910 41.731 1.00 26.89 98 ASN B C 1
ATOM 2493 O O . ASN B 1 79 ? -7.953 60.275 41.273 1.00 26.14 98 ASN B O 1
ATOM 2498 N N . ASN B 1 80 ? -6.316 60.468 42.801 1.00 26.54 99 ASN B N 1
ATOM 2499 C CA . ASN B 1 80 ? -6.936 61.536 43.566 1.00 27.73 99 ASN B CA 1
ATOM 2500 C C . ASN B 1 80 ? -5.976 62.094 44.581 1.00 26.83 99 ASN B C 1
ATOM 2501 O O . ASN B 1 80 ? -4.936 61.525 44.868 1.00 26.05 99 ASN B O 1
ATOM 2506 N N . SER B 1 81 ? -6.351 63.224 45.142 1.00 26.01 100 SER B N 1
ATOM 2507 C CA . SER B 1 81 ? -5.481 63.924 46.058 1.00 25.30 100 SER B CA 1
ATOM 2508 C C . SER B 1 81 ? -6.236 64.196 47.345 1.00 24.23 100 SER B C 1
ATOM 2509 O O . SER B 1 81 ? -7.445 64.022 47.410 1.00 23.15 100 SER B O 1
ATOM 2512 N N . TYR B 1 82 ? -5.507 64.597 48.378 1.00 24.64 101 TYR B N 1
ATOM 2513 C CA . TYR B 1 82 ? -6.122 64.907 49.683 1.00 24.64 101 TYR B CA 1
ATOM 2514 C C . TYR B 1 82 ? -7.034 66.113 49.585 1.00 24.96 101 TYR B C 1
ATOM 2515 O O . TYR B 1 82 ? -6.758 67.049 48.837 1.00 24.97 101 TYR B O 1
ATOM 2524 N N . ASP B 1 83 ? -8.113 66.056 50.355 1.00 25.57 102 ASP B N 1
ATOM 2525 C CA . ASP B 1 83 ? -9.082 67.127 50.545 1.00 26.40 102 ASP B CA 1
ATOM 2526 C C . ASP B 1 83 ? -8.749 67.822 51.880 1.00 26.10 102 ASP B C 1
ATOM 2527 O O . ASP B 1 83 ? -9.099 67.352 52.973 1.00 25.90 102 ASP B O 1
ATOM 2532 N N . LEU B 1 84 ? -8.049 68.938 51.780 1.00 26.18 103 LEU B N 1
ATOM 2533 C CA . LEU B 1 84 ? -7.489 69.612 52.969 1.00 25.81 103 LEU B CA 1
ATOM 2534 C C . LEU B 1 84 ? -8.494 70.656 53.455 1.00 25.44 103 LEU B C 1
ATOM 2535 O O . LEU B 1 84 ? -9.084 71.342 52.662 1.00 25.54 103 LEU B O 1
ATOM 2540 N N . ARG B 1 85 ? -8.704 70.744 54.759 1.00 25.39 104 ARG B N 1
ATOM 2541 C CA . ARG B 1 85 ? -9.650 71.710 55.333 1.00 25.29 104 ARG B CA 1
ATOM 2542 C C . ARG B 1 85 ? -8.938 72.589 56.354 1.00 24.19 104 ARG B C 1
ATOM 2543 O O . ARG B 1 85 ? -9.134 72.399 57.565 1.00 23.82 104 ARG B O 1
ATOM 2551 N N . PRO B 1 86 ? -8.109 73.548 55.882 1.00 23.30 105 PRO B N 1
ATOM 2552 C CA . PRO B 1 86 ? -7.320 74.383 56.811 1.00 22.66 105 PRO B CA 1
ATOM 2553 C C . PRO B 1 86 ? -8.194 75.344 57.549 1.00 21.55 105 PRO B C 1
ATOM 2554 O O . PRO B 1 86 ? -9.271 75.631 57.084 1.00 21.94 105 PRO B O 1
ATOM 2558 N N . THR B 1 87 ? -7.766 75.800 58.715 1.00 21.86 106 THR B N 1
ATOM 2559 C CA . THR B 1 87 ? -8.471 76.870 59.421 1.00 21.72 106 THR B CA 1
ATOM 2560 C C . THR B 1 87 ? -7.893 78.206 58.983 1.00 22.47 106 THR B C 1
ATOM 2561 O O . THR B 1 87 ? -8.528 79.215 59.144 1.00 24.25 106 THR B O 1
ATOM 2565 N N . VAL B 1 88 ? -6.698 78.197 58.411 1.00 23.38 107 VAL B N 1
ATOM 2566 C CA . VAL B 1 88 ? -5.966 79.386 57.988 1.00 23.67 107 VAL B CA 1
ATOM 2567 C C . VAL B 1 88 ? -5.111 78.893 56.811 1.00 22.37 107 VAL B C 1
ATOM 2568 O O . VAL B 1 88 ? -4.490 77.854 56.938 1.00 21.64 107 VAL B O 1
ATOM 2572 N N . TYR B 1 89 ? -5.094 79.611 55.685 1.00 21.37 108 TYR B N 1
ATOM 2573 C CA . TYR B 1 89 ? -4.244 79.241 54.567 1.00 20.59 108 TYR B CA 1
ATOM 2574 C C . TYR B 1 89 ? -3.925 80.457 53.728 1.00 20.54 108 TYR B C 1
ATOM 2575 O O . TYR B 1 89 ? -4.794 80.981 53.009 1.00 19.91 108 TYR B O 1
ATOM 2584 N N . LYS B 1 90 ? -2.692 80.925 53.881 1.00 20.34 109 LYS B N 1
ATOM 2585 C CA . LYS B 1 90 ? -2.188 82.116 53.207 1.00 21.16 109 LYS B CA 1
ATOM 2586 C C . LYS B 1 90 ? -0.875 81.786 52.533 1.00 20.82 109 LYS B C 1
ATOM 2587 O O . LYS B 1 90 ? -0.077 80.974 53.037 1.00 20.88 109 LYS B O 1
ATOM 2593 N N . ILE B 1 91 ? -0.690 82.362 51.357 1.00 20.25 110 ILE B N 1
ATOM 2594 C CA . ILE B 1 91 ? 0.523 82.224 50.602 1.00 19.99 110 ILE B CA 1
ATOM 2595 C C . ILE B 1 91 ? 0.947 83.607 50.129 1.00 20.40 110 ILE B C 1
ATOM 2596 O O . ILE B 1 91 ? 0.108 84.399 49.690 1.00 20.01 110 ILE B O 1
ATOM 2601 N N . LYS B 1 92 ? 2.249 83.892 50.252 1.00 20.90 111 LYS B N 1
ATOM 2602 C CA A LYS B 1 92 ? 2.857 85.114 49.718 0.50 21.37 111 LYS B CA 1
ATOM 2603 C CA B LYS B 1 92 ? 2.829 85.108 49.686 0.50 21.36 111 LYS B CA 1
ATOM 2604 C C . LYS B 1 92 ? 4.062 84.724 48.866 1.00 21.20 111 LYS B C 1
ATOM 2605 O O . LYS B 1 92 ? 4.949 84.010 49.349 1.00 21.75 111 LYS B O 1
ATOM 2612 N N . SER B 1 93 ? 4.141 85.206 47.632 1.00 20.51 112 SER B N 1
ATOM 2613 C CA . SER B 1 93 ? 5.302 84.875 46.786 1.00 20.75 112 SER B CA 1
ATOM 2614 C C . SER B 1 93 ? 5.555 85.979 45.777 1.00 21.29 112 SER B C 1
ATOM 2615 O O . SER B 1 93 ? 4.649 86.785 45.469 1.00 21.55 112 SER B O 1
ATOM 2618 N N . ASN B 1 94 ? 6.792 86.010 45.292 1.00 21.21 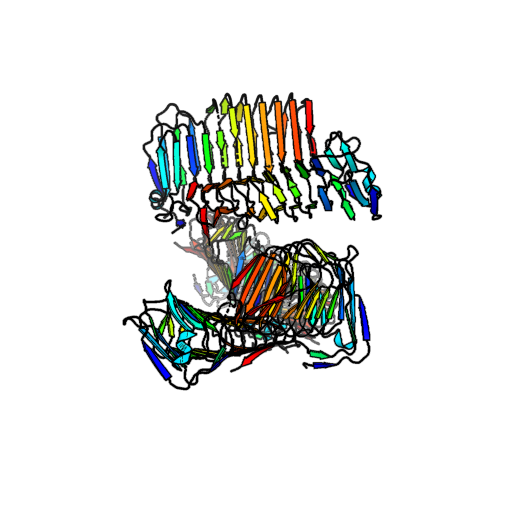113 ASN B N 1
ATOM 2619 C CA . ASN B 1 94 ? 7.197 86.856 44.198 1.00 21.77 113 ASN B CA 1
ATOM 2620 C C . ASN B 1 94 ? 8.256 86.180 43.302 1.00 21.79 113 ASN B C 1
ATOM 2621 O O . ASN B 1 94 ? 8.990 85.291 43.735 1.00 22.23 113 ASN B O 1
ATOM 2626 N N . SER B 1 95 ? 8.266 86.571 42.035 1.00 21.55 114 SER B N 1
ATOM 2627 C CA . SER B 1 95 ? 9.276 86.122 41.078 1.00 21.08 114 SER B CA 1
ATOM 2628 C C . SER B 1 95 ? 9.508 87.286 40.124 1.00 21.94 114 SER B C 1
ATOM 2629 O O . SER B 1 95 ? 8.826 88.287 40.223 1.00 21.45 114 SER B O 1
ATOM 2632 N N . LYS B 1 96 ? 10.443 87.171 39.189 1.00 23.10 115 LYS B N 1
ATOM 2633 C CA . LYS B 1 96 ? 10.717 88.295 38.307 1.00 25.02 115 LYS B CA 1
ATOM 2634 C C . LYS B 1 96 ? 9.553 88.544 37.337 1.00 24.87 115 LYS B C 1
ATOM 2635 O O . LYS B 1 96 ? 9.270 89.675 36.979 1.00 24.61 115 LYS B O 1
ATOM 2641 N N . GLU B 1 97 ? 8.849 87.494 36.937 1.00 24.52 116 GLU B N 1
ATOM 2642 C CA . GLU B 1 97 ? 7.810 87.650 35.917 1.00 24.46 116 GLU B CA 1
ATOM 2643 C C . GLU B 1 97 ? 6.822 86.502 36.015 1.00 23.73 116 GLU B C 1
ATOM 2644 O O . GLU B 1 97 ? 7.223 85.385 36.337 1.00 23.37 116 GLU B O 1
ATOM 2650 N N . LEU B 1 98 ? 5.537 86.778 35.774 1.00 22.83 117 LEU B N 1
ATOM 2651 C CA . LEU B 1 98 ? 4.563 85.723 35.699 1.00 22.77 117 LEU B CA 1
ATOM 2652 C C . LEU B 1 98 ? 3.976 85.667 34.291 1.00 22.36 117 LEU B C 1
ATOM 2653 O O . LEU B 1 98 ? 3.152 86.471 33.941 1.00 21.39 117 LEU B O 1
ATOM 2658 N N . LYS B 1 99 ? 4.408 84.683 33.511 1.00 22.74 118 LYS B N 1
ATOM 2659 C CA . LYS B 1 99 ? 3.912 84.454 32.153 1.00 23.21 118 LYS B CA 1
ATOM 2660 C C . LYS B 1 99 ? 2.619 83.688 32.145 1.00 23.16 118 LYS B C 1
ATOM 2661 O O . LYS B 1 99 ? 1.757 83.932 31.308 1.00 22.58 118 LYS B O 1
ATOM 2667 N N . GLU B 1 100 ? 2.496 82.755 33.082 1.00 22.86 119 GLU B N 1
ATOM 2668 C CA . GLU B 1 100 ? 1.337 81.928 33.147 1.00 23.89 119 GLU B CA 1
ATOM 2669 C C . GLU B 1 100 ? 0.973 81.456 34.550 1.00 22.96 119 GLU B C 1
ATOM 2670 O O . GLU B 1 100 ? 1.806 80.946 35.282 1.00 23.63 119 GLU B O 1
ATOM 2676 N N . LEU B 1 101 ? -0.288 81.654 34.887 1.00 23.03 120 LEU B N 1
ATOM 2677 C CA . LEU B 1 101 ? -0.909 81.179 36.099 1.00 23.30 120 LEU B CA 1
ATOM 2678 C C . LEU B 1 101 ? -1.934 80.117 35.731 1.00 23.33 120 LEU B C 1
ATOM 2679 O O . LEU B 1 101 ? -2.814 80.354 34.904 1.00 22.83 120 LEU B O 1
ATOM 2684 N N . ASN B 1 102 ? -1.837 78.986 36.398 1.00 22.93 121 ASN B N 1
ATOM 2685 C CA . ASN B 1 102 ? -2.846 77.973 36.387 1.00 23.43 121 ASN B CA 1
ATOM 2686 C C . ASN B 1 102 ? -3.324 77.759 37.814 1.00 24.12 121 ASN B C 1
ATOM 2687 O O . ASN B 1 102 ? -2.579 77.242 38.672 1.00 23.32 121 ASN B O 1
ATOM 2692 N N . THR B 1 103 ? -4.556 78.168 38.072 1.00 24.73 122 THR B N 1
ATOM 2693 C CA . THR B 1 103 ? -5.132 78.106 39.384 1.00 25.68 122 THR B CA 1
ATOM 2694 C C . THR B 1 103 ? -6.444 77.320 39.333 1.00 25.50 122 THR B C 1
ATOM 2695 O O . THR B 1 103 ? -7.215 77.425 38.380 1.00 25.14 122 THR B O 1
ATOM 2699 N N . VAL B 1 104 ? -6.615 76.427 40.307 1.00 24.18 123 VAL B N 1
ATOM 2700 C CA . VAL B 1 104 ? -7.736 75.527 40.356 1.00 23.63 123 VAL B CA 1
ATOM 2701 C C . VAL B 1 104 ? -8.226 75.415 41.797 1.00 24.30 123 VAL B C 1
ATOM 2702 O O . VAL B 1 104 ? -7.449 75.087 42.705 1.00 24.77 123 VAL B O 1
ATOM 2706 N N . GLY B 1 105 ? -9.494 75.688 42.025 1.00 24.00 124 GLY B N 1
ATOM 2707 C CA . GLY B 1 105 ? -10.041 75.587 43.353 1.00 23.92 124 GLY B CA 1
ATOM 2708 C C . GLY B 1 105 ? -10.914 76.759 43.735 1.00 24.31 124 GLY B C 1
ATOM 2709 O O . GLY B 1 105 ? -11.418 77.487 42.891 1.00 23.92 124 GLY B O 1
ATOM 2710 N N . SER B 1 106 ? -11.087 76.920 45.032 1.00 23.92 125 SER B N 1
ATOM 2711 C CA . SER B 1 106 ? -11.946 77.911 45.588 1.00 25.44 125 SER B CA 1
ATOM 2712 C C . SER B 1 106 ? -11.156 79.065 46.167 1.00 25.29 125 SER B C 1
ATOM 2713 O O . SER B 1 106 ? -11.721 79.937 46.824 1.00 24.46 125 SER B O 1
ATOM 2716 N N . GLY B 1 107 ? -9.859 79.065 45.930 1.00 25.96 126 GLY B N 1
ATOM 2717 C CA . GLY B 1 107 ? -9.001 80.078 46.499 1.00 26.25 126 GLY B CA 1
ATOM 2718 C C . GLY B 1 107 ? -9.059 81.409 45.776 1.00 26.90 126 GLY B C 1
ATOM 2719 O O . GLY B 1 107 ? -9.879 81.663 44.847 1.00 26.38 126 GLY B O 1
ATOM 2720 N N . SER B 1 108 ? -8.185 82.277 46.233 1.00 26.35 127 SER B N 1
ATOM 2721 C CA . SER B 1 108 ? -8.162 83.615 45.764 1.00 27.28 127 SER B CA 1
ATOM 2722 C C . SER B 1 108 ? -6.728 84.035 45.478 1.00 26.88 127 SER B C 1
ATOM 2723 O O . SER B 1 108 ? -5.851 83.916 46.334 1.00 27.76 127 SER B O 1
ATOM 2726 N N . PHE B 1 109 ? -6.466 84.435 44.235 1.00 25.37 128 PHE B N 1
ATOM 2727 C CA . PHE B 1 109 ? -5.127 84.821 43.797 1.00 23.69 128 PHE B CA 1
ATOM 2728 C C . PHE B 1 109 ? -5.136 86.311 43.481 1.00 23.32 128 PHE B C 1
ATOM 2729 O O . PHE B 1 109 ? -5.878 86.747 42.579 1.00 23.37 128 PHE B O 1
ATOM 2737 N N . ILE B 1 110 ? -4.329 87.102 44.201 1.00 22.45 129 ILE B N 1
ATOM 2738 C CA . ILE B 1 110 ? -4.364 88.558 44.112 1.00 22.37 129 ILE B CA 1
ATOM 2739 C C . ILE B 1 110 ? -3.013 89.161 43.794 1.00 22.65 129 ILE B C 1
ATOM 2740 O O . ILE B 1 110 ? -2.013 88.824 44.437 1.00 21.71 129 ILE B O 1
ATOM 2745 N N . ILE B 1 111 ? -2.987 90.060 42.807 1.00 22.77 130 ILE B N 1
ATOM 2746 C CA . ILE B 1 111 ? -1.807 90.885 42.486 1.00 22.43 130 ILE B CA 1
ATOM 2747 C C . ILE B 1 111 ? -2.221 92.317 42.750 1.00 23.02 130 ILE B C 1
ATOM 2748 O O . ILE B 1 111 ? -3.258 92.785 42.220 1.00 21.86 130 ILE B O 1
ATOM 2753 N N . SER B 1 112 ? -1.454 93.018 43.578 1.00 23.25 131 SER B N 1
ATOM 2754 C CA . SER B 1 112 ? -1.821 94.372 43.997 1.00 25.36 131 SER B CA 1
ATOM 2755 C C . SER B 1 112 ? -0.938 95.514 43.539 1.00 25.53 131 SER B C 1
ATOM 2756 O O . SER B 1 112 ? -1.393 96.648 43.493 1.00 26.78 131 SER B O 1
ATOM 2759 N N . LYS B 1 113 ? 0.290 95.241 43.181 1.00 26.02 132 LYS B N 1
ATOM 2760 C CA . LYS B 1 113 ? 1.182 96.293 42.755 1.00 27.46 132 LYS B CA 1
ATOM 2761 C C . LYS B 1 113 ? 1.114 96.543 41.268 1.00 27.58 132 LYS B C 1
ATOM 2762 O O . LYS B 1 113 ? 0.629 95.704 40.509 1.00 27.20 132 LYS B O 1
ATOM 2768 N N . PRO B 1 114 ? 1.605 97.718 40.852 1.00 28.00 133 PRO B N 1
ATOM 2769 C CA . PRO B 1 114 ? 1.682 98.014 39.436 1.00 27.89 133 PRO B CA 1
ATOM 2770 C C . PRO B 1 114 ? 2.494 96.930 38.775 1.00 27.89 133 PRO B C 1
ATOM 2771 O O . PRO B 1 114 ? 3.586 96.656 39.228 1.00 26.98 133 PRO B O 1
ATOM 2775 N N . THR B 1 115 ? 1.950 96.323 37.728 1.00 26.99 134 THR B N 1
ATOM 2776 C CA . THR B 1 115 ? 2.554 95.168 37.104 1.00 27.33 134 THR B CA 1
ATOM 2777 C C . THR B 1 115 ? 2.779 95.441 35.604 1.00 27.56 134 THR B C 1
ATOM 2778 O O . THR B 1 115 ? 1.847 95.800 34.870 1.00 28.23 134 THR B O 1
ATOM 2782 N N . LYS B 1 116 ? 4.010 95.271 35.165 1.00 26.89 135 LYS B N 1
ATOM 2783 C CA . LYS B 1 116 ? 4.370 95.474 33.787 1.00 26.99 135 LYS B CA 1
ATOM 2784 C C . LYS B 1 116 ? 4.469 94.100 33.147 1.00 25.67 135 LYS B C 1
ATOM 2785 O O . LYS B 1 116 ? 5.153 93.237 33.673 1.00 24.91 135 LYS B O 1
ATOM 2791 N N . VAL B 1 117 ? 3.744 93.883 32.044 1.00 24.02 136 VAL B N 1
ATOM 2792 C CA . VAL B 1 117 ? 3.693 92.566 31.398 1.00 23.18 136 VAL B CA 1
ATOM 2793 C C . VAL B 1 117 ? 4.090 92.632 29.915 1.00 22.63 136 VAL B C 1
ATOM 2794 O O . VAL B 1 117 ? 3.771 93.594 29.209 1.00 21.91 136 VAL B O 1
ATOM 2798 N N . ASN B 1 118 ? 4.723 91.567 29.458 1.00 22.55 137 ASN B N 1
ATOM 2799 C CA . ASN B 1 118 ? 4.849 91.264 28.052 1.00 22.71 137 ASN B CA 1
ATOM 2800 C C . ASN B 1 118 ? 3.583 90.512 27.649 1.00 22.69 137 ASN B C 1
ATOM 2801 O O . ASN B 1 118 ? 2.614 91.131 27.231 1.00 22.24 137 ASN B O 1
ATOM 2806 N N . ARG B 1 119 ? 3.575 89.198 27.837 1.00 23.45 138 ARG B N 1
ATOM 2807 C CA . ARG B 1 119 ? 2.369 88.380 27.749 1.00 24.18 138 ARG B CA 1
ATOM 2808 C C . ARG B 1 119 ? 2.078 87.712 29.072 1.00 24.25 138 ARG B C 1
ATOM 2809 O O . ARG B 1 119 ? 2.888 86.959 29.561 1.00 25.27 138 ARG B O 1
ATOM 2825 N N . GLU B 1 121 ? -0.744 85.190 30.924 1.00 23.43 140 GLU B N 1
ATOM 2826 C CA . GLU B 1 121 ? -1.890 84.330 30.748 1.00 24.42 140 GLU B CA 1
ATOM 2827 C C . GLU B 1 121 ? -2.383 83.755 32.077 1.00 24.29 140 GLU B C 1
ATOM 2828 O O . GLU B 1 121 ? -1.633 83.096 32.789 1.00 23.57 140 GLU B O 1
ATOM 2834 N N . ILE B 1 122 ? -3.655 83.967 32.353 1.00 24.70 141 ILE B N 1
ATOM 2835 C CA . ILE B 1 122 ? -4.334 83.500 33.555 1.00 25.55 141 ILE B CA 1
ATOM 2836 C C . ILE B 1 122 ? -5.354 82.442 33.200 1.00 26.16 141 ILE B C 1
ATOM 2837 O O . ILE B 1 122 ? -6.271 82.690 32.400 1.00 26.69 141 ILE B O 1
ATOM 2842 N N . ASN B 1 123 ? -5.147 81.249 33.744 1.00 26.54 142 ASN B N 1
ATOM 2843 C CA . ASN B 1 123 ? -6.055 80.112 33.568 1.00 27.24 142 ASN B CA 1
ATOM 2844 C C . ASN B 1 123 ? -6.639 79.678 34.927 1.00 28.14 142 ASN B C 1
ATOM 2845 O O . ASN B 1 123 ? -5.907 79.282 35.858 1.00 27.91 142 ASN B O 1
ATOM 2858 N N . ALA B 1 125 ? -9.762 77.323 36.871 1.00 26.03 144 ALA B N 1
ATOM 2859 C CA . ALA B 1 125 ? -10.828 76.359 36.885 1.00 25.42 144 ALA B CA 1
ATOM 2860 C C . ALA B 1 125 ? -11.406 76.317 38.310 1.00 24.87 144 ALA B C 1
ATOM 2861 O O . ALA B 1 125 ? -10.660 76.289 39.295 1.00 24.50 144 ALA B O 1
ATOM 2863 N N . GLY B 1 126 ? -12.718 76.354 38.431 1.00 24.40 145 GLY B N 1
ATOM 2864 C CA . GLY B 1 126 ? -13.367 76.290 39.743 1.00 24.26 145 GLY B CA 1
ATOM 2865 C C . GLY B 1 126 ? -14.156 77.514 40.153 1.00 24.10 145 GLY B C 1
ATOM 2866 O O . GLY B 1 126 ? -14.552 78.316 39.320 1.00 24.80 145 GLY B O 1
ATOM 2867 N N . SER B 1 127 ? -14.394 77.636 41.452 1.00 23.78 146 SER B N 1
ATOM 2868 C CA . SER B 1 127 ? -15.284 78.616 42.035 1.00 23.87 146 SER B CA 1
ATOM 2869 C C . SER B 1 127 ? -14.546 79.768 42.679 1.00 24.23 146 SER B C 1
ATOM 2870 O O . SER B 1 127 ? -15.165 80.667 43.240 1.00 24.44 146 SER B O 1
ATOM 2873 N N . GLY B 1 128 ? -13.227 79.763 42.604 1.00 25.46 147 GLY B N 1
ATOM 2874 C CA . GLY B 1 128 ? -12.427 80.800 43.225 1.00 25.78 147 GLY B CA 1
ATOM 2875 C C . GLY B 1 128 ? -12.353 82.107 42.429 1.00 26.42 147 GLY B C 1
ATOM 2876 O O . GLY B 1 128 ? -13.198 82.411 41.561 1.00 25.02 147 GLY B O 1
ATOM 2877 N N . ASN B 1 129 ? -11.355 82.910 42.752 1.00 27.06 148 ASN B N 1
ATOM 2878 C CA . ASN B 1 129 ? -11.183 84.175 42.064 1.00 28.28 148 ASN B CA 1
ATOM 2879 C C . ASN B 1 129 ? -9.732 84.567 41.840 1.00 27.49 148 ASN B C 1
ATOM 2880 O O . ASN B 1 129 ? -8.824 84.105 42.538 1.00 27.67 148 ASN B O 1
ATOM 2885 N N . VAL B 1 130 ? -9.528 85.356 40.785 1.00 26.31 149 VAL B N 1
ATOM 2886 C CA . VAL B 1 130 ? -8.273 86.004 40.504 1.00 23.89 149 VAL B CA 1
ATOM 2887 C C . VAL B 1 130 ? -8.607 87.474 40.403 1.00 24.02 149 VAL B C 1
ATOM 2888 O O . VAL B 1 130 ? -9.521 87.878 39.652 1.00 21.43 149 VAL B O 1
ATOM 2892 N N . GLU B 1 131 ? -7.868 88.282 41.161 1.00 23.73 150 GLU B N 1
ATOM 2893 C CA . GLU B 1 131 ? -7.964 89.719 41.072 1.00 25.18 150 GLU B CA 1
ATOM 2894 C C . GLU B 1 131 ? -6.645 90.376 40.789 1.00 24.58 150 GLU B C 1
ATOM 2895 O O . GLU B 1 131 ? -5.716 90.272 41.594 1.00 24.71 150 GLU B O 1
ATOM 2901 N N . LEU B 1 132 ? -6.585 91.095 39.674 1.00 24.78 151 LEU B N 1
ATOM 2902 C CA . LEU B 1 132 ? -5.470 91.943 39.356 1.00 24.47 151 LEU B CA 1
ATOM 2903 C C . LEU B 1 132 ? -5.899 93.329 39.746 1.00 25.16 151 LEU B C 1
ATOM 2904 O O . LEU B 1 132 ? -6.591 94.060 39.011 1.00 23.97 151 LEU B O 1
ATOM 2909 N N . ARG B 1 133 ? -5.485 93.705 40.937 1.00 26.02 152 ARG B N 1
ATOM 2910 C CA . ARG B 1 133 ? -5.967 94.916 41.538 1.00 27.20 152 ARG B CA 1
ATOM 2911 C C . ARG B 1 133 ? -5.161 96.091 41.134 1.00 27.25 152 ARG B C 1
ATOM 2912 O O . ARG B 1 133 ? -5.703 97.163 40.921 1.00 28.36 152 ARG B O 1
ATOM 2920 N N . GLY B 1 134 ? -3.867 95.910 41.021 1.00 27.47 153 GLY B N 1
ATOM 2921 C CA . GLY B 1 134 ? -3.015 96.993 40.607 1.00 27.74 153 GLY B CA 1
ATOM 2922 C C . GLY B 1 134 ? -3.016 97.196 39.099 1.00 27.21 153 GLY B C 1
ATOM 2923 O O . GLY B 1 134 ? -3.438 96.342 38.350 1.00 26.76 153 GLY B O 1
ATOM 2924 N N . PRO B 1 135 ? -2.490 98.330 38.655 1.00 27.06 154 PRO B N 1
ATOM 2925 C CA . PRO B 1 135 ? -2.412 98.669 37.227 1.00 27.23 154 PRO B CA 1
ATOM 2926 C C . PRO B 1 135 ? -1.554 97.655 36.471 1.00 25.97 154 PRO B C 1
ATOM 2927 O O . PRO B 1 135 ? -0.445 97.388 36.881 1.00 26.93 154 PRO B O 1
ATOM 2931 N N . VAL B 1 136 ? -2.118 97.055 35.439 1.00 24.63 155 VAL B N 1
ATOM 2932 C CA . VAL B 1 136 ? -1.406 96.085 34.621 1.00 24.22 155 VAL B CA 1
ATOM 2933 C C . VAL B 1 136 ? -1.221 96.760 33.292 1.00 24.92 155 VAL B C 1
ATOM 2934 O O . VAL B 1 136 ? -2.196 97.252 32.712 1.00 26.46 155 VAL B O 1
ATOM 2938 N N . LYS B 1 137 ? 0.010 96.828 32.824 1.00 24.33 156 LYS B N 1
ATOM 2939 C CA . LYS B 1 137 ? 0.324 97.553 31.610 1.00 25.07 156 LYS B CA 1
ATOM 2940 C C . LYS B 1 137 ? 1.255 96.733 30.754 1.00 23.47 156 LYS B C 1
ATOM 2941 O O . LYS B 1 137 ? 2.216 96.174 31.262 1.00 23.80 156 LYS B O 1
ATOM 2947 N N . GLY B 1 138 ? 0.967 96.641 29.457 1.00 22.08 157 GLY B N 1
ATOM 2948 C CA . GLY B 1 138 ? 1.854 95.959 28.530 1.00 21.19 157 GLY B CA 1
ATOM 2949 C C . GLY B 1 138 ? 1.212 95.419 27.257 1.00 21.26 157 GLY B C 1
ATOM 2950 O O . GLY B 1 138 ? 0.167 95.887 26.792 1.00 19.14 157 GLY B O 1
ATOM 2951 N N . TYR B 1 139 ? 1.851 94.395 26.714 1.00 21.05 158 TYR B N 1
ATOM 2952 C CA . TYR B 1 139 ? 1.524 93.903 25.396 1.00 21.93 158 TYR B CA 1
ATOM 2953 C C . TYR B 1 139 ? 0.229 93.088 25.359 1.00 21.14 158 TYR B C 1
ATOM 2954 O O . TYR B 1 139 ? -0.675 93.381 24.605 1.00 21.21 158 TYR B O 1
ATOM 2963 N N . LYS B 1 140 ? 0.137 92.056 26.191 1.00 22.49 159 LYS B N 1
ATOM 2964 C CA . LYS B 1 140 ? -1.016 91.191 26.182 1.00 22.78 159 LYS B CA 1
ATOM 2965 C C . LYS B 1 140 ? -1.397 90.507 27.513 1.00 22.85 159 LYS B C 1
ATOM 2966 O O . LYS B 1 140 ? -0.549 89.884 28.189 1.00 21.57 159 LYS B O 1
ATOM 2972 N N . LEU B 1 141 ? -2.700 90.537 27.805 1.00 22.67 160 LEU B N 1
ATOM 2973 C CA . LEU B 1 141 ? -3.273 89.764 28.892 1.00 22.63 160 LEU B CA 1
ATOM 2974 C C . LEU B 1 141 ? -4.310 88.781 28.310 1.00 23.97 160 LEU B C 1
ATOM 2975 O O . LEU B 1 141 ? -5.184 89.135 27.491 1.00 23.29 160 LEU B O 1
ATOM 2980 N N . GLU B 1 142 ? -4.247 87.555 28.784 1.00 24.33 161 GLU B N 1
ATOM 2981 C CA . GLU B 1 142 ? -5.225 86.571 28.445 1.00 26.29 161 GLU B CA 1
ATOM 2982 C C . GLU B 1 142 ? -5.825 86.018 29.769 1.00 27.50 161 GLU B C 1
ATOM 2983 O O . GLU B 1 142 ? -5.069 85.589 30.652 1.00 28.42 161 GLU B O 1
ATOM 2989 N N . CYS B 1 143 ? -7.146 86.133 29.927 1.00 27.16 162 CYS B N 1
ATOM 2990 C CA . CYS B 1 143 ? -7.915 85.631 31.079 1.00 28.24 162 CYS B CA 1
ATOM 2991 C C . CYS B 1 143 ? -8.862 84.527 30.647 1.00 28.64 162 CYS B C 1
ATOM 2992 O O . CYS B 1 143 ? -9.843 84.807 29.950 1.00 30.44 162 CYS B O 1
ATOM 2995 N N . ASN B 1 144 ? -8.574 83.292 31.049 1.00 28.08 163 ASN B N 1
ATOM 2996 C CA . ASN B 1 144 ? -9.355 82.126 30.689 1.00 28.52 163 ASN B CA 1
ATOM 2997 C C . ASN B 1 144 ? -9.922 81.464 31.927 1.00 29.52 163 ASN B C 1
ATOM 2998 O O . ASN B 1 144 ? -9.186 81.171 32.902 1.00 29.46 163 ASN B O 1
ATOM 3011 N N . ALA B 1 146 ? -12.885 78.308 33.365 1.00 28.08 165 ALA B N 1
ATOM 3012 C CA . ALA B 1 146 ? -13.892 77.299 33.286 1.00 26.66 165 ALA B CA 1
ATOM 3013 C C . ALA B 1 146 ? -14.405 77.071 34.705 1.00 25.83 165 ALA B C 1
ATOM 3014 O O . ALA B 1 146 ? -13.666 76.630 35.581 1.00 24.47 165 ALA B O 1
ATOM 3016 N N . GLY B 1 147 ? -15.671 77.385 34.950 1.00 25.20 166 GLY B N 1
ATOM 3017 C CA . GLY B 1 147 ? -16.213 77.248 36.286 1.00 24.62 166 GLY B CA 1
ATOM 3018 C C . GLY B 1 147 ? -17.114 78.395 36.636 1.00 24.88 166 GLY B C 1
ATOM 3019 O O . GLY B 1 147 ? -17.501 79.182 35.774 1.00 25.44 166 GLY B O 1
ATOM 3020 N N . SER B 1 148 ? -17.477 78.456 37.903 1.00 24.19 167 SER B N 1
ATOM 3021 C CA . SER B 1 148 ? -18.470 79.375 38.425 1.00 24.49 167 SER B CA 1
ATOM 3022 C C . SER B 1 148 ? -17.852 80.548 39.131 1.00 23.63 167 SER B C 1
ATOM 3023 O O . SER B 1 148 ? -18.557 81.424 39.587 1.00 22.71 167 SER B O 1
ATOM 3026 N N . GLY B 1 149 ? -16.537 80.558 39.249 1.00 24.72 168 GLY B N 1
ATOM 3027 C CA . GLY B 1 149 ? -15.838 81.683 39.888 1.00 24.74 168 GLY B CA 1
ATOM 3028 C C . GLY B 1 149 ? -15.674 82.911 39.007 1.00 25.72 168 GLY B C 1
ATOM 3029 O O . GLY B 1 149 ? -16.434 83.127 38.050 1.00 24.41 168 GLY B O 1
ATOM 3030 N N . ASN B 1 150 ? -14.698 83.745 39.361 1.00 26.56 169 ASN B N 1
ATOM 3031 C CA . ASN B 1 150 ? -14.487 84.973 38.643 1.00 27.61 169 ASN B CA 1
ATOM 3032 C C . ASN B 1 150 ? -13.057 85.485 38.577 1.00 27.29 169 ASN B C 1
ATOM 3033 O O . ASN B 1 150 ? -12.203 85.155 39.392 1.00 27.15 169 ASN B O 1
ATOM 3038 N N . ILE B 1 151 ? -12.818 86.275 37.545 1.00 26.57 170 ILE B N 1
ATOM 3039 C CA . ILE B 1 151 ? -11.568 86.986 37.324 1.00 25.35 170 ILE B CA 1
ATOM 3040 C C . ILE B 1 151 ? -11.961 88.427 37.146 1.00 25.32 170 ILE B C 1
ATOM 3041 O O . ILE B 1 151 ? -12.893 88.741 36.368 1.00 25.21 170 ILE B O 1
ATOM 3046 N N . ILE B 1 152 ? -11.274 89.307 37.863 1.00 24.44 171 ILE B N 1
ATOM 3047 C CA . ILE B 1 152 ? -11.424 90.721 37.688 1.00 23.97 171 ILE B CA 1
ATOM 3048 C C . ILE B 1 152 ? -10.069 91.363 37.496 1.00 23.51 171 ILE B C 1
ATOM 3049 O O . ILE B 1 152 ? -9.115 91.079 38.225 1.00 23.08 171 ILE B O 1
ATOM 3054 N N . ALA B 1 153 ? -9.967 92.211 36.483 1.00 22.64 172 ALA B N 1
ATOM 3055 C CA . ALA B 1 153 ? -8.762 93.005 36.293 1.00 23.17 172 ALA B CA 1
ATOM 3056 C C . ALA B 1 153 ? -9.249 94.434 36.397 1.00 23.93 172 ALA B C 1
ATOM 3057 O O . ALA B 1 153 ? -10.011 94.892 35.538 1.00 23.64 172 ALA B O 1
ATOM 3059 N N . LYS B 1 154 ? -8.795 95.146 37.426 1.00 24.38 173 LYS B N 1
ATOM 3060 C CA . LYS B 1 154 ? -9.336 96.457 37.783 1.00 25.28 173 LYS B CA 1
ATOM 3061 C C . LYS B 1 154 ? -8.772 97.645 37.036 1.00 25.19 173 LYS B C 1
ATOM 3062 O O . LYS B 1 154 ? -9.392 98.729 37.048 1.00 25.18 173 LYS B O 1
ATOM 3068 N N . ASP B 1 155 ? -7.623 97.471 36.395 1.00 24.75 174 ASP B N 1
ATOM 3069 C CA . ASP B 1 155 ? -6.912 98.601 35.802 1.00 25.17 174 ASP B CA 1
ATOM 3070 C C . ASP B 1 155 ? -5.894 98.143 34.749 1.00 25.10 174 ASP B C 1
ATOM 3071 O O . ASP B 1 155 ? -4.714 97.980 35.043 1.00 24.82 174 ASP B O 1
ATOM 3076 N N . ILE B 1 156 ? -6.370 97.929 33.527 1.00 24.23 175 ILE B N 1
ATOM 3077 C CA . ILE B 1 156 ? -5.521 97.425 32.478 1.00 23.59 175 ILE B CA 1
ATOM 3078 C C . ILE B 1 156 ? -5.248 98.498 31.420 1.00 23.40 175 ILE B C 1
ATOM 3079 O O . ILE B 1 156 ? -6.078 99.382 31.143 1.00 23.59 175 ILE B O 1
ATOM 3084 N N . GLN B 1 157 ? -4.064 98.410 30.838 1.00 23.19 176 GLN B N 1
ATOM 3085 C CA . GLN B 1 157 ? -3.674 99.222 29.705 1.00 23.38 176 GLN B CA 1
ATOM 3086 C C . GLN B 1 157 ? -2.834 98.349 28.797 1.00 22.09 176 GLN B C 1
ATOM 3087 O O . GLN B 1 157 ? -1.697 98.089 29.098 1.00 21.59 176 GLN B O 1
ATOM 3093 N N . LEU B 1 158 ? -3.429 97.880 27.698 1.00 22.04 177 LEU B N 1
ATOM 3094 C CA . LEU B 1 158 ? -2.883 96.753 26.921 1.00 21.78 177 LEU B CA 1
ATOM 3095 C C . LEU B 1 158 ? -3.015 96.922 25.426 1.00 21.23 177 LEU B C 1
ATOM 3096 O O . LEU B 1 158 ? -3.975 97.521 24.958 1.00 21.34 177 LEU B O 1
ATOM 3101 N N . ASP B 1 159 ? -2.069 96.381 24.678 1.00 21.02 178 ASP B N 1
ATOM 3102 C CA . ASP B 1 159 ? -2.225 96.286 23.245 1.00 21.80 178 ASP B CA 1
ATOM 3103 C C . ASP B 1 159 ? -3.295 95.243 22.917 1.00 20.79 178 ASP B C 1
ATOM 3104 O O . ASP B 1 159 ? -4.074 95.461 22.030 1.00 20.51 178 ASP B O 1
ATOM 3109 N N . ASN B 1 160 ? -3.279 94.108 23.612 1.00 20.18 179 ASN B N 1
ATOM 3110 C CA . ASN B 1 160 ? -4.183 93.008 23.360 1.00 20.01 179 ASN B CA 1
ATOM 3111 C C . ASN B 1 160 ? -4.750 92.440 24.657 1.00 20.09 179 ASN B C 1
ATOM 3112 O O . ASN B 1 160 ? -4.011 92.307 25.636 1.00 19.63 179 ASN B O 1
ATOM 3117 N N . LEU B 1 161 ? -6.067 92.148 24.650 1.00 19.56 180 LEU B N 1
ATOM 3118 C CA . LEU B 1 161 ? -6.762 91.466 25.715 1.00 18.72 180 LEU B CA 1
ATOM 3119 C C . LEU B 1 161 ? -7.551 90.320 25.109 1.00 19.27 180 LEU B C 1
ATOM 3120 O O . LEU B 1 161 ? -8.302 90.529 24.164 1.00 18.41 180 LEU B O 1
ATOM 3125 N N . SER B 1 162 ? -7.425 89.129 25.660 1.00 19.72 181 SER B N 1
ATOM 3126 C CA . SER B 1 162 ? -8.275 88.021 25.280 1.00 21.52 181 SER B CA 1
ATOM 3127 C C . SER B 1 162 ? -8.919 87.370 26.529 1.00 22.36 181 SER B C 1
ATOM 3128 O O . SER B 1 162 ? -8.216 87.014 27.473 1.00 21.53 181 SER B O 1
ATOM 3131 N N . CYS B 1 163 ? -10.244 87.282 26.564 1.00 22.07 182 CYS B N 1
ATOM 3132 C CA . CYS B 1 163 ? -10.980 86.642 27.655 1.00 22.64 182 CYS B CA 1
ATOM 3133 C C . CYS B 1 163 ? -11.875 85.570 27.120 1.00 22.87 182 CYS B C 1
ATOM 3134 O O . CYS B 1 163 ? -12.689 85.848 26.217 1.00 22.87 182 CYS B O 1
ATOM 3137 N N . SER B 1 164 ? -11.731 84.371 27.682 1.00 22.85 183 SER B N 1
ATOM 3138 C CA . SER B 1 164 ? -12.543 83.218 27.343 1.00 24.03 183 SER B CA 1
ATOM 3139 C C . SER B 1 164 ? -13.125 82.582 28.578 1.00 24.59 183 SER B C 1
ATOM 3140 O O . SER B 1 164 ? -12.397 82.190 29.491 1.00 24.24 183 SER B O 1
ATOM 3143 N N . LEU B 1 165 ? -14.445 82.471 28.578 1.00 25.32 184 LEU B N 1
ATOM 3144 C CA . LEU B 1 165 ? -15.211 81.970 29.717 1.00 26.28 184 LEU B CA 1
ATOM 3145 C C . LEU B 1 165 ? -16.003 80.775 29.282 1.00 25.81 184 LEU B C 1
ATOM 3146 O O . LEU B 1 165 ? -16.768 80.845 28.315 1.00 26.48 184 LEU B O 1
ATOM 3151 N N . ALA B 1 166 ? -15.789 79.659 29.954 1.00 25.59 185 ALA B N 1
ATOM 3152 C CA . ALA B 1 166 ? -16.649 78.480 29.823 1.00 25.59 185 ALA B CA 1
ATOM 3153 C C . ALA B 1 166 ? -17.377 78.328 31.145 1.00 26.06 185 ALA B C 1
ATOM 3154 O O . ALA B 1 166 ? -16.826 78.605 32.227 1.00 26.20 185 ALA B O 1
ATOM 3156 N N . SER B 1 167 ? -18.629 77.920 31.046 1.00 25.95 186 SER B N 1
ATOM 3157 C CA . SER B 1 167 ? -19.527 77.712 32.172 1.00 26.23 186 SER B CA 1
ATOM 3158 C C . SER B 1 167 ? -20.148 79.011 32.677 1.00 26.32 186 SER B C 1
ATOM 3159 O O . SER B 1 167 ? -20.380 79.932 31.897 1.00 26.51 186 SER B O 1
ATOM 3162 N N . SER B 1 168 ? -20.469 79.068 33.967 1.00 26.47 187 SER B N 1
ATOM 3163 C CA . SER B 1 168 ? -21.422 80.035 34.490 1.00 25.64 187 SER B CA 1
ATOM 3164 C C . SER B 1 168 ? -20.825 81.232 35.217 1.00 25.10 187 SER B C 1
ATOM 3165 O O . SER B 1 168 ? -21.561 82.061 35.746 1.00 24.99 187 SER B O 1
ATOM 3168 N N . GLY B 1 169 ? -19.507 81.302 35.279 1.00 24.63 188 GLY B N 1
ATOM 3169 C CA . GLY B 1 169 ? -18.809 82.350 36.032 1.00 24.30 188 GLY B CA 1
ATOM 3170 C C . GLY B 1 169 ? -18.789 83.722 35.357 1.00 24.08 188 GLY B C 1
ATOM 3171 O O . GLY B 1 169 ? -19.672 84.065 34.538 1.00 22.64 188 GLY B O 1
ATOM 3172 N N . GLU B 1 170 ? -17.778 84.503 35.709 1.00 24.12 189 GLU B N 1
ATOM 3173 C CA . GLU B 1 170 ? -17.734 85.920 35.359 1.00 24.64 189 GLU B CA 1
ATOM 3174 C C . GLU B 1 170 ? -16.315 86.455 35.192 1.00 24.23 189 GLU B C 1
ATOM 3175 O O . GLU B 1 170 ? -15.442 86.170 36.015 1.00 24.12 189 GLU B O 1
ATOM 3181 N N . ILE B 1 171 ? -16.092 87.219 34.125 1.00 23.22 190 ILE B N 1
ATOM 3182 C CA . ILE B 1 171 ? -14.864 87.980 33.919 1.00 22.64 190 ILE B CA 1
ATOM 3183 C C . ILE B 1 171 ? -15.245 89.440 33.776 1.00 23.13 190 ILE B C 1
ATOM 3184 O O . ILE B 1 171 ? -16.171 89.806 33.018 1.00 23.16 190 ILE B O 1
ATOM 3189 N N . GLU B 1 172 ? -14.552 90.279 34.536 1.00 22.53 191 GLU B N 1
ATOM 3190 C CA . GLU B 1 172 ? -14.757 91.700 34.550 1.00 22.15 191 GLU B CA 1
ATOM 3191 C C . GLU B 1 172 ? -13.435 92.435 34.334 1.00 22.45 191 GLU B C 1
ATOM 3192 O O . GLU B 1 172 ? -12.446 92.166 35.029 1.00 22.12 191 GLU B O 1
ATOM 3198 N N . VAL B 1 173 ? -13.422 93.369 33.373 1.00 22.36 192 VAL B N 1
ATOM 3199 C CA . VAL B 1 173 ? -12.169 94.046 32.959 1.00 22.46 192 VAL B CA 1
ATOM 3200 C C . VAL B 1 173 ? -12.429 95.522 32.801 1.00 22.59 192 VAL B C 1
ATOM 3201 O O . VAL B 1 173 ? -13.474 95.948 32.246 1.00 22.70 192 VAL B O 1
ATOM 3205 N N . ILE B 1 174 ? -11.502 96.302 33.354 1.00 22.67 193 ILE B N 1
ATOM 3206 C CA . ILE B 1 174 ? -11.608 97.734 33.427 1.00 22.31 193 ILE B CA 1
ATOM 3207 C C . ILE B 1 174 ? -10.294 98.323 32.967 1.00 22.53 193 ILE B C 1
ATOM 3208 O O . ILE B 1 174 ? -9.211 97.952 33.447 1.00 22.13 193 ILE B O 1
ATOM 3213 N N . GLY B 1 175 ? -10.391 99.254 32.026 1.00 22.84 194 GLY B N 1
ATOM 3214 C CA . GLY B 1 175 ? -9.218 99.997 31.539 1.00 22.23 194 GLY B CA 1
ATOM 3215 C C . GLY B 1 175 ? -9.350 100.372 30.068 1.00 22.63 194 GLY B C 1
ATOM 3216 O O . GLY B 1 175 ? -10.438 100.735 29.591 1.00 22.33 194 GLY B O 1
ATOM 3217 N N . THR B 1 176 ? -8.225 100.290 29.371 1.00 22.77 195 THR B N 1
ATOM 3218 C CA A THR B 1 176 ? -8.121 100.628 27.962 0.50 23.06 195 THR B CA 1
ATOM 3219 C CA B THR B 1 176 ? -8.172 100.580 27.950 0.50 22.78 195 THR B CA 1
ATOM 3220 C C . THR B 1 176 ? -7.323 99.534 27.250 1.00 22.69 195 THR B C 1
ATOM 3221 O O . THR B 1 176 ? -6.322 99.074 27.777 1.00 23.79 195 THR B O 1
ATOM 3228 N N . VAL B 1 177 ? -7.769 99.127 26.077 1.00 22.26 196 VAL B N 1
ATOM 3229 C CA . VAL B 1 177 ? -7.060 98.139 25.267 1.00 21.84 196 VAL B CA 1
ATOM 3230 C C . VAL B 1 177 ? -7.220 98.518 23.792 1.00 22.32 196 VAL B C 1
ATOM 3231 O O . VAL B 1 177 ? -8.234 99.113 23.381 1.00 22.07 196 VAL B O 1
ATOM 3235 N N . ASP B 1 178 ? -6.238 98.159 22.990 1.00 22.32 197 ASP B N 1
ATOM 3236 C CA . ASP B 1 178 ? -6.372 98.382 21.568 1.00 23.30 197 ASP B CA 1
ATOM 3237 C C . ASP B 1 178 ? -7.277 97.298 20.903 1.00 22.87 197 ASP B C 1
ATOM 3238 O O . ASP B 1 178 ? -8.267 97.655 20.264 1.00 22.25 197 ASP B O 1
ATOM 3243 N N . ARG B 1 179 ? -6.908 96.019 21.036 1.00 22.60 198 ARG B N 1
ATOM 3244 C CA A ARG B 1 179 ? -7.682 94.901 20.472 0.50 22.83 198 ARG B CA 1
ATOM 3245 C CA B ARG B 1 179 ? -7.682 94.894 20.479 0.50 22.79 198 ARG B CA 1
ATOM 3246 C C . ARG B 1 179 ? -8.156 93.988 21.611 1.00 22.37 198 ARG B C 1
ATOM 3247 O O . ARG B 1 179 ? -7.353 93.566 22.449 1.00 22.24 198 ARG B O 1
ATOM 3262 N N . ALA B 1 180 ? -9.452 93.693 21.624 1.00 21.59 199 ALA B N 1
ATOM 3263 C CA . ALA B 1 180 ? -10.072 92.814 22.604 1.00 21.11 199 ALA B CA 1
ATOM 3264 C C . ALA B 1 180 ? -10.753 91.619 21.897 1.00 21.19 199 ALA B C 1
ATOM 3265 O O . ALA B 1 180 ? -11.387 91.756 20.836 1.00 19.84 199 ALA B O 1
ATOM 3267 N N . SER B 1 181 ? -10.692 90.473 22.541 1.00 21.01 200 SER B N 1
ATOM 3268 C CA . SER B 1 181 ? -11.474 89.332 22.131 1.00 21.26 200 SER B CA 1
ATOM 3269 C C . SER B 1 181 ? -12.193 88.758 23.347 1.00 20.53 200 SER B C 1
ATOM 3270 O O . SER B 1 181 ? -11.540 88.389 24.322 1.00 20.29 200 SER B O 1
ATOM 3273 N N . PHE B 1 182 ? -13.517 88.680 23.306 1.00 20.02 201 PHE B N 1
ATOM 3274 C CA . PHE B 1 182 ? -14.339 88.220 24.427 1.00 19.84 201 PHE B CA 1
ATOM 3275 C C . PHE B 1 182 ? -15.183 87.032 24.010 1.00 20.91 201 PHE B C 1
ATOM 3276 O O . PHE B 1 182 ? -15.970 87.162 23.054 1.00 21.10 201 PHE B O 1
ATOM 3284 N N . ASN B 1 183 ? -15.050 85.900 24.710 1.00 20.98 202 ASN B N 1
ATOM 3285 C CA . ASN B 1 183 ? -15.739 84.665 24.360 1.00 22.01 202 ASN B CA 1
ATOM 3286 C C . ASN B 1 183 ? -16.405 84.008 25.555 1.00 22.21 202 ASN B C 1
ATOM 3287 O O . ASN B 1 183 ? -15.775 83.827 26.596 1.00 22.36 202 ASN B O 1
ATOM 3292 N N . VAL B 1 184 ? -17.673 83.664 25.398 1.00 21.49 203 VAL B N 1
ATOM 3293 C CA . VAL B 1 184 ? -18.431 82.962 26.422 1.00 22.00 203 VAL B CA 1
ATOM 3294 C C . VAL B 1 184 ? -19.017 81.696 25.817 1.00 21.93 203 VAL B C 1
ATOM 3295 O O . VAL B 1 184 ? -19.633 81.760 24.763 1.00 22.49 203 VAL B O 1
ATOM 3299 N N . ALA B 1 185 ? -18.799 80.554 26.462 1.00 22.12 204 ALA B N 1
ATOM 3300 C CA . ALA B 1 185 ? -19.420 79.293 26.046 1.00 22.30 204 ALA B CA 1
ATOM 3301 C C . ALA B 1 185 ? -20.123 78.771 27.275 1.00 22.80 204 ALA B C 1
ATOM 3302 O O . ALA B 1 185 ? -19.550 78.060 28.090 1.00 23.76 204 ALA B O 1
ATOM 3304 N N . GLY B 1 186 ? -21.380 79.129 27.420 1.00 23.60 205 GLY B N 1
ATOM 3305 C CA . GLY B 1 186 ? -22.083 78.835 28.659 1.00 23.34 205 GLY B CA 1
ATOM 3306 C C . GLY B 1 186 ? -22.989 79.963 29.031 1.00 23.39 205 GLY B C 1
ATOM 3307 O O . GLY B 1 186 ? -23.326 80.807 28.188 1.00 24.19 205 GLY B O 1
ATOM 3308 N N . SER B 1 187 ? -23.371 79.972 30.292 1.00 22.94 206 SER B N 1
ATOM 3309 C CA . SER B 1 187 ? -24.366 80.876 30.807 1.00 23.92 206 SER B CA 1
ATOM 3310 C C . SER B 1 187 ? -23.709 82.061 31.491 1.00 23.99 206 SER B C 1
ATOM 3311 O O . SER B 1 187 ? -24.395 82.953 31.966 1.00 25.00 206 SER B O 1
ATOM 3314 N N . GLY B 1 188 ? -22.399 82.083 31.559 1.00 23.98 207 GLY B N 1
ATOM 3315 C CA . GLY B 1 188 ? -21.700 83.158 32.238 1.00 23.96 207 GLY B CA 1
ATOM 3316 C C . GLY B 1 188 ? -21.685 84.514 31.531 1.00 24.05 207 GLY B C 1
ATOM 3317 O O . GLY B 1 188 ? -22.328 84.733 30.482 1.00 22.43 207 GLY B O 1
ATOM 3318 N N . GLU B 1 189 ? -20.909 85.421 32.115 1.00 23.37 208 GLU B N 1
ATOM 3319 C CA . GLU B 1 189 ? -20.922 86.809 31.729 1.00 23.74 208 GLU B CA 1
ATOM 3320 C C . GLU B 1 189 ? -19.517 87.448 31.657 1.00 23.10 208 GLU B C 1
ATOM 3321 O O . GLU B 1 189 ? -18.649 87.243 32.556 1.00 21.58 208 GLU B O 1
ATOM 3327 N N . ILE B 1 190 ? -19.290 88.230 30.597 1.00 21.85 209 ILE B N 1
ATOM 3328 C CA . ILE B 1 190 ? -18.124 89.134 30.556 1.00 21.19 209 ILE B CA 1
ATOM 3329 C C . ILE B 1 190 ? -18.611 90.551 30.695 1.00 21.37 209 ILE B C 1
ATOM 3330 O O . ILE B 1 190 ? -19.502 91.011 29.962 1.00 22.31 209 ILE B O 1
ATOM 3335 N N . LYS B 1 191 ? -18.039 91.245 31.663 1.00 21.58 210 LYS B N 1
ATOM 3336 C CA . LYS B 1 191 ? -18.348 92.635 31.937 1.00 21.51 210 LYS B CA 1
ATOM 3337 C C . LYS B 1 191 ? -17.185 93.503 31.506 1.00 20.52 210 LYS B C 1
ATOM 3338 O O . LYS B 1 191 ? -16.175 93.553 32.189 1.00 18.65 210 LYS B O 1
ATOM 3344 N N . ALA B 1 192 ? -17.358 94.231 30.413 1.00 20.77 211 ALA B N 1
ATOM 3345 C CA . ALA B 1 192 ? -16.287 95.076 29.859 1.00 20.87 211 ALA B CA 1
ATOM 3346 C C . ALA B 1 192 ? -16.767 96.445 29.399 1.00 20.77 211 ALA B C 1
ATOM 3347 O O . ALA B 1 192 ? -16.094 97.109 28.602 1.00 20.59 211 ALA B O 1
ATOM 3349 N N . PHE B 1 193 ? -17.894 96.905 29.926 1.00 21.78 212 PHE B N 1
ATOM 3350 C CA . PHE B 1 193 ? -18.403 98.261 29.570 1.00 23.20 212 PHE B CA 1
ATOM 3351 C C . PHE B 1 193 ? -17.396 99.331 29.919 1.00 23.83 212 PHE B C 1
ATOM 3352 O O . PHE B 1 193 ? -17.336 100.383 29.274 1.00 23.22 212 PHE B O 1
ATOM 3360 N N . ASP B 1 194 ? -16.551 99.030 30.897 1.00 24.87 213 ASP B N 1
ATOM 3361 C CA . ASP B 1 194 ? -15.524 99.959 31.307 1.00 26.56 213 ASP B CA 1
ATOM 3362 C C . ASP B 1 194 ? -14.109 99.661 30.850 1.00 25.47 213 ASP B C 1
ATOM 3363 O O . ASP B 1 194 ? -13.125 100.175 31.382 1.00 23.54 213 ASP B O 1
ATOM 3368 N N . CYS B 1 195 ? -14.025 98.804 29.861 1.00 25.27 214 CYS B N 1
ATOM 3369 C CA . CYS B 1 195 ? -12.779 98.523 29.221 1.00 25.60 214 CYS B CA 1
ATOM 3370 C C . CYS B 1 195 ? -12.912 99.115 27.818 1.00 25.33 214 CYS B C 1
ATOM 3371 O O . CYS B 1 195 ? -13.581 98.545 26.956 1.00 25.75 214 CYS B O 1
ATOM 3374 N N . GLN B 1 196 ? -12.332 100.277 27.594 1.00 25.14 215 GLN B N 1
ATOM 3375 C CA . GLN B 1 196 ? -12.446 100.895 26.285 1.00 24.87 215 GLN B CA 1
ATOM 3376 C C . GLN B 1 196 ? -11.536 100.226 25.262 1.00 23.61 215 GLN B C 1
ATOM 3377 O O . GLN B 1 196 ? -10.326 100.397 25.314 1.00 23.53 215 GLN B O 1
ATOM 3383 N N . ALA B 1 197 ? -12.125 99.509 24.314 1.00 22.40 216 ALA B N 1
ATOM 3384 C CA . ALA B 1 197 ? -11.376 98.864 23.232 1.00 22.24 216 ALA B CA 1
ATOM 3385 C C . ALA B 1 197 ? -11.514 99.657 21.936 1.00 22.20 216 ALA B C 1
ATOM 3386 O O . ALA B 1 197 ? -12.586 100.205 21.636 1.00 23.60 216 ALA B O 1
ATOM 3388 N N . ARG B 1 198 ? -10.469 99.673 21.126 1.00 21.72 217 ARG B N 1
ATOM 3389 C CA . ARG B 1 198 ? -10.607 100.215 19.777 1.00 22.46 217 ARG B CA 1
ATOM 3390 C C . ARG B 1 198 ? -11.356 99.234 18.835 1.00 21.70 217 ARG B C 1
ATOM 3391 O O . ARG B 1 198 ? -12.330 99.637 18.172 1.00 20.96 217 ARG B O 1
ATOM 3399 N N . LYS B 1 199 ? -10.888 97.990 18.790 1.00 21.41 218 LYS B N 1
ATOM 3400 C CA . LYS B 1 199 ? -11.497 96.898 18.033 1.00 22.42 218 LYS B CA 1
ATOM 3401 C C . LYS B 1 199 ? -11.827 95.785 19.020 1.00 21.56 218 LYS B C 1
ATOM 3402 O O . LYS B 1 199 ? -10.973 95.398 19.848 1.00 21.29 218 LYS B O 1
ATOM 3408 N N . ALA B 1 200 ? -13.037 95.259 18.928 1.00 20.70 219 ALA B N 1
ATOM 3409 C CA . ALA B 1 200 ? -13.440 94.113 19.751 1.00 21.30 219 ALA B CA 1
ATOM 3410 C C . ALA B 1 200 ? -14.172 93.061 18.915 1.00 21.58 219 ALA B C 1
ATOM 3411 O O . ALA B 1 200 ? -15.004 93.373 18.018 1.00 22.11 219 ALA B O 1
ATOM 3413 N N . GLU B 1 201 ? -13.851 91.813 19.216 1.00 21.91 220 GLU B N 1
ATOM 3414 C CA . GLU B 1 201 ? -14.573 90.662 18.736 1.00 22.67 220 GLU B CA 1
ATOM 3415 C C . GLU B 1 201 ? -15.239 89.960 19.929 1.00 22.14 220 GLU B C 1
ATOM 3416 O O . GLU B 1 201 ? -14.554 89.680 20.936 1.00 21.19 220 GLU B O 1
ATOM 3422 N N . CYS B 1 202 ? -16.542 89.678 19.802 1.00 20.89 221 CYS B N 1
ATOM 3423 C CA . CYS B 1 202 ? -17.377 89.079 20.838 1.00 20.36 221 CYS B CA 1
ATOM 3424 C C . CYS B 1 202 ? -18.088 87.857 20.286 1.00 20.66 221 CYS B C 1
ATOM 3425 O O . CYS B 1 202 ? -18.801 87.976 19.285 1.00 20.63 221 CYS B O 1
ATOM 3428 N N . ASN B 1 203 ? -17.900 86.711 20.937 1.00 19.63 222 ASN B N 1
ATOM 3429 C CA . ASN B 1 203 ? -18.530 85.469 20.573 1.00 20.56 222 ASN B CA 1
ATOM 3430 C C . ASN B 1 203 ? -19.230 84.840 21.758 1.00 20.60 222 ASN B C 1
ATOM 3431 O O . ASN B 1 203 ? -18.579 84.619 22.784 1.00 20.78 222 ASN B O 1
ATOM 3436 N N . ILE B 1 204 ? -20.520 84.542 21.596 1.00 19.71 223 ILE B N 1
ATOM 3437 C CA . ILE B 1 204 ? -21.289 83.767 22.567 1.00 20.13 223 ILE B CA 1
ATOM 3438 C C . ILE B 1 204 ? -21.813 82.479 21.962 1.00 20.40 223 ILE B C 1
ATOM 3439 O O . ILE B 1 204 ? -22.438 82.485 20.880 1.00 19.92 223 ILE B O 1
ATOM 3444 N N . ALA B 1 205 ? -21.556 81.387 22.677 1.00 20.23 224 ALA B N 1
ATOM 3445 C CA . ALA B 1 205 ? -22.205 80.108 22.448 1.00 21.22 224 ALA B CA 1
ATOM 3446 C C . ALA B 1 205 ? -23.145 79.823 23.647 1.00 21.91 224 ALA B C 1
ATOM 3447 O O . ALA B 1 205 ? -22.723 79.831 24.800 1.00 23.47 224 ALA B O 1
ATOM 3449 N N . SER B 1 206 ? -24.402 79.525 23.332 1.00 22.94 225 SER B N 1
ATOM 3450 C CA . SER B 1 206 ? -25.521 79.349 24.270 1.00 22.95 225 SER B CA 1
ATOM 3451 C C . SER B 1 206 ? -25.981 80.652 24.931 1.00 23.24 225 SER B C 1
ATOM 3452 O O . SER B 1 206 ? -26.195 81.633 24.208 1.00 23.15 225 SER B O 1
ATOM 3455 N N . SER B 1 207 ? -26.172 80.691 26.249 1.00 23.59 226 SER B N 1
ATOM 3456 C CA . SER B 1 207 ? -27.018 81.751 26.869 1.00 23.95 226 SER B CA 1
ATOM 3457 C C . SER B 1 207 ? -26.294 82.879 27.608 1.00 24.52 226 SER B C 1
ATOM 3458 O O . SER B 1 207 ? -26.939 83.760 28.221 1.00 24.77 226 SER B O 1
ATOM 3461 N N . GLY B 1 208 ? -24.972 82.903 27.530 1.00 24.57 227 GLY B N 1
ATOM 3462 C CA . GLY B 1 208 ? -24.210 83.946 28.203 1.00 24.48 227 GLY B CA 1
ATOM 3463 C C . GLY B 1 208 ? -24.373 85.370 27.654 1.00 24.24 227 GLY B C 1
ATOM 3464 O O . GLY B 1 208 ? -25.146 85.639 26.720 1.00 22.76 227 GLY B O 1
ATOM 3465 N N . GLU B 1 209 ? -23.645 86.283 28.282 1.00 23.84 228 GLU B N 1
ATOM 3466 C CA . GLU B 1 209 ? -23.714 87.694 27.985 1.00 24.60 228 GLU B CA 1
ATOM 3467 C C . GLU B 1 209 ? -22.351 88.331 27.967 1.00 23.26 228 GLU B C 1
ATOM 3468 O O . GLU B 1 209 ? -21.480 87.982 28.773 1.00 20.89 228 GLU B O 1
ATOM 3474 N N . ILE B 1 210 ? -22.232 89.339 27.101 1.00 21.70 229 ILE B N 1
ATOM 3475 C CA . ILE B 1 210 ? -21.074 90.189 27.037 1.00 21.18 229 ILE B CA 1
ATOM 3476 C C . ILE B 1 210 ? -21.533 91.645 26.976 1.00 20.78 229 ILE B C 1
ATOM 3477 O O . ILE B 1 210 ? -22.441 92.004 26.205 1.00 19.69 229 ILE B O 1
ATOM 3482 N N . SER B 1 211 ? -20.928 92.465 27.822 1.00 20.20 230 SER B N 1
ATOM 3483 C CA . SER B 1 211 ? -21.075 93.884 27.765 1.00 20.41 230 SER B CA 1
ATOM 3484 C C . SER B 1 211 ? -19.773 94.444 27.285 1.00 20.98 230 SER B C 1
ATOM 3485 O O . SER B 1 211 ? -18.737 94.258 27.948 1.00 21.28 230 SER B O 1
ATOM 3488 N N . VAL B 1 212 ? -19.807 95.132 26.138 1.00 20.92 231 VAL B N 1
ATOM 3489 C CA . VAL B 1 212 ? -18.576 95.569 25.469 1.00 19.80 231 VAL B CA 1
ATOM 3490 C C . VAL B 1 212 ? -18.629 97.043 25.116 1.00 20.40 231 VAL B C 1
ATOM 3491 O O . VAL B 1 212 ? -19.693 97.586 24.801 1.00 20.43 231 VAL B O 1
ATOM 3495 N N . TYR B 1 213 ? -17.456 97.673 25.173 1.00 20.81 232 TYR B N 1
ATOM 3496 C CA . TYR B 1 213 ? -17.249 99.041 24.751 1.00 21.33 232 TYR B CA 1
ATOM 3497 C C . TYR B 1 213 ? -16.167 99.047 23.657 1.00 21.48 232 TYR B C 1
ATOM 3498 O O . TYR B 1 213 ? -15.021 98.814 23.922 1.00 21.09 232 TYR B O 1
ATOM 3507 N N . ALA B 1 214 ? -16.566 99.348 22.429 1.00 21.75 233 ALA B N 1
ATOM 3508 C CA . ALA B 1 214 ? -15.650 99.348 21.283 1.00 22.17 233 ALA B CA 1
ATOM 3509 C C . ALA B 1 214 ? -15.833 100.665 20.579 1.00 22.03 233 ALA B C 1
ATOM 3510 O O . ALA B 1 214 ? -16.963 101.098 20.324 1.00 23.42 233 ALA B O 1
ATOM 3512 N N . THR B 1 215 ? -14.743 101.321 20.255 1.00 21.80 234 THR B N 1
ATOM 3513 C CA . THR B 1 215 ? -14.852 102.642 19.679 1.00 21.29 234 THR B CA 1
ATOM 3514 C C . THR B 1 215 ? -14.814 102.634 18.153 1.00 22.07 234 THR B C 1
ATOM 3515 O O . THR B 1 215 ? -15.465 103.475 17.528 1.00 21.65 234 THR B O 1
ATOM 3519 N N . GLN B 1 216 ? -14.070 101.723 17.548 1.00 21.83 235 GLN B N 1
ATOM 3520 C CA . GLN B 1 216 ? -13.938 101.784 16.110 1.00 22.57 235 GLN B CA 1
ATOM 3521 C C . GLN B 1 216 ? -14.616 100.625 15.395 1.00 21.44 235 GLN B C 1
ATOM 3522 O O . GLN B 1 216 ? -15.365 100.832 14.465 1.00 20.61 235 GLN B O 1
ATOM 3528 N N . ILE B 1 217 ? -14.366 99.408 15.852 1.00 20.98 236 ILE B N 1
ATOM 3529 C CA . ILE B 1 217 ? -14.827 98.208 15.168 1.00 21.02 236 ILE B CA 1
ATOM 3530 C C . ILE B 1 217 ? -15.329 97.183 16.195 1.00 20.61 236 ILE B C 1
ATOM 3531 O O . ILE B 1 217 ? -14.626 96.874 17.174 1.00 19.96 236 ILE B O 1
ATOM 3536 N N . LEU B 1 218 ? -16.532 96.656 15.959 1.00 19.45 237 LEU B N 1
ATOM 3537 C CA . LEU B 1 218 ? -17.073 95.597 16.781 1.00 19.57 237 LEU B CA 1
ATOM 3538 C C . LEU B 1 218 ? -17.596 94.464 15.910 1.00 19.85 237 LEU B C 1
ATOM 3539 O O . LEU B 1 218 ? -18.414 94.687 15.023 1.00 20.59 237 LEU B O 1
ATOM 3544 N N . ASP B 1 219 ? -17.131 93.265 16.190 1.00 20.78 238 ASP B N 1
ATOM 3545 C CA . ASP B 1 219 ? -17.540 92.041 15.490 1.00 22.58 238 ASP B CA 1
ATOM 3546 C C . ASP B 1 219 ? -18.297 91.220 16.520 1.00 21.97 238 ASP B C 1
ATOM 3547 O O . ASP B 1 219 ? -17.735 90.817 17.524 1.00 23.04 238 ASP B O 1
ATOM 3552 N N . ALA B 1 220 ? -19.603 91.093 16.336 1.00 22.04 239 ALA B N 1
ATOM 3553 C CA . ALA B 1 220 ? -20.534 90.578 17.359 1.00 21.97 239 ALA B CA 1
ATOM 3554 C C . ALA B 1 220 ? -21.207 89.289 16.850 1.00 22.07 239 ALA B C 1
ATOM 3555 O O . ALA B 1 220 ? -21.915 89.317 15.856 1.00 22.53 239 ALA B O 1
ATOM 3557 N N . ASN B 1 221 ? -20.950 88.166 17.510 1.00 21.88 240 ASN B N 1
ATOM 3558 C CA . ASN B 1 221 ? -21.405 86.860 17.062 1.00 22.60 240 ASN B CA 1
ATOM 3559 C C . ASN B 1 221 ? -22.072 86.092 18.183 1.00 22.40 240 ASN B C 1
ATOM 3560 O O . ASN B 1 221 ? -21.473 85.911 19.255 1.00 22.60 240 ASN B O 1
ATOM 3565 N N . ILE B 1 222 ? -23.298 85.640 17.944 1.00 21.69 241 ILE B N 1
ATOM 3566 C CA . ILE B 1 222 ? -24.040 84.851 18.928 1.00 21.55 241 ILE B CA 1
ATOM 3567 C C . ILE B 1 222 ? -24.528 83.606 18.207 1.00 21.66 241 ILE B C 1
ATOM 3568 O O . ILE B 1 222 ? -25.070 83.712 17.099 1.00 20.83 241 ILE B O 1
ATOM 3573 N N . VAL B 1 223 ? -24.268 82.446 18.825 1.00 21.01 242 VAL B N 1
ATOM 3574 C CA . VAL B 1 223 ? -24.945 81.198 18.500 1.00 20.71 242 VAL B CA 1
ATOM 3575 C C . VAL B 1 223 ? -25.687 80.720 19.776 1.00 20.77 242 VAL B C 1
ATOM 3576 O O . VAL B 1 223 ? -25.081 80.218 20.686 1.00 21.45 242 VAL B O 1
ATOM 3580 N N . GLY B 1 224 ? -26.995 80.925 19.847 1.00 20.57 243 GLY B N 1
ATOM 3581 C CA . GLY B 1 224 ? -27.787 80.596 21.027 1.00 20.04 243 GLY B CA 1
ATOM 3582 C C . GLY B 1 224 ? -28.721 81.731 21.410 1.00 19.84 243 GLY B C 1
ATOM 3583 O O . GLY B 1 224 ? -29.123 82.527 20.586 1.00 20.50 243 GLY B O 1
ATOM 3584 N N . SER B 1 225 ? -29.065 81.796 22.681 1.00 20.05 244 SER B N 1
ATOM 3585 C CA . SER B 1 225 ? -30.001 82.760 23.216 1.00 20.34 244 SER B CA 1
ATOM 3586 C C . SER B 1 225 ? -29.299 83.915 23.944 1.00 20.71 244 SER B C 1
ATOM 3587 O O . SER B 1 225 ? -29.949 84.778 24.499 1.00 21.10 244 SER B O 1
ATOM 3590 N N . GLY B 1 226 ? -27.973 83.918 23.950 1.00 20.82 245 GLY B N 1
ATOM 3591 C CA . GLY B 1 226 ? -27.195 84.941 24.621 1.00 20.36 245 GLY B CA 1
ATOM 3592 C C . GLY B 1 226 ? -27.344 86.341 24.024 1.00 20.74 245 GLY B C 1
ATOM 3593 O O . GLY B 1 226 ? -28.048 86.568 23.028 1.00 20.13 245 GLY B O 1
ATOM 3594 N N . GLU B 1 227 ? -26.699 87.288 24.685 1.00 20.67 246 GLU B N 1
ATOM 3595 C CA . GLU B 1 227 ? -26.876 88.709 24.405 1.00 21.30 246 GLU B CA 1
ATOM 3596 C C . GLU B 1 227 ? -25.583 89.463 24.461 1.00 20.57 246 GLU B C 1
ATOM 3597 O O . GLU B 1 227 ? -24.776 89.240 25.373 1.00 19.40 246 GLU B O 1
ATOM 3603 N N . ILE B 1 228 ? -25.408 90.369 23.495 1.00 20.82 247 ILE B N 1
ATOM 3604 C CA . ILE B 1 228 ? -24.304 91.299 23.460 1.00 20.32 247 ILE B CA 1
ATOM 3605 C C . ILE B 1 228 ? -24.883 92.711 23.595 1.00 21.39 247 ILE B C 1
ATOM 3606 O O . ILE B 1 228 ? -25.747 93.126 22.781 1.00 21.81 247 ILE B O 1
ATOM 3611 N N . HIS B 1 229 ? -24.423 93.432 24.622 1.00 20.71 248 HIS B N 1
ATOM 3612 C CA . HIS B 1 229 ? -24.787 94.832 24.864 1.00 21.20 248 HIS B CA 1
ATOM 3613 C C . HIS B 1 229 ? -23.544 95.642 24.577 1.00 20.92 248 HIS B C 1
ATOM 3614 O O . HIS B 1 229 ? -22.505 95.370 25.173 1.00 20.55 248 HIS B O 1
ATOM 3621 N N . TYR B 1 230 ? -23.630 96.627 23.693 1.00 20.43 249 TYR B N 1
ATOM 3622 C CA . TYR B 1 230 ? -22.469 97.414 23.367 1.00 20.87 249 TYR B CA 1
ATOM 3623 C C . TYR B 1 230 ? -22.678 98.905 23.500 1.00 21.55 249 TYR B C 1
ATOM 3624 O O . TYR B 1 230 ? -23.763 99.426 23.298 1.00 22.24 249 TYR B O 1
ATOM 3633 N N . LYS B 1 231 ? -21.598 99.586 23.833 1.00 22.21 250 LYS B N 1
ATOM 3634 C CA . LYS B 1 231 ? -21.583 101.043 23.882 1.00 23.97 250 LYS B CA 1
ATOM 3635 C C . LYS B 1 231 ? -20.417 101.524 23.052 1.00 23.77 250 LYS B C 1
ATOM 3636 O O . LYS B 1 231 ? -19.554 100.736 22.691 1.00 23.20 250 LYS B O 1
ATOM 3642 N N . GLY B 1 232 ? -20.380 102.820 22.799 1.00 23.55 251 GLY B N 1
ATOM 3643 C CA . GLY B 1 232 ? -19.458 103.391 21.839 1.00 23.62 251 GLY B CA 1
ATOM 3644 C C . GLY B 1 232 ? -20.191 103.512 20.498 1.00 24.24 251 GLY B C 1
ATOM 3645 O O . GLY B 1 232 ? -21.334 103.111 20.369 1.00 22.90 251 GLY B O 1
ATOM 3646 N N . ASP B 1 233 ? -19.516 104.060 19.497 1.00 24.93 252 ASP B N 1
ATOM 3647 C CA . ASP B 1 233 ? -20.056 104.141 18.158 1.00 25.04 252 ASP B CA 1
ATOM 3648 C C . ASP B 1 233 ? -19.174 103.429 17.143 1.00 24.24 252 ASP B C 1
ATOM 3649 O O . ASP B 1 233 ? -18.695 104.047 16.200 1.00 24.26 252 ASP B O 1
ATOM 3654 N N . PRO B 1 234 ? -18.934 102.136 17.333 1.00 22.27 253 PRO B N 1
ATOM 3655 C CA . PRO B 1 234 ? -18.132 101.484 16.313 1.00 21.81 253 PRO B CA 1
ATOM 3656 C C . PRO B 1 234 ? -18.994 101.131 15.097 1.00 21.40 253 PRO B C 1
ATOM 3657 O O . PRO B 1 234 ? -20.227 101.200 15.168 1.00 20.86 253 PRO B O 1
ATOM 3661 N N . GLU B 1 235 ? -18.324 100.652 14.056 1.00 20.52 254 GLU B N 1
ATOM 3662 C CA . GLU B 1 235 ? -18.947 99.938 12.957 1.00 20.25 254 GLU B CA 1
ATOM 3663 C C . GLU B 1 235 ? -19.115 98.509 13.429 1.00 19.65 254 GLU B C 1
ATOM 3664 O O . GLU B 1 235 ? -18.119 97.831 13.736 1.00 20.55 254 GLU B O 1
ATOM 3670 N N . ILE B 1 236 ? -20.363 98.053 13.524 1.00 18.72 255 ILE B N 1
ATOM 3671 C CA . ILE B 1 236 ? -20.637 96.719 13.985 1.00 19.19 255 ILE B CA 1
ATOM 3672 C C . ILE B 1 236 ? -20.909 95.740 12.823 1.00 20.22 255 ILE B C 1
ATOM 3673 O O . ILE B 1 236 ? -21.614 96.085 11.847 1.00 20.60 255 ILE B O 1
ATOM 3678 N N . SER B 1 237 ? -20.348 94.541 12.936 1.00 20.82 256 SER B N 1
ATOM 3679 C CA . SER B 1 237 ? -20.722 93.377 12.091 1.00 22.54 256 SER B CA 1
ATOM 3680 C C . SER B 1 237 ? -21.474 92.424 12.973 1.00 22.51 256 SER B C 1
ATOM 3681 O O . SER B 1 237 ? -20.967 92.018 14.026 1.00 22.43 256 SER B O 1
ATOM 3684 N N . LYS B 1 238 ? -22.662 92.068 12.525 1.00 22.27 257 LYS B N 1
ATOM 3685 C CA . LYS B 1 238 ? -23.614 91.327 13.329 1.00 22.52 257 LYS B CA 1
ATOM 3686 C C . LYS B 1 238 ? -23.808 89.910 12.800 1.00 23.26 257 LYS B C 1
ATOM 3687 O O . LYS B 1 238 ? -23.937 89.692 11.593 1.00 22.78 257 LYS B O 1
ATOM 3693 N N . SER B 1 239 ? -23.862 88.940 13.708 1.00 23.02 258 SER B N 1
ATOM 3694 C CA . SER B 1 239 ? -24.198 87.602 13.307 1.00 22.91 258 SER B CA 1
ATOM 3695 C C . SER B 1 239 ? -24.887 86.907 14.473 1.00 22.46 258 SER B C 1
ATOM 3696 O O . SER B 1 239 ? -24.261 86.649 15.499 1.00 21.31 258 SER B O 1
ATOM 3699 N N . ILE B 1 240 ? -26.179 86.627 14.324 1.00 21.96 259 ILE B N 1
ATOM 3700 C CA . ILE B 1 240 ? -26.964 85.910 15.330 1.00 21.80 259 ILE B CA 1
ATOM 3701 C C . ILE B 1 240 ? -27.572 84.645 14.702 1.00 22.33 259 ILE B C 1
ATOM 3702 O O . ILE B 1 240 ? -28.279 84.726 13.696 1.00 24.06 259 ILE B O 1
ATOM 3715 N N . GLY B 1 242 ? -29.967 81.972 16.348 1.00 20.62 261 GLY B N 1
ATOM 3716 C CA . GLY B 1 242 ? -30.712 81.679 17.571 1.00 20.18 261 GLY B CA 1
ATOM 3717 C C . GLY B 1 242 ? -31.615 82.835 17.973 1.00 19.75 261 GLY B C 1
ATOM 3718 O O . GLY B 1 242 ? -31.808 83.768 17.228 1.00 19.16 261 GLY B O 1
ATOM 3719 N N . SER B 1 243 ? -32.146 82.749 19.178 1.00 19.99 262 SER B N 1
ATOM 3720 C CA . SER B 1 243 ? -33.050 83.733 19.759 1.00 21.03 262 SER B CA 1
ATOM 3721 C C . SER B 1 243 ? -32.307 84.875 20.468 1.00 21.76 262 SER B C 1
ATOM 3722 O O . SER B 1 243 ? -32.931 85.748 21.068 1.00 22.47 262 SER B O 1
ATOM 3725 N N . GLY B 1 244 ? -30.984 84.854 20.443 1.00 22.49 263 GLY B N 1
ATOM 3726 C CA . GLY B 1 244 ? -30.180 85.881 21.086 1.00 22.23 263 GLY B CA 1
ATOM 3727 C C . GLY B 1 244 ? -30.358 87.271 20.484 1.00 22.38 263 GLY B C 1
ATOM 3728 O O . GLY B 1 244 ? -31.057 87.479 19.490 1.00 22.06 263 GLY B O 1
ATOM 3729 N N . SER B 1 245 ? -29.706 88.244 21.089 1.00 22.55 264 SER B N 1
ATOM 3730 C CA . SER B 1 245 ? -29.809 89.606 20.566 1.00 22.21 264 SER B CA 1
ATOM 3731 C C . SER B 1 245 ? -28.653 90.476 20.878 1.00 21.13 264 SER B C 1
ATOM 3732 O O . SER B 1 245 ? -27.850 90.235 21.795 1.00 20.83 264 SER B O 1
ATOM 3735 N N . ILE B 1 246 ? -28.607 91.532 20.101 1.00 20.97 265 ILE B N 1
ATOM 3736 C CA . ILE B 1 246 ? -27.614 92.537 20.200 1.00 21.04 265 ILE B CA 1
ATOM 3737 C C . ILE B 1 246 ? -28.340 93.839 20.471 1.00 21.29 265 ILE B C 1
ATOM 3738 O O . ILE B 1 246 ? -29.348 94.121 19.822 1.00 20.81 265 ILE B O 1
ATOM 3743 N N . ASN B 1 247 ? -27.786 94.654 21.366 1.00 21.31 266 ASN B N 1
ATOM 3744 C CA . ASN B 1 247 ? -28.346 95.966 21.671 1.00 21.97 266 ASN B CA 1
ATOM 3745 C C . ASN B 1 247 ? -27.293 96.995 22.053 1.00 22.29 266 ASN B C 1
ATOM 3746 O O . ASN B 1 247 ? -26.294 96.697 22.715 1.00 22.18 266 ASN B O 1
ATOM 3751 N N . LYS B 1 248 ? -27.519 98.203 21.575 1.00 22.98 267 LYS B N 1
ATOM 3752 C CA . LYS B 1 248 ? -26.632 99.303 21.774 1.00 24.41 267 LYS B CA 1
ATOM 3753 C C . LYS B 1 248 ? -27.186 100.085 22.931 1.00 25.33 267 LYS B C 1
ATOM 3754 O O . LYS B 1 248 ? -28.372 100.323 22.989 1.00 25.15 267 LYS B O 1
ATOM 3760 N N . VAL B 1 249 ? -26.327 100.476 23.850 1.00 27.61 268 VAL B N 1
ATOM 3761 C CA . VAL B 1 249 ? -26.713 101.271 25.002 1.00 29.68 268 VAL B CA 1
ATOM 3762 C C . VAL B 1 249 ? -25.898 102.545 25.026 1.00 32.25 268 VAL B C 1
ATOM 3763 O O . VAL B 1 249 ? -24.808 102.633 24.427 1.00 31.99 268 VAL B O 1
ATOM 3767 N N . LYS B 1 250 ? -26.438 103.544 25.709 1.00 35.66 269 LYS B N 1
ATOM 3768 C CA . LYS B 1 250 ? -25.743 104.819 25.895 1.00 38.27 269 LYS B CA 1
ATOM 3769 C C . LYS B 1 250 ? -24.619 104.622 26.910 1.00 40.23 269 LYS B C 1
ATOM 3770 O O . LYS B 1 250 ? -24.772 103.983 27.974 1.00 41.45 269 LYS B O 1
ATOM 3774 N N . ASP C 1 4 ? 5.649 41.959 52.623 1.00 49.95 23 ASP C N 1
ATOM 3775 C CA . ASP C 1 4 ? 6.661 43.066 52.540 1.00 48.86 23 ASP C CA 1
ATOM 3776 C C . ASP C 1 4 ? 7.642 42.917 51.378 1.00 47.03 23 ASP C C 1
ATOM 3777 O O . ASP C 1 4 ? 8.221 43.932 50.991 1.00 49.00 23 ASP C O 1
ATOM 3779 N N . LYS C 1 5 ? 7.843 41.710 50.818 1.00 44.55 24 LYS C N 1
ATOM 3780 C CA A LYS C 1 5 ? 8.873 41.543 49.767 0.50 42.83 24 LYS C CA 1
ATOM 3781 C CA B LYS C 1 5 ? 8.874 41.483 49.803 0.50 42.90 24 LYS C CA 1
ATOM 3782 C C . LYS C 1 5 ? 8.289 41.391 48.370 1.00 41.76 24 LYS C C 1
ATOM 3783 O O . LYS C 1 5 ? 8.774 42.046 47.434 1.00 41.34 24 LYS C O 1
ATOM 3794 N N . ARG C 1 6 ? 7.252 40.568 48.209 1.00 39.63 25 ARG C N 1
ATOM 3795 C CA . ARG C 1 6 ? 6.638 40.352 46.900 1.00 37.58 25 ARG C CA 1
ATOM 3796 C C . ARG C 1 6 ? 5.450 41.281 46.698 1.00 35.33 25 ARG C C 1
ATOM 3797 O O . ARG C 1 6 ? 4.562 41.327 47.530 1.00 35.18 25 ARG C O 1
ATOM 3805 N N . ILE C 1 7 ? 5.444 42.048 45.612 1.00 32.49 26 ILE C N 1
ATOM 3806 C CA . ILE C 1 7 ? 4.319 42.946 45.334 1.00 30.72 26 ILE C CA 1
ATOM 3807 C C . ILE C 1 7 ? 3.784 42.603 43.957 1.00 29.27 26 ILE C C 1
ATOM 3808 O O . ILE C 1 7 ? 4.518 42.633 42.962 1.00 27.99 26 ILE C O 1
ATOM 3813 N N . ASP C 1 8 ? 2.508 42.288 43.891 1.00 28.20 27 ASP C N 1
ATOM 3814 C CA . ASP C 1 8 ? 1.916 41.903 42.626 1.00 28.59 27 ASP C CA 1
ATOM 3815 C C . ASP C 1 8 ? 1.242 43.067 41.936 1.00 27.46 27 ASP C C 1
ATOM 3816 O O . ASP C 1 8 ? 0.553 43.838 42.559 1.00 26.58 27 ASP C O 1
ATOM 3821 N N . GLY C 1 9 ? 1.425 43.157 40.630 1.00 27.32 28 GLY C N 1
ATOM 3822 C CA . GLY C 1 9 ? 0.747 44.172 39.808 1.00 27.00 28 GLY C CA 1
ATOM 3823 C C . GLY C 1 9 ? -0.755 44.070 39.930 1.00 26.73 28 GLY C C 1
ATOM 3824 O O . GLY C 1 9 ? -1.298 42.981 39.907 1.00 27.12 28 GLY C O 1
ATOM 3825 N N . ASN C 1 10 ? -1.446 45.195 40.062 1.00 26.49 29 ASN C N 1
ATOM 3826 C CA . ASN C 1 10 ? -2.887 45.132 40.243 1.00 25.83 29 ASN C CA 1
ATOM 3827 C C . ASN C 1 10 ? -3.654 44.941 38.946 1.00 25.76 29 ASN C C 1
ATOM 3828 O O . ASN C 1 10 ? -4.865 44.916 38.971 1.00 25.93 29 ASN C O 1
ATOM 3833 N N . GLY C 1 11 ? -2.965 44.836 37.814 1.00 25.77 30 GLY C N 1
ATOM 3834 C CA . GLY C 1 11 ? -3.635 44.621 36.531 1.00 25.62 30 GLY C CA 1
ATOM 3835 C C . GLY C 1 11 ? -4.134 45.892 35.850 1.00 25.70 30 GLY C C 1
ATOM 3836 O O . GLY C 1 11 ? -4.830 45.792 34.863 1.00 27.27 30 GLY C O 1
ATOM 3837 N N . ASN C 1 12 ? -3.793 47.075 36.365 1.00 24.51 31 ASN C N 1
ATOM 3838 C CA . ASN C 1 12 ? -4.160 48.349 35.754 1.00 23.55 31 ASN C CA 1
ATOM 3839 C C . ASN C 1 12 ? -2.942 49.089 35.252 1.00 22.85 31 ASN C C 1
ATOM 3840 O O . ASN C 1 12 ? -2.313 49.852 35.990 1.00 22.48 31 ASN C O 1
ATOM 3845 N N . PRO C 1 13 ? -2.597 48.892 33.985 1.00 22.64 32 PRO C N 1
ATOM 3846 C CA . PRO C 1 13 ? -1.354 49.481 33.517 1.00 22.94 32 PRO C CA 1
ATOM 3847 C C . PRO C 1 13 ? -1.437 50.992 33.354 1.00 23.12 32 PRO C C 1
ATOM 3848 O O . PRO C 1 13 ? -2.415 51.501 32.804 1.00 22.59 32 PRO C O 1
ATOM 3852 N N . GLU C 1 14 ? -0.396 51.681 33.797 1.00 22.90 33 GLU C N 1
ATOM 3853 C CA . GLU C 1 14 ? -0.322 53.125 33.684 1.00 22.99 33 GLU C CA 1
ATOM 3854 C C . GLU C 1 14 ? 0.992 53.470 33.009 1.00 22.95 33 GLU C C 1
ATOM 3855 O O . GLU C 1 14 ? 2.033 52.881 33.326 1.00 23.41 33 GLU C O 1
ATOM 3861 N N . THR C 1 15 ? 0.932 54.414 32.076 1.00 23.05 34 THR C N 1
ATOM 3862 C CA . THR C 1 15 ? 2.119 54.949 31.409 1.00 23.09 34 THR C CA 1
ATOM 3863 C C . THR C 1 15 ? 2.419 56.319 31.976 1.00 23.88 34 THR C C 1
ATOM 3864 O O . THR C 1 15 ? 1.520 57.167 32.084 1.00 23.84 34 THR C O 1
ATOM 3868 N N . ARG C 1 16 ? 3.670 56.507 32.396 1.00 24.74 35 ARG C N 1
ATOM 3869 C CA . ARG C 1 16 ? 4.182 57.821 32.799 1.00 25.75 35 ARG C CA 1
ATOM 3870 C C . ARG C 1 16 ? 5.399 58.193 31.999 1.00 26.51 35 ARG C C 1
ATOM 3871 O O . ARG C 1 16 ? 6.304 57.396 31.884 1.00 25.56 35 ARG C O 1
ATOM 3879 N N . GLU C 1 17 ? 5.390 59.415 31.463 1.00 28.03 36 GLU C N 1
ATOM 3880 C CA . GLU C 1 17 ? 6.556 60.037 30.867 1.00 29.40 36 GLU C CA 1
ATOM 3881 C C . GLU C 1 17 ? 7.268 60.738 32.000 1.00 29.69 36 GLU C C 1
ATOM 3882 O O . GLU C 1 17 ? 6.654 61.479 32.741 1.00 30.01 36 GLU C O 1
ATOM 3888 N N . ILE C 1 18 ? 8.544 60.441 32.182 1.00 29.86 37 ILE C N 1
ATOM 3889 C CA . ILE C 1 18 ? 9.277 60.934 33.314 1.00 29.93 37 ILE C CA 1
ATOM 3890 C C . ILE C 1 18 ? 10.326 61.907 32.813 1.00 30.45 37 ILE C C 1
ATOM 3891 O O . ILE C 1 18 ? 11.112 61.600 31.891 1.00 30.52 37 ILE C O 1
ATOM 3896 N N . LYS C 1 19 ? 10.317 63.102 33.399 1.00 30.43 38 LYS C N 1
ATOM 3897 C CA . LYS C 1 19 ? 11.234 64.160 32.987 1.00 30.73 38 LYS C CA 1
ATOM 3898 C C . LYS C 1 19 ? 12.615 63.770 33.422 1.00 29.84 38 LYS C C 1
ATOM 3899 O O . LYS C 1 19 ? 12.824 63.419 34.590 1.00 30.33 38 LYS C O 1
ATOM 3902 N N . ILE C 1 20 ? 13.545 63.801 32.475 1.00 28.60 39 ILE C N 1
ATOM 3903 C CA . ILE C 1 20 ? 14.911 63.408 32.742 1.00 28.11 39 ILE C CA 1
ATOM 3904 C C . ILE C 1 20 ? 15.842 64.308 31.988 1.00 28.03 39 ILE C C 1
ATOM 3905 O O . ILE C 1 20 ? 15.468 64.846 30.956 1.00 27.62 39 ILE C O 1
ATOM 3910 N N . SER C 1 21 ? 17.061 64.453 32.489 1.00 28.26 40 SER C N 1
ATOM 3911 C CA . SER C 1 21 ? 18.126 65.082 31.707 1.00 28.98 40 SER C CA 1
ATOM 3912 C C . SER C 1 21 ? 18.929 63.990 30.983 1.00 28.81 40 SER C C 1
ATOM 3913 O O . SER C 1 21 ? 18.670 62.782 31.142 1.00 28.65 40 SER C O 1
ATOM 3916 N N . ASP C 1 22 ? 19.891 64.406 30.168 1.00 28.36 41 ASP C N 1
ATOM 3917 C CA . ASP C 1 22 ? 20.653 63.454 29.366 1.00 27.97 41 ASP C CA 1
ATOM 3918 C C . ASP C 1 22 ? 21.435 62.485 30.253 1.00 27.26 41 ASP C C 1
ATOM 3919 O O . ASP C 1 22 ? 21.803 62.799 31.384 1.00 27.11 41 ASP C O 1
ATOM 3924 N N . TYR C 1 23 ? 21.661 61.293 29.722 1.00 26.44 42 TYR C N 1
ATOM 3925 C CA . TYR C 1 23 ? 22.433 60.270 30.398 1.00 25.52 42 TYR C CA 1
ATOM 3926 C C . TYR C 1 23 ? 23.315 59.528 29.387 1.00 25.62 42 TYR C C 1
ATOM 3927 O O . TYR C 1 23 ? 22.994 59.451 28.201 1.00 24.80 42 TYR C O 1
ATOM 3936 N N . ASP C 1 24 ? 24.456 59.052 29.869 1.00 25.91 43 ASP C N 1
ATOM 3937 C CA . ASP C 1 24 ? 25.368 58.254 29.073 1.00 27.19 43 ASP C CA 1
ATOM 3938 C C . ASP C 1 24 ? 25.584 56.851 29.659 1.00 27.31 43 ASP C C 1
ATOM 3939 O O . ASP C 1 24 ? 26.398 56.071 29.155 1.00 27.51 43 ASP C O 1
ATOM 3944 N N . GLU C 1 25 ? 24.817 56.531 30.693 1.00 27.67 44 GLU C N 1
ATOM 3945 C CA . GLU C 1 25 ? 24.935 55.275 31.400 1.00 28.02 44 GLU C CA 1
ATOM 3946 C C . GLU C 1 25 ? 23.546 54.867 31.916 1.00 27.99 44 GLU C C 1
ATOM 3947 O O . GLU C 1 25 ? 22.727 55.740 32.273 1.00 28.20 44 GLU C O 1
ATOM 3953 N N . ILE C 1 26 ? 23.262 53.557 31.898 1.00 27.01 45 ILE C N 1
ATOM 3954 C CA . ILE C 1 26 ? 22.000 53.030 32.377 1.00 26.25 45 ILE C CA 1
ATOM 3955 C C . ILE C 1 26 ? 22.252 51.928 33.412 1.00 26.48 45 ILE C C 1
ATOM 3956 O O . ILE C 1 26 ? 23.041 51.016 33.154 1.00 26.87 45 ILE C O 1
ATOM 3961 N N . THR C 1 27 ? 21.573 52.012 34.561 1.00 25.59 46 THR C N 1
ATOM 3962 C CA . THR C 1 27 ? 21.497 50.929 35.517 1.00 25.80 46 THR C CA 1
ATOM 3963 C C . THR C 1 27 ? 20.064 50.470 35.476 1.00 25.59 46 THR C C 1
ATOM 3964 O O . THR C 1 27 ? 19.199 51.192 35.953 1.00 25.49 46 THR C O 1
ATOM 3968 N N . PHE C 1 28 ? 19.808 49.284 34.926 1.00 25.17 47 PHE C N 1
ATOM 3969 C CA . PHE C 1 28 ? 18.462 48.728 34.820 1.00 25.54 47 PHE C CA 1
ATOM 3970 C C . PHE C 1 28 ? 18.321 47.397 35.537 1.00 25.39 47 PHE C C 1
ATOM 3971 O O . PHE C 1 28 ? 18.941 46.403 35.156 1.00 25.79 47 PHE C O 1
ATOM 3979 N N . VAL C 1 29 ? 17.487 47.344 36.561 1.00 24.97 48 VAL C N 1
ATOM 3980 C CA . VAL C 1 29 ? 17.233 46.091 37.250 1.00 24.69 48 VAL C CA 1
ATOM 3981 C C . VAL C 1 29 ? 15.766 45.769 37.100 1.00 24.96 48 VAL C C 1
ATOM 3982 O O . VAL C 1 29 ? 14.902 46.589 37.476 1.00 24.97 48 VAL C O 1
ATOM 3986 N N . GLY C 1 30 ? 15.472 44.573 36.595 1.00 24.90 49 GLY C N 1
ATOM 3987 C CA . GLY C 1 30 ? 14.094 44.076 36.561 1.00 25.07 49 GLY C CA 1
ATOM 3988 C C . GLY C 1 30 ? 13.700 43.350 35.295 1.00 25.73 49 GLY C C 1
ATOM 3989 O O . GLY C 1 30 ? 14.544 42.994 34.458 1.00 25.58 49 GLY C O 1
ATOM 3990 N N . SER C 1 31 ? 12.399 43.119 35.176 1.00 26.06 50 SER C N 1
ATOM 3991 C CA . SER C 1 31 ? 11.858 42.175 34.211 1.00 26.18 50 SER C CA 1
ATOM 3992 C C . SER C 1 31 ? 11.334 42.834 32.959 1.00 25.60 50 SER C C 1
ATOM 3993 O O . SER C 1 31 ? 10.845 42.154 32.090 1.00 26.55 50 SER C O 1
ATOM 3996 N N . ALA C 1 32 ? 11.442 44.153 32.853 1.00 25.28 51 ALA C N 1
ATOM 3997 C CA . ALA C 1 32 ? 10.830 44.896 31.761 1.00 24.37 51 ALA C CA 1
ATOM 3998 C C . ALA C 1 32 ? 11.366 44.550 30.361 1.00 24.77 51 ALA C C 1
ATOM 3999 O O . ALA C 1 32 ? 12.486 44.081 30.188 1.00 24.04 51 ALA C O 1
ATOM 4001 N N . ASP C 1 33 ? 10.537 44.820 29.364 1.00 24.88 52 ASP C N 1
ATOM 4002 C CA . ASP C 1 33 ? 11.013 45.050 28.019 1.00 25.44 52 ASP C CA 1
ATOM 4003 C C . ASP C 1 33 ? 11.384 46.519 27.876 1.00 25.19 52 ASP C C 1
ATOM 4004 O O . ASP C 1 33 ? 10.507 47.405 27.891 1.00 25.55 52 ASP C O 1
ATOM 4009 N N . PHE C 1 34 ? 12.670 46.765 27.699 1.00 24.49 53 PHE C N 1
ATOM 4010 C CA . PHE C 1 34 ? 13.264 48.097 27.610 1.00 24.65 53 PHE C CA 1
ATOM 4011 C C . PHE C 1 34 ? 13.751 48.314 26.178 1.00 25.40 53 PHE C C 1
ATOM 4012 O O . PHE C 1 34 ? 14.597 47.565 25.667 1.00 26.40 53 PHE C O 1
ATOM 4020 N N . GLU C 1 35 ? 13.191 49.317 25.520 1.00 25.93 54 GLU C N 1
ATOM 4021 C CA . GLU C 1 35 ? 13.652 49.802 24.232 1.00 27.00 54 GLU C CA 1
ATOM 4022 C C . GLU C 1 35 ? 14.441 51.090 24.381 1.00 26.00 54 GLU C C 1
ATOM 4023 O O . GLU C 1 35 ? 13.925 52.073 24.923 1.00 25.77 54 GLU C O 1
ATOM 4029 N N . TYR C 1 36 ? 15.664 51.088 23.864 1.00 24.82 55 TYR C N 1
ATOM 4030 C CA . TYR C 1 36 ? 16.553 52.214 23.948 1.00 24.46 55 TYR C CA 1
ATOM 4031 C C . TYR C 1 36 ? 17.068 52.512 22.549 1.00 25.34 55 TYR C C 1
ATOM 4032 O O . TYR C 1 36 ? 17.299 51.581 21.705 1.00 24.29 55 TYR C O 1
ATOM 4041 N N . GLU C 1 37 ? 17.271 53.806 22.313 1.00 25.41 56 GLU C N 1
ATOM 4042 C CA . GLU C 1 37 ? 17.966 54.271 21.122 1.00 26.39 56 GLU C CA 1
ATOM 4043 C C . GLU C 1 37 ? 18.857 55.450 21.466 1.00 26.53 56 GLU C C 1
ATOM 4044 O O . GLU C 1 37 ? 18.530 56.230 22.360 1.00 26.50 56 GLU C O 1
ATOM 4050 N N . GLN C 1 38 ? 19.981 55.570 20.768 1.00 26.35 57 GLN C N 1
ATOM 4051 C CA . GLN C 1 38 ? 20.737 56.810 20.786 1.00 27.59 57 GLN C CA 1
ATOM 4052 C C . GLN C 1 38 ? 20.009 57.793 19.883 1.00 28.07 57 GLN C C 1
ATOM 4053 O O . GLN C 1 38 ? 19.529 57.416 18.822 1.00 28.20 57 GLN C O 1
ATOM 4059 N N . SER C 1 39 ? 19.886 59.041 20.315 1.00 29.56 58 SER C N 1
ATOM 4060 C CA . SER C 1 39 ? 19.167 60.066 19.536 1.00 30.25 58 SER C CA 1
ATOM 4061 C C . SER C 1 39 ? 19.656 61.453 19.878 1.00 31.22 58 SER C C 1
ATOM 4062 O O . SER C 1 39 ? 20.034 61.721 21.012 1.00 30.81 58 SER C O 1
ATOM 4065 N N . ASP C 1 40 ? 19.633 62.323 18.874 1.00 32.90 59 ASP C N 1
ATOM 4066 C CA . ASP C 1 40 ? 19.917 63.747 19.051 1.00 34.38 59 ASP C CA 1
ATOM 4067 C C . ASP C 1 40 ? 18.715 64.530 19.511 1.00 33.87 59 ASP C C 1
ATOM 4068 O O . ASP C 1 40 ? 18.857 65.703 19.796 1.00 34.49 59 ASP C O 1
ATOM 4073 N N . LYS C 1 41 ? 17.538 63.902 19.577 1.00 33.42 60 LYS C N 1
ATOM 4074 C CA . LYS C 1 41 ? 16.371 64.550 20.174 1.00 32.51 60 LYS C CA 1
ATOM 4075 C C . LYS C 1 41 ? 16.585 64.728 21.670 1.00 31.62 60 LYS C C 1
ATOM 4076 O O . LYS C 1 41 ? 17.545 64.209 22.255 1.00 31.75 60 LYS C O 1
ATOM 4080 N N . ALA C 1 42 ? 15.678 65.467 22.289 1.00 30.15 61 ALA C N 1
ATOM 4081 C CA . ALA C 1 42 ? 15.708 65.673 23.730 1.00 29.34 61 ALA C CA 1
ATOM 4082 C C . ALA C 1 42 ? 15.607 64.303 24.445 1.00 28.05 61 ALA C C 1
ATOM 4083 O O . ALA C 1 42 ? 14.917 63.409 23.992 1.00 26.51 61 ALA C O 1
ATOM 4085 N N . PRO C 1 43 ? 16.286 64.156 25.573 1.00 28.03 62 PRO C N 1
ATOM 4086 C CA . PRO C 1 43 ? 16.176 62.893 26.311 1.00 28.46 62 PRO C CA 1
ATOM 4087 C C . PRO C 1 43 ? 14.737 62.604 26.712 1.00 28.10 62 PRO C C 1
ATOM 4088 O O . PRO C 1 43 ? 13.967 63.529 26.934 1.00 29.58 62 PRO C O 1
ATOM 4092 N N . TYR C 1 44 ? 14.390 61.332 26.793 1.00 27.42 63 TYR C N 1
ATOM 4093 C CA . TYR C 1 44 ? 13.023 60.926 26.954 1.00 26.90 63 TYR C CA 1
ATOM 4094 C C . TYR C 1 44 ? 12.977 59.623 27.715 1.00 26.63 63 TYR C C 1
ATOM 4095 O O . TYR C 1 44 ? 13.791 58.735 27.454 1.00 26.08 63 TYR C O 1
ATOM 4104 N N . LEU C 1 45 ? 12.033 59.533 28.650 1.00 25.65 64 LEU C N 1
ATOM 4105 C CA . LEU C 1 45 ? 11.759 58.323 29.393 1.00 25.22 64 LEU C CA 1
ATOM 4106 C C . LEU C 1 45 ? 10.248 58.082 29.531 1.00 25.53 64 LEU C C 1
ATOM 4107 O O . LEU C 1 45 ? 9.502 58.951 29.997 1.00 25.47 64 LEU C O 1
ATOM 4112 N N . SER C 1 46 ? 9.798 56.901 29.142 1.00 25.36 65 SER C N 1
ATOM 4113 C CA . SER C 1 46 ? 8.421 56.480 29.398 1.00 25.70 65 SER C CA 1
ATOM 4114 C C . SER C 1 46 ? 8.450 55.098 30.008 1.00 25.02 65 SER C C 1
ATOM 4115 O O . SER C 1 46 ? 9.194 54.235 29.533 1.00 24.73 65 SER C O 1
ATOM 4118 N N . VAL C 1 47 ? 7.654 54.903 31.065 1.00 24.77 66 VAL C N 1
ATOM 4119 C CA . VAL C 1 47 ? 7.558 53.631 31.774 1.00 23.79 66 VAL C CA 1
ATOM 4120 C C . VAL C 1 47 ? 6.074 53.265 31.859 1.00 24.68 66 VAL C C 1
ATOM 4121 O O . VAL C 1 47 ? 5.255 54.085 32.291 1.00 24.88 66 VAL C O 1
ATOM 4125 N N . THR C 1 48 ? 5.736 52.046 31.428 1.00 23.88 67 THR C N 1
ATOM 4126 C CA . THR C 1 48 ? 4.408 51.489 31.584 1.00 23.53 67 THR C CA 1
ATOM 4127 C C . THR C 1 48 ? 4.509 50.279 32.509 1.00 22.80 67 THR C C 1
ATOM 4128 O O . THR C 1 48 ? 5.220 49.346 32.221 1.00 22.89 67 THR C O 1
ATOM 4132 N N . ILE C 1 49 ? 3.794 50.313 33.622 1.00 22.68 68 ILE C N 1
ATOM 4133 C CA . ILE C 1 49 ? 3.734 49.213 34.568 1.00 22.24 68 ILE C CA 1
ATOM 4134 C C . ILE C 1 49 ? 2.420 49.334 35.308 1.00 23.05 68 ILE C C 1
ATOM 4135 O O . ILE C 1 49 ? 1.803 50.414 35.300 1.00 23.21 68 ILE C O 1
ATOM 4140 N N . ASP C 1 50 ? 1.980 48.241 35.934 1.00 23.55 69 ASP C N 1
ATOM 4141 C CA . ASP C 1 50 ? 0.800 48.267 36.785 1.00 23.77 69 ASP C CA 1
ATOM 4142 C C . ASP C 1 50 ? 0.916 49.462 37.720 1.00 24.40 69 ASP C C 1
ATOM 4143 O O . ASP C 1 50 ? 1.961 49.698 38.315 1.00 24.72 69 ASP C O 1
ATOM 4148 N N . GLU C 1 51 ? -0.173 50.200 37.861 1.00 25.56 70 GLU C N 1
ATOM 4149 C CA . GLU C 1 51 ? -0.177 51.483 38.533 1.00 25.65 70 GLU C CA 1
ATOM 4150 C C . GLU C 1 51 ? 0.321 51.413 39.978 1.00 25.78 70 GLU C C 1
ATOM 4151 O O . GLU C 1 51 ? 0.952 52.342 40.455 1.00 26.23 70 GLU C O 1
ATOM 4157 N N . ASN C 1 52 ? 0.016 50.331 40.675 1.00 26.06 71 ASN C N 1
ATOM 4158 C CA . ASN C 1 52 ? 0.448 50.176 42.074 1.00 25.94 71 ASN C CA 1
ATOM 4159 C C . ASN C 1 52 ? 1.953 49.960 42.233 1.00 26.16 71 ASN C C 1
ATOM 4160 O O . ASN C 1 52 ? 2.490 50.178 43.319 1.00 26.54 71 ASN C O 1
ATOM 4165 N N . LEU C 1 53 ? 2.644 49.584 41.157 1.00 25.26 72 LEU C N 1
ATOM 4166 C CA . LEU C 1 53 ? 4.042 49.252 41.261 1.00 24.70 72 LEU C CA 1
ATOM 4167 C C . LEU C 1 53 ? 4.985 50.452 41.137 1.00 24.98 72 LEU C C 1
ATOM 4168 O O . LEU C 1 53 ? 6.142 50.352 41.560 1.00 23.05 72 LEU C O 1
ATOM 4173 N N . PHE C 1 54 ? 4.510 51.581 40.592 1.00 24.99 73 PHE C N 1
ATOM 4174 C CA . PHE C 1 54 ? 5.362 52.780 40.569 1.00 25.56 73 PHE C CA 1
ATOM 4175 C C . PHE C 1 54 ? 5.884 53.165 41.952 1.00 25.86 73 PHE C C 1
ATOM 4176 O O . PHE C 1 54 ? 7.036 53.569 42.086 1.00 25.83 73 PHE C O 1
ATOM 4184 N N . ASP C 1 55 ? 5.060 53.009 42.971 1.00 26.42 74 ASP C N 1
ATOM 4185 C CA . ASP C 1 55 ? 5.478 53.303 44.346 1.00 27.90 74 ASP C CA 1
ATOM 4186 C C . ASP C 1 55 ? 6.703 52.496 44.821 1.00 27.75 74 ASP C C 1
ATOM 4187 O O . ASP C 1 55 ? 7.339 52.904 45.770 1.00 27.47 74 ASP C O 1
ATOM 4192 N N . TYR C 1 56 ? 6.986 51.355 44.185 1.00 27.08 75 TYR C N 1
ATOM 4193 C CA . TYR C 1 56 ? 8.069 50.476 44.588 1.00 27.20 75 TYR C CA 1
ATOM 4194 C C . TYR C 1 56 ? 9.267 50.541 43.650 1.00 27.65 75 TYR C C 1
ATOM 4195 O O . TYR C 1 56 ? 10.182 49.760 43.806 1.00 28.91 75 TYR C O 1
ATOM 4204 N N . LEU C 1 57 ? 9.297 51.501 42.732 1.00 27.86 76 LEU C N 1
ATOM 4205 C CA . LEU C 1 57 ? 10.310 51.580 41.674 1.00 28.06 76 LEU C CA 1
ATOM 4206 C C . LEU C 1 57 ? 11.074 52.893 41.763 1.00 27.91 76 LEU C C 1
ATOM 4207 O O . LEU C 1 57 ? 10.500 53.893 42.126 1.00 29.17 76 LEU C O 1
ATOM 4212 N N . VAL C 1 58 ? 12.373 52.892 41.502 1.00 27.46 77 VAL C N 1
ATOM 4213 C CA . VAL C 1 58 ? 13.134 54.120 41.322 1.00 26.70 77 VAL C CA 1
ATOM 4214 C C . VAL C 1 58 ? 13.210 54.307 39.823 1.00 26.94 77 VAL C C 1
ATOM 4215 O O . VAL C 1 58 ? 13.515 53.370 39.096 1.00 25.66 77 VAL C O 1
ATOM 4219 N N . THR C 1 59 ? 12.909 55.509 39.349 1.00 27.41 78 THR C N 1
ATOM 4220 C CA . THR C 1 59 ? 13.010 55.818 37.923 1.00 28.38 78 THR C CA 1
ATOM 4221 C C . THR C 1 59 ? 13.486 57.245 37.804 1.00 29.18 78 THR C C 1
ATOM 4222 O O . THR C 1 59 ? 12.686 58.168 37.875 1.00 30.85 78 THR C O 1
ATOM 4226 N N . GLU C 1 60 ? 14.782 57.441 37.630 1.00 30.06 79 GLU C N 1
ATOM 4227 C CA . GLU C 1 60 ? 15.326 58.785 37.525 1.00 30.85 79 GLU C CA 1
ATOM 4228 C C . GLU C 1 60 ? 16.686 58.812 36.873 1.00 30.70 79 GLU C C 1
ATOM 4229 O O . GLU C 1 60 ? 17.327 57.778 36.766 1.00 29.00 79 GLU C O 1
ATOM 4235 N N . VAL C 1 61 ? 17.105 60.015 36.464 1.00 31.02 80 VAL C N 1
ATOM 4236 C CA . VAL C 1 61 ? 18.452 60.255 35.995 1.00 31.82 80 VAL C CA 1
ATOM 4237 C C . VAL C 1 61 ? 19.165 61.048 37.071 1.00 33.49 80 VAL C C 1
ATOM 4238 O O . VAL C 1 61 ? 18.640 62.027 37.577 1.00 34.17 80 VAL C O 1
ATOM 4242 N N . GLU C 1 62 ? 20.354 60.604 37.444 1.00 34.83 81 GLU C N 1
ATOM 4243 C CA . GLU C 1 62 ? 21.148 61.280 38.451 1.00 35.69 81 GLU C CA 1
ATOM 4244 C C . GLU C 1 62 ? 22.612 61.035 38.121 1.00 34.77 81 GLU C C 1
ATOM 4245 O O . GLU C 1 62 ? 23.040 59.898 37.896 1.00 34.52 81 GLU C O 1
ATOM 4251 N N . GLY C 1 63 ? 23.374 62.122 38.062 1.00 33.99 82 GLY C N 1
ATOM 4252 C CA . GLY C 1 63 ? 24.786 62.036 37.716 1.00 33.01 82 GLY C CA 1
ATOM 4253 C C . GLY C 1 63 ? 24.975 61.479 36.311 1.00 32.18 82 GLY C C 1
ATOM 4254 O O . GLY C 1 63 ? 25.902 60.735 36.079 1.00 32.32 82 GLY C O 1
ATOM 4255 N N . GLY C 1 64 ? 24.093 61.828 35.379 1.00 30.96 83 GLY C N 1
ATOM 4256 C CA . GLY C 1 64 ? 24.186 61.301 34.014 1.00 30.04 83 GLY C CA 1
ATOM 4257 C C . GLY C 1 64 ? 23.961 59.802 33.842 1.00 28.94 83 GLY C C 1
ATOM 4258 O O . GLY C 1 64 ? 24.333 59.228 32.822 1.00 28.24 83 GLY C O 1
ATOM 4259 N N . THR C 1 65 ? 23.331 59.175 34.829 1.00 28.50 84 THR C N 1
ATOM 4260 C CA . THR C 1 65 ? 22.989 57.760 34.767 1.00 27.93 84 THR C CA 1
ATOM 4261 C C . THR C 1 65 ? 21.489 57.597 34.945 1.00 27.81 84 THR C C 1
ATOM 4262 O O . THR C 1 65 ? 20.924 58.098 35.917 1.00 27.63 84 THR C O 1
ATOM 4266 N N . LEU C 1 66 ? 20.852 56.944 33.978 1.00 26.85 85 LEU C N 1
ATOM 4267 C CA . LEU C 1 66 ? 19.471 56.545 34.095 1.00 26.56 85 LEU C CA 1
ATOM 4268 C C . LEU C 1 66 ? 19.448 55.330 35.047 1.00 26.65 85 LEU C C 1
ATOM 4269 O O . LEU C 1 66 ? 20.161 54.364 34.854 1.00 25.84 85 LEU C O 1
ATOM 4274 N N . LYS C 1 67 ? 18.601 55.399 36.054 1.00 26.72 86 LYS C N 1
ATOM 4275 C CA . LYS C 1 67 ? 18.509 54.405 37.093 1.00 27.53 86 LYS C CA 1
ATOM 4276 C C . LYS C 1 67 ? 17.072 53.969 37.200 1.00 26.70 86 LYS C C 1
ATOM 4277 O O . LYS C 1 67 ? 16.186 54.785 37.531 1.00 26.79 86 LYS C O 1
ATOM 4283 N N . ILE C 1 68 ? 16.828 52.702 36.872 1.00 25.78 87 ILE C N 1
ATOM 4284 C CA . ILE C 1 68 ? 15.503 52.105 36.953 1.00 25.37 87 ILE C CA 1
ATOM 4285 C C . ILE C 1 68 ? 15.640 50.789 37.700 1.00 25.87 87 ILE C C 1
ATOM 4286 O O . ILE C 1 68 ? 16.267 49.873 37.195 1.00 25.89 87 ILE C O 1
ATOM 4291 N N . TYR C 1 69 ? 15.085 50.694 38.910 1.00 25.62 88 TYR C N 1
ATOM 4292 C CA . TYR C 1 69 ? 15.208 49.461 39.684 1.00 26.23 88 TYR C CA 1
ATOM 4293 C C . TYR C 1 69 ? 14.246 49.468 40.856 1.00 25.67 88 TYR C C 1
ATOM 4294 O O . TYR C 1 69 ? 13.848 50.535 41.313 1.00 24.93 88 TYR C O 1
ATOM 4303 N N . PRO C 1 70 ? 13.890 48.281 41.375 1.00 25.80 89 PRO C N 1
ATOM 4304 C CA . PRO C 1 70 ? 12.986 48.265 42.528 1.00 25.39 89 PRO C CA 1
ATOM 4305 C C . PRO C 1 70 ? 13.637 48.864 43.753 1.00 26.46 89 PRO C C 1
ATOM 4306 O O . PRO C 1 70 ? 14.844 48.646 43.979 1.00 25.01 89 PRO C O 1
ATOM 4310 N N . LYS C 1 71 ? 12.834 49.586 44.552 1.00 26.18 90 LYS C N 1
ATOM 4311 C CA . LYS C 1 71 ? 13.323 50.155 45.796 1.00 26.36 90 LYS C CA 1
ATOM 4312 C C . LYS C 1 71 ? 13.787 49.101 46.798 1.00 26.19 90 LYS C C 1
ATOM 4313 O O . LYS C 1 71 ? 13.321 47.952 46.793 1.00 25.31 90 LYS C O 1
ATOM 4319 N N . SER C 1 72 ? 14.671 49.512 47.693 1.00 26.28 91 SER C N 1
ATOM 4320 C CA . SER C 1 72 ? 14.979 48.698 48.850 1.00 27.05 91 SER C CA 1
ATOM 4321 C C . SER C 1 72 ? 13.764 48.543 49.721 1.00 27.88 91 SER C C 1
ATOM 4322 O O . SER C 1 72 ? 12.930 49.450 49.796 1.00 28.06 91 SER C O 1
ATOM 4325 N N . ILE C 1 73 ? 13.662 47.408 50.404 1.00 28.19 92 ILE C N 1
ATOM 4326 C CA . ILE C 1 73 ? 12.514 47.191 51.235 1.00 29.02 92 ILE C CA 1
ATOM 4327 C C . ILE C 1 73 ? 12.543 48.198 52.368 1.00 29.80 92 ILE C C 1
ATOM 4328 O O . ILE C 1 73 ? 13.561 48.369 53.046 1.00 29.52 92 ILE C O 1
ATOM 4333 N N . LYS C 1 74 ? 11.410 48.876 52.541 1.00 31.24 93 LYS C N 1
ATOM 4334 C CA . LYS C 1 74 ? 11.230 49.867 53.605 1.00 31.93 93 LYS C CA 1
ATOM 4335 C C . LYS C 1 74 ? 11.621 49.257 54.940 1.00 31.76 93 LYS C C 1
ATOM 4336 O O . LYS C 1 74 ? 11.132 48.202 55.305 1.00 32.00 93 LYS C O 1
ATOM 4340 N N . LYS C 1 75 ? 12.547 49.902 55.624 1.00 31.65 94 LYS C N 1
ATOM 4341 C CA . LYS C 1 75 ? 13.059 49.455 56.900 1.00 32.44 94 LYS C CA 1
ATOM 4342 C C . LYS C 1 75 ? 13.805 48.156 56.812 1.00 31.43 94 LYS C C 1
ATOM 4343 O O . LYS C 1 75 ? 13.986 47.509 57.828 1.00 31.03 94 LYS C O 1
ATOM 4349 N N . GLY C 1 76 ? 14.255 47.776 55.613 1.00 30.44 95 GLY C N 1
ATOM 4350 C CA . GLY C 1 76 ? 15.121 46.608 55.460 1.00 29.78 95 GLY C CA 1
ATOM 4351 C C . GLY C 1 76 ? 16.626 46.905 55.394 1.00 29.50 95 GLY C C 1
ATOM 4352 O O . GLY C 1 76 ? 17.433 46.007 55.093 1.00 29.07 95 GLY C O 1
ATOM 4353 N N . PHE C 1 77 ? 16.998 48.170 55.599 1.00 28.55 96 PHE C N 1
ATOM 4354 C CA . PHE C 1 77 ? 18.385 48.623 55.740 1.00 28.13 96 PHE C CA 1
ATOM 4355 C C . PHE C 1 77 ? 19.206 48.462 54.483 1.00 28.34 96 PHE C C 1
ATOM 4356 O O . PHE C 1 77 ? 20.418 48.311 54.523 1.00 29.13 96 PHE C O 1
ATOM 4364 N N . ASN C 1 78 ? 18.529 48.525 53.354 1.00 28.55 97 ASN C N 1
ATOM 4365 C CA . ASN C 1 78 ? 19.117 48.218 52.053 1.00 29.17 97 ASN C CA 1
ATOM 4366 C C . ASN C 1 78 ? 19.719 46.807 51.963 1.00 28.75 97 ASN C C 1
ATOM 4367 O O . ASN C 1 78 ? 20.592 46.582 51.142 1.00 29.94 97 ASN C O 1
ATOM 4372 N N . ASN C 1 79 ? 19.237 45.858 52.759 1.00 28.06 98 ASN C N 1
ATOM 4373 C CA . ASN C 1 79 ? 19.690 44.475 52.665 1.00 27.82 98 ASN C CA 1
ATOM 4374 C C . ASN C 1 79 ? 19.016 43.662 51.548 1.00 27.93 98 ASN C C 1
ATOM 4375 O O . ASN C 1 79 ? 19.465 42.556 51.198 1.00 27.39 98 ASN C O 1
ATOM 4380 N N . ASN C 1 80 ? 17.944 44.215 50.999 1.00 28.13 99 ASN C N 1
ATOM 4381 C CA . ASN C 1 80 ? 17.148 43.587 49.951 1.00 29.13 99 ASN C CA 1
ATOM 4382 C C . ASN C 1 80 ? 16.192 44.571 49.342 1.00 28.47 99 ASN C C 1
ATOM 4383 O O . ASN C 1 80 ? 16.000 45.663 49.862 1.00 27.73 99 ASN C O 1
ATOM 4388 N N . SER C 1 81 ? 15.590 44.171 48.240 1.00 28.26 100 SER C N 1
ATOM 4389 C CA . SER C 1 81 ? 14.657 45.004 47.551 1.00 28.61 100 SER C CA 1
ATOM 4390 C C . SER C 1 81 ? 13.405 44.234 47.228 1.00 27.97 100 SER C C 1
ATOM 4391 O O . SER C 1 81 ? 13.342 43.020 47.408 1.00 26.97 100 SER C O 1
ATOM 4394 N N . TYR C 1 82 ? 12.381 44.973 46.794 1.00 27.76 101 TYR C N 1
ATOM 4395 C CA . TYR C 1 82 ? 11.084 44.377 46.479 1.00 27.43 101 TYR C CA 1
ATOM 4396 C C . TYR C 1 82 ? 11.190 43.458 45.277 1.00 27.71 101 TYR C C 1
ATOM 4397 O O . TYR C 1 82 ? 11.910 43.723 44.338 1.00 27.61 101 TYR C O 1
ATOM 4406 N N . ASP C 1 83 ? 10.463 42.361 45.375 1.00 28.52 102 ASP C N 1
ATOM 4407 C CA . ASP C 1 83 ? 10.207 41.436 44.301 1.00 28.98 102 ASP C CA 1
ATOM 4408 C C . ASP C 1 83 ? 8.882 41.840 43.616 1.00 28.65 102 ASP C C 1
ATOM 4409 O O . ASP C 1 83 ? 7.793 41.544 44.097 1.00 28.88 102 ASP C O 1
ATOM 4414 N N . LEU C 1 84 ? 8.995 42.537 42.497 1.00 28.37 103 LEU C N 1
ATOM 4415 C CA . LEU C 1 84 ? 7.835 43.047 41.776 1.00 28.00 103 LEU C CA 1
ATOM 4416 C C . LEU C 1 84 ? 7.352 42.032 40.736 1.00 28.24 103 LEU C C 1
ATOM 4417 O O . LEU C 1 84 ? 8.154 41.481 39.989 1.00 28.04 103 LEU C O 1
ATOM 4422 N N . ARG C 1 85 ? 6.034 41.814 40.677 1.00 28.24 104 ARG C N 1
ATOM 4423 C CA . ARG C 1 85 ? 5.427 40.918 39.691 1.00 27.91 104 ARG C CA 1
ATOM 4424 C C . ARG C 1 85 ? 4.424 41.671 38.848 1.00 27.04 104 ARG C C 1
ATOM 4425 O O . ARG C 1 85 ? 3.216 41.580 39.082 1.00 27.48 104 ARG C O 1
ATOM 4433 N N . PRO C 1 86 ? 4.908 42.419 37.860 1.00 26.65 105 PRO C N 1
ATOM 4434 C CA . PRO C 1 86 ? 4.002 43.189 37.022 1.00 26.80 105 PRO C CA 1
ATOM 4435 C C . PRO C 1 86 ? 3.216 42.324 36.062 1.00 26.91 105 PRO C C 1
ATOM 4436 O O . PRO C 1 86 ? 3.672 41.241 35.732 1.00 27.03 105 PRO C O 1
ATOM 4440 N N . THR C 1 87 ? 2.046 42.794 35.636 1.00 26.30 106 THR C N 1
ATOM 4441 C CA . THR C 1 87 ? 1.324 42.127 34.570 1.00 26.49 106 THR C CA 1
ATOM 4442 C C . THR C 1 87 ? 1.767 42.709 33.263 1.00 26.53 106 THR C C 1
ATOM 4443 O O . THR C 1 87 ? 1.688 42.038 32.277 1.00 27.81 106 THR C O 1
ATOM 4447 N N . VAL C 1 88 ? 2.243 43.945 33.252 1.00 26.67 107 VAL C N 1
ATOM 4448 C CA . VAL C 1 88 ? 2.854 44.555 32.072 1.00 26.53 107 VAL C CA 1
ATOM 4449 C C . VAL C 1 88 ? 4.022 45.402 32.550 1.00 25.68 107 VAL C C 1
ATOM 4450 O O . VAL C 1 88 ? 3.883 46.104 33.565 1.00 25.33 107 VAL C O 1
ATOM 4454 N N . TYR C 1 89 ? 5.141 45.371 31.825 1.00 24.55 108 TYR C N 1
ATOM 4455 C CA . TYR C 1 89 ? 6.283 46.220 32.157 1.00 24.43 108 TYR C CA 1
ATOM 4456 C C . TYR C 1 89 ? 7.119 46.529 30.923 1.00 24.39 108 TYR C C 1
ATOM 4457 O O . TYR C 1 89 ? 7.803 45.654 30.401 1.00 24.48 108 TYR C O 1
ATOM 4466 N N . LYS C 1 90 ? 7.024 47.784 30.469 1.00 24.48 109 LYS C N 1
ATOM 4467 C CA . LYS C 1 90 ? 7.673 48.280 29.264 1.00 24.62 109 LYS C CA 1
ATOM 4468 C C . LYS C 1 90 ? 8.297 49.627 29.570 1.00 24.54 109 LYS C C 1
ATOM 4469 O O . LYS C 1 90 ? 7.706 50.434 30.310 1.00 24.27 109 LYS C O 1
ATOM 4475 N N . ILE C 1 91 ? 9.487 49.854 29.007 1.00 23.48 110 ILE C N 1
ATOM 4476 C CA . ILE C 1 91 ? 10.229 51.077 29.172 1.00 23.22 110 ILE C CA 1
ATOM 4477 C C . ILE C 1 91 ? 10.704 51.506 27.784 1.00 23.90 110 ILE C C 1
ATOM 4478 O O . ILE C 1 91 ? 11.178 50.655 27.006 1.00 23.89 110 ILE C O 1
ATOM 4483 N N . LYS C 1 92 ? 10.572 52.788 27.463 1.00 24.06 111 LYS C N 1
ATOM 4484 C CA . LYS C 1 92 ? 11.135 53.368 26.229 1.00 24.82 111 LYS C CA 1
ATOM 4485 C C . LYS C 1 92 ? 11.966 54.552 26.642 1.00 24.35 111 LYS C C 1
ATOM 4486 O O . LYS C 1 92 ? 11.473 55.398 27.384 1.00 24.34 111 LYS C O 1
ATOM 4489 N N . SER C 1 93 ? 13.213 54.638 26.187 1.00 23.78 112 SER C N 1
ATOM 4490 C CA . SER C 1 93 ? 14.039 55.805 26.539 1.00 23.95 112 SER C CA 1
ATOM 4491 C C . SER C 1 93 ? 15.029 56.070 25.436 1.00 24.61 112 SER C C 1
ATOM 4492 O O . SER C 1 93 ? 15.329 55.159 24.645 1.00 23.74 112 SER C O 1
ATOM 4495 N N . ASN C 1 94 ? 15.480 57.326 25.352 1.00 24.52 113 ASN C N 1
ATOM 4496 C CA . ASN C 1 94 ? 16.615 57.686 24.524 1.00 25.02 113 ASN C CA 1
ATOM 4497 C C . ASN C 1 94 ? 17.507 58.708 25.217 1.00 25.68 113 ASN C C 1
ATOM 4498 O O . ASN C 1 94 ? 17.058 59.449 26.116 1.00 25.99 113 ASN C O 1
ATOM 4503 N N . SER C 1 95 ? 18.776 58.710 24.806 1.00 25.36 114 SER C N 1
ATOM 4504 C CA . SER C 1 95 ? 19.752 59.712 25.201 1.00 25.83 114 SER C CA 1
ATOM 4505 C C . SER C 1 95 ? 20.704 59.905 24.039 1.00 26.47 114 SER C C 1
ATOM 4506 O O . SER C 1 95 ? 20.553 59.258 22.993 1.00 26.63 114 SER C O 1
ATOM 4509 N N . LYS C 1 96 ? 21.678 60.790 24.203 1.00 27.60 115 LYS C N 1
ATOM 4510 C CA . LYS C 1 96 ? 22.588 61.092 23.104 1.00 29.23 115 LYS C CA 1
ATOM 4511 C C . LYS C 1 96 ? 23.538 59.908 22.811 1.00 29.35 115 LYS C C 1
ATOM 4512 O O . LYS C 1 96 ? 23.811 59.606 21.662 1.00 29.36 115 LYS C O 1
ATOM 4518 N N . GLU C 1 97 ? 24.021 59.253 23.859 1.00 29.19 116 GLU C N 1
ATOM 4519 C CA . GLU C 1 97 ? 25.023 58.215 23.738 1.00 29.51 116 GLU C CA 1
ATOM 4520 C C . GLU C 1 97 ? 24.884 57.263 24.911 1.00 29.04 116 GLU C C 1
ATOM 4521 O O . GLU C 1 97 ? 24.604 57.716 26.028 1.00 29.05 116 GLU C O 1
ATOM 4527 N N . LEU C 1 98 ? 25.057 55.965 24.655 1.00 27.69 117 LEU C N 1
ATOM 4528 C CA . LEU C 1 98 ? 25.105 54.978 25.719 1.00 27.56 117 LEU C CA 1
ATOM 4529 C C . LEU C 1 98 ? 26.521 54.401 25.765 1.00 27.02 117 LEU C C 1
ATOM 4530 O O . LEU C 1 98 ? 26.920 53.604 24.915 1.00 25.97 117 LEU C O 1
ATOM 4535 N N . LYS C 1 99 ? 27.283 54.852 26.756 1.00 26.90 118 LYS C N 1
ATOM 4536 C CA . LYS C 1 99 ? 28.646 54.404 26.960 1.00 26.67 118 LYS C CA 1
ATOM 4537 C C . LYS C 1 99 ? 28.639 53.104 27.708 1.00 26.36 118 LYS C C 1
ATOM 4538 O O . LYS C 1 99 ? 29.429 52.202 27.415 1.00 25.79 118 LYS C O 1
ATOM 4544 N N . GLU C 1 100 ? 27.742 53.004 28.680 1.00 26.31 119 GLU C N 1
ATOM 4545 C CA . GLU C 1 100 ? 27.695 51.820 29.511 1.00 26.41 119 GLU C CA 1
ATOM 4546 C C . GLU C 1 100 ? 26.297 51.434 29.982 1.00 25.73 119 GLU C C 1
ATOM 4547 O O . GLU C 1 100 ? 25.551 52.279 30.515 1.00 25.71 119 GLU C O 1
ATOM 4553 N N . LEU C 1 101 ? 25.957 50.160 29.776 1.00 24.91 120 LEU C N 1
ATOM 4554 C CA . LEU C 1 101 ? 24.724 49.566 30.258 1.00 25.53 120 LEU C CA 1
ATOM 4555 C C . LEU C 1 101 ? 25.038 48.492 31.293 1.00 26.00 120 LEU C C 1
ATOM 4556 O O . LEU C 1 101 ? 25.781 47.555 31.030 1.00 26.25 120 LEU C O 1
ATOM 4561 N N . ASN C 1 102 ? 24.416 48.611 32.449 1.00 26.18 121 ASN C N 1
ATOM 4562 C CA . ASN C 1 102 ? 24.471 47.607 33.482 1.00 26.38 121 ASN C CA 1
ATOM 4563 C C . ASN C 1 102 ? 23.036 47.146 33.698 1.00 26.96 121 ASN C C 1
ATOM 4564 O O . ASN C 1 102 ? 22.196 47.903 34.169 1.00 26.66 121 ASN C O 1
ATOM 4569 N N . THR C 1 103 ? 22.746 45.922 33.285 1.00 27.34 122 THR C N 1
ATOM 4570 C CA . THR C 1 103 ? 21.401 45.410 33.339 1.00 27.90 122 THR C CA 1
ATOM 4571 C C . THR C 1 103 ? 21.432 44.101 34.146 1.00 27.62 122 THR C C 1
ATOM 4572 O O . THR C 1 103 ? 22.340 43.305 33.989 1.00 28.58 122 THR C O 1
ATOM 4576 N N . VAL C 1 104 ? 20.472 43.913 35.050 1.00 26.30 123 VAL C N 1
ATOM 4577 C CA . VAL C 1 104 ? 20.424 42.761 35.915 1.00 25.28 123 VAL C CA 1
ATOM 4578 C C . VAL C 1 104 ? 18.986 42.284 35.992 1.00 26.34 123 VAL C C 1
ATOM 4579 O O . VAL C 1 104 ? 18.080 43.075 36.291 1.00 26.83 123 VAL C O 1
ATOM 4583 N N . GLY C 1 105 ? 18.762 40.998 35.745 1.00 25.93 124 GLY C N 1
ATOM 4584 C CA . GLY C 1 105 ? 17.435 40.452 35.828 1.00 26.12 124 GLY C CA 1
ATOM 4585 C C . GLY C 1 105 ? 17.012 39.592 34.658 1.00 26.36 124 GLY C C 1
ATOM 4586 O O . GLY C 1 105 ? 17.840 39.049 33.939 1.00 26.82 124 GLY C O 1
ATOM 4587 N N . SER C 1 106 ? 15.700 39.440 34.505 1.00 26.52 125 SER C N 1
ATOM 4588 C CA . SER C 1 106 ? 15.123 38.538 33.540 1.00 26.89 125 SER C CA 1
ATOM 4589 C C . SER C 1 106 ? 14.558 39.272 32.377 1.00 26.86 125 SER C C 1
ATOM 4590 O O . SER C 1 106 ? 13.923 38.681 31.520 1.00 27.29 125 SER C O 1
ATOM 4593 N N . GLY C 1 107 ? 14.805 40.561 32.325 1.00 27.29 126 GLY C N 1
ATOM 4594 C CA . GLY C 1 107 ? 14.185 41.397 31.332 1.00 27.92 126 GLY C CA 1
ATOM 4595 C C . GLY C 1 107 ? 14.936 41.427 30.021 1.00 28.24 126 GLY C C 1
ATOM 4596 O O . GLY C 1 107 ? 15.902 40.709 29.783 1.00 27.72 126 GLY C O 1
ATOM 4597 N N . SER C 1 108 ? 14.478 42.291 29.160 1.00 28.18 127 SER C N 1
ATOM 4598 C CA . SER C 1 108 ? 15.002 42.336 27.857 1.00 29.26 127 SER C CA 1
ATOM 4599 C C . SER C 1 108 ? 15.292 43.789 27.455 1.00 28.99 127 SER C C 1
ATOM 4600 O O . SER C 1 108 ? 14.452 44.680 27.617 1.00 30.36 127 SER C O 1
ATOM 4603 N N . PHE C 1 109 ? 16.505 44.021 26.973 1.00 28.13 128 PHE C N 1
ATOM 4604 C CA . PHE C 1 109 ? 16.987 45.327 26.574 1.00 26.93 128 PHE C CA 1
ATOM 4605 C C . PHE C 1 109 ? 17.308 45.272 25.084 1.00 27.32 128 PHE C C 1
ATOM 4606 O O . PHE C 1 109 ? 18.186 44.503 24.677 1.00 27.09 128 PHE C O 1
ATOM 4614 N N . ILE C 1 110 ? 16.614 46.089 24.291 1.00 27.30 129 ILE C N 1
ATOM 4615 C CA . ILE C 1 110 ? 16.704 46.092 22.822 1.00 27.59 129 ILE C CA 1
ATOM 4616 C C . ILE C 1 110 ? 17.036 47.478 22.211 1.00 27.36 129 ILE C C 1
ATOM 4617 O O . ILE C 1 110 ? 16.420 48.486 22.565 1.00 26.50 129 ILE C O 1
ATOM 4622 N N . ILE C 1 111 ? 18.040 47.511 21.334 1.00 27.01 130 ILE C N 1
ATOM 4623 C CA . ILE C 1 111 ? 18.356 48.667 20.501 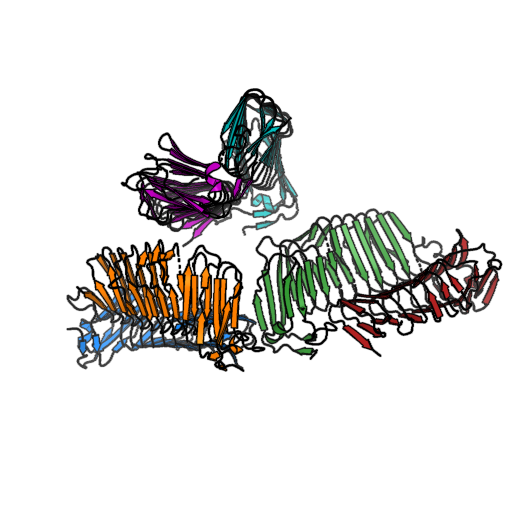1.00 27.55 130 ILE C CA 1
ATOM 4624 C C . ILE C 1 111 ? 18.086 48.211 19.075 1.00 28.74 130 ILE C C 1
ATOM 4625 O O . ILE C 1 111 ? 18.585 47.156 18.647 1.00 28.66 130 ILE C O 1
ATOM 4630 N N . SER C 1 112 ? 17.258 48.971 18.367 1.00 29.49 131 SER C N 1
ATOM 4631 C CA . SER C 1 112 ? 16.787 48.584 17.051 1.00 30.29 131 SER C CA 1
ATOM 4632 C C . SER C 1 112 ? 17.266 49.460 15.920 1.00 30.25 131 SER C C 1
ATOM 4633 O O . SER C 1 112 ? 17.222 49.030 14.787 1.00 29.94 131 SER C O 1
ATOM 4636 N N . LYS C 1 113 ? 17.719 50.668 16.196 1.00 30.43 132 LYS C N 1
ATOM 4637 C CA . LYS C 1 113 ? 18.127 51.541 15.115 1.00 31.38 132 LYS C CA 1
ATOM 4638 C C . LYS C 1 113 ? 19.624 51.515 14.876 1.00 31.09 132 LYS C C 1
ATOM 4639 O O . LYS C 1 113 ? 20.383 51.171 15.769 1.00 31.63 132 LYS C O 1
ATOM 4645 N N . PRO C 1 114 ? 20.054 51.910 13.671 1.00 31.39 133 PRO C N 1
ATOM 4646 C CA . PRO C 1 114 ? 21.473 52.075 13.417 1.00 31.56 133 PRO C CA 1
ATOM 4647 C C . PRO C 1 114 ? 22.092 52.908 14.519 1.00 31.74 133 PRO C C 1
ATOM 4648 O O . PRO C 1 114 ? 21.502 53.908 14.920 1.00 31.97 133 PRO C O 1
ATOM 4652 N N . THR C 1 115 ? 23.252 52.480 15.011 1.00 31.33 134 THR C N 1
ATOM 4653 C CA . THR C 1 115 ? 23.853 53.032 16.215 1.00 30.91 134 THR C CA 1
ATOM 4654 C C . THR C 1 115 ? 25.347 53.221 15.987 1.00 31.45 134 THR C C 1
ATOM 4655 O O . THR C 1 115 ? 26.060 52.262 15.622 1.00 32.32 134 THR C O 1
ATOM 4659 N N . LYS C 1 116 ? 25.810 54.446 16.189 1.00 31.03 135 LYS C N 1
ATOM 4660 C CA . LYS C 1 116 ? 27.202 54.813 16.011 1.00 30.97 135 LYS C CA 1
ATOM 4661 C C . LYS C 1 116 ? 27.801 54.833 17.392 1.00 30.28 135 LYS C C 1
ATOM 4662 O O . LYS C 1 116 ? 27.294 55.510 18.273 1.00 30.57 135 LYS C O 1
ATOM 4666 N N . VAL C 1 117 ? 28.873 54.079 17.599 1.00 29.64 136 VAL C N 1
ATOM 4667 C CA . VAL C 1 117 ? 29.471 53.985 18.913 1.00 28.89 136 VAL C CA 1
ATOM 4668 C C . VAL C 1 117 ? 30.921 54.396 18.864 1.00 28.79 136 VAL C C 1
ATOM 4669 O O . VAL C 1 117 ? 31.629 54.088 17.931 1.00 28.94 136 VAL C O 1
ATOM 4673 N N . ASN C 1 118 ? 31.354 55.092 19.895 1.00 29.01 137 ASN C N 1
ATOM 4674 C CA . ASN C 1 118 ? 32.752 55.246 20.173 1.00 29.18 137 ASN C CA 1
ATOM 4675 C C . ASN C 1 118 ? 33.151 54.017 20.991 1.00 29.24 137 ASN C C 1
ATOM 4676 O O . ASN C 1 118 ? 33.655 53.049 20.421 1.00 28.45 137 ASN C O 1
ATOM 4681 N N . ARG C 1 119 ? 32.896 54.045 22.303 1.00 29.13 138 ARG C N 1
ATOM 4682 C CA . ARG C 1 119 ? 32.965 52.859 23.154 1.00 29.61 138 ARG C CA 1
ATOM 4683 C C . ARG C 1 119 ? 31.635 52.591 23.811 1.00 28.21 138 ARG C C 1
ATOM 4684 O O . ARG C 1 119 ? 31.142 53.430 24.561 1.00 28.53 138 ARG C O 1
ATOM 4700 N N . GLU C 1 121 ? 29.918 49.709 26.308 1.00 26.00 140 GLU C N 1
ATOM 4701 C CA . GLU C 1 121 ? 30.123 48.570 27.182 1.00 26.68 140 GLU C CA 1
ATOM 4702 C C . GLU C 1 121 ? 28.768 48.102 27.711 1.00 26.88 140 GLU C C 1
ATOM 4703 O O . GLU C 1 121 ? 28.057 48.864 28.358 1.00 25.03 140 GLU C O 1
ATOM 4709 N N . ILE C 1 122 ? 28.456 46.839 27.457 1.00 27.36 141 ILE C N 1
ATOM 4710 C CA . ILE C 1 122 ? 27.260 46.188 27.943 1.00 28.44 141 ILE C CA 1
ATOM 4711 C C . ILE C 1 122 ? 27.652 45.141 29.004 1.00 29.56 141 ILE C C 1
ATOM 4712 O O . ILE C 1 122 ? 28.499 44.277 28.758 1.00 29.75 141 ILE C O 1
ATOM 4717 N N . ASN C 1 123 ? 27.046 45.261 30.183 1.00 29.87 142 ASN C N 1
ATOM 4718 C CA . ASN C 1 123 ? 27.223 44.333 31.289 1.00 30.26 142 ASN C CA 1
ATOM 4719 C C . ASN C 1 123 ? 25.859 43.821 31.731 1.00 30.70 142 ASN C C 1
ATOM 4720 O O . ASN C 1 123 ? 24.992 44.600 32.155 1.00 30.47 142 ASN C O 1
ATOM 4733 N N . ALA C 1 125 ? 23.932 40.714 34.182 1.00 28.65 144 ALA C N 1
ATOM 4734 C CA . ALA C 1 125 ? 23.893 39.592 35.090 1.00 27.00 144 ALA C CA 1
ATOM 4735 C C . ALA C 1 125 ? 22.465 39.067 35.123 1.00 26.79 144 ALA C C 1
ATOM 4736 O O . ALA C 1 125 ? 21.516 39.830 35.258 1.00 26.12 144 ALA C O 1
ATOM 4738 N N . GLY C 1 126 ? 22.305 37.747 35.038 1.00 26.07 145 GLY C N 1
ATOM 4739 C CA . GLY C 1 126 ? 20.985 37.129 35.122 1.00 25.80 145 GLY C CA 1
ATOM 4740 C C . GLY C 1 126 ? 20.590 36.338 33.889 1.00 25.66 145 GLY C C 1
ATOM 4741 O O . GLY C 1 126 ? 21.413 35.940 33.072 1.00 25.52 145 GLY C O 1
ATOM 4742 N N . SER C 1 127 ? 19.294 36.131 33.767 1.00 26.61 146 SER C N 1
ATOM 4743 C CA . SER C 1 127 ? 18.709 35.204 32.822 1.00 27.03 146 SER C CA 1
ATOM 4744 C C . SER C 1 127 ? 18.046 35.906 31.661 1.00 26.91 146 SER C C 1
ATOM 4745 O O . SER C 1 127 ? 17.463 35.247 30.789 1.00 27.60 146 SER C O 1
ATOM 4748 N N . GLY C 1 128 ? 18.102 37.230 31.656 1.00 27.01 147 GLY C N 1
ATOM 4749 C CA . GLY C 1 128 ? 17.475 38.009 30.606 1.00 27.14 147 GLY C CA 1
ATOM 4750 C C . GLY C 1 128 ? 18.300 38.111 29.324 1.00 27.45 147 GLY C C 1
ATOM 4751 O O . GLY C 1 128 ? 19.139 37.269 29.046 1.00 25.54 147 GLY C O 1
ATOM 4752 N N . ASN C 1 129 ? 18.027 39.141 28.527 1.00 28.23 148 ASN C N 1
ATOM 4753 C CA . ASN C 1 129 ? 18.713 39.313 27.276 1.00 29.90 148 ASN C CA 1
ATOM 4754 C C . ASN C 1 129 ? 18.949 40.751 26.885 1.00 29.51 148 ASN C C 1
ATOM 4755 O O . ASN C 1 129 ? 18.236 41.646 27.333 1.00 30.17 148 ASN C O 1
ATOM 4760 N N . VAL C 1 130 ? 20.008 40.958 26.112 1.00 28.41 149 VAL C N 1
ATOM 4761 C CA . VAL C 1 130 ? 20.284 42.208 25.468 1.00 27.38 149 VAL C CA 1
ATOM 4762 C C . VAL C 1 130 ? 20.335 41.875 24.004 1.00 28.03 149 VAL C C 1
ATOM 4763 O O . VAL C 1 130 ? 20.978 40.888 23.630 1.00 29.24 149 VAL C O 1
ATOM 4767 N N . GLU C 1 131 ? 19.655 42.665 23.168 1.00 28.54 150 GLU C N 1
ATOM 4768 C CA . GLU C 1 131 ? 19.752 42.538 21.721 1.00 29.36 150 GLU C CA 1
ATOM 4769 C C . GLU C 1 131 ? 20.033 43.859 21.036 1.00 28.80 150 GLU C C 1
ATOM 4770 O O . GLU C 1 131 ? 19.233 44.797 21.144 1.00 29.08 150 GLU C O 1
ATOM 4776 N N . LEU C 1 132 ? 21.168 43.920 20.349 1.00 28.32 151 LEU C N 1
ATOM 4777 C CA . LEU C 1 132 ? 21.518 45.013 19.478 1.00 28.29 151 LEU C CA 1
ATOM 4778 C C . LEU C 1 132 ? 21.072 44.578 18.096 1.00 28.55 151 LEU C C 1
ATOM 4779 O O . LEU C 1 132 ? 21.807 43.938 17.357 1.00 28.97 151 LEU C O 1
ATOM 4784 N N . ARG C 1 133 ? 19.842 44.912 17.760 1.00 29.12 152 ARG C N 1
ATOM 4785 C CA . ARG C 1 133 ? 19.253 44.485 16.505 1.00 29.98 152 ARG C CA 1
ATOM 4786 C C . ARG C 1 133 ? 19.643 45.338 15.338 1.00 29.90 152 ARG C C 1
ATOM 4787 O O . ARG C 1 133 ? 19.731 44.842 14.227 1.00 29.80 152 ARG C O 1
ATOM 4795 N N . GLY C 1 134 ? 19.858 46.625 15.563 1.00 30.17 153 GLY C N 1
ATOM 4796 C CA . GLY C 1 134 ? 20.238 47.507 14.451 1.00 30.17 153 GLY C CA 1
ATOM 4797 C C . GLY C 1 134 ? 21.729 47.417 14.162 1.00 29.85 153 GLY C C 1
ATOM 4798 O O . GLY C 1 134 ? 22.481 46.882 14.963 1.00 29.82 153 GLY C O 1
ATOM 4799 N N . PRO C 1 135 ? 22.166 47.967 13.023 1.00 29.45 154 PRO C N 1
ATOM 4800 C CA . PRO C 1 135 ? 23.602 48.030 12.742 1.00 29.41 154 PRO C CA 1
ATOM 4801 C C . PRO C 1 135 ? 24.338 48.859 13.785 1.00 28.96 154 PRO C C 1
ATOM 4802 O O . PRO C 1 135 ? 23.932 49.969 14.092 1.00 30.53 154 PRO C O 1
ATOM 4806 N N . VAL C 1 136 ? 25.382 48.298 14.357 1.00 28.62 155 VAL C N 1
ATOM 4807 C CA . VAL C 1 136 ? 26.211 48.996 15.325 1.00 27.91 155 VAL C CA 1
ATOM 4808 C C . VAL C 1 136 ? 27.532 49.179 14.604 1.00 28.27 155 VAL C C 1
ATOM 4809 O O . VAL C 1 136 ? 28.072 48.220 14.039 1.00 29.32 155 VAL C O 1
ATOM 4813 N N . LYS C 1 137 ? 28.049 50.393 14.601 1.00 28.08 156 LYS C N 1
ATOM 4814 C CA . LYS C 1 137 ? 29.224 50.722 13.808 1.00 28.64 156 LYS C CA 1
ATOM 4815 C C . LYS C 1 137 ? 30.126 51.625 14.612 1.00 27.69 156 LYS C C 1
ATOM 4816 O O . LYS C 1 137 ? 29.642 52.574 15.218 1.00 28.01 156 LYS C O 1
ATOM 4822 N N . GLY C 1 138 ? 31.425 51.347 14.644 1.00 26.94 157 GLY C N 1
ATOM 4823 C CA . GLY C 1 138 ? 32.329 52.204 15.392 1.00 26.18 157 GLY C CA 1
ATOM 4824 C C . GLY C 1 138 ? 33.596 51.581 15.952 1.00 26.12 157 GLY C C 1
ATOM 4825 O O . GLY C 1 138 ? 34.097 50.579 15.462 1.00 25.51 157 GLY C O 1
ATOM 4826 N N . TYR C 1 139 ? 34.108 52.198 17.006 1.00 25.82 158 TYR C N 1
ATOM 4827 C CA . TYR C 1 139 ? 35.401 51.858 17.529 1.00 26.30 158 TYR C CA 1
ATOM 4828 C C . TYR C 1 139 ? 35.429 50.570 18.411 1.00 27.17 158 TYR C C 1
ATOM 4829 O O . TYR C 1 139 ? 36.155 49.612 18.122 1.00 27.27 158 TYR C O 1
ATOM 4838 N N . LYS C 1 140 ? 34.649 50.550 19.481 1.00 27.53 159 LYS C N 1
ATOM 4839 C CA . LYS C 1 140 ? 34.686 49.427 20.402 1.00 28.53 159 LYS C CA 1
ATOM 4840 C C . LYS C 1 140 ? 33.330 49.047 20.992 1.00 28.12 159 LYS C C 1
ATOM 4841 O O . LYS C 1 140 ? 32.607 49.906 21.483 1.00 28.74 159 LYS C O 1
ATOM 4847 N N . LEU C 1 141 ? 32.995 47.765 20.931 1.00 27.53 160 LEU C N 1
ATOM 4848 C CA . LEU C 1 141 ? 31.865 47.215 21.654 1.00 27.44 160 LEU C CA 1
ATOM 4849 C C . LEU C 1 141 ? 32.402 46.175 22.640 1.00 28.74 160 LEU C C 1
ATOM 4850 O O . LEU C 1 141 ? 33.289 45.372 22.306 1.00 28.12 160 LEU C O 1
ATOM 4855 N N . GLU C 1 142 ? 31.883 46.210 23.857 1.00 29.19 161 GLU C N 1
ATOM 4856 C CA . GLU C 1 142 ? 32.262 45.256 24.864 1.00 30.54 161 GLU C CA 1
ATOM 4857 C C . GLU C 1 142 ? 30.998 44.627 25.443 1.00 31.08 161 GLU C C 1
ATOM 4858 O O . GLU C 1 142 ? 30.142 45.335 25.951 1.00 31.83 161 GLU C O 1
ATOM 4864 N N . CYS C 1 143 ? 30.850 43.312 25.271 1.00 30.91 162 CYS C N 1
ATOM 4865 C CA . CYS C 1 143 ? 29.716 42.554 25.793 1.00 31.54 162 CYS C CA 1
ATOM 4866 C C . CYS C 1 143 ? 30.148 41.604 26.907 1.00 31.60 162 CYS C C 1
ATOM 4867 O O . CYS C 1 143 ? 30.829 40.609 26.654 1.00 32.09 162 CYS C O 1
ATOM 4870 N N . ASN C 1 144 ? 29.721 41.902 28.122 1.00 31.30 163 ASN C N 1
ATOM 4871 C CA . ASN C 1 144 ? 30.042 41.112 29.278 1.00 31.02 163 ASN C CA 1
ATOM 4872 C C . ASN C 1 144 ? 28.798 40.564 29.914 1.00 31.59 163 ASN C C 1
ATOM 4873 O O . ASN C 1 144 ? 27.779 41.269 30.045 1.00 30.39 163 ASN C O 1
ATOM 4891 N N . ALA C 1 146 ? 27.393 37.560 33.133 1.00 30.17 165 ALA C N 1
ATOM 4892 C CA . ALA C 1 146 ? 27.534 36.568 34.171 1.00 28.85 165 ALA C CA 1
ATOM 4893 C C . ALA C 1 146 ? 26.109 36.074 34.371 1.00 28.22 165 ALA C C 1
ATOM 4894 O O . ALA C 1 146 ? 25.221 36.826 34.782 1.00 27.40 165 ALA C O 1
ATOM 4896 N N . GLY C 1 147 ? 25.860 34.839 33.981 1.00 27.88 166 GLY C N 1
ATOM 4897 C CA . GLY C 1 147 ? 24.553 34.222 34.217 1.00 27.89 166 GLY C CA 1
ATOM 4898 C C . GLY C 1 147 ? 24.161 33.305 33.087 1.00 27.21 166 GLY C C 1
ATOM 4899 O O . GLY C 1 147 ? 25.003 32.914 32.287 1.00 27.02 166 GLY C O 1
ATOM 4900 N N . SER C 1 148 ? 22.879 32.980 33.037 1.00 26.31 167 SER C N 1
ATOM 4901 C CA . SER C 1 148 ? 22.355 31.999 32.121 1.00 26.34 167 SER C CA 1
ATOM 4902 C C . SER C 1 148 ? 21.666 32.596 30.922 1.00 26.01 167 SER C C 1
ATOM 4903 O O . SER C 1 148 ? 21.203 31.857 30.062 1.00 25.97 167 SER C O 1
ATOM 4906 N N . GLY C 1 149 ? 21.534 33.917 30.895 1.00 26.06 168 GLY C N 1
ATOM 4907 C CA . GLY C 1 149 ? 20.884 34.589 29.792 1.00 26.64 168 GLY C CA 1
ATOM 4908 C C . GLY C 1 149 ? 21.762 34.807 28.565 1.00 27.08 168 GLY C C 1
ATOM 4909 O O . GLY C 1 149 ? 22.705 34.066 28.303 1.00 26.10 168 GLY C O 1
ATOM 4910 N N . ASN C 1 150 ? 21.434 35.824 27.779 1.00 28.27 169 ASN C N 1
ATOM 4911 C CA . ASN C 1 150 ? 22.131 36.014 26.518 1.00 29.41 169 ASN C CA 1
ATOM 4912 C C . ASN C 1 150 ? 22.203 37.439 25.970 1.00 28.97 169 ASN C C 1
ATOM 4913 O O . ASN C 1 150 ? 21.410 38.316 26.316 1.00 29.03 169 ASN C O 1
ATOM 4918 N N . ILE C 1 151 ? 23.201 37.653 25.126 1.00 28.39 170 ILE C N 1
ATOM 4919 C CA . ILE C 1 151 ? 23.411 38.901 24.413 1.00 27.37 170 ILE C CA 1
ATOM 4920 C C . ILE C 1 151 ? 23.568 38.502 22.959 1.00 27.88 170 ILE C C 1
ATOM 4921 O O . ILE C 1 151 ? 24.303 37.535 22.654 1.00 27.93 170 ILE C O 1
ATOM 4926 N N . ILE C 1 152 ? 22.879 39.211 22.066 1.00 27.63 171 ILE C N 1
ATOM 4927 C CA . ILE C 1 152 ? 23.083 39.040 20.660 1.00 27.65 171 ILE C CA 1
ATOM 4928 C C . ILE C 1 152 ? 23.292 40.386 20.002 1.00 28.05 171 ILE C C 1
ATOM 4929 O O . ILE C 1 152 ? 22.599 41.338 20.309 1.00 28.93 171 ILE C O 1
ATOM 4934 N N . ALA C 1 153 ? 24.286 40.476 19.119 1.00 28.31 172 ALA C N 1
ATOM 4935 C CA . ALA C 1 153 ? 24.552 41.692 18.335 1.00 28.14 172 ALA C CA 1
ATOM 4936 C C . ALA C 1 153 ? 24.448 41.222 16.921 1.00 28.91 172 ALA C C 1
ATOM 4937 O O . ALA C 1 153 ? 25.317 40.475 16.437 1.00 29.19 172 ALA C O 1
ATOM 4939 N N . LYS C 1 154 ? 23.374 41.624 16.258 1.00 29.28 173 LYS C N 1
ATOM 4940 C CA . LYS C 1 154 ? 23.022 41.042 14.986 1.00 30.14 173 LYS C CA 1
ATOM 4941 C C . LYS C 1 154 ? 23.746 41.629 13.792 1.00 30.04 173 LYS C C 1
ATOM 4942 O O . LYS C 1 154 ? 23.710 41.029 12.702 1.00 30.21 173 LYS C O 1
ATOM 4948 N N . ASP C 1 155 ? 24.393 42.776 13.974 1.00 29.57 174 ASP C N 1
ATOM 4949 C CA . ASP C 1 155 ? 24.949 43.498 12.833 1.00 30.02 174 ASP C CA 1
ATOM 4950 C C . ASP C 1 155 ? 25.958 44.549 13.286 1.00 29.46 174 ASP C C 1
ATOM 4951 O O . ASP C 1 155 ? 25.616 45.709 13.489 1.00 30.13 174 ASP C O 1
ATOM 4956 N N . ILE C 1 156 ? 27.201 44.114 13.444 1.00 28.49 175 ILE C N 1
ATOM 4957 C CA . ILE C 1 156 ? 28.255 44.951 13.958 1.00 27.84 175 ILE C CA 1
ATOM 4958 C C . ILE C 1 156 ? 29.337 45.162 12.892 1.00 27.59 175 ILE C C 1
ATOM 4959 O O . ILE C 1 156 ? 29.589 44.289 12.031 1.00 27.52 175 ILE C O 1
ATOM 4964 N N . GLN C 1 157 ? 29.929 46.350 12.938 1.00 27.19 176 GLN C N 1
ATOM 4965 C CA . GLN C 1 157 ? 31.072 46.714 12.110 1.00 27.51 176 GLN C CA 1
ATOM 4966 C C . GLN C 1 157 ? 31.986 47.547 13.002 1.00 26.74 176 GLN C C 1
ATOM 4967 O O . GLN C 1 157 ? 31.723 48.709 13.265 1.00 26.72 176 GLN C O 1
ATOM 4973 N N . LEU C 1 158 ? 33.039 46.926 13.512 1.00 26.29 177 LEU C N 1
ATOM 4974 C CA . LEU C 1 158 ? 33.796 47.495 14.611 1.00 25.93 177 LEU C CA 1
ATOM 4975 C C . LEU C 1 158 ? 35.285 47.356 14.400 1.00 26.58 177 LEU C C 1
ATOM 4976 O O . LEU C 1 158 ? 35.745 46.420 13.738 1.00 26.10 177 LEU C O 1
ATOM 4981 N N . ASP C 1 159 ? 36.044 48.255 15.018 1.00 26.87 178 ASP C N 1
ATOM 4982 C CA . ASP C 1 159 ? 37.490 48.097 15.111 1.00 27.42 178 ASP C CA 1
ATOM 4983 C C . ASP C 1 159 ? 37.843 47.079 16.164 1.00 27.35 178 ASP C C 1
ATOM 4984 O O . ASP C 1 159 ? 38.797 46.336 15.993 1.00 26.33 178 ASP C O 1
ATOM 4989 N N . ASN C 1 160 ? 37.084 47.087 17.261 1.00 27.40 179 ASN C N 1
ATOM 4990 C CA . ASN C 1 160 ? 37.335 46.226 18.413 1.00 28.03 179 ASN C CA 1
ATOM 4991 C C . ASN C 1 160 ? 36.060 45.659 18.999 1.00 27.89 179 ASN C C 1
ATOM 4992 O O . ASN C 1 160 ? 35.087 46.391 19.164 1.00 27.56 179 ASN C O 1
ATOM 4997 N N . LEU C 1 161 ? 36.101 44.368 19.323 1.00 26.90 180 LEU C N 1
ATOM 4998 C CA . LEU C 1 161 ? 35.012 43.683 19.972 1.00 26.83 180 LEU C CA 1
ATOM 4999 C C . LEU C 1 161 ? 35.565 42.864 21.119 1.00 26.84 180 LEU C C 1
ATOM 5000 O O . LEU C 1 161 ? 36.533 42.119 20.952 1.00 26.77 180 LEU C O 1
ATOM 5005 N N . SER C 1 162 ? 34.949 42.956 22.276 1.00 26.87 181 SER C N 1
ATOM 5006 C CA . SER C 1 162 ? 35.378 42.128 23.372 1.00 28.36 181 SER C CA 1
ATOM 5007 C C . SER C 1 162 ? 34.173 41.516 24.073 1.00 28.65 181 SER C C 1
ATOM 5008 O O . SER C 1 162 ? 33.295 42.241 24.503 1.00 29.27 181 SER C O 1
ATOM 5011 N N . CYS C 1 163 ? 34.131 40.187 24.156 1.00 28.52 182 CYS C N 1
ATOM 5012 C CA . CYS C 1 163 ? 33.061 39.471 24.827 1.00 28.36 182 CYS C CA 1
ATOM 5013 C C . CYS C 1 163 ? 33.594 38.564 25.932 1.00 28.44 182 CYS C C 1
ATOM 5014 O O . CYS C 1 163 ? 34.490 37.748 25.691 1.00 27.68 182 CYS C O 1
ATOM 5017 N N . SER C 1 164 ? 33.016 38.704 27.124 1.00 28.15 183 SER C N 1
ATOM 5018 C CA . SER C 1 164 ? 33.343 37.877 28.263 1.00 28.72 183 SER C CA 1
ATOM 5019 C C . SER C 1 164 ? 32.082 37.326 28.887 1.00 29.16 183 SER C C 1
ATOM 5020 O O . SER C 1 164 ? 31.150 38.075 29.231 1.00 29.55 183 SER C O 1
ATOM 5023 N N . LEU C 1 165 ? 32.094 36.017 29.069 1.00 29.28 184 LEU C N 1
ATOM 5024 C CA . LEU C 1 165 ? 30.974 35.265 29.551 1.00 29.94 184 LEU C CA 1
ATOM 5025 C C . LEU C 1 165 ? 31.407 34.442 30.760 1.00 29.45 184 LEU C C 1
ATOM 5026 O O . LEU C 1 165 ? 32.343 33.657 30.677 1.00 29.98 184 LEU C O 1
ATOM 5031 N N . ALA C 1 166 ? 30.763 34.667 31.895 1.00 28.66 185 ALA C N 1
ATOM 5032 C CA . ALA C 1 166 ? 30.910 33.800 33.054 1.00 27.92 185 ALA C CA 1
ATOM 5033 C C . ALA C 1 166 ? 29.608 33.055 33.163 1.00 27.67 185 ALA C C 1
ATOM 5034 O O . ALA C 1 166 ? 28.529 33.613 32.886 1.00 27.20 185 ALA C O 1
ATOM 5036 N N . SER C 1 167 ? 29.719 31.800 33.572 1.00 27.01 186 SER C N 1
ATOM 5037 C CA . SER C 1 167 ? 28.590 30.915 33.786 1.00 27.55 186 SER C CA 1
ATOM 5038 C C . SER C 1 167 ? 28.069 30.308 32.476 1.00 27.22 186 SER C C 1
ATOM 5039 O O . SER C 1 167 ? 28.846 30.086 31.548 1.00 27.64 186 SER C O 1
ATOM 5042 N N . SER C 1 168 ? 26.784 30.022 32.403 1.00 26.52 187 SER C N 1
ATOM 5043 C CA . SER C 1 168 ? 26.265 29.122 31.397 1.00 27.10 187 SER C CA 1
ATOM 5044 C C . SER C 1 168 ? 25.507 29.718 30.227 1.00 26.98 187 SER C C 1
ATOM 5045 O O . SER C 1 168 ? 24.961 28.967 29.411 1.00 28.01 187 SER C O 1
ATOM 5048 N N . GLY C 1 169 ? 25.472 31.035 30.113 1.00 26.74 188 GLY C N 1
ATOM 5049 C CA . GLY C 1 169 ? 24.697 31.685 29.075 1.00 26.40 188 GLY C CA 1
ATOM 5050 C C . GLY C 1 169 ? 25.354 31.651 27.709 1.00 27.03 188 GLY C C 1
ATOM 5051 O O . GLY C 1 169 ? 26.131 30.734 27.380 1.00 26.40 188 GLY C O 1
ATOM 5052 N N . GLU C 1 170 ? 25.058 32.680 26.918 1.00 27.67 189 GLU C N 1
ATOM 5053 C CA . GLU C 1 170 ? 25.421 32.717 25.505 1.00 28.11 189 GLU C CA 1
ATOM 5054 C C . GLU C 1 170 ? 25.588 34.148 24.980 1.00 27.70 189 GLU C C 1
ATOM 5055 O O . GLU C 1 170 ? 24.788 35.019 25.293 1.00 27.59 189 GLU C O 1
ATOM 5061 N N . ILE C 1 171 ? 26.643 34.371 24.207 1.00 26.32 190 ILE C N 1
ATOM 5062 C CA . ILE C 1 171 ? 26.840 35.600 23.484 1.00 26.54 190 ILE C CA 1
ATOM 5063 C C . ILE C 1 171 ? 26.948 35.194 22.018 1.00 27.38 190 ILE C C 1
ATOM 5064 O O . ILE C 1 171 ? 27.722 34.290 21.679 1.00 27.53 190 ILE C O 1
ATOM 5069 N N . GLU C 1 172 ? 26.151 35.837 21.170 1.00 27.58 191 GLU C N 1
ATOM 5070 C CA . GLU C 1 172 ? 26.214 35.661 19.734 1.00 27.32 191 GLU C CA 1
ATOM 5071 C C . GLU C 1 172 ? 26.445 37.023 19.074 1.00 27.30 191 GLU C C 1
ATOM 5072 O O . GLU C 1 172 ? 25.751 37.997 19.387 1.00 27.25 191 GLU C O 1
ATOM 5078 N N . VAL C 1 173 ? 27.420 37.078 18.162 1.00 26.49 192 VAL C N 1
ATOM 5079 C CA . VAL C 1 173 ? 27.812 38.305 17.469 1.00 24.83 192 VAL C CA 1
ATOM 5080 C C . VAL C 1 173 ? 27.952 37.995 15.972 1.00 25.25 192 VAL C C 1
ATOM 5081 O O . VAL C 1 173 ? 28.471 36.940 15.561 1.00 25.11 192 VAL C O 1
ATOM 5085 N N . ILE C 1 174 ? 27.434 38.904 15.161 1.00 25.42 193 ILE C N 1
ATOM 5086 C CA . ILE C 1 174 ? 27.354 38.711 13.741 1.00 25.71 193 ILE C CA 1
ATOM 5087 C C . ILE C 1 174 ? 27.790 40.007 13.107 1.00 26.32 193 ILE C C 1
ATOM 5088 O O . ILE C 1 174 ? 27.275 41.064 13.469 1.00 26.28 193 ILE C O 1
ATOM 5093 N N . GLY C 1 175 ? 28.721 39.921 12.156 1.00 26.66 194 GLY C N 1
ATOM 5094 C CA . GLY C 1 175 ? 29.199 41.094 11.400 1.00 26.87 194 GLY C CA 1
ATOM 5095 C C . GLY C 1 175 ? 30.674 41.020 11.030 1.00 27.05 194 GLY C C 1
ATOM 5096 O O . GLY C 1 175 ? 31.159 39.958 10.614 1.00 27.33 194 GLY C O 1
ATOM 5097 N N . THR C 1 176 ? 31.371 42.148 11.184 1.00 26.95 195 THR C N 1
ATOM 5098 C CA A THR C 1 176 ? 32.797 42.252 10.861 0.50 26.99 195 THR C CA 1
ATOM 5099 C CA B THR C 1 176 ? 32.791 42.268 10.845 0.50 26.93 195 THR C CA 1
ATOM 5100 C C . THR C 1 176 ? 33.497 43.083 11.924 1.00 27.05 195 THR C C 1
ATOM 5101 O O . THR C 1 176 ? 32.993 44.119 12.349 1.00 27.95 195 THR C O 1
ATOM 5108 N N A VAL C 1 177 ? 34.664 42.622 12.352 0.50 26.98 196 VAL C N 1
ATOM 5109 N N B VAL C 1 177 ? 34.655 42.617 12.367 0.50 26.90 196 VAL C N 1
ATOM 5110 C CA A VAL C 1 177 ? 35.449 43.313 13.362 0.50 26.68 196 VAL C CA 1
ATOM 5111 C CA B VAL C 1 177 ? 35.437 43.346 13.348 0.50 26.53 196 VAL C CA 1
ATOM 5112 C C A VAL C 1 177 ? 36.905 43.186 12.979 0.50 26.74 196 VAL C C 1
ATOM 5113 C C B VAL C 1 177 ? 36.899 43.187 12.992 0.50 26.66 196 VAL C C 1
ATOM 5114 O O A VAL C 1 177 ? 37.298 42.174 12.386 0.50 27.09 196 VAL C O 1
ATOM 5115 O O B VAL C 1 177 ? 37.290 42.156 12.433 0.50 27.03 196 VAL C O 1
ATOM 5122 N N . ASP C 1 178 ? 37.706 44.201 13.294 1.00 26.46 197 ASP C N 1
ATOM 5123 C CA . ASP C 1 178 ? 39.156 44.112 13.068 1.00 26.99 197 ASP C CA 1
ATOM 5124 C C . ASP C 1 178 ? 39.801 43.168 14.101 1.00 27.22 197 ASP C C 1
ATOM 5125 O O . ASP C 1 178 ? 40.448 42.188 13.733 1.00 26.38 197 ASP C O 1
ATOM 5130 N N . ARG C 1 179 ? 39.620 43.479 15.381 1.00 27.79 198 ARG C N 1
ATOM 5131 C CA . ARG C 1 179 ? 40.202 42.698 16.468 1.00 28.47 198 ARG C CA 1
ATOM 5132 C C . ARG C 1 179 ? 39.131 42.265 17.452 1.00 27.89 198 ARG C C 1
ATOM 5133 O O . ARG C 1 179 ? 38.352 43.095 17.914 1.00 28.50 198 ARG C O 1
ATOM 5141 N N . ALA C 1 180 ? 39.120 40.974 17.788 1.00 27.04 199 ALA C N 1
ATOM 5142 C CA . ALA C 1 180 ? 38.108 40.399 18.650 1.00 26.29 199 ALA C CA 1
ATOM 5143 C C . ALA C 1 180 ? 38.765 39.661 19.786 1.00 26.51 199 ALA C C 1
ATOM 5144 O O . ALA C 1 180 ? 39.789 39.001 19.610 1.00 25.87 199 ALA C O 1
ATOM 5146 N N . SER C 1 181 ? 38.139 39.746 20.952 1.00 26.90 200 SER C N 1
ATOM 5147 C CA . SER C 1 181 ? 38.527 38.979 22.116 1.00 27.12 200 SER C CA 1
ATOM 5148 C C . SER C 1 181 ? 37.302 38.245 22.700 1.00 27.09 200 SER C C 1
ATOM 5149 O O . SER C 1 181 ? 36.314 38.871 23.091 1.00 26.03 200 SER C O 1
ATOM 5152 N N . PHE C 1 182 ? 37.363 36.909 22.710 1.00 26.86 201 PHE C N 1
ATOM 5153 C CA . PHE C 1 182 ? 36.292 36.058 23.168 1.00 26.64 201 PHE C CA 1
ATOM 5154 C C . PHE C 1 182 ? 36.746 35.235 24.387 1.00 26.79 201 PHE C C 1
ATOM 5155 O O . PHE C 1 182 ? 37.737 34.481 24.308 1.00 26.58 201 PHE C O 1
ATOM 5163 N N . ASN C 1 183 ? 36.028 35.378 25.502 1.00 25.48 202 ASN C N 1
ATOM 5164 C CA . ASN C 1 183 ? 36.410 34.768 26.761 1.00 25.64 202 ASN C CA 1
ATOM 5165 C C . ASN C 1 183 ? 35.214 34.109 27.416 1.00 25.42 202 ASN C C 1
ATOM 5166 O O . ASN C 1 183 ? 34.139 34.712 27.504 1.00 26.16 202 ASN C O 1
ATOM 5171 N N . VAL C 1 184 ? 35.407 32.869 27.855 1.00 25.10 203 VAL C N 1
ATOM 5172 C CA . VAL C 1 184 ? 34.358 32.075 28.507 1.00 24.80 203 VAL C CA 1
ATOM 5173 C C . VAL C 1 184 ? 34.970 31.457 29.764 1.00 25.48 203 VAL C C 1
ATOM 5174 O O . VAL C 1 184 ? 36.048 30.840 29.704 1.00 25.95 203 VAL C O 1
ATOM 5178 N N . ALA C 1 185 ? 34.319 31.672 30.907 1.00 25.75 204 ALA C N 1
ATOM 5179 C CA . ALA C 1 185 ? 34.723 31.047 32.173 1.00 25.87 204 ALA C CA 1
ATOM 5180 C C . ALA C 1 185 ? 33.474 30.400 32.724 1.00 26.38 204 ALA C C 1
ATOM 5181 O O . ALA C 1 185 ? 32.674 31.034 33.415 1.00 27.91 204 ALA C O 1
ATOM 5183 N N . GLY C 1 186 ? 33.304 29.134 32.396 1.00 26.26 205 GLY C N 1
ATOM 5184 C CA . GLY C 1 186 ? 32.113 28.376 32.756 1.00 25.94 205 GLY C CA 1
ATOM 5185 C C . GLY C 1 186 ? 31.735 27.526 31.566 1.00 25.69 205 GLY C C 1
ATOM 5186 O O . GLY C 1 186 ? 32.574 27.267 30.679 1.00 25.27 205 GLY C O 1
ATOM 5187 N N . SER C 1 187 ? 30.471 27.136 31.538 1.00 24.77 206 SER C N 1
ATOM 5188 C CA . SER C 1 187 ? 29.974 26.155 30.597 1.00 25.40 206 SER C CA 1
ATOM 5189 C C . SER C 1 187 ? 29.288 26.765 29.413 1.00 25.26 206 SER C C 1
ATOM 5190 O O . SER C 1 187 ? 28.865 26.039 28.536 1.00 25.10 206 SER C O 1
ATOM 5193 N N . GLY C 1 188 ? 29.121 28.085 29.407 1.00 26.15 207 GLY C N 1
ATOM 5194 C CA . GLY C 1 188 ? 28.429 28.762 28.331 1.00 25.86 207 GLY C CA 1
ATOM 5195 C C . GLY C 1 188 ? 29.170 28.777 27.002 1.00 26.45 207 GLY C C 1
ATOM 5196 O O . GLY C 1 188 ? 30.185 28.113 26.829 1.00 25.57 207 GLY C O 1
ATOM 5197 N N . GLU C 1 189 ? 28.664 29.585 26.076 1.00 26.67 208 GLU C N 1
ATOM 5198 C CA . GLU C 1 189 ? 29.064 29.516 24.699 1.00 27.08 208 GLU C CA 1
ATOM 5199 C C . GLU C 1 189 ? 29.113 30.895 24.033 1.00 26.61 208 GLU C C 1
ATOM 5200 O O . GLU C 1 189 ? 28.194 31.700 24.229 1.00 25.93 208 GLU C O 1
ATOM 5206 N N . ILE C 1 190 ? 30.168 31.152 23.251 1.00 26.03 209 ILE C N 1
ATOM 5207 C CA . ILE C 1 190 ? 30.220 32.316 22.350 1.00 25.34 209 ILE C CA 1
ATOM 5208 C C . ILE C 1 190 ? 30.058 31.808 20.916 1.00 25.71 209 ILE C C 1
ATOM 5209 O O . ILE C 1 190 ? 30.743 30.892 20.488 1.00 25.71 209 ILE C O 1
ATOM 5214 N N . LYS C 1 191 ? 29.098 32.389 20.213 1.00 26.18 210 LYS C N 1
ATOM 5215 C CA . LYS C 1 191 ? 28.776 32.075 18.850 1.00 26.88 210 LYS C CA 1
ATOM 5216 C C . LYS C 1 191 ? 29.181 33.240 17.960 1.00 26.80 210 LYS C C 1
ATOM 5217 O O . LYS C 1 191 ? 28.466 34.230 17.887 1.00 26.09 210 LYS C O 1
ATOM 5223 N N . ALA C 1 192 ? 30.308 33.085 17.252 1.00 26.50 211 ALA C N 1
ATOM 5224 C CA . ALA C 1 192 ? 30.846 34.134 16.426 1.00 25.83 211 ALA C CA 1
ATOM 5225 C C . ALA C 1 192 ? 31.350 33.654 15.056 1.00 25.74 211 ALA C C 1
ATOM 5226 O O . ALA C 1 192 ? 32.149 34.326 14.441 1.00 24.84 211 ALA C O 1
ATOM 5228 N N . PHE C 1 193 ? 30.850 32.524 14.557 1.00 26.09 212 PHE C N 1
ATOM 5229 C CA . PHE C 1 193 ? 31.218 32.053 13.214 1.00 26.79 212 PHE C CA 1
ATOM 5230 C C . PHE C 1 193 ? 30.905 33.079 12.130 1.00 28.08 212 PHE C C 1
ATOM 5231 O O . PHE C 1 193 ? 31.567 33.112 11.110 1.00 27.79 212 PHE C O 1
ATOM 5239 N N . ASP C 1 194 ? 29.886 33.901 12.368 1.00 28.88 213 ASP C N 1
ATOM 5240 C CA . ASP C 1 194 ? 29.419 34.886 11.410 1.00 30.23 213 ASP C CA 1
ATOM 5241 C C . ASP C 1 194 ? 29.880 36.284 11.733 1.00 29.01 213 ASP C C 1
ATOM 5242 O O . ASP C 1 194 ? 29.307 37.262 11.258 1.00 27.89 213 ASP C O 1
ATOM 5247 N N . CYS C 1 195 ? 30.908 36.354 12.566 1.00 28.34 214 CYS C N 1
ATOM 5248 C CA . CYS C 1 195 ? 31.559 37.582 12.864 1.00 28.23 214 CYS C CA 1
ATOM 5249 C C . CYS C 1 195 ? 32.986 37.467 12.355 1.00 27.93 214 CYS C C 1
ATOM 5250 O O . CYS C 1 195 ? 33.824 36.838 12.999 1.00 27.99 214 CYS C O 1
ATOM 5253 N N . GLN C 1 196 ? 33.248 38.051 11.187 1.00 28.12 215 GLN C N 1
ATOM 5254 C CA . GLN C 1 196 ? 34.558 37.981 10.557 1.00 27.94 215 GLN C CA 1
ATOM 5255 C C . GLN C 1 196 ? 35.538 38.912 11.226 1.00 27.54 215 GLN C C 1
ATOM 5256 O O . GLN C 1 196 ? 35.474 40.124 11.037 1.00 27.59 215 GLN C O 1
ATOM 5262 N N . ALA C 1 197 ? 36.446 38.326 11.997 1.00 27.19 216 ALA C N 1
ATOM 5263 C CA . ALA C 1 197 ? 37.498 39.043 12.694 1.00 27.31 216 ALA C CA 1
ATOM 5264 C C . ALA C 1 197 ? 38.785 38.897 11.895 1.00 27.60 216 ALA C C 1
ATOM 5265 O O . ALA C 1 197 ? 39.032 37.839 11.326 1.00 28.65 216 ALA C O 1
ATOM 5267 N N . ARG C 1 198 ? 39.611 39.933 11.841 1.00 27.40 217 ARG C N 1
ATOM 5268 C CA . ARG C 1 198 ? 40.950 39.785 11.255 1.00 27.71 217 ARG C CA 1
ATOM 5269 C C . ARG C 1 198 ? 41.859 39.036 12.227 1.00 27.39 217 ARG C C 1
ATOM 5270 O O . ARG C 1 198 ? 42.524 38.073 11.839 1.00 27.36 217 ARG C O 1
ATOM 5278 N N . LYS C 1 199 ? 41.887 39.511 13.470 1.00 26.30 218 LYS C N 1
ATOM 5279 C CA . LYS C 1 199 ? 42.609 38.869 14.540 1.00 26.98 218 LYS C CA 1
ATOM 5280 C C . LYS C 1 199 ? 41.636 38.601 15.680 1.00 26.44 218 LYS C C 1
ATOM 5281 O O . LYS C 1 199 ? 40.875 39.489 16.068 1.00 25.90 218 LYS C O 1
ATOM 5287 N N . ALA C 1 200 ? 41.676 37.389 16.210 1.00 25.57 219 ALA C N 1
ATOM 5288 C CA . ALA C 1 200 ? 40.893 37.036 17.381 1.00 25.32 219 ALA C CA 1
ATOM 5289 C C . ALA C 1 200 ? 41.762 36.309 18.412 1.00 26.19 219 ALA C C 1
ATOM 5290 O O . ALA C 1 200 ? 42.676 35.542 18.084 1.00 26.90 219 ALA C O 1
ATOM 5292 N N . GLU C 1 201 ? 41.444 36.558 19.666 1.00 26.55 220 GLU C N 1
ATOM 5293 C CA . GLU C 1 201 ? 41.965 35.827 20.768 1.00 27.35 220 GLU C CA 1
ATOM 5294 C C . GLU C 1 201 ? 40.785 35.142 21.472 1.00 26.73 220 GLU C C 1
ATOM 5295 O O . GLU C 1 201 ? 39.800 35.801 21.767 1.00 25.97 220 GLU C O 1
ATOM 5301 N N . CYS C 1 202 ? 40.913 33.841 21.725 1.00 26.16 221 CYS C N 1
ATOM 5302 C CA . CYS C 1 202 ? 39.890 33.017 22.334 1.00 25.74 221 CYS C CA 1
ATOM 5303 C C . CYS C 1 202 ? 40.452 32.336 23.588 1.00 25.69 221 CYS C C 1
ATOM 5304 O O . CYS C 1 202 ? 41.477 31.656 23.536 1.00 25.72 221 CYS C O 1
ATOM 5307 N N . ASN C 1 203 ? 39.753 32.511 24.708 1.00 25.69 222 ASN C N 1
ATOM 5308 C CA . ASN C 1 203 ? 40.119 31.926 25.974 1.00 24.90 222 ASN C CA 1
ATOM 5309 C C . ASN C 1 203 ? 38.944 31.226 26.627 1.00 25.37 222 ASN C C 1
ATOM 5310 O O . ASN C 1 203 ? 37.896 31.837 26.836 1.00 26.11 222 ASN C O 1
ATOM 5315 N N . ILE C 1 204 ? 39.123 29.946 26.955 1.00 25.32 223 ILE C N 1
ATOM 5316 C CA . ILE C 1 204 ? 38.141 29.181 27.687 1.00 24.97 223 ILE C CA 1
ATOM 5317 C C . ILE C 1 204 ? 38.746 28.666 29.001 1.00 24.54 223 ILE C C 1
ATOM 5318 O O . ILE C 1 204 ? 39.812 28.109 29.009 1.00 23.42 223 ILE C O 1
ATOM 5323 N N . ALA C 1 205 ? 38.050 28.915 30.105 1.00 24.62 224 ALA C N 1
ATOM 5324 C CA . ALA C 1 205 ? 38.311 28.276 31.387 1.00 25.39 224 ALA C CA 1
ATOM 5325 C C . ALA C 1 205 ? 37.115 27.363 31.654 1.00 25.83 224 ALA C C 1
ATOM 5326 O O . ALA C 1 205 ? 35.963 27.821 31.626 1.00 26.03 224 ALA C O 1
ATOM 5328 N N . SER C 1 206 ? 37.371 26.088 31.941 1.00 26.72 225 SER C N 1
ATOM 5329 C CA . SER C 1 206 ? 36.303 25.135 32.224 1.00 26.82 225 SER C CA 1
ATOM 5330 C C . SER C 1 206 ? 35.791 24.514 30.908 1.00 26.00 225 SER C C 1
ATOM 5331 O O . SER C 1 206 ? 36.576 24.293 29.984 1.00 25.85 225 SER C O 1
ATOM 5334 N N . SER C 1 207 ? 34.490 24.230 30.837 1.00 25.50 226 SER C N 1
ATOM 5335 C CA . SER C 1 207 ? 33.905 23.374 29.808 1.00 26.20 226 SER C CA 1
ATOM 5336 C C . SER C 1 207 ? 33.166 24.090 28.692 1.00 26.00 226 SER C C 1
ATOM 5337 O O . SER C 1 207 ? 32.552 23.423 27.867 1.00 25.61 226 SER C O 1
ATOM 5340 N N . GLY C 1 208 ? 33.235 25.420 28.646 1.00 25.78 227 GLY C N 1
ATOM 5341 C CA . GLY C 1 208 ? 32.543 26.194 27.636 1.00 25.93 227 GLY C CA 1
ATOM 5342 C C . GLY C 1 208 ? 33.128 26.117 26.232 1.00 26.61 227 GLY C C 1
ATOM 5343 O O . GLY C 1 208 ? 34.164 25.480 26.000 1.00 26.24 227 GLY C O 1
ATOM 5344 N N . GLU C 1 209 ? 32.486 26.833 25.309 1.00 26.75 228 GLU C N 1
ATOM 5345 C CA . GLU C 1 209 ? 32.725 26.679 23.892 1.00 27.62 228 GLU C CA 1
ATOM 5346 C C . GLU C 1 209 ? 32.773 28.004 23.145 1.00 26.22 228 GLU C C 1
ATOM 5347 O O . GLU C 1 209 ? 31.983 28.899 23.449 1.00 25.91 228 GLU C O 1
ATOM 5353 N N . ILE C 1 210 ? 33.694 28.143 22.184 1.00 24.78 229 ILE C N 1
ATOM 5354 C CA . ILE C 1 210 ? 33.740 29.333 21.342 1.00 24.25 229 ILE C CA 1
ATOM 5355 C C . ILE C 1 210 ? 33.760 28.897 19.882 1.00 24.89 229 ILE C C 1
ATOM 5356 O O . ILE C 1 210 ? 34.456 27.952 19.532 1.00 25.18 229 ILE C O 1
ATOM 5361 N N . SER C 1 211 ? 32.967 29.557 19.046 1.00 24.86 230 SER C N 1
ATOM 5362 C CA . SER C 1 211 ? 32.997 29.334 17.607 1.00 25.10 230 SER C CA 1
ATOM 5363 C C . SER C 1 211 ? 33.454 30.629 17.012 1.00 25.13 230 SER C C 1
ATOM 5364 O O . SER C 1 211 ? 32.779 31.635 17.175 1.00 25.55 230 SER C O 1
ATOM 5367 N N . VAL C 1 212 ? 34.598 30.605 16.324 1.00 24.66 231 VAL C N 1
ATOM 5368 C CA . VAL C 1 212 ? 35.234 31.829 15.888 1.00 23.74 231 VAL C CA 1
ATOM 5369 C C . VAL C 1 212 ? 35.597 31.775 14.427 1.00 24.38 231 VAL C C 1
ATOM 5370 O O . VAL C 1 212 ? 35.857 30.714 13.884 1.00 24.07 231 VAL C O 1
ATOM 5374 N N . TYR C 1 213 ? 35.583 32.947 13.795 1.00 24.92 232 TYR C N 1
ATOM 5375 C CA . TYR C 1 213 ? 35.981 33.119 12.421 1.00 24.81 232 TYR C CA 1
ATOM 5376 C C . TYR C 1 213 ? 37.028 34.234 12.385 1.00 24.75 232 TYR C C 1
ATOM 5377 O O . TYR C 1 213 ? 36.689 35.385 12.555 1.00 25.46 232 TYR C O 1
ATOM 5386 N N . ALA C 1 214 ? 38.296 33.862 12.200 1.00 24.58 233 ALA C N 1
ATOM 5387 C CA . ALA C 1 214 ? 39.415 34.793 12.139 1.00 24.56 233 ALA C CA 1
ATOM 5388 C C . ALA C 1 214 ? 40.088 34.614 10.782 1.00 25.00 233 ALA C C 1
ATOM 5389 O O . ALA C 1 214 ? 40.322 33.493 10.351 1.00 25.29 233 ALA C O 1
ATOM 5391 N N . THR C 1 215 ? 40.404 35.699 10.092 1.00 25.17 234 THR C N 1
ATOM 5392 C CA . THR C 1 215 ? 40.973 35.557 8.770 1.00 25.51 234 THR C CA 1
ATOM 5393 C C . THR C 1 215 ? 42.496 35.523 8.797 1.00 26.25 234 THR C C 1
ATOM 5394 O O . THR C 1 215 ? 43.108 34.898 7.943 1.00 25.25 234 THR C O 1
ATOM 5398 N N . GLN C 1 216 ? 43.109 36.192 9.764 1.00 26.84 235 GLN C N 1
ATOM 5399 C CA . GLN C 1 216 ? 44.553 36.337 9.731 1.00 27.50 235 GLN C CA 1
ATOM 5400 C C . GLN C 1 216 ? 45.299 35.723 10.917 1.00 26.63 235 GLN C C 1
ATOM 5401 O O . GLN C 1 216 ? 46.243 34.973 10.722 1.00 25.83 235 GLN C O 1
ATOM 5407 N N . ILE C 1 217 ? 44.895 36.078 12.138 1.00 25.87 236 ILE C N 1
ATOM 5408 C CA . ILE C 1 217 ? 45.571 35.616 13.347 1.00 25.11 236 ILE C CA 1
ATOM 5409 C C . ILE C 1 217 ? 44.538 35.078 14.343 1.00 24.71 236 ILE C C 1
ATOM 5410 O O . ILE C 1 217 ? 43.531 35.740 14.601 1.00 23.96 236 ILE C O 1
ATOM 5415 N N . LEU C 1 218 ? 44.787 33.876 14.875 1.00 24.00 237 LEU C N 1
ATOM 5416 C CA . LEU C 1 218 ? 43.916 33.266 15.879 1.00 24.19 237 LEU C CA 1
ATOM 5417 C C . LEU C 1 218 ? 44.771 32.785 17.026 1.00 25.08 237 LEU C C 1
ATOM 5418 O O . LEU C 1 218 ? 45.658 31.957 16.850 1.00 24.89 237 LEU C O 1
ATOM 5423 N N . ASP C 1 219 ? 44.498 33.307 18.210 1.00 26.14 238 ASP C N 1
ATOM 5424 C CA . ASP C 1 219 ? 45.180 32.873 19.406 1.00 27.30 238 ASP C CA 1
ATOM 5425 C C . ASP C 1 219 ? 44.143 32.093 20.211 1.00 26.49 238 ASP C C 1
ATOM 5426 O O . ASP C 1 219 ? 43.171 32.689 20.713 1.00 27.17 238 ASP C O 1
ATOM 5431 N N . ALA C 1 220 ? 44.317 30.765 20.283 1.00 25.48 239 ALA C N 1
ATOM 5432 C CA . ALA C 1 220 ? 43.341 29.827 20.850 1.00 24.86 239 ALA C CA 1
ATOM 5433 C C . ALA C 1 220 ? 43.869 29.194 22.137 1.00 25.25 239 ALA C C 1
ATOM 5434 O O . ALA C 1 220 ? 44.883 28.483 22.122 1.00 25.84 239 ALA C O 1
ATOM 5436 N N . ASN C 1 221 ? 43.185 29.451 23.253 1.00 24.49 240 ASN C N 1
ATOM 5437 C CA . ASN C 1 221 ? 43.631 29.005 24.566 1.00 24.71 240 ASN C CA 1
ATOM 5438 C C . ASN C 1 221 ? 42.504 28.355 25.352 1.00 24.86 240 ASN C C 1
ATOM 5439 O O . ASN C 1 221 ? 41.439 28.962 25.520 1.00 23.97 240 ASN C O 1
ATOM 5444 N N . ILE C 1 222 ? 42.762 27.149 25.871 1.00 24.08 241 ILE C N 1
ATOM 5445 C CA . ILE C 1 222 ? 41.794 26.404 26.636 1.00 24.09 241 ILE C CA 1
ATOM 5446 C C . ILE C 1 222 ? 42.476 25.898 27.916 1.00 24.71 241 ILE C C 1
ATOM 5447 O O . ILE C 1 222 ? 43.604 25.376 27.878 1.00 24.59 241 ILE C O 1
ATOM 5452 N N . VAL C 1 223 ? 41.804 26.115 29.049 1.00 24.55 242 VAL C N 1
ATOM 5453 C CA . VAL C 1 223 ? 42.162 25.460 30.301 1.00 24.19 242 VAL C CA 1
ATOM 5454 C C . VAL C 1 223 ? 40.915 24.746 30.766 1.00 24.34 242 VAL C C 1
ATOM 5455 O O . VAL C 1 223 ? 39.999 25.369 31.259 1.00 25.71 242 VAL C O 1
ATOM 5459 N N . GLY C 1 224 ? 40.872 23.443 30.557 1.00 24.52 243 GLY C N 1
ATOM 5460 C CA . GLY C 1 224 ? 39.745 22.611 30.929 1.00 24.06 243 GLY C CA 1
ATOM 5461 C C . GLY C 1 224 ? 39.356 21.704 29.781 1.00 24.19 243 GLY C C 1
ATOM 5462 O O . GLY C 1 224 ? 40.194 21.372 28.907 1.00 24.27 243 GLY C O 1
ATOM 5463 N N . SER C 1 225 ? 38.067 21.368 29.744 1.00 23.90 244 SER C N 1
ATOM 5464 C CA . SER C 1 225 ? 37.514 20.439 28.766 1.00 24.22 244 SER C CA 1
ATOM 5465 C C . SER C 1 225 ? 36.802 21.106 27.624 1.00 23.97 244 SER C C 1
ATOM 5466 O O . SER C 1 225 ? 36.261 20.430 26.761 1.00 24.04 244 SER C O 1
ATOM 5469 N N . GLY C 1 226 ? 36.793 22.430 27.596 1.00 24.51 245 GLY C N 1
ATOM 5470 C CA . GLY C 1 226 ? 36.063 23.164 26.569 1.00 23.86 245 GLY C CA 1
ATOM 5471 C C . GLY C 1 226 ? 36.651 23.070 25.166 1.00 23.90 245 GLY C C 1
ATOM 5472 O O . GLY C 1 226 ? 37.720 22.494 24.945 1.00 24.17 245 GLY C O 1
ATOM 5473 N N . GLU C 1 227 ? 35.969 23.691 24.218 1.00 23.36 246 GLU C N 1
ATOM 5474 C CA . GLU C 1 227 ? 36.295 23.534 22.812 1.00 24.22 246 GLU C CA 1
ATOM 5475 C C . GLU C 1 227 ? 36.259 24.832 22.027 1.00 23.79 246 GLU C C 1
ATOM 5476 O O . GLU C 1 227 ? 35.392 25.663 22.257 1.00 24.33 246 GLU C O 1
ATOM 5482 N N . ILE C 1 228 ? 37.219 24.996 21.122 1.00 23.16 247 ILE C N 1
ATOM 5483 C CA . ILE C 1 228 ? 37.257 26.101 20.187 1.00 22.86 247 ILE C CA 1
ATOM 5484 C C . ILE C 1 228 ? 37.111 25.511 18.789 1.00 23.42 247 ILE C C 1
ATOM 5485 O O . ILE C 1 228 ? 37.867 24.610 18.397 1.00 24.09 247 ILE C O 1
ATOM 5490 N N . HIS C 1 229 ? 36.114 26.000 18.063 1.00 23.53 248 HIS C N 1
ATOM 5491 C CA . HIS C 1 229 ? 35.843 25.605 16.700 1.00 24.08 248 HIS C CA 1
ATOM 5492 C C . HIS C 1 229 ? 36.141 26.835 15.850 1.00 24.20 248 HIS C C 1
ATOM 5493 O O . HIS C 1 229 ? 35.556 27.892 16.099 1.00 24.32 248 HIS C O 1
ATOM 5500 N N . TYR C 1 230 ? 37.027 26.721 14.854 1.00 24.32 249 TYR C N 1
ATOM 5501 C CA . TYR C 1 230 ? 37.340 27.879 14.013 1.00 24.20 249 TYR C CA 1
ATOM 5502 C C . TYR C 1 230 ? 37.197 27.690 12.527 1.00 25.20 249 TYR C C 1
ATOM 5503 O O . TYR C 1 230 ? 37.364 26.591 12.017 1.00 25.52 249 TYR C O 1
ATOM 5512 N N . LYS C 1 231 ? 36.886 28.790 11.847 1.00 25.58 250 LYS C N 1
ATOM 5513 C CA . LYS C 1 231 ? 36.874 28.811 10.405 1.00 27.09 250 LYS C CA 1
ATOM 5514 C C . LYS C 1 231 ? 37.712 29.982 9.940 1.00 26.97 250 LYS C C 1
ATOM 5515 O O . LYS C 1 231 ? 38.088 30.827 10.737 1.00 27.69 250 LYS C O 1
ATOM 5521 N N . GLY C 1 232 ? 37.962 30.028 8.637 1.00 27.36 251 GLY C N 1
ATOM 5522 C CA . GLY C 1 232 ? 38.933 30.919 8.034 1.00 27.63 251 GLY C CA 1
ATOM 5523 C C . GLY C 1 232 ? 40.264 30.197 7.935 1.00 28.38 251 GLY C C 1
ATOM 5524 O O . GLY C 1 232 ? 40.384 29.047 8.378 1.00 29.14 251 GLY C O 1
ATOM 5525 N N . ASP C 1 233 ? 41.281 30.868 7.395 1.00 28.53 252 ASP C N 1
ATOM 5526 C CA . ASP C 1 233 ? 42.619 30.304 7.347 1.00 28.58 252 ASP C CA 1
ATOM 5527 C C . ASP C 1 233 ? 43.630 31.209 8.040 1.00 27.76 252 ASP C C 1
ATOM 5528 O O . ASP C 1 233 ? 44.625 31.611 7.455 1.00 28.07 252 ASP C O 1
ATOM 5533 N N . PRO C 1 234 ? 43.371 31.547 9.298 1.00 26.89 253 PRO C N 1
ATOM 5534 C CA . PRO C 1 234 ? 44.378 32.334 9.994 1.00 26.52 253 PRO C CA 1
ATOM 5535 C C . PRO C 1 234 ? 45.610 31.498 10.369 1.00 25.88 253 PRO C C 1
ATOM 5536 O O . PRO C 1 234 ? 45.556 30.283 10.316 1.00 25.50 253 PRO C O 1
ATOM 5540 N N . GLU C 1 235 ? 46.664 32.169 10.816 1.00 25.44 254 GLU C N 1
ATOM 5541 C CA . GLU C 1 235 ? 47.737 31.526 11.555 1.00 25.96 254 GLU C CA 1
ATOM 5542 C C . GLU C 1 235 ? 47.280 31.356 13.005 1.00 26.02 254 GLU C C 1
ATOM 5543 O O . GLU C 1 235 ? 46.979 32.349 13.695 1.00 26.38 254 GLU C O 1
ATOM 5549 N N . ILE C 1 236 ? 47.252 30.108 13.463 1.00 25.59 255 ILE C N 1
ATOM 5550 C CA . ILE C 1 236 ? 46.737 29.777 14.804 1.00 25.15 255 ILE C CA 1
ATOM 5551 C C . ILE C 1 236 ? 47.872 29.470 15.758 1.00 24.94 255 ILE C C 1
ATOM 5552 O O . ILE C 1 236 ? 48.844 28.831 15.387 1.00 25.61 255 ILE C O 1
ATOM 5557 N N . SER C 1 237 ? 47.771 30.020 16.961 1.00 25.55 256 SER C N 1
ATOM 5558 C CA . SER C 1 237 ? 48.608 29.671 18.114 1.00 26.48 256 SER C CA 1
ATOM 5559 C C . SER C 1 237 ? 47.733 28.910 19.064 1.00 26.24 256 SER C C 1
ATOM 5560 O O . SER C 1 237 ? 46.710 29.442 19.507 1.00 26.11 256 SER C O 1
ATOM 5563 N N . LYS C 1 238 ? 48.159 27.700 19.397 1.00 25.83 257 LYS C N 1
ATOM 5564 C CA . LYS C 1 238 ? 47.356 26.749 20.141 1.00 25.88 257 LYS C CA 1
ATOM 5565 C C . LYS C 1 238 ? 47.904 26.597 21.552 1.00 26.53 257 LYS C C 1
ATOM 5566 O O . LYS C 1 238 ? 49.112 26.557 21.787 1.00 26.37 257 LYS C O 1
ATOM 5572 N N . SER C 1 239 ? 47.006 26.466 22.504 1.00 26.37 258 SER C N 1
ATOM 5573 C CA . SER C 1 239 ? 47.431 26.226 23.856 1.00 26.39 258 SER C CA 1
ATOM 5574 C C . SER C 1 239 ? 46.267 25.580 24.594 1.00 25.86 258 SER C C 1
ATOM 5575 O O . SER C 1 239 ? 45.232 26.220 24.803 1.00 26.41 258 SER C O 1
ATOM 5578 N N . ILE C 1 240 ? 46.401 24.295 24.878 1.00 24.87 259 ILE C N 1
ATOM 5579 C CA . ILE C 1 240 ? 45.418 23.531 25.603 1.00 24.84 259 ILE C CA 1
ATOM 5580 C C . ILE C 1 240 ? 46.068 22.908 26.852 1.00 25.03 259 ILE C C 1
ATOM 5581 O O . ILE C 1 240 ? 47.093 22.227 26.755 1.00 25.04 259 ILE C O 1
ATOM 5594 N N . GLY C 1 242 ? 44.450 20.528 29.533 1.00 25.31 261 GLY C N 1
ATOM 5595 C CA . GLY C 1 242 ? 43.252 19.786 29.863 1.00 25.05 261 GLY C CA 1
ATOM 5596 C C . GLY C 1 242 ? 42.805 18.938 28.699 1.00 24.77 261 GLY C C 1
ATOM 5597 O O . GLY C 1 242 ? 43.519 18.815 27.701 1.00 24.18 261 GLY C O 1
ATOM 5598 N N . SER C 1 243 ? 41.594 18.391 28.833 1.00 24.78 262 SER C N 1
ATOM 5599 C CA . SER C 1 243 ? 41.006 17.483 27.836 1.00 24.91 262 SER C CA 1
ATOM 5600 C C . SER C 1 243 ? 40.277 18.187 26.704 1.00 24.97 262 SER C C 1
ATOM 5601 O O . SER C 1 243 ? 39.676 17.529 25.865 1.00 25.45 262 SER C O 1
ATOM 5604 N N . GLY C 1 244 ? 40.297 19.512 26.672 1.00 25.00 263 GLY C N 1
ATOM 5605 C CA . GLY C 1 244 ? 39.617 20.237 25.618 1.00 24.82 263 GLY C CA 1
ATOM 5606 C C . GLY C 1 244 ? 40.262 20.082 24.243 1.00 25.08 263 GLY C C 1
ATOM 5607 O O . GLY C 1 244 ? 41.235 19.376 24.080 1.00 24.80 263 GLY C O 1
ATOM 5608 N N . SER C 1 245 ? 39.718 20.774 23.249 1.00 24.87 264 SER C N 1
ATOM 5609 C CA . SER C 1 245 ? 40.163 20.574 21.909 1.00 25.02 264 SER C CA 1
ATOM 5610 C C . SER C 1 245 ? 39.885 21.739 21.015 1.00 24.21 264 SER C C 1
ATOM 5611 O O . SER C 1 245 ? 39.026 22.570 21.291 1.00 24.52 264 SER C O 1
ATOM 5614 N N . ILE C 1 246 ? 40.658 21.789 19.944 1.00 24.04 265 ILE C N 1
ATOM 5615 C CA . ILE C 1 246 ? 40.559 22.802 18.917 1.00 23.88 265 ILE C CA 1
ATOM 5616 C C . ILE C 1 246 ? 40.266 22.093 17.611 1.00 24.31 265 ILE C C 1
ATOM 5617 O O . ILE C 1 246 ? 40.914 21.094 17.297 1.00 24.05 265 ILE C O 1
ATOM 5622 N N . ASN C 1 247 ? 39.303 22.600 16.846 1.00 24.75 266 ASN C N 1
ATOM 5623 C CA . ASN C 1 247 ? 39.047 22.044 15.524 1.00 25.44 266 ASN C CA 1
ATOM 5624 C C . ASN C 1 247 ? 38.659 23.084 14.494 1.00 25.67 266 ASN C C 1
ATOM 5625 O O . ASN C 1 247 ? 37.932 24.050 14.779 1.00 24.39 266 ASN C O 1
ATOM 5630 N N . LYS C 1 248 ? 39.204 22.892 13.299 1.00 26.11 267 LYS C N 1
ATOM 5631 C CA . LYS C 1 248 ? 38.977 23.781 12.190 1.00 27.29 267 LYS C CA 1
ATOM 5632 C C . LYS C 1 248 ? 37.785 23.245 11.412 1.00 28.13 267 LYS C C 1
ATOM 5633 O O . LYS C 1 248 ? 37.708 22.056 11.163 1.00 27.12 267 LYS C O 1
ATOM 5639 N N . VAL C 1 249 ? 36.864 24.114 11.026 1.00 29.52 268 VAL C N 1
ATOM 5640 C CA . VAL C 1 249 ? 35.726 23.694 10.209 1.00 32.08 268 VAL C CA 1
ATOM 5641 C C . VAL C 1 249 ? 35.720 24.509 8.937 1.00 34.76 268 VAL C C 1
ATOM 5642 O O . VAL C 1 249 ? 36.336 25.580 8.874 1.00 35.74 268 VAL C O 1
ATOM 5646 N N . LYS C 1 250 ? 35.032 23.995 7.920 1.00 37.96 269 LYS C N 1
ATOM 5647 C CA . LYS C 1 250 ? 34.775 24.745 6.665 1.00 40.14 269 LYS C CA 1
ATOM 5648 C C . LYS C 1 250 ? 33.747 25.870 6.848 1.00 41.89 269 LYS C C 1
ATOM 5649 O O . LYS C 1 250 ? 32.746 25.785 7.605 1.00 43.29 269 LYS C O 1
ATOM 5653 N N . LYS D 1 5 ? 42.139 7.677 20.565 1.00 38.12 24 LYS D N 1
ATOM 5654 C CA A LYS D 1 5 ? 41.663 8.767 21.464 0.50 38.08 24 LYS D CA 1
ATOM 5655 C CA B LYS D 1 5 ? 41.853 8.782 21.544 0.50 37.96 24 LYS D CA 1
ATOM 5656 C C . LYS D 1 5 ? 41.567 8.283 22.940 1.00 37.53 24 LYS D C 1
ATOM 5657 O O . LYS D 1 5 ? 42.206 8.800 23.870 1.00 37.12 24 LYS D O 1
ATOM 5668 N N . ARG D 1 6 ? 40.679 7.305 23.121 1.00 36.68 25 ARG D N 1
ATOM 5669 C CA . ARG D 1 6 ? 40.417 6.700 24.441 1.00 35.99 25 ARG D CA 1
ATOM 5670 C C . ARG D 1 6 ? 41.312 5.482 24.666 1.00 34.42 25 ARG D C 1
ATOM 5671 O O . ARG D 1 6 ? 41.320 4.560 23.863 1.00 34.40 25 ARG D O 1
ATOM 5679 N N . ILE D 1 7 ? 42.053 5.464 25.762 1.00 32.66 26 ILE D N 1
ATOM 5680 C CA . ILE D 1 7 ? 42.930 4.341 26.040 1.00 31.33 26 ILE D CA 1
ATOM 5681 C C . ILE D 1 7 ? 42.565 3.804 27.416 1.00 30.64 26 ILE D C 1
ATOM 5682 O O . ILE D 1 7 ? 42.635 4.509 28.423 1.00 29.66 26 ILE D O 1
ATOM 5687 N N . ASP D 1 8 ? 42.167 2.546 27.457 1.00 30.14 27 ASP D N 1
ATOM 5688 C CA . ASP D 1 8 ? 41.809 1.921 28.723 1.00 30.13 27 ASP D CA 1
ATOM 5689 C C . ASP D 1 8 ? 43.004 1.260 29.399 1.00 29.02 27 ASP D C 1
ATOM 5690 O O . ASP D 1 8 ? 43.794 0.596 28.757 1.00 28.31 27 ASP D O 1
ATOM 5695 N N . GLY D 1 9 ? 43.118 1.441 30.705 1.00 28.69 28 GLY D N 1
ATOM 5696 C CA . GLY D 1 9 ? 44.162 0.780 31.491 1.00 28.62 28 GLY D CA 1
ATOM 5697 C C . GLY D 1 9 ? 44.035 -0.724 31.395 1.00 28.39 28 GLY D C 1
ATOM 5698 O O . GLY D 1 9 ? 42.933 -1.228 31.370 1.00 28.71 28 GLY D O 1
ATOM 5699 N N . ASN D 1 10 ? 45.146 -1.449 31.320 1.00 28.16 29 ASN D N 1
ATOM 5700 C CA . ASN D 1 10 ? 45.079 -2.895 31.135 1.00 27.81 29 ASN D CA 1
ATOM 5701 C C . ASN D 1 10 ? 44.919 -3.666 32.412 1.00 27.77 29 ASN D C 1
ATOM 5702 O O . ASN D 1 10 ? 44.920 -4.876 32.388 1.00 28.01 29 ASN D O 1
ATOM 5707 N N . GLY D 1 11 ? 44.799 -2.975 33.532 1.00 27.69 30 GLY D N 1
ATOM 5708 C CA . GLY D 1 11 ? 44.569 -3.644 34.797 1.00 27.13 30 GLY D CA 1
ATOM 5709 C C . GLY D 1 11 ? 45.819 -4.111 35.507 1.00 27.38 30 GLY D C 1
ATOM 5710 O O . GLY D 1 11 ? 45.705 -4.752 36.544 1.00 28.27 30 GLY D O 1
ATOM 5711 N N . ASN D 1 12 ? 47.004 -3.789 34.982 1.00 26.94 31 ASN D N 1
ATOM 5712 C CA . ASN D 1 12 ? 48.277 -4.187 35.595 1.00 25.95 31 ASN D CA 1
ATOM 5713 C C . ASN D 1 12 ? 49.026 -2.960 36.072 1.00 25.21 31 ASN D C 1
ATOM 5714 O O . ASN D 1 12 ? 49.796 -2.369 35.335 1.00 25.79 31 ASN D O 1
ATOM 5719 N N . PRO D 1 13 ? 48.807 -2.560 37.312 1.00 25.04 32 PRO D N 1
ATOM 5720 C CA . PRO D 1 13 ? 49.436 -1.328 37.763 1.00 24.54 32 PRO D CA 1
ATOM 5721 C C . PRO D 1 13 ? 50.945 -1.457 37.994 1.00 24.40 32 PRO D C 1
ATOM 5722 O O . PRO D 1 13 ? 51.420 -2.471 38.519 1.00 24.40 32 PRO D O 1
ATOM 5726 N N . GLU D 1 14 ? 51.661 -0.415 37.585 1.00 23.44 33 GLU D N 1
ATOM 5727 C CA . GLU D 1 14 ? 53.090 -0.327 37.710 1.00 23.64 33 GLU D CA 1
ATOM 5728 C C . GLU D 1 14 ? 53.421 0.997 38.369 1.00 23.83 33 GLU D C 1
ATOM 5729 O O . GLU D 1 14 ? 52.820 2.031 38.038 1.00 24.32 33 GLU D O 1
ATOM 5735 N N . THR D 1 15 ? 54.386 0.959 39.281 1.00 23.26 34 THR D N 1
ATOM 5736 C CA . THR D 1 15 ? 54.923 2.140 39.928 1.00 23.40 34 THR D CA 1
ATOM 5737 C C . THR D 1 15 ? 56.311 2.417 39.353 1.00 24.31 34 THR D C 1
ATOM 5738 O O . THR D 1 15 ? 57.156 1.503 39.242 1.00 25.30 34 THR D O 1
ATOM 5742 N N . AR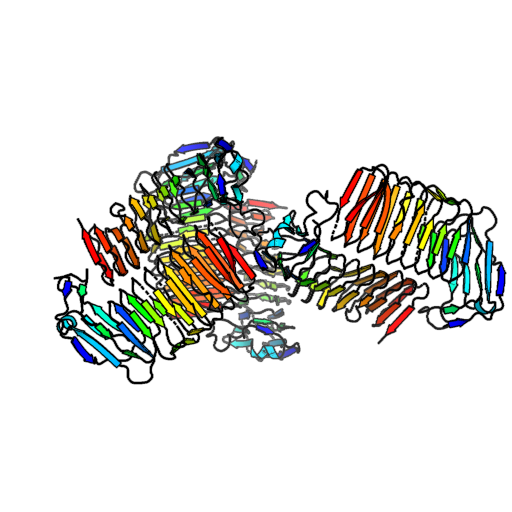G D 1 16 ? 56.516 3.670 38.959 1.00 24.59 35 ARG D N 1
ATOM 5743 C CA . ARG D 1 16 ? 57.802 4.187 38.531 1.00 24.68 35 ARG D CA 1
ATOM 5744 C C . ARG D 1 16 ? 58.144 5.394 39.363 1.00 25.50 35 ARG D C 1
ATOM 5745 O O . ARG D 1 16 ? 57.345 6.322 39.480 1.00 23.57 35 ARG D O 1
ATOM 5753 N N . GLU D 1 17 ? 59.338 5.347 39.945 1.00 26.61 36 GLU D N 1
ATOM 5754 C CA . GLU D 1 17 ? 59.954 6.500 40.555 1.00 28.23 36 GLU D CA 1
ATOM 5755 C C . GLU D 1 17 ? 60.647 7.197 39.417 1.00 28.28 36 GLU D C 1
ATOM 5756 O O . GLU D 1 17 ? 61.331 6.548 38.657 1.00 29.43 36 GLU D O 1
ATOM 5762 N N . ILE D 1 18 ? 60.404 8.493 39.256 1.00 28.53 37 ILE D N 1
ATOM 5763 C CA . ILE D 1 18 ? 60.920 9.256 38.131 1.00 28.15 37 ILE D CA 1
ATOM 5764 C C . ILE D 1 18 ? 61.900 10.284 38.660 1.00 28.53 37 ILE D C 1
ATOM 5765 O O . ILE D 1 18 ? 61.614 11.023 39.619 1.00 28.25 37 ILE D O 1
ATOM 5770 N N . LYS D 1 19 ? 63.077 10.309 38.037 1.00 28.78 38 LYS D N 1
ATOM 5771 C CA . LYS D 1 19 ? 64.161 11.177 38.485 1.00 29.35 38 LYS D CA 1
ATOM 5772 C C . LYS D 1 19 ? 63.800 12.580 38.077 1.00 28.56 38 LYS D C 1
ATOM 5773 O O . LYS D 1 19 ? 63.465 12.809 36.924 1.00 29.35 38 LYS D O 1
ATOM 5776 N N . ILE D 1 20 ? 63.791 13.507 39.028 1.00 27.90 39 ILE D N 1
ATOM 5777 C CA . ILE D 1 20 ? 63.397 14.888 38.717 1.00 27.42 39 ILE D CA 1
ATOM 5778 C C . ILE D 1 20 ? 64.281 15.849 39.459 1.00 27.84 39 ILE D C 1
ATOM 5779 O O . ILE D 1 20 ? 64.830 15.499 40.502 1.00 27.67 39 ILE D O 1
ATOM 5784 N N . SER D 1 21 ? 64.411 17.052 38.904 1.00 28.10 40 SER D N 1
ATOM 5785 C CA . SER D 1 21 ? 64.949 18.199 39.611 1.00 28.56 40 SER D CA 1
ATOM 5786 C C . SER D 1 21 ? 63.845 18.829 40.440 1.00 28.76 40 SER D C 1
ATOM 5787 O O . SER D 1 21 ? 62.645 18.515 40.278 1.00 28.69 40 SER D O 1
ATOM 5790 N N . ASP D 1 22 ? 64.253 19.790 41.260 1.00 27.97 41 ASP D N 1
ATOM 5791 C CA . ASP D 1 22 ? 63.331 20.528 42.061 1.00 27.81 41 ASP D CA 1
ATOM 5792 C C . ASP D 1 22 ? 62.422 21.373 41.172 1.00 27.71 41 ASP D C 1
ATOM 5793 O O . ASP D 1 22 ? 62.778 21.741 40.040 1.00 27.80 41 ASP D O 1
ATOM 5798 N N . TYR D 1 23 ? 61.230 21.644 41.688 1.00 26.87 42 TYR D N 1
ATOM 5799 C CA . TYR D 1 23 ? 60.254 22.445 40.982 1.00 26.29 42 TYR D CA 1
ATOM 5800 C C . TYR D 1 23 ? 59.514 23.345 41.979 1.00 26.16 42 TYR D C 1
ATOM 5801 O O . TYR D 1 23 ? 59.456 23.044 43.175 1.00 25.50 42 TYR D O 1
ATOM 5810 N N . ASP D 1 24 ? 59.009 24.474 41.489 1.00 26.04 43 ASP D N 1
ATOM 5811 C CA . ASP D 1 24 ? 58.209 25.369 42.316 1.00 26.73 43 ASP D CA 1
ATOM 5812 C C . ASP D 1 24 ? 56.823 25.558 41.747 1.00 26.70 43 ASP D C 1
ATOM 5813 O O . ASP D 1 24 ? 56.011 26.336 42.262 1.00 26.84 43 ASP D O 1
ATOM 5818 N N . GLU D 1 25 ? 56.529 24.785 40.719 1.00 26.50 44 GLU D N 1
ATOM 5819 C CA . GLU D 1 25 ? 55.274 24.898 40.045 1.00 27.31 44 GLU D CA 1
ATOM 5820 C C . GLU D 1 25 ? 54.851 23.520 39.471 1.00 26.18 44 GLU D C 1
ATOM 5821 O O . GLU D 1 25 ? 55.703 22.715 39.059 1.00 25.57 44 GLU D O 1
ATOM 5827 N N . ILE D 1 26 ? 53.542 23.250 39.506 1.00 25.37 45 ILE D N 1
ATOM 5828 C CA . ILE D 1 26 ? 52.981 22.006 39.026 1.00 24.63 45 ILE D CA 1
ATOM 5829 C C . ILE D 1 26 ? 51.887 22.291 38.000 1.00 25.35 45 ILE D C 1
ATOM 5830 O O . ILE D 1 26 ? 51.039 23.137 38.212 1.00 25.38 45 ILE D O 1
ATOM 5835 N N . THR D 1 27 ? 51.947 21.570 36.885 1.00 25.58 46 THR D N 1
ATOM 5836 C CA . THR D 1 27 ? 50.904 21.479 35.906 1.00 25.87 46 THR D CA 1
ATOM 5837 C C . THR D 1 27 ? 50.436 20.046 35.953 1.00 26.37 46 THR D C 1
ATOM 5838 O O . THR D 1 27 ? 51.177 19.148 35.567 1.00 26.53 46 THR D O 1
ATOM 5842 N N . PHE D 1 28 ? 49.213 19.838 36.406 1.00 26.00 47 PHE D N 1
ATOM 5843 C CA . PHE D 1 28 ? 48.636 18.507 36.541 1.00 25.93 47 PHE D CA 1
ATOM 5844 C C . PHE D 1 28 ? 47.289 18.421 35.835 1.00 25.64 47 PHE D C 1
ATOM 5845 O O . PHE D 1 28 ? 46.352 19.141 36.175 1.00 25.20 47 PHE D O 1
ATOM 5853 N N . VAL D 1 29 ? 47.213 17.538 34.848 1.00 25.15 48 VAL D N 1
ATOM 5854 C CA . VAL D 1 29 ? 46.009 17.273 34.123 1.00 25.19 48 VAL D CA 1
ATOM 5855 C C . VAL D 1 29 ? 45.737 15.789 34.281 1.00 25.51 48 VAL D C 1
ATOM 5856 O O . VAL D 1 29 ? 46.570 14.946 33.925 1.00 25.74 48 VAL D O 1
ATOM 5860 N N . GLY D 1 30 ? 44.565 15.461 34.793 1.00 25.61 49 GLY D N 1
ATOM 5861 C CA . GLY D 1 30 ? 44.184 14.080 34.909 1.00 26.18 49 GLY D CA 1
ATOM 5862 C C . GLY D 1 30 ? 43.385 13.758 36.132 1.00 26.49 49 GLY D C 1
ATOM 5863 O O . GLY D 1 30 ? 43.043 14.628 36.924 1.00 26.43 49 GLY D O 1
ATOM 5864 N N . SER D 1 31 ? 43.083 12.478 36.247 1.00 26.52 50 SER D N 1
ATOM 5865 C CA . SER D 1 31 ? 42.193 11.954 37.249 1.00 27.20 50 SER D CA 1
ATOM 5866 C C . SER D 1 31 ? 42.869 11.392 38.473 1.00 27.01 50 SER D C 1
ATOM 5867 O O . SER D 1 31 ? 42.192 10.895 39.341 1.00 27.84 50 SER D O 1
ATOM 5870 N N . ALA D 1 32 ? 44.186 11.503 38.574 1.00 27.18 51 ALA D N 1
ATOM 5871 C CA . ALA D 1 32 ? 44.921 10.846 39.640 1.00 27.48 51 ALA D CA 1
ATOM 5872 C C . ALA D 1 32 ? 44.558 11.380 41.025 1.00 27.90 51 ALA D C 1
ATOM 5873 O O . ALA D 1 32 ? 44.172 12.529 41.168 1.00 28.06 51 ALA D O 1
ATOM 5875 N N . ASP D 1 33 ? 44.708 10.535 42.040 1.00 27.88 52 ASP D N 1
ATOM 5876 C CA . ASP D 1 33 ? 44.939 11.029 43.401 1.00 28.01 52 ASP D CA 1
ATOM 5877 C C . ASP D 1 33 ? 46.416 11.402 43.561 1.00 27.44 52 ASP D C 1
ATOM 5878 O O . ASP D 1 33 ? 47.307 10.542 43.499 1.00 28.30 52 ASP D O 1
ATOM 5883 N N . PHE D 1 34 ? 46.679 12.688 43.738 1.00 26.87 53 PHE D N 1
ATOM 5884 C CA . PHE D 1 34 ? 48.016 13.245 43.754 1.00 26.30 53 PHE D CA 1
ATOM 5885 C C . PHE D 1 34 ? 48.271 13.709 45.175 1.00 26.90 53 PHE D C 1
ATOM 5886 O O . PHE D 1 34 ? 47.574 14.574 45.690 1.00 27.21 53 PHE D O 1
ATOM 5894 N N . GLU D 1 35 ? 49.282 13.146 45.803 1.00 27.17 54 GLU D N 1
ATOM 5895 C CA . GLU D 1 35 ? 49.746 13.606 47.104 1.00 27.74 54 GLU D CA 1
ATOM 5896 C C . GLU D 1 35 ? 51.017 14.392 46.975 1.00 26.82 54 GLU D C 1
ATOM 5897 O O . GLU D 1 35 ? 52.006 13.857 46.487 1.00 26.74 54 GLU D O 1
ATOM 5903 N N . TYR D 1 36 ? 50.989 15.632 47.443 1.00 25.98 55 TYR D N 1
ATOM 5904 C CA . TYR D 1 36 ? 52.119 16.520 47.379 1.00 26.22 55 TYR D CA 1
ATOM 5905 C C . TYR D 1 36 ? 52.433 17.006 48.789 1.00 26.98 55 TYR D C 1
ATOM 5906 O O . TYR D 1 36 ? 51.514 17.185 49.606 1.00 27.08 55 TYR D O 1
ATOM 5915 N N . GLU D 1 37 ? 53.731 17.210 49.055 1.00 27.34 56 GLU D N 1
ATOM 5916 C CA . GLU D 1 37 ? 54.203 17.948 50.229 1.00 27.60 56 GLU D CA 1
ATOM 5917 C C . GLU D 1 37 ? 55.399 18.826 49.886 1.00 27.16 56 GLU D C 1
ATOM 5918 O O . GLU D 1 37 ? 56.165 18.511 48.990 1.00 27.15 56 GLU D O 1
ATOM 5924 N N . GLN D 1 38 ? 55.549 19.920 50.617 1.00 26.84 57 GLN D N 1
ATOM 5925 C CA . GLN D 1 38 ? 56.782 20.692 50.609 1.00 27.23 57 GLN D CA 1
ATOM 5926 C C . GLN D 1 38 ? 57.767 19.981 51.514 1.00 27.48 57 GLN D C 1
ATOM 5927 O O . GLN D 1 38 ? 57.382 19.456 52.558 1.00 27.66 57 GLN D O 1
ATOM 5933 N N . SER D 1 39 ? 59.029 19.943 51.115 1.00 28.16 58 SER D N 1
ATOM 5934 C CA . SER D 1 39 ? 60.043 19.216 51.874 1.00 29.00 58 SER D CA 1
ATOM 5935 C C . SER D 1 39 ? 61.433 19.674 51.532 1.00 29.68 58 SER D C 1
ATOM 5936 O O . SER D 1 39 ? 61.713 20.040 50.403 1.00 29.04 58 SER D O 1
ATOM 5939 N N . ASP D 1 40 ? 62.305 19.618 52.525 1.00 31.51 59 ASP D N 1
ATOM 5940 C CA . ASP D 1 40 ? 63.726 19.887 52.320 1.00 33.08 59 ASP D CA 1
ATOM 5941 C C . ASP D 1 40 ? 64.492 18.693 51.805 1.00 32.98 59 ASP D C 1
ATOM 5942 O O . ASP D 1 40 ? 65.643 18.831 51.449 1.00 33.38 59 ASP D O 1
ATOM 5947 N N . LYS D 1 41 ? 63.866 17.526 51.758 1.00 32.96 60 LYS D N 1
ATOM 5948 C CA . LYS D 1 41 ? 64.507 16.375 51.162 1.00 33.07 60 LYS D CA 1
ATOM 5949 C C . LYS D 1 41 ? 64.696 16.567 49.668 1.00 32.26 60 LYS D C 1
ATOM 5950 O O . LYS D 1 41 ? 64.289 17.572 49.087 1.00 31.98 60 LYS D O 1
ATOM 5956 N N . ALA D 1 42 ? 65.365 15.599 49.058 1.00 31.43 61 ALA D N 1
ATOM 5957 C CA . ALA D 1 42 ? 65.569 15.611 47.633 1.00 30.65 61 ALA D CA 1
ATOM 5958 C C . ALA D 1 42 ? 64.203 15.606 46.963 1.00 29.73 61 ALA D C 1
ATOM 5959 O O . ALA D 1 42 ? 63.261 15.004 47.463 1.00 29.70 61 ALA D O 1
ATOM 5961 N N . PRO D 1 43 ? 64.080 16.292 45.835 1.00 29.38 62 PRO D N 1
ATOM 5962 C CA . PRO D 1 43 ? 62.803 16.234 45.112 1.00 28.94 62 PRO D CA 1
ATOM 5963 C C . PRO D 1 43 ? 62.536 14.806 44.683 1.00 28.22 62 PRO D C 1
ATOM 5964 O O . PRO D 1 43 ? 63.470 14.084 44.379 1.00 29.03 62 PRO D O 1
ATOM 5968 N N . TYR D 1 44 ? 61.272 14.410 44.693 1.00 27.08 63 TYR D N 1
ATOM 5969 C CA . TYR D 1 44 ? 60.888 13.035 44.476 1.00 26.51 63 TYR D CA 1
ATOM 5970 C C . TYR D 1 44 ? 59.578 12.960 43.705 1.00 25.60 63 TYR D C 1
ATOM 5971 O O . TYR D 1 44 ? 58.715 13.821 43.882 1.00 25.43 63 TYR D O 1
ATOM 5980 N N . LEU D 1 45 ? 59.466 11.967 42.827 1.00 24.51 64 LEU D N 1
ATOM 5981 C CA . LEU D 1 45 ? 58.262 11.726 42.044 1.00 24.38 64 LEU D CA 1
ATOM 5982 C C . LEU D 1 45 ? 58.035 10.230 41.857 1.00 24.53 64 LEU D C 1
ATOM 5983 O O . LEU D 1 45 ? 58.902 9.504 41.367 1.00 23.48 64 LEU D O 1
ATOM 5988 N N . SER D 1 46 ? 56.848 9.780 42.234 1.00 24.68 65 SER D N 1
ATOM 5989 C CA . SER D 1 46 ? 56.414 8.413 42.001 1.00 25.16 65 SER D CA 1
ATOM 5990 C C . SER D 1 46 ? 55.029 8.411 41.359 1.00 24.23 65 SER D C 1
ATOM 5991 O O . SER D 1 46 ? 54.127 9.098 41.840 1.00 23.41 65 SER D O 1
ATOM 5994 N N . VAL D 1 47 ? 54.864 7.649 40.281 1.00 23.89 66 VAL D N 1
ATOM 5995 C CA . VAL D 1 47 ? 53.584 7.545 39.576 1.00 23.72 66 VAL D CA 1
ATOM 5996 C C . VAL D 1 47 ? 53.215 6.064 39.486 1.00 24.19 66 VAL D C 1
ATOM 5997 O O . VAL D 1 47 ? 54.050 5.235 39.119 1.00 24.89 66 VAL D O 1
ATOM 6001 N N . THR D 1 48 ? 51.975 5.730 39.863 1.00 24.38 67 THR D N 1
ATOM 6002 C CA . THR D 1 48 ? 51.430 4.386 39.736 1.00 23.34 67 THR D CA 1
ATOM 6003 C C . THR D 1 48 ? 50.218 4.471 38.831 1.00 23.84 67 THR D C 1
ATOM 6004 O O . THR D 1 48 ? 49.278 5.223 39.109 1.00 24.15 67 THR D O 1
ATOM 6008 N N . ILE D 1 49 ? 50.227 3.694 37.752 1.00 23.42 68 ILE D N 1
ATOM 6009 C CA . ILE D 1 49 ? 49.142 3.688 36.786 1.00 22.97 68 ILE D CA 1
ATOM 6010 C C . ILE D 1 49 ? 49.257 2.393 36.015 1.00 23.56 68 ILE D C 1
ATOM 6011 O O . ILE D 1 49 ? 50.330 1.749 36.006 1.00 22.85 68 ILE D O 1
ATOM 6016 N N . ASP D 1 50 ? 48.175 1.999 35.360 1.00 23.72 69 ASP D N 1
ATOM 6017 C CA . ASP D 1 50 ? 48.212 0.795 34.550 1.00 24.27 69 ASP D CA 1
ATOM 6018 C C . ASP D 1 50 ? 49.440 0.896 33.652 1.00 24.87 69 ASP D C 1
ATOM 6019 O O . ASP D 1 50 ? 49.684 1.939 33.043 1.00 24.38 69 ASP D O 1
ATOM 6024 N N . GLU D 1 51 ? 50.215 -0.185 33.594 1.00 25.90 70 GLU D N 1
ATOM 6025 C CA . GLU D 1 51 ? 51.488 -0.201 32.864 1.00 26.07 70 GLU D CA 1
ATOM 6026 C C . GLU D 1 51 ? 51.373 0.311 31.435 1.00 25.93 70 GLU D C 1
ATOM 6027 O O . GLU D 1 51 ? 52.279 0.961 30.938 1.00 26.30 70 GLU D O 1
ATOM 6033 N N . ASN D 1 52 ? 50.262 0.031 30.777 1.00 25.77 71 ASN D N 1
ATOM 6034 C CA . ASN D 1 52 ? 50.115 0.458 29.399 1.00 25.89 71 ASN D CA 1
ATOM 6035 C C . ASN D 1 52 ? 49.904 1.960 29.196 1.00 26.02 71 ASN D C 1
ATOM 6036 O O . ASN D 1 52 ? 50.015 2.424 28.084 1.00 26.97 71 ASN D O 1
ATOM 6041 N N . LEU D 1 53 ? 49.603 2.706 30.249 1.00 25.36 72 LEU D N 1
ATOM 6042 C CA . LEU D 1 53 ? 49.205 4.081 30.110 1.00 25.61 72 LEU D CA 1
ATOM 6043 C C . LEU D 1 53 ? 50.409 5.042 30.226 1.00 25.94 72 LEU D C 1
ATOM 6044 O O . LEU D 1 53 ? 50.338 6.169 29.733 1.00 25.33 72 LEU D O 1
ATOM 6049 N N . PHE D 1 54 ? 51.533 4.590 30.792 1.00 26.29 73 PHE D N 1
ATOM 6050 C CA . PHE D 1 54 ? 52.762 5.416 30.806 1.00 26.55 73 PHE D CA 1
ATOM 6051 C C . PHE D 1 54 ? 53.139 5.952 29.424 1.00 26.60 73 PHE D C 1
ATOM 6052 O O . PHE D 1 54 ? 53.545 7.090 29.307 1.00 26.62 73 PHE D O 1
ATOM 6060 N N . ASP D 1 55 ? 52.998 5.126 28.395 1.00 27.63 74 ASP D N 1
ATOM 6061 C CA . ASP D 1 55 ? 53.276 5.510 26.999 1.00 28.20 74 ASP D CA 1
ATOM 6062 C C . ASP D 1 55 ? 52.458 6.711 26.499 1.00 28.02 74 ASP D C 1
ATOM 6063 O O . ASP D 1 55 ? 52.860 7.362 25.545 1.00 27.94 74 ASP D O 1
ATOM 6068 N N . TYR D 1 56 ? 51.323 6.983 27.139 1.00 27.76 75 TYR D N 1
ATOM 6069 C CA . TYR D 1 56 ? 50.436 8.078 26.776 1.00 27.36 75 TYR D CA 1
ATOM 6070 C C . TYR D 1 56 ? 50.553 9.239 27.741 1.00 27.38 75 TYR D C 1
ATOM 6071 O O . TYR D 1 56 ? 49.798 10.161 27.625 1.00 28.20 75 TYR D O 1
ATOM 6080 N N . LEU D 1 57 ? 51.527 9.226 28.647 1.00 27.58 76 LEU D N 1
ATOM 6081 C CA . LEU D 1 57 ? 51.633 10.245 29.708 1.00 27.92 76 LEU D CA 1
ATOM 6082 C C . LEU D 1 57 ? 52.933 11.030 29.647 1.00 28.07 76 LEU D C 1
ATOM 6083 O O . LEU D 1 57 ? 53.973 10.468 29.351 1.00 28.73 76 LEU D O 1
ATOM 6088 N N . VAL D 1 58 ? 52.881 12.332 29.883 1.00 27.53 77 VAL D N 1
ATOM 6089 C CA . VAL D 1 58 ? 54.071 13.124 30.079 1.00 27.29 77 VAL D CA 1
ATOM 6090 C C . VAL D 1 58 ? 54.232 13.247 31.564 1.00 27.96 77 VAL D C 1
ATOM 6091 O O . VAL D 1 58 ? 53.260 13.552 32.265 1.00 28.18 77 VAL D O 1
ATOM 6095 N N . THR D 1 59 ? 55.435 12.979 32.064 1.00 28.66 78 THR D N 1
ATOM 6096 C CA . THR D 1 59 ? 55.729 13.086 33.498 1.00 29.53 78 THR D CA 1
ATOM 6097 C C . THR D 1 59 ? 57.160 13.525 33.643 1.00 30.13 78 THR D C 1
ATOM 6098 O O . THR D 1 59 ? 58.061 12.697 33.606 1.00 30.62 78 THR D O 1
ATOM 6102 N N . GLU D 1 60 ? 57.386 14.819 33.790 1.00 30.95 79 GLU D N 1
ATOM 6103 C CA . GLU D 1 60 ? 58.744 15.322 33.907 1.00 31.88 79 GLU D CA 1
ATOM 6104 C C . GLU D 1 60 ? 58.792 16.716 34.523 1.00 31.99 79 GLU D C 1
ATOM 6105 O O . GLU D 1 60 ? 57.762 17.402 34.615 1.00 31.54 79 GLU D O 1
ATOM 6111 N N . VAL D 1 61 ? 60.002 17.109 34.924 1.00 31.81 80 VAL D N 1
ATOM 6112 C CA . VAL D 1 61 ? 60.271 18.448 35.382 1.00 32.12 80 VAL D CA 1
ATOM 6113 C C . VAL D 1 61 ? 61.057 19.146 34.290 1.00 33.21 80 VAL D C 1
ATOM 6114 O O . VAL D 1 61 ? 61.981 18.585 33.714 1.00 33.68 80 VAL D O 1
ATOM 6118 N N . GLU D 1 62 ? 60.654 20.369 34.001 1.00 34.73 81 GLU D N 1
ATOM 6119 C CA . GLU D 1 62 ? 61.264 21.186 32.968 1.00 35.94 81 GLU D CA 1
ATOM 6120 C C . GLU D 1 62 ? 61.014 22.649 33.319 1.00 34.85 81 GLU D C 1
ATOM 6121 O O . GLU D 1 62 ? 59.879 23.060 33.621 1.00 34.73 81 GLU D O 1
ATOM 6127 N N . GLY D 1 63 ? 62.084 23.433 33.301 1.00 33.81 82 GLY D N 1
ATOM 6128 C CA . GLY D 1 63 ? 61.986 24.843 33.680 1.00 32.94 82 GLY D CA 1
ATOM 6129 C C . GLY D 1 63 ? 61.450 25.033 35.090 1.00 31.95 82 GLY D C 1
ATOM 6130 O O . GLY D 1 63 ? 60.711 25.984 35.351 1.00 31.86 82 GLY D O 1
ATOM 6131 N N . GLY D 1 64 ? 61.806 24.117 35.988 1.00 30.47 83 GLY D N 1
ATOM 6132 C CA . GLY D 1 64 ? 61.322 24.156 37.361 1.00 29.89 83 GLY D CA 1
ATOM 6133 C C . GLY D 1 64 ? 59.837 23.931 37.545 1.00 29.02 83 GLY D C 1
ATOM 6134 O O . GLY D 1 64 ? 59.275 24.315 38.564 1.00 29.09 83 GLY D O 1
ATOM 6135 N N . THR D 1 65 ? 59.211 23.294 36.560 1.00 28.36 84 THR D N 1
ATOM 6136 C CA . THR D 1 65 ? 57.811 22.959 36.622 1.00 28.17 84 THR D CA 1
ATOM 6137 C C . THR D 1 65 ? 57.599 21.474 36.446 1.00 27.44 84 THR D C 1
ATOM 6138 O O . THR D 1 65 ? 58.028 20.900 35.449 1.00 26.80 84 THR D O 1
ATOM 6142 N N . LEU D 1 66 ? 56.936 20.857 37.420 1.00 26.71 85 LEU D N 1
ATOM 6143 C CA . LEU D 1 66 ? 56.547 19.477 37.290 1.00 26.61 85 LEU D CA 1
ATOM 6144 C C . LEU D 1 66 ? 55.322 19.461 36.366 1.00 26.94 85 LEU D C 1
ATOM 6145 O O . LEU D 1 66 ? 54.348 20.186 36.587 1.00 26.80 85 LEU D O 1
ATOM 6150 N N . LYS D 1 67 ? 55.402 18.647 35.326 1.00 26.63 86 LYS D N 1
ATOM 6151 C CA . LYS D 1 67 ? 54.348 18.513 34.340 1.00 27.31 86 LYS D CA 1
ATOM 6152 C C . LYS D 1 67 ? 53.942 17.062 34.214 1.00 26.74 86 LYS D C 1
ATOM 6153 O O . LYS D 1 67 ? 54.760 16.222 33.836 1.00 26.88 86 LYS D O 1
ATOM 6159 N N . ILE D 1 68 ? 52.681 16.784 34.542 1.00 25.75 87 ILE D N 1
ATOM 6160 C CA . ILE D 1 68 ? 52.082 15.480 34.415 1.00 25.14 87 ILE D CA 1
ATOM 6161 C C . ILE D 1 68 ? 50.746 15.641 33.691 1.00 24.99 87 ILE D C 1
ATOM 6162 O O . ILE D 1 68 ? 49.848 16.279 34.208 1.00 24.54 87 ILE D O 1
ATOM 6167 N N . TYR D 1 69 ? 50.623 15.080 32.494 1.00 24.99 88 TYR D N 1
ATOM 6168 C CA . TYR D 1 69 ? 49.399 15.230 31.719 1.00 25.96 88 TYR D CA 1
ATOM 6169 C C . TYR D 1 69 ? 49.382 14.232 30.552 1.00 25.53 88 TYR D C 1
ATOM 6170 O O . TYR D 1 69 ? 50.421 13.723 30.163 1.00 24.73 88 TYR D O 1
ATOM 6179 N N . PRO D 1 70 ? 48.203 13.947 29.993 1.00 25.56 89 PRO D N 1
ATOM 6180 C CA . PRO D 1 70 ? 48.212 13.046 28.852 1.00 25.65 89 PRO D CA 1
ATOM 6181 C C . PRO D 1 70 ? 48.828 13.698 27.629 1.00 26.70 89 PRO D C 1
ATOM 6182 O O . PRO D 1 70 ? 48.704 14.930 27.420 1.00 26.05 89 PRO D O 1
ATOM 6186 N N . LYS D 1 71 ? 49.480 12.876 26.819 1.00 26.47 90 LYS D N 1
ATOM 6187 C CA . LYS D 1 71 ? 50.083 13.373 25.609 1.00 27.16 90 LYS D CA 1
ATOM 6188 C C . LYS D 1 71 ? 49.051 13.836 24.581 1.00 26.94 90 LYS D C 1
ATOM 6189 O O . LYS D 1 71 ? 47.909 13.393 24.548 1.00 26.25 90 LYS D O 1
ATOM 6195 N N . SER D 1 72 ? 49.491 14.712 23.700 1.00 28.06 91 SER D N 1
ATOM 6196 C CA . SER D 1 72 ? 48.722 15.017 22.507 1.00 28.86 91 SER D CA 1
ATOM 6197 C C . SER D 1 72 ? 48.566 13.787 21.646 1.00 29.04 91 SER D C 1
ATOM 6198 O O . SER D 1 72 ? 49.465 12.951 21.597 1.00 29.13 91 SER D O 1
ATOM 6201 N N . ILE D 1 73 ? 47.436 13.681 20.963 1.00 29.28 92 ILE D N 1
ATOM 6202 C CA . ILE D 1 73 ? 47.194 12.539 20.118 1.00 29.87 92 ILE D CA 1
ATOM 6203 C C . ILE D 1 73 ? 48.199 12.506 18.975 1.00 30.46 92 ILE D C 1
ATOM 6204 O O . ILE D 1 73 ? 48.379 13.505 18.277 1.00 29.58 92 ILE D O 1
ATOM 6209 N N . LYS D 1 74 ? 48.845 11.349 18.792 1.00 31.19 93 LYS D N 1
ATOM 6210 C CA . LYS D 1 74 ? 49.853 11.174 17.739 1.00 31.66 93 LYS D CA 1
ATOM 6211 C C . LYS D 1 74 ? 49.269 11.624 16.406 1.00 31.41 93 LYS D C 1
ATOM 6212 O O . LYS D 1 74 ? 48.224 11.154 15.998 1.00 31.74 93 LYS D O 1
ATOM 6216 N N . LYS D 1 75 ? 49.907 12.592 15.770 1.00 31.67 94 LYS D N 1
ATOM 6217 C CA . LYS D 1 75 ? 49.459 13.138 14.483 1.00 32.15 94 LYS D CA 1
ATOM 6218 C C . LYS D 1 75 ? 48.142 13.875 14.560 1.00 31.27 94 LYS D C 1
ATOM 6219 O O . LYS D 1 75 ? 47.471 14.014 13.553 1.00 31.29 94 LYS D O 1
ATOM 6225 N N . GLY D 1 76 ? 47.774 14.363 15.742 1.00 30.27 95 GLY D N 1
ATOM 6226 C CA . GLY D 1 76 ? 46.592 15.185 15.879 1.00 29.49 95 GLY D CA 1
ATOM 6227 C C . GLY D 1 76 ? 46.898 16.681 15.935 1.00 29.33 95 GLY D C 1
ATOM 6228 O O . GLY D 1 76 ? 46.000 17.490 16.200 1.00 28.53 95 GLY D O 1
ATOM 6229 N N . PHE D 1 77 ? 48.170 17.041 15.764 1.00 28.47 96 PHE D N 1
ATOM 6230 C CA . PHE D 1 77 ? 48.618 18.414 15.645 1.00 28.15 96 PHE D CA 1
ATOM 6231 C C . PHE D 1 77 ? 48.449 19.231 16.894 1.00 28.94 96 PHE D C 1
ATOM 6232 O O . PHE D 1 77 ? 48.274 20.447 16.837 1.00 30.25 96 PHE D O 1
ATOM 6240 N N . ASN D 1 78 ? 48.504 18.570 18.033 1.00 29.23 97 ASN D N 1
ATOM 6241 C CA . ASN D 1 78 ? 48.200 19.202 19.328 1.00 30.12 97 ASN D CA 1
ATOM 6242 C C . ASN D 1 78 ? 46.815 19.808 19.461 1.00 29.42 97 ASN D C 1
ATOM 6243 O O . ASN D 1 78 ? 46.611 20.642 20.323 1.00 29.50 97 ASN D O 1
ATOM 6248 N N . ASN D 1 79 ? 45.875 19.375 18.629 1.00 29.27 98 ASN D N 1
ATOM 6249 C CA . ASN D 1 79 ? 44.474 19.813 18.710 1.00 29.22 98 ASN D CA 1
ATOM 6250 C C . ASN D 1 79 ? 43.674 19.085 19.804 1.00 29.55 98 ASN D C 1
ATOM 6251 O O . ASN D 1 79 ? 42.582 19.525 20.185 1.00 28.88 98 ASN D O 1
ATOM 6256 N N . ASN D 1 80 ? 44.218 17.974 20.288 1.00 29.52 99 ASN D N 1
ATOM 6257 C CA . ASN D 1 80 ? 43.604 17.195 21.359 1.00 30.78 99 ASN D CA 1
ATOM 6258 C C . ASN D 1 80 ? 44.573 16.238 21.991 1.00 29.82 99 ASN D C 1
ATOM 6259 O O . ASN D 1 80 ? 45.667 16.024 21.487 1.00 29.29 99 ASN D O 1
ATOM 6264 N N . SER D 1 81 ? 44.158 15.676 23.117 1.00 28.85 100 SER D N 1
ATOM 6265 C CA . SER D 1 81 ? 44.988 14.774 23.847 1.00 28.48 100 SER D CA 1
ATOM 6266 C C . SER D 1 81 ? 44.246 13.498 24.126 1.00 27.57 100 SER D C 1
ATOM 6267 O O . SER D 1 81 ? 43.056 13.412 23.920 1.00 27.41 100 SER D O 1
ATOM 6270 N N . TYR D 1 82 ? 44.986 12.481 24.554 1.00 27.36 101 TYR D N 1
ATOM 6271 C CA . TYR D 1 82 ? 44.423 11.164 24.864 1.00 26.42 101 TYR D CA 1
ATOM 6272 C C . TYR D 1 82 ? 43.467 11.206 26.058 1.00 26.44 101 TYR D C 1
ATOM 6273 O O . TYR D 1 82 ? 43.696 11.930 26.998 1.00 25.79 101 TYR D O 1
ATOM 6282 N N . ASP D 1 83 ? 42.411 10.405 25.977 1.00 26.72 102 ASP D N 1
ATOM 6283 C CA . ASP D 1 83 ? 41.450 10.199 27.066 1.00 27.48 102 ASP D CA 1
ATOM 6284 C C . ASP D 1 83 ? 41.795 8.853 27.755 1.00 27.27 102 ASP D C 1
ATOM 6285 O O . ASP D 1 83 ? 41.457 7.762 27.265 1.00 27.15 102 ASP D O 1
ATOM 6290 N N . LEU D 1 84 ? 42.472 8.951 28.890 1.00 26.82 103 LEU D N 1
ATOM 6291 C CA . LEU D 1 84 ? 42.984 7.793 29.588 1.00 26.57 103 LEU D CA 1
ATOM 6292 C C . LEU D 1 84 ? 41.988 7.320 30.641 1.00 27.28 103 LEU D C 1
ATOM 6293 O O . LEU D 1 84 ? 41.448 8.106 31.428 1.00 27.13 103 LEU D O 1
ATOM 6298 N N . ARG D 1 85 ? 41.759 6.015 30.670 1.00 28.10 104 ARG D N 1
ATOM 6299 C CA . ARG D 1 85 ? 40.860 5.411 31.651 1.00 28.57 104 ARG D CA 1
ATOM 6300 C C . ARG D 1 85 ? 41.633 4.413 32.510 1.00 28.03 104 ARG D C 1
ATOM 6301 O O . ARG D 1 85 ? 41.543 3.206 32.311 1.00 28.65 104 ARG D O 1
ATOM 6309 N N . PRO D 1 86 ? 42.406 4.915 33.467 1.00 27.40 105 PRO D N 1
ATOM 6310 C CA . PRO D 1 86 ? 43.137 4.024 34.343 1.00 27.18 105 PRO D CA 1
ATOM 6311 C C . PRO D 1 86 ? 42.233 3.268 35.295 1.00 27.24 105 PRO D C 1
ATOM 6312 O O . PRO D 1 86 ? 41.125 3.703 35.543 1.00 27.78 105 PRO D O 1
ATOM 6316 N N . THR D 1 87 ? 42.682 2.111 35.759 1.00 26.72 106 THR D N 1
ATOM 6317 C CA . THR D 1 87 ? 42.013 1.420 36.817 1.00 26.87 106 THR D CA 1
ATOM 6318 C C . THR D 1 87 ? 42.639 1.827 38.138 1.00 26.80 106 THR D C 1
ATOM 6319 O O . THR D 1 87 ? 42.042 1.610 39.156 1.00 27.90 106 THR D O 1
ATOM 6323 N N . VAL D 1 88 ? 43.834 2.405 38.121 1.00 26.64 107 VAL D N 1
ATOM 6324 C CA . VAL D 1 88 ? 44.522 2.877 39.325 1.00 26.61 107 VAL D CA 1
ATOM 6325 C C . VAL D 1 88 ? 45.358 4.038 38.858 1.00 25.59 107 VAL D C 1
ATOM 6326 O O . VAL D 1 88 ? 46.005 3.925 37.805 1.00 24.62 107 VAL D O 1
ATOM 6330 N N . TYR D 1 89 ? 45.416 5.115 39.639 1.00 24.55 108 TYR D N 1
ATOM 6331 C CA . TYR D 1 89 ? 46.248 6.248 39.258 1.00 24.42 108 TYR D CA 1
ATOM 6332 C C . TYR D 1 89 ? 46.576 7.110 40.463 1.00 24.90 108 TYR D C 1
ATOM 6333 O O . TYR D 1 89 ? 45.710 7.815 40.975 1.00 24.89 108 TYR D O 1
ATOM 6342 N N . LYS D 1 90 ? 47.825 7.018 40.914 1.00 24.67 109 LYS D N 1
ATOM 6343 C CA . LYS D 1 90 ? 48.280 7.661 42.122 1.00 25.08 109 LYS D CA 1
ATOM 6344 C C . LYS D 1 90 ? 49.614 8.309 41.828 1.00 25.34 109 LYS D C 1
ATOM 6345 O O . LYS D 1 90 ? 50.444 7.739 41.096 1.00 26.72 109 LYS D O 1
ATOM 6351 N N . ILE D 1 91 ? 49.818 9.492 42.397 1.00 24.43 110 ILE D N 1
ATOM 6352 C CA . ILE D 1 91 ? 51.019 10.234 42.212 1.00 23.70 110 ILE D CA 1
ATOM 6353 C C . ILE D 1 91 ? 51.429 10.683 43.588 1.00 24.15 110 ILE D C 1
ATOM 6354 O O . ILE D 1 91 ? 50.586 11.061 44.383 1.00 23.76 110 ILE D O 1
ATOM 6359 N N . LYS D 1 92 ? 52.723 10.620 43.866 1.00 24.18 111 LYS D N 1
ATOM 6360 C CA A LYS D 1 92 ? 53.282 11.156 45.107 0.50 24.50 111 LYS D CA 1
ATOM 6361 C CA B LYS D 1 92 ? 53.302 11.126 45.113 0.50 24.06 111 LYS D CA 1
ATOM 6362 C C . LYS D 1 92 ? 54.528 11.927 44.728 1.00 24.27 111 LYS D C 1
ATOM 6363 O O . LYS D 1 92 ? 55.368 11.421 43.973 1.00 23.52 111 LYS D O 1
ATOM 6368 N N . SER D 1 93 ? 54.647 13.151 45.231 1.00 24.02 112 SER D N 1
ATOM 6369 C CA . SER D 1 93 ? 55.786 13.991 44.863 1.00 24.51 112 SER D CA 1
ATOM 6370 C C . SER D 1 93 ? 56.044 15.019 45.929 1.00 25.28 112 SER D C 1
ATOM 6371 O O . SER D 1 93 ? 55.137 15.355 46.700 1.00 26.54 112 SER D O 1
ATOM 6374 N N . ASN D 1 94 ? 57.292 15.465 46.025 1.00 25.62 113 ASN D N 1
ATOM 6375 C CA . ASN D 1 94 ? 57.638 16.607 46.862 1.00 25.43 113 ASN D CA 1
ATOM 6376 C C . ASN D 1 94 ? 58.662 17.483 46.180 1.00 25.46 113 ASN D C 1
ATOM 6377 O O . ASN D 1 94 ? 59.412 17.016 45.291 1.00 25.95 113 ASN D O 1
ATOM 6382 N N . SER D 1 95 ? 58.679 18.745 46.600 1.00 24.89 114 SER D N 1
ATOM 6383 C CA . SER D 1 95 ? 59.666 19.740 46.178 1.00 25.54 114 SER D CA 1
ATOM 6384 C C . SER D 1 95 ? 59.881 20.698 47.352 1.00 26.28 114 SER D C 1
ATOM 6385 O O . SER D 1 95 ? 59.182 20.609 48.358 1.00 26.47 114 SER D O 1
ATOM 6388 N N . LYS D 1 96 ? 60.839 21.603 47.235 1.00 27.08 115 LYS D N 1
ATOM 6389 C CA . LYS D 1 96 ? 61.129 22.519 48.338 1.00 28.92 115 LYS D CA 1
ATOM 6390 C C . LYS D 1 96 ? 59.951 23.477 48.622 1.00 28.88 115 LYS D C 1
ATOM 6391 O O . LYS D 1 96 ? 59.641 23.749 49.774 1.00 29.30 115 LYS D O 1
ATOM 6397 N N . GLU D 1 97 ? 59.288 23.943 47.566 1.00 28.53 116 GLU D N 1
ATOM 6398 C CA . GLU D 1 97 ? 58.259 24.951 47.681 1.00 28.53 116 GLU D CA 1
ATOM 6399 C C . GLU D 1 97 ? 57.284 24.835 46.507 1.00 27.68 116 GLU D C 1
ATOM 6400 O O . GLU D 1 97 ? 57.709 24.546 45.381 1.00 27.08 116 GLU D O 1
ATOM 6406 N N . LEU D 1 98 ? 55.993 25.042 46.777 1.00 26.08 117 LEU D N 1
ATOM 6407 C CA . LEU D 1 98 ? 54.991 25.095 45.712 1.00 26.11 117 LEU D CA 1
ATOM 6408 C C . LEU D 1 98 ? 54.425 26.507 45.655 1.00 25.49 117 LEU D C 1
ATOM 6409 O O . LEU D 1 98 ? 53.614 26.891 46.489 1.00 24.80 117 LEU D O 1
ATOM 6414 N N . LYS D 1 99 ? 54.876 27.279 44.677 1.00 25.50 118 LYS D N 1
ATOM 6415 C CA . LYS D 1 99 ? 54.390 28.645 44.494 1.00 26.03 118 LYS D CA 1
ATOM 6416 C C . LYS D 1 99 ? 53.102 28.675 43.711 1.00 25.20 118 LYS D C 1
ATOM 6417 O O . LYS D 1 99 ? 52.259 29.530 43.960 1.00 25.29 118 LYS D O 1
ATOM 6423 N N . GLU D 1 100 ? 52.957 27.750 42.762 1.00 24.79 119 GLU D N 1
ATOM 6424 C CA . GLU D 1 100 ? 51.791 27.711 41.896 1.00 25.14 119 GLU D CA 1
ATOM 6425 C C . GLU D 1 100 ? 51.408 26.306 41.395 1.00 24.84 119 GLU D C 1
ATOM 6426 O O . GLU D 1 100 ? 52.247 25.573 40.838 1.00 25.61 119 GLU D O 1
ATOM 6432 N N . LEU D 1 101 ? 50.157 25.930 41.652 1.00 24.37 120 LEU D N 1
ATOM 6433 C CA . LEU D 1 101 ? 49.545 24.715 41.155 1.00 24.62 120 LEU D CA 1
ATOM 6434 C C . LEU D 1 101 ? 48.522 25.056 40.078 1.00 25.12 120 LEU D C 1
ATOM 6435 O O . LEU D 1 101 ? 47.664 25.909 40.287 1.00 24.94 120 LEU D O 1
ATOM 6440 N N . ASN D 1 102 ? 48.596 24.351 38.957 1.00 25.51 121 ASN D N 1
ATOM 6441 C CA . ASN D 1 102 ? 47.605 24.409 37.887 1.00 25.95 121 ASN D CA 1
ATOM 6442 C C . ASN D 1 102 ? 47.131 22.977 37.656 1.00 26.69 121 ASN D C 1
ATOM 6443 O O . ASN D 1 102 ? 47.879 22.111 37.142 1.00 26.22 121 ASN D O 1
ATOM 6448 N N . THR D 1 103 ? 45.917 22.716 38.111 1.00 26.39 122 THR D N 1
ATOM 6449 C CA . THR D 1 103 ? 45.347 21.424 38.044 1.00 27.34 122 THR D CA 1
ATOM 6450 C C . THR D 1 103 ? 44.042 21.467 37.231 1.00 27.37 122 THR D C 1
ATOM 6451 O O . THR D 1 103 ? 43.242 22.395 37.378 1.00 27.72 122 THR D O 1
ATOM 6455 N N . VAL D 1 104 ? 43.871 20.492 36.336 1.00 26.60 123 VAL D N 1
ATOM 6456 C CA . VAL D 1 104 ? 42.740 20.426 35.445 1.00 26.69 123 VAL D CA 1
ATOM 6457 C C . VAL D 1 104 ? 42.248 18.993 35.366 1.00 27.45 123 VAL D C 1
ATOM 6458 O O . VAL D 1 104 ? 43.012 18.085 35.112 1.00 28.64 123 VAL D O 1
ATOM 6462 N N . GLY D 1 105 ? 40.967 18.776 35.585 1.00 27.46 124 GLY D N 1
ATOM 6463 C CA . GLY D 1 105 ? 40.433 17.444 35.519 1.00 27.54 124 GLY D CA 1
ATOM 6464 C C . GLY D 1 105 ? 39.598 17.096 36.707 1.00 27.57 124 GLY D C 1
ATOM 6465 O O . GLY D 1 105 ? 39.171 17.979 37.461 1.00 28.85 124 GLY D O 1
ATOM 6466 N N . SER D 1 106 ? 39.365 15.803 36.844 1.00 26.89 125 SER D N 1
ATOM 6467 C CA . SER D 1 106 ? 38.556 15.226 37.895 1.00 27.44 125 SER D CA 1
ATOM 6468 C C . SER D 1 106 ? 39.360 14.606 39.014 1.00 27.57 125 SER D C 1
ATOM 6469 O O . SER D 1 106 ? 38.795 13.958 39.882 1.00 27.62 125 SER D O 1
ATOM 6472 N N . GLY D 1 107 ? 40.670 14.815 39.019 1.00 28.32 126 GLY D N 1
ATOM 6473 C CA . GLY D 1 107 ? 41.515 14.213 40.009 1.00 28.61 126 GLY D CA 1
ATOM 6474 C C . GLY D 1 107 ? 41.435 14.936 41.323 1.00 29.20 126 GLY D C 1
ATOM 6475 O O . GLY D 1 107 ? 40.671 15.871 41.494 1.00 29.46 126 GLY D O 1
ATOM 6476 N N . SER D 1 108 ? 42.275 14.522 42.245 1.00 29.18 127 SER D N 1
ATOM 6477 C CA . SER D 1 108 ? 42.282 15.065 43.573 1.00 29.87 127 SER D CA 1
ATOM 6478 C C . SER D 1 108 ? 43.722 15.391 43.985 1.00 29.17 127 SER D C 1
ATOM 6479 O O . SER D 1 108 ? 44.608 14.587 43.821 1.00 30.53 127 SER D O 1
ATOM 6482 N N . PHE D 1 109 ? 43.969 16.585 44.485 1.00 28.57 128 PHE D N 1
ATOM 6483 C CA . PHE D 1 109 ? 45.300 17.012 44.833 1.00 27.32 128 PHE D CA 1
ATOM 6484 C C . PHE D 1 109 ? 45.295 17.317 46.304 1.00 27.56 128 PHE D C 1
ATOM 6485 O O . PHE D 1 109 ? 44.569 18.216 46.718 1.00 27.57 128 PHE D O 1
ATOM 6493 N N . ILE D 1 110 ? 46.091 16.583 47.087 1.00 27.43 129 ILE D N 1
ATOM 6494 C CA . ILE D 1 110 ? 46.085 16.669 48.566 1.00 27.32 129 ILE D CA 1
ATOM 6495 C C . ILE D 1 110 ? 47.454 17.003 49.151 1.00 26.86 129 ILE D C 1
ATOM 6496 O O . ILE D 1 110 ? 48.457 16.371 48.791 1.00 26.33 129 ILE D O 1
ATOM 6501 N N . ILE D 1 111 ? 47.481 18.006 50.036 1.00 26.19 130 ILE D N 1
ATOM 6502 C CA . ILE D 1 111 ? 48.632 18.344 50.864 1.00 26.27 130 ILE D CA 1
ATOM 6503 C C . ILE D 1 111 ? 48.221 18.057 52.297 1.00 27.20 130 ILE D C 1
ATOM 6504 O O . ILE D 1 111 ? 47.207 18.572 52.763 1.00 27.17 130 ILE D O 1
ATOM 6509 N N . SER D 1 112 ? 48.981 17.237 53.004 1.00 28.35 131 SER D N 1
ATOM 6510 C CA . SER D 1 112 ? 48.585 16.835 54.346 1.00 29.82 131 SER D CA 1
ATOM 6511 C C . SER D 1 112 ? 49.472 17.276 55.480 1.00 30.20 131 SER D C 1
ATOM 6512 O O . SER D 1 112 ? 49.003 17.335 56.611 1.00 30.86 131 SER D O 1
ATOM 6515 N N . LYS D 1 113 ? 50.721 17.589 55.216 1.00 30.49 132 LYS D N 1
ATOM 6516 C CA . LYS D 1 113 ? 51.603 17.993 56.309 1.00 31.71 132 LYS D CA 1
ATOM 6517 C C . LYS D 1 113 ? 51.524 19.494 56.556 1.00 31.41 132 LYS D C 1
ATOM 6518 O O . LYS D 1 113 ? 50.997 20.231 55.721 1.00 31.49 132 LYS D O 1
ATOM 6524 N N . PRO D 1 114 ? 52.029 19.949 57.712 1.00 31.52 133 PRO D N 1
ATOM 6525 C CA . PRO D 1 114 ? 52.099 21.385 57.964 1.00 31.53 133 PRO D CA 1
ATOM 6526 C C . PRO D 1 114 ? 52.948 22.042 56.899 1.00 31.88 133 PRO D C 1
ATOM 6527 O O . PRO D 1 114 ? 54.021 21.552 56.598 1.00 32.52 133 PRO D O 1
ATOM 6531 N N . THR D 1 115 ? 52.453 23.135 56.338 1.00 32.07 134 THR D N 1
ATOM 6532 C CA . THR D 1 115 ? 53.029 23.747 55.165 1.00 31.85 134 THR D CA 1
ATOM 6533 C C . THR D 1 115 ? 53.143 25.235 55.414 1.00 31.90 134 THR D C 1
ATOM 6534 O O . THR D 1 115 ? 52.155 25.885 55.764 1.00 32.11 134 THR D O 1
ATOM 6538 N N . LYS D 1 116 ? 54.347 25.761 55.238 1.00 31.20 135 LYS D N 1
ATOM 6539 C CA . LYS D 1 116 ? 54.621 27.165 55.426 1.00 31.06 135 LYS D CA 1
ATOM 6540 C C . LYS D 1 116 ? 54.737 27.759 54.044 1.00 30.25 135 LYS D C 1
ATOM 6541 O O . LYS D 1 116 ? 55.438 27.210 53.195 1.00 30.61 135 LYS D O 1
ATOM 6547 N N . VAL D 1 117 ? 54.033 28.861 53.803 1.00 29.55 136 VAL D N 1
ATOM 6548 C CA . VAL D 1 117 ? 53.966 29.449 52.474 1.00 28.97 136 VAL D CA 1
ATOM 6549 C C . VAL D 1 117 ? 54.376 30.900 52.534 1.00 29.08 136 VAL D C 1
ATOM 6550 O O . VAL D 1 117 ? 54.108 31.579 53.509 1.00 28.44 136 VAL D O 1
ATOM 6554 N N . ASN D 1 118 ? 55.014 31.359 51.466 1.00 29.28 137 ASN D N 1
ATOM 6555 C CA . ASN D 1 118 ? 55.192 32.766 51.215 1.00 29.91 137 ASN D CA 1
ATOM 6556 C C . ASN D 1 118 ? 53.976 33.183 50.388 1.00 30.28 137 ASN D C 1
ATOM 6557 O O . ASN D 1 118 ? 53.045 33.742 50.943 1.00 29.75 137 ASN D O 1
ATOM 6562 N N . ARG D 1 119 ? 53.977 32.877 49.084 1.00 30.54 138 ARG D N 1
ATOM 6563 C CA . ARG D 1 119 ? 52.786 32.958 48.240 1.00 31.26 138 ARG D CA 1
ATOM 6564 C C . ARG D 1 119 ? 52.516 31.630 47.581 1.00 30.00 138 ARG D C 1
ATOM 6565 O O . ARG D 1 119 ? 53.353 31.126 46.851 1.00 30.87 138 ARG D O 1
ATOM 6581 N N . GLU D 1 121 ? 49.623 29.836 45.121 1.00 29.25 140 GLU D N 1
ATOM 6582 C CA . GLU D 1 121 ? 48.495 30.064 44.251 1.00 29.50 140 GLU D CA 1
ATOM 6583 C C . GLU D 1 121 ? 48.003 28.742 43.681 1.00 29.45 140 GLU D C 1
ATOM 6584 O O . GLU D 1 121 ? 48.727 28.057 42.945 1.00 29.14 140 GLU D O 1
ATOM 6590 N N . ILE D 1 122 ? 46.757 28.411 43.982 1.00 29.39 141 ILE D N 1
ATOM 6591 C CA . ILE D 1 122 ? 46.118 27.222 43.459 1.00 30.00 141 ILE D CA 1
ATOM 6592 C C . ILE D 1 122 ? 45.110 27.590 42.378 1.00 30.64 141 ILE D C 1
ATOM 6593 O O . ILE D 1 122 ? 44.165 28.332 42.643 1.00 30.59 141 ILE D O 1
ATOM 6598 N N . ASN D 1 123 ? 45.325 27.068 41.171 1.00 30.82 142 ASN D N 1
ATOM 6599 C CA . ASN D 1 123 ? 44.419 27.246 40.043 1.00 31.38 142 ASN D CA 1
ATOM 6600 C C . ASN D 1 123 ? 43.859 25.897 39.614 1.00 31.97 142 ASN D C 1
ATOM 6601 O O . ASN D 1 123 ? 44.604 24.974 39.302 1.00 32.44 142 ASN D O 1
ATOM 6614 N N . ALA D 1 125 ? 40.724 23.922 37.256 1.00 29.38 144 ALA D N 1
ATOM 6615 C CA . ALA D 1 125 ? 39.647 23.893 36.305 1.00 28.05 144 ALA D CA 1
ATOM 6616 C C . ALA D 1 125 ? 39.091 22.473 36.261 1.00 27.63 144 ALA D C 1
ATOM 6617 O O . ALA D 1 125 ? 39.832 21.506 36.114 1.00 27.62 144 ALA D O 1
ATOM 6619 N N . GLY D 1 126 ? 37.774 22.357 36.350 1.00 27.14 145 GLY D N 1
ATOM 6620 C CA . GLY D 1 126 ? 37.112 21.072 36.286 1.00 26.90 145 GLY D CA 1
ATOM 6621 C C . GLY D 1 126 ? 36.289 20.696 37.513 1.00 26.54 145 GLY D C 1
ATOM 6622 O O . GLY D 1 126 ? 35.912 21.547 38.351 1.00 25.32 145 GLY D O 1
ATOM 6623 N N . SER D 1 127 ? 36.067 19.391 37.611 1.00 26.46 146 SER D N 1
ATOM 6624 C CA . SER D 1 127 ? 35.138 18.781 38.529 1.00 26.98 146 SER D CA 1
ATOM 6625 C C . SER D 1 127 ? 35.832 18.097 39.675 1.00 27.51 146 SER D C 1
ATOM 6626 O O . SER D 1 127 ? 35.166 17.572 40.561 1.00 27.75 146 SER D O 1
ATOM 6629 N N . GLY D 1 128 ? 37.157 18.096 39.667 1.00 28.34 147 GLY D N 1
ATOM 6630 C CA . GLY D 1 128 ? 37.917 17.436 40.712 1.00 28.81 147 GLY D CA 1
ATOM 6631 C C . GLY D 1 128 ? 38.032 18.282 41.974 1.00 29.46 147 GLY D C 1
ATOM 6632 O O . GLY D 1 128 ? 37.164 19.128 42.258 1.00 28.69 147 GLY D O 1
ATOM 6633 N N . ASN D 1 129 ? 39.087 18.032 42.753 1.00 30.07 148 ASN D N 1
ATOM 6634 C CA . ASN D 1 129 ? 39.302 18.760 43.996 1.00 31.63 148 ASN D CA 1
ATOM 6635 C C . ASN D 1 129 ? 40.754 18.946 44.423 1.00 31.29 148 ASN D C 1
ATOM 6636 O O . ASN D 1 129 ? 41.661 18.307 43.893 1.00 31.72 148 ASN D O 1
ATOM 6641 N N . VAL D 1 130 ? 40.941 19.896 45.331 1.00 30.05 149 VAL D N 1
ATOM 6642 C CA . VAL D 1 130 ? 42.205 20.214 45.912 1.00 28.87 149 VAL D CA 1
ATOM 6643 C C . VAL D 1 130 ? 41.922 20.333 47.392 1.00 29.31 149 VAL D C 1
ATOM 6644 O O . VAL D 1 130 ? 41.017 21.084 47.774 1.00 29.33 149 VAL D O 1
ATOM 6648 N N . GLU D 1 131 ? 42.679 19.603 48.218 1.00 29.40 150 GLU D N 1
ATOM 6649 C CA . GLU D 1 131 ? 42.569 19.699 49.663 1.00 30.29 150 GLU D CA 1
ATOM 6650 C C . GLU D 1 131 ? 43.875 20.014 50.346 1.00 29.50 150 GLU D C 1
ATOM 6651 O O . GLU D 1 131 ? 44.843 19.269 50.234 1.00 29.08 150 GLU D O 1
ATOM 6657 N N . LEU D 1 132 ? 43.878 21.137 51.060 1.00 29.44 151 LEU D N 1
ATOM 6658 C CA . LEU D 1 132 ? 44.947 21.531 51.940 1.00 29.24 151 LEU D CA 1
ATOM 6659 C C . LEU D 1 132 ? 44.529 21.090 53.329 1.00 29.81 151 LEU D C 1
ATOM 6660 O O . LEU D 1 132 ? 43.861 21.808 54.057 1.00 30.20 151 LEU D O 1
ATOM 6665 N N . ARG D 1 133 ? 44.905 19.872 53.678 1.00 30.89 152 ARG D N 1
ATOM 6666 C CA . ARG D 1 133 ? 44.478 19.255 54.937 1.00 31.63 152 ARG D CA 1
ATOM 6667 C C . ARG D 1 133 ? 45.331 19.616 56.093 1.00 31.28 152 ARG D C 1
ATOM 6668 O O . ARG D 1 133 ? 44.836 19.700 57.188 1.00 31.48 152 ARG D O 1
ATOM 6676 N N . GLY D 1 134 ? 46.622 19.782 55.869 1.00 31.53 153 GLY D N 1
ATOM 6677 C CA . GLY D 1 134 ? 47.509 20.175 56.958 1.00 31.79 153 GLY D CA 1
ATOM 6678 C C . GLY D 1 134 ? 47.421 21.670 57.193 1.00 31.66 153 GLY D C 1
ATOM 6679 O O . GLY D 1 134 ? 46.903 22.409 56.347 1.00 32.44 153 GLY D O 1
ATOM 6680 N N . PRO D 1 135 ? 47.927 22.127 58.332 1.00 31.28 154 PRO D N 1
ATOM 6681 C CA . PRO D 1 135 ? 47.924 23.554 58.603 1.00 31.44 154 PRO D CA 1
ATOM 6682 C C . PRO D 1 135 ? 48.820 24.308 57.623 1.00 31.45 154 PRO D C 1
ATOM 6683 O O . PRO D 1 135 ? 49.977 23.937 57.435 1.00 32.16 154 PRO D O 1
ATOM 6687 N N . VAL D 1 136 ? 48.273 25.342 57.004 1.00 30.95 155 VAL D N 1
ATOM 6688 C CA . VAL D 1 136 ? 49.005 26.199 56.094 1.00 30.49 155 VAL D CA 1
ATOM 6689 C C . VAL D 1 136 ? 49.182 27.512 56.797 1.00 30.69 155 VAL D C 1
ATOM 6690 O O . VAL D 1 136 ? 48.224 28.070 57.325 1.00 31.49 155 VAL D O 1
ATOM 6694 N N . LYS D 1 137 ? 50.406 28.002 56.834 1.00 30.65 156 LYS D N 1
ATOM 6695 C CA . LYS D 1 137 ? 50.719 29.215 57.566 1.00 30.83 156 LYS D CA 1
ATOM 6696 C C . LYS D 1 137 ? 51.679 30.055 56.751 1.00 29.96 156 LYS D C 1
ATOM 6697 O O . LYS D 1 137 ? 52.640 29.524 56.171 1.00 29.85 156 LYS D O 1
ATOM 6703 N N . GLY D 1 138 ? 51.423 31.355 56.708 1.00 28.81 157 GLY D N 1
ATOM 6704 C CA . GLY D 1 138 ? 52.305 32.286 56.038 1.00 28.19 157 GLY D CA 1
ATOM 6705 C C . GLY D 1 138 ? 51.614 33.513 55.492 1.00 28.37 157 GLY D C 1
ATOM 6706 O O . GLY D 1 138 ? 50.615 33.974 56.024 1.00 27.96 157 GLY D O 1
ATOM 6707 N N . TYR D 1 139 ? 52.130 34.009 54.383 1.00 28.32 158 TYR D N 1
ATOM 6708 C CA . TYR D 1 139 ? 51.770 35.316 53.894 1.00 28.61 158 TYR D CA 1
ATOM 6709 C C . TYR D 1 139 ? 50.524 35.355 52.978 1.00 29.02 158 TYR D C 1
ATOM 6710 O O . TYR D 1 139 ? 49.568 36.098 53.238 1.00 29.56 158 TYR D O 1
ATOM 6719 N N . LYS D 1 140 ? 50.525 34.584 51.904 1.00 28.74 159 LYS D N 1
ATOM 6720 C CA . LYS D 1 140 ? 49.431 34.643 50.957 1.00 29.13 159 LYS D CA 1
ATOM 6721 C C . LYS D 1 140 ? 49.051 33.289 50.354 1.00 28.91 159 LYS D C 1
ATOM 6722 O O . LYS D 1 140 ? 49.917 32.546 49.836 1.00 28.55 159 LYS D O 1
ATOM 6728 N N . LEU D 1 141 ? 47.754 32.981 50.427 1.00 27.97 160 LEU D N 1
ATOM 6729 C CA . LEU D 1 141 ? 47.174 31.849 49.714 1.00 27.54 160 LEU D CA 1
ATOM 6730 C C . LEU D 1 141 ? 46.123 32.400 48.760 1.00 28.66 160 LEU D C 1
ATOM 6731 O O . LEU D 1 141 ? 45.307 33.252 49.123 1.00 29.11 160 LEU D O 1
ATOM 6736 N N . GLU D 1 142 ? 46.143 31.898 47.542 1.00 29.76 161 GLU D N 1
ATOM 6737 C CA . GLU D 1 142 ? 45.190 32.286 46.531 1.00 31.30 161 GLU D CA 1
ATOM 6738 C C . GLU D 1 142 ? 44.572 31.000 45.988 1.00 31.87 161 GLU D C 1
ATOM 6739 O O . GLU D 1 142 ? 45.301 30.099 45.596 1.00 32.74 161 GLU D O 1
ATOM 6745 N N . CYS D 1 143 ? 43.247 30.872 46.091 1.00 32.37 162 CYS D N 1
ATOM 6746 C CA . CYS D 1 143 ? 42.488 29.720 45.579 1.00 33.17 162 CYS D CA 1
ATOM 6747 C C . CYS D 1 143 ? 41.517 30.109 44.480 1.00 33.36 162 CYS D C 1
ATOM 6748 O O . CYS D 1 143 ? 40.483 30.725 44.751 1.00 34.26 162 CYS D O 1
ATOM 6751 N N . ASN D 1 144 ? 41.829 29.702 43.258 1.00 32.76 163 ASN D N 1
ATOM 6752 C CA . ASN D 1 144 ? 41.053 30.043 42.095 1.00 32.36 163 ASN D CA 1
ATOM 6753 C C . ASN D 1 144 ? 40.538 28.811 41.428 1.00 32.62 163 ASN D C 1
ATOM 6754 O O . ASN D 1 144 ? 41.281 27.834 41.185 1.00 31.35 163 ASN D O 1
ATOM 6767 N N . ALA D 1 146 ? 37.516 27.336 38.338 1.00 31.04 165 ALA D N 1
ATOM 6768 C CA . ALA D 1 146 ? 36.555 27.483 37.273 1.00 30.04 165 ALA D CA 1
ATOM 6769 C C . ALA D 1 146 ? 36.049 26.077 37.022 1.00 29.54 165 ALA D C 1
ATOM 6770 O O . ALA D 1 146 ? 36.799 25.193 36.579 1.00 29.55 165 ALA D O 1
ATOM 6772 N N . GLY D 1 147 ? 34.793 25.835 37.361 1.00 28.75 166 GLY D N 1
ATOM 6773 C CA . GLY D 1 147 ? 34.231 24.499 37.206 1.00 28.31 166 GLY D CA 1
ATOM 6774 C C . GLY D 1 147 ? 33.325 24.146 38.334 1.00 27.83 166 GLY D C 1
ATOM 6775 O O . GLY D 1 147 ? 32.950 25.000 39.123 1.00 28.26 166 GLY D O 1
ATOM 6776 N N . SER D 1 148 ? 32.971 22.876 38.385 1.00 27.58 167 SER D N 1
ATOM 6777 C CA . SER D 1 148 ? 31.969 22.365 39.283 1.00 27.74 167 SER D CA 1
ATOM 6778 C C . SER D 1 148 ? 32.580 21.671 40.463 1.00 27.31 167 SER D C 1
ATOM 6779 O O . SER D 1 148 ? 31.865 21.163 41.316 1.00 27.20 167 SER D O 1
ATOM 6782 N N . GLY D 1 149 ? 33.899 21.608 40.499 1.00 27.90 168 GLY D N 1
ATOM 6783 C CA . GLY D 1 149 ? 34.610 20.921 41.568 1.00 27.94 168 GLY D CA 1
ATOM 6784 C C . GLY D 1 149 ? 34.769 21.753 42.831 1.00 28.30 168 GLY D C 1
ATOM 6785 O O . GLY D 1 149 ? 33.984 22.658 43.109 1.00 28.49 168 GLY D O 1
ATOM 6786 N N . ASN D 1 150 ? 35.767 21.425 43.639 1.00 28.94 169 ASN D N 1
ATOM 6787 C CA . ASN D 1 150 ? 35.930 22.124 44.896 1.00 29.76 169 ASN D CA 1
ATOM 6788 C C . ASN D 1 150 ? 37.351 22.234 45.431 1.00 29.00 169 ASN D C 1
ATOM 6789 O O . ASN D 1 150 ? 38.189 21.412 45.137 1.00 28.94 169 ASN D O 1
ATOM 6794 N N . ILE D 1 151 ? 37.606 23.305 46.176 1.00 28.37 170 ILE D N 1
ATOM 6795 C CA . ILE D 1 151 ? 38.839 23.502 46.911 1.00 26.89 170 ILE D CA 1
ATOM 6796 C C . ILE D 1 151 ? 38.449 23.650 48.358 1.00 27.61 170 ILE D C 1
ATOM 6797 O O . ILE D 1 151 ? 37.510 24.392 48.675 1.00 27.55 170 ILE D O 1
ATOM 6802 N N . ILE D 1 152 ? 39.142 22.929 49.237 1.00 27.74 171 ILE D N 1
ATOM 6803 C CA . ILE D 1 152 ? 38.990 23.103 50.659 1.00 27.98 171 ILE D CA 1
ATOM 6804 C C . ILE D 1 152 ? 40.356 23.252 51.317 1.00 28.38 171 ILE D C 1
ATOM 6805 O O . ILE D 1 152 ? 41.287 22.519 51.004 1.00 28.38 171 ILE D O 1
ATOM 6810 N N . ALA D 1 153 ? 40.470 24.231 52.210 1.00 28.36 172 ALA D N 1
ATOM 6811 C CA . ALA D 1 153 ? 41.656 24.456 53.014 1.00 28.71 172 ALA D CA 1
ATOM 6812 C C . ALA D 1 153 ? 41.168 24.362 54.446 1.00 29.48 172 ALA D C 1
ATOM 6813 O O . ALA D 1 153 ? 40.428 25.236 54.903 1.00 30.42 172 ALA D O 1
ATOM 6815 N N . LYS D 1 154 ? 41.573 23.302 55.146 1.00 30.04 173 LYS D N 1
ATOM 6816 C CA . LYS D 1 154 ? 41.018 22.962 56.443 1.00 30.66 173 LYS D CA 1
ATOM 6817 C C . LYS D 1 154 ? 41.585 23.713 57.623 1.00 30.48 173 LYS D C 1
ATOM 6818 O O . LYS D 1 154 ? 40.976 23.694 58.698 1.00 31.10 173 LYS D O 1
ATOM 6824 N N . ASP D 1 155 ? 42.725 24.364 57.453 1.00 30.20 174 ASP D N 1
ATOM 6825 C CA . ASP D 1 155 ? 43.423 24.940 58.593 1.00 30.78 174 ASP D CA 1
ATOM 6826 C C . ASP D 1 155 ? 44.460 25.948 58.124 1.00 30.41 174 ASP D C 1
ATOM 6827 O O . ASP D 1 155 ? 45.621 25.629 57.978 1.00 31.09 174 ASP D O 1
ATOM 6832 N N . ILE D 1 156 ? 44.012 27.171 57.889 1.00 30.16 175 ILE D N 1
ATOM 6833 C CA . ILE D 1 156 ? 44.883 28.234 57.399 1.00 29.76 175 ILE D CA 1
ATOM 6834 C C . ILE D 1 156 ? 45.146 29.280 58.494 1.00 29.59 175 ILE D C 1
ATOM 6835 O O . ILE D 1 156 ? 44.343 29.478 59.408 1.00 29.36 175 ILE D O 1
ATOM 6840 N N . GLN D 1 157 ? 46.303 29.912 58.396 1.00 29.45 176 GLN D N 1
ATOM 6841 C CA . GLN D 1 157 ? 46.675 31.015 59.256 1.00 29.65 176 GLN D CA 1
ATOM 6842 C C . GLN D 1 157 ? 47.514 31.938 58.402 1.00 28.97 176 GLN D C 1
ATOM 6843 O O . GLN D 1 157 ? 48.697 31.700 58.213 1.00 28.06 176 GLN D O 1
ATOM 6849 N N . LEU D 1 158 ? 46.873 32.959 57.828 1.00 28.76 177 LEU D N 1
ATOM 6850 C CA . LEU D 1 158 ? 47.486 33.747 56.769 1.00 28.55 177 LEU D CA 1
ATOM 6851 C C . LEU D 1 158 ? 47.401 35.228 57.014 1.00 28.74 177 LEU D C 1
ATOM 6852 O O . LEU D 1 158 ? 46.497 35.699 57.680 1.00 29.56 177 LEU D O 1
ATOM 6857 N N . ASP D 1 159 ? 48.302 35.977 56.398 1.00 28.71 178 ASP D N 1
ATOM 6858 C CA . ASP D 1 159 ? 48.113 37.416 56.299 1.00 28.90 178 ASP D CA 1
ATOM 6859 C C . ASP D 1 159 ? 47.076 37.751 55.244 1.00 28.24 178 ASP D C 1
ATOM 6860 O O . ASP D 1 159 ? 46.241 38.611 55.470 1.00 27.24 178 ASP D O 1
ATOM 6865 N N . ASN D 1 160 ? 47.145 37.074 54.092 1.00 27.71 179 ASN D N 1
ATOM 6866 C CA . ASN D 1 160 ? 46.258 37.354 52.965 1.00 27.99 179 ASN D CA 1
ATOM 6867 C C . ASN D 1 160 ? 45.670 36.094 52.346 1.00 27.52 179 ASN D C 1
ATOM 6868 O O . ASN D 1 160 ? 46.368 35.120 52.160 1.00 27.38 179 ASN D O 1
ATOM 6873 N N . LEU D 1 161 ? 44.362 36.137 52.057 1.00 27.40 180 LEU D N 1
ATOM 6874 C CA . LEU D 1 161 ? 43.640 35.055 51.398 1.00 26.81 180 LEU D CA 1
ATOM 6875 C C . LEU D 1 161 ? 42.842 35.632 50.248 1.00 27.00 180 LEU D C 1
ATOM 6876 O O . LEU D 1 161 ? 42.155 36.638 50.393 1.00 26.63 180 LEU D O 1
ATOM 6881 N N . SER D 1 162 ? 42.898 34.984 49.109 1.00 26.94 181 SER D N 1
ATOM 6882 C CA . SER D 1 162 ? 42.090 35.410 48.011 1.00 28.41 181 SER D CA 1
ATOM 6883 C C . SER D 1 162 ? 41.471 34.211 47.305 1.00 28.47 181 SER D C 1
ATOM 6884 O O . SER D 1 162 ? 42.202 33.355 46.833 1.00 29.09 181 SER D O 1
ATOM 6887 N N . CYS D 1 163 ? 40.137 34.151 47.243 1.00 28.22 182 CYS D N 1
ATOM 6888 C CA . CYS D 1 163 ? 39.417 33.077 46.566 1.00 27.83 182 CYS D CA 1
ATOM 6889 C C . CYS D 1 163 ? 38.507 33.624 45.468 1.00 28.05 182 CYS D C 1
ATOM 6890 O O . CYS D 1 163 ? 37.722 34.534 45.726 1.00 28.34 182 CYS D O 1
ATOM 6893 N N . SER D 1 164 ? 38.597 33.032 44.279 1.00 27.55 183 SER D N 1
ATOM 6894 C CA . SER D 1 164 ? 37.822 33.404 43.122 1.00 27.94 183 SER D CA 1
ATOM 6895 C C . SER D 1 164 ? 37.298 32.146 42.492 1.00 28.68 183 SER D C 1
ATOM 6896 O O . SER D 1 164 ? 38.073 31.230 42.145 1.00 28.55 183 SER D O 1
ATOM 6899 N N . LEU D 1 165 ? 35.981 32.140 42.319 1.00 28.24 184 LEU D N 1
ATOM 6900 C CA A LEU D 1 165 ? 35.252 30.992 41.847 0.70 28.48 184 LEU D CA 1
ATOM 6901 C CA B LEU D 1 165 ? 35.263 30.988 41.840 0.30 28.34 184 LEU D CA 1
ATOM 6902 C C . LEU D 1 165 ? 34.417 31.401 40.648 1.00 28.29 184 LEU D C 1
ATOM 6903 O O . LEU D 1 165 ? 33.605 32.312 40.742 1.00 28.67 184 LEU D O 1
ATOM 6912 N N . ALA D 1 166 ? 34.629 30.736 39.522 1.00 27.96 185 ALA D N 1
ATOM 6913 C CA . ALA D 1 166 ? 33.804 30.919 38.330 1.00 27.92 185 ALA D CA 1
ATOM 6914 C C . ALA D 1 166 ? 33.048 29.615 38.182 1.00 27.86 185 ALA D C 1
ATOM 6915 O O . ALA D 1 166 ? 33.594 28.531 38.473 1.00 28.41 185 ALA D O 1
ATOM 6917 N N . SER D 1 167 ? 31.804 29.723 37.740 1.00 27.01 186 SER D N 1
ATOM 6918 C CA . SER D 1 167 ? 30.923 28.592 37.532 1.00 27.34 186 SER D CA 1
ATOM 6919 C C . SER D 1 167 ? 30.290 28.101 38.845 1.00 27.16 186 SER D C 1
ATOM 6920 O O . SER D 1 167 ? 30.041 28.892 39.748 1.00 27.35 186 SER D O 1
ATOM 6923 N N . SER D 1 168 ? 30.020 26.804 38.938 1.00 26.92 187 SER D N 1
ATOM 6924 C CA . SER D 1 168 ? 29.065 26.280 39.904 1.00 27.28 187 SER D CA 1
ATOM 6925 C C . SER D 1 168 ? 29.643 25.527 41.087 1.00 26.79 187 SER D C 1
ATOM 6926 O O . SER D 1 168 ? 28.885 24.946 41.853 1.00 27.17 187 SER D O 1
ATOM 6929 N N . GLY D 1 169 ? 30.964 25.532 41.245 1.00 26.66 188 GLY D N 1
ATOM 6930 C CA . GLY D 1 169 ? 31.621 24.746 42.274 1.00 26.13 188 GLY D CA 1
ATOM 6931 C C . GLY D 1 169 ? 31.657 25.402 43.645 1.00 26.85 188 GLY D C 1
ATOM 6932 O O . GLY D 1 169 ? 30.807 26.221 43.989 1.00 25.87 188 GLY D O 1
ATOM 6933 N N . GLU D 1 170 ? 32.669 25.044 44.433 1.00 27.60 189 GLU D N 1
ATOM 6934 C CA . GLU D 1 170 ? 32.712 25.443 45.815 1.00 28.23 189 GLU D CA 1
ATOM 6935 C C . GLU D 1 170 ? 34.143 25.581 46.348 1.00 28.09 189 GLU D C 1
ATOM 6936 O O . GLU D 1 170 ? 35.024 24.740 46.053 1.00 29.21 189 GLU D O 1
ATOM 6942 N N . ILE D 1 171 ? 34.366 26.637 47.123 1.00 26.37 190 ILE D N 1
ATOM 6943 C CA . ILE D 1 171 ? 35.589 26.834 47.853 1.00 25.86 190 ILE D CA 1
ATOM 6944 C C . ILE D 1 171 ? 35.182 26.936 49.321 1.00 26.56 190 ILE D C 1
ATOM 6945 O O . ILE D 1 171 ? 34.213 27.630 49.657 1.00 26.59 190 ILE D O 1
ATOM 6950 N N . GLU D 1 172 ? 35.899 26.219 50.181 1.00 26.34 191 GLU D N 1
ATOM 6951 C CA . GLU D 1 172 ? 35.649 26.237 51.608 1.00 26.37 191 GLU D CA 1
ATOM 6952 C C . GLU D 1 172 ? 36.988 26.460 52.303 1.00 26.60 191 GLU D C 1
ATOM 6953 O O . GLU D 1 172 ? 37.980 25.809 51.960 1.00 25.60 191 GLU D O 1
ATOM 6959 N N . VAL D 1 173 ? 37.013 27.398 53.250 1.00 26.60 192 VAL D N 1
ATOM 6960 C CA . VAL D 1 173 ? 38.236 27.794 53.949 1.00 25.84 192 VAL D CA 1
ATOM 6961 C C . VAL D 1 173 ? 37.945 27.904 55.448 1.00 25.79 192 VAL D C 1
ATOM 6962 O O . VAL D 1 173 ? 36.922 28.460 55.862 1.00 26.11 192 VAL D O 1
ATOM 6966 N N . ILE D 1 174 ? 38.851 27.345 56.245 1.00 25.70 193 ILE D N 1
ATOM 6967 C CA . ILE D 1 174 ? 38.716 27.268 57.678 1.00 25.42 193 ILE D CA 1
ATOM 6968 C C . ILE D 1 174 ? 40.041 27.704 58.313 1.00 26.22 193 ILE D C 1
ATOM 6969 O O . ILE D 1 174 ? 41.095 27.171 57.973 1.00 25.92 193 ILE D O 1
ATOM 6974 N N . GLY D 1 175 ? 39.976 28.677 59.228 1.00 26.91 194 GLY D N 1
ATOM 6975 C CA . GLY D 1 175 ? 41.146 29.157 59.956 1.00 27.12 194 GLY D CA 1
ATOM 6976 C C . GLY D 1 175 ? 41.035 30.620 60.378 1.00 27.39 194 GLY D C 1
ATOM 6977 O O . GLY D 1 175 ? 39.977 31.083 60.806 1.00 26.79 194 GLY D O 1
ATOM 6978 N N . THR D 1 176 ? 42.148 31.334 60.249 1.00 27.42 195 THR D N 1
ATOM 6979 C CA A THR D 1 176 ? 42.194 32.758 60.535 0.50 27.74 195 THR D CA 1
ATOM 6980 C CA B THR D 1 176 ? 42.214 32.760 60.547 0.50 27.52 195 THR D CA 1
ATOM 6981 C C . THR D 1 176 ? 43.003 33.459 59.450 1.00 27.69 195 THR D C 1
ATOM 6982 O O . THR D 1 176 ? 43.986 32.910 58.949 1.00 28.55 195 THR D O 1
ATOM 6989 N N A VAL D 1 177 ? 42.588 34.668 59.092 0.50 27.49 196 VAL D N 1
ATOM 6990 N N B VAL D 1 177 ? 42.566 34.648 59.052 0.50 27.25 196 VAL D N 1
ATOM 6991 C CA A VAL D 1 177 ? 43.278 35.443 58.073 0.50 27.41 196 VAL D CA 1
ATOM 6992 C CA B VAL D 1 177 ? 43.300 35.434 58.067 0.50 26.97 196 VAL D CA 1
ATOM 6993 C C A VAL D 1 177 ? 43.152 36.912 58.424 0.50 27.46 196 VAL D C 1
ATOM 6994 C C B VAL D 1 177 ? 43.164 36.900 58.433 0.50 27.24 196 VAL D C 1
ATOM 6995 O O A VAL D 1 177 ? 42.157 37.319 59.010 0.50 27.92 196 VAL D O 1
ATOM 6996 O O B VAL D 1 177 ? 42.175 37.293 59.039 0.50 27.72 196 VAL D O 1
ATOM 7003 N N . ASP D 1 178 ? 44.152 37.714 58.084 1.00 27.20 197 ASP D N 1
ATOM 7004 C CA . ASP D 1 178 ? 44.046 39.140 58.328 1.00 27.17 197 ASP D CA 1
ATOM 7005 C C . ASP D 1 178 ? 43.123 39.778 57.272 1.00 27.42 197 ASP D C 1
ATOM 7006 O O . ASP D 1 178 ? 42.116 40.410 57.621 1.00 27.65 197 ASP D O 1
ATOM 7011 N N . ARG D 1 179 ? 43.480 39.627 56.000 1.00 27.40 198 ARG D N 1
ATOM 7012 C CA . ARG D 1 179 ? 42.719 40.206 54.905 1.00 28.01 198 ARG D CA 1
ATOM 7013 C C . ARG D 1 179 ? 42.280 39.120 53.938 1.00 27.93 198 ARG D C 1
ATOM 7014 O O . ARG D 1 179 ? 43.099 38.277 53.542 1.00 28.18 198 ARG D O 1
ATOM 7022 N N . ALA D 1 180 ? 40.985 39.146 53.591 1.00 26.81 199 ALA D N 1
ATOM 7023 C CA . ALA D 1 180 ? 40.370 38.144 52.735 1.00 26.19 199 ALA D CA 1
ATOM 7024 C C . ALA D 1 180 ? 39.631 38.812 51.590 1.00 26.31 199 ALA D C 1
ATOM 7025 O O . ALA D 1 180 ? 39.010 39.886 51.726 1.00 26.10 199 ALA D O 1
ATOM 7027 N N . SER D 1 181 ? 39.689 38.158 50.453 1.00 26.10 200 SER D N 1
ATOM 7028 C CA . SER D 1 181 ? 38.941 38.596 49.324 1.00 26.80 200 SER D CA 1
ATOM 7029 C C . SER D 1 181 ? 38.222 37.381 48.707 1.00 26.81 200 SER D C 1
ATOM 7030 O O . SER D 1 181 ? 38.876 36.422 48.324 1.00 27.24 200 SER D O 1
ATOM 7033 N N . PHE D 1 182 ? 36.890 37.422 48.646 1.00 26.39 201 PHE D N 1
ATOM 7034 C CA . PHE D 1 182 ? 36.074 36.310 48.197 1.00 26.69 201 PHE D CA 1
ATOM 7035 C C . PHE D 1 182 ? 35.247 36.724 46.978 1.00 26.84 201 PHE D C 1
ATOM 7036 O O . PHE D 1 182 ? 34.500 37.686 47.045 1.00 27.15 201 PHE D O 1
ATOM 7044 N N . ASN D 1 183 ? 35.359 35.982 45.880 1.00 26.66 202 ASN D N 1
ATOM 7045 C CA . ASN D 1 183 ? 34.701 36.344 44.623 1.00 26.66 202 ASN D CA 1
ATOM 7046 C C . ASN D 1 183 ? 34.036 35.164 43.972 1.00 26.19 202 ASN D C 1
ATOM 7047 O O . ASN D 1 183 ? 34.653 34.113 43.820 1.00 26.29 202 ASN D O 1
ATOM 7052 N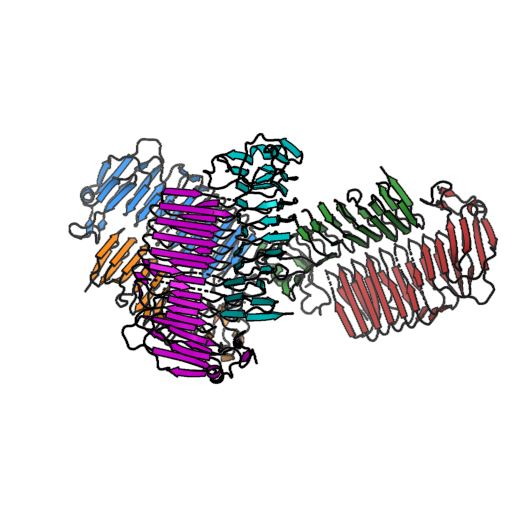 N . VAL D 1 184 ? 32.782 35.359 43.573 1.00 25.56 203 VAL D N 1
ATOM 7053 C CA . VAL D 1 184 ? 32.033 34.364 42.846 1.00 25.08 203 VAL D CA 1
ATOM 7054 C C . VAL D 1 184 ? 31.446 34.991 41.593 1.00 24.84 203 VAL D C 1
ATOM 7055 O O . VAL D 1 184 ? 30.838 36.049 41.657 1.00 24.60 203 VAL D O 1
ATOM 7059 N N . ALA D 1 185 ? 31.672 34.343 40.450 1.00 24.77 204 ALA D N 1
ATOM 7060 C CA . ALA D 1 185 ? 31.038 34.702 39.190 1.00 25.19 204 ALA D CA 1
ATOM 7061 C C . ALA D 1 185 ? 30.353 33.445 38.651 1.00 25.90 204 ALA D C 1
ATOM 7062 O O . ALA D 1 185 ? 30.960 32.621 37.954 1.00 26.95 204 ALA D O 1
ATOM 7064 N N . GLY D 1 186 ? 29.082 33.302 38.973 1.00 26.09 205 GLY D N 1
ATOM 7065 C CA . GLY D 1 186 ? 28.321 32.097 38.635 1.00 26.40 205 GLY D CA 1
ATOM 7066 C C . GLY D 1 186 ? 27.465 31.689 39.811 1.00 26.35 205 GLY D C 1
ATOM 7067 O O . GLY D 1 186 ? 27.271 32.474 40.746 1.00 26.75 205 GLY D O 1
ATOM 7068 N N . SER D 1 187 ? 26.993 30.452 39.778 1.00 26.60 206 SER D N 1
ATOM 7069 C CA . SER D 1 187 ? 26.038 29.945 40.771 1.00 26.99 206 SER D CA 1
ATOM 7070 C C . SER D 1 187 ? 26.699 29.292 41.946 1.00 26.35 206 SER D C 1
ATOM 7071 O O . SER D 1 187 ? 26.017 28.822 42.838 1.00 27.27 206 SER D O 1
ATOM 7074 N N . GLY D 1 188 ? 28.013 29.238 41.957 1.00 26.08 207 GLY D N 1
ATOM 7075 C CA . GLY D 1 188 ? 28.714 28.519 43.016 1.00 25.68 207 GLY D CA 1
ATOM 7076 C C . GLY D 1 188 ? 28.752 29.220 44.369 1.00 25.75 207 GLY D C 1
ATOM 7077 O O . GLY D 1 188 ? 28.128 30.256 44.574 1.00 23.95 207 GLY D O 1
ATOM 7078 N N . GLU D 1 189 ? 29.549 28.662 45.274 1.00 25.71 208 GLU D N 1
ATOM 7079 C CA . GLU D 1 189 ? 29.520 29.063 46.656 1.00 26.97 208 GLU D CA 1
ATOM 7080 C C . GLU D 1 189 ? 30.896 29.077 47.331 1.00 26.54 208 GLU D C 1
ATOM 7081 O O . GLU D 1 189 ? 31.707 28.174 47.119 1.00 25.81 208 GLU D O 1
ATOM 7087 N N . ILE D 1 190 ? 31.149 30.115 48.127 1.00 26.32 209 ILE D N 1
ATOM 7088 C CA . ILE D 1 190 ? 32.306 30.159 49.028 1.00 25.85 209 ILE D CA 1
ATOM 7089 C C . ILE D 1 190 ? 31.769 29.994 50.459 1.00 26.70 209 ILE D C 1
ATOM 7090 O O . ILE D 1 190 ? 30.838 30.711 50.895 1.00 27.15 209 ILE D O 1
ATOM 7095 N N . LYS D 1 191 ? 32.331 29.019 51.163 1.00 26.91 210 LYS D N 1
ATOM 7096 C CA . LYS D 1 191 ? 32.014 28.739 52.550 1.00 27.66 210 LYS D CA 1
ATOM 7097 C C . LYS D 1 191 ? 33.173 29.182 53.438 1.00 26.98 210 LYS D C 1
ATOM 7098 O O . LYS D 1 191 ? 34.196 28.524 53.494 1.00 26.90 210 LYS D O 1
ATOM 7104 N N . ALA D 1 192 ? 32.990 30.280 54.168 1.00 27.01 211 ALA D N 1
ATOM 7105 C CA . ALA D 1 192 ? 34.060 30.878 54.982 1.00 26.20 211 ALA D CA 1
ATOM 7106 C C . ALA D 1 192 ? 33.599 31.351 56.371 1.00 26.23 211 ALA D C 1
ATOM 7107 O O . ALA D 1 192 ? 34.289 32.121 57.019 1.00 25.57 211 ALA D O 1
ATOM 7109 N N . PHE D 1 193 ? 32.456 30.863 56.846 1.00 26.84 212 PHE D N 1
ATOM 7110 C CA . PHE D 1 193 ? 31.986 31.201 58.204 1.00 27.64 212 PHE D CA 1
ATOM 7111 C C . PHE D 1 193 ? 33.023 30.874 59.275 1.00 28.68 212 PHE D C 1
ATOM 7112 O O . PHE D 1 193 ? 33.122 31.556 60.291 1.00 29.06 212 PHE D O 1
ATOM 7120 N N . ASP D 1 194 ? 33.805 29.834 59.033 1.00 29.44 213 ASP D N 1
ATOM 7121 C CA . ASP D 1 194 ? 34.816 29.393 59.975 1.00 30.56 213 ASP D CA 1
ATOM 7122 C C . ASP D 1 194 ? 36.201 29.894 59.639 1.00 29.61 213 ASP D C 1
ATOM 7123 O O . ASP D 1 194 ? 37.193 29.341 60.124 1.00 29.14 213 ASP D O 1
ATOM 7128 N N . CYS D 1 195 ? 36.272 30.900 58.772 1.00 28.93 214 CYS D N 1
ATOM 7129 C CA . CYS D 1 195 ? 37.521 31.561 58.474 1.00 28.61 214 CYS D CA 1
ATOM 7130 C C . CYS D 1 195 ? 37.411 32.968 59.002 1.00 28.17 214 CYS D C 1
ATOM 7131 O O . CYS D 1 195 ? 36.762 33.814 58.397 1.00 27.62 214 CYS D O 1
ATOM 7134 N N . GLN D 1 196 ? 38.021 33.214 60.154 1.00 28.71 215 GLN D N 1
ATOM 7135 C CA . GLN D 1 196 ? 37.955 34.525 60.802 1.00 28.34 215 GLN D CA 1
ATOM 7136 C C . GLN D 1 196 ? 38.864 35.543 60.153 1.00 27.55 215 GLN D C 1
ATOM 7137 O O . GLN D 1 196 ? 40.071 35.487 60.316 1.00 27.77 215 GLN D O 1
ATOM 7143 N N . ALA D 1 197 ? 38.269 36.469 59.411 1.00 27.05 216 ALA D N 1
ATOM 7144 C CA . ALA D 1 197 ? 39.002 37.558 58.755 1.00 27.04 216 ALA D CA 1
ATOM 7145 C C . ALA D 1 197 ? 38.867 38.836 59.580 1.00 27.31 216 ALA D C 1
ATOM 7146 O O . ALA D 1 197 ? 37.785 39.113 60.120 1.00 27.73 216 ALA D O 1
ATOM 7148 N N . ARG D 1 198 ? 39.920 39.638 59.658 1.00 27.07 217 ARG D N 1
ATOM 7149 C CA . ARG D 1 198 ? 39.769 40.979 60.223 1.00 27.52 217 ARG D CA 1
ATOM 7150 C C . ARG D 1 198 ? 38.987 41.860 59.252 1.00 27.71 217 ARG D C 1
ATOM 7151 O O . ARG D 1 198 ? 38.009 42.482 59.645 1.00 26.44 217 ARG D O 1
ATOM 7159 N N . LYS D 1 199 ? 39.454 41.896 58.001 1.00 28.12 218 LYS D N 1
ATOM 7160 C CA . LYS D 1 199 ? 38.828 42.635 56.925 1.00 28.43 218 LYS D CA 1
ATOM 7161 C C . LYS D 1 199 ? 38.563 41.699 55.767 1.00 28.46 218 LYS D C 1
ATOM 7162 O O . LYS D 1 199 ? 39.455 40.942 55.353 1.00 28.71 218 LYS D O 1
ATOM 7168 N N . ALA D 1 200 ? 37.360 41.780 55.215 1.00 28.06 219 ALA D N 1
ATOM 7169 C CA . ALA D 1 200 ? 36.975 40.940 54.082 1.00 28.00 219 ALA D CA 1
ATOM 7170 C C . ALA D 1 200 ? 36.266 41.758 53.021 1.00 27.73 219 ALA D C 1
ATOM 7171 O O . ALA D 1 200 ? 35.532 42.695 53.332 1.00 27.35 219 ALA D O 1
ATOM 7173 N N . GLU D 1 201 ? 36.517 41.402 51.769 1.00 27.33 220 GLU D N 1
ATOM 7174 C CA . GLU D 1 201 ? 35.792 41.941 50.647 1.00 27.78 220 GLU D CA 1
ATOM 7175 C C . GLU D 1 201 ? 35.114 40.789 49.918 1.00 27.61 220 GLU D C 1
ATOM 7176 O O . GLU D 1 201 ? 35.780 39.805 49.596 1.00 27.63 220 GLU D O 1
ATOM 7182 N N . CYS D 1 202 ? 33.797 40.913 49.683 1.00 26.91 221 CYS D N 1
ATOM 7183 C CA . CYS D 1 202 ? 33.011 39.909 49.018 1.00 26.11 221 CYS D CA 1
ATOM 7184 C C . CYS D 1 202 ? 32.374 40.468 47.757 1.00 26.21 221 CYS D C 1
ATOM 7185 O O . CYS D 1 202 ? 31.779 41.541 47.785 1.00 27.00 221 CYS D O 1
ATOM 7188 N N . ASN D 1 203 ? 32.507 39.732 46.650 1.00 25.46 222 ASN D N 1
ATOM 7189 C CA . ASN D 1 203 ? 31.898 40.105 45.384 1.00 25.35 222 ASN D CA 1
ATOM 7190 C C . ASN D 1 203 ? 31.181 38.961 44.745 1.00 25.77 222 ASN D C 1
ATOM 7191 O O . ASN D 1 203 ? 31.773 37.914 44.562 1.00 26.52 222 ASN D O 1
ATOM 7196 N N . ILE D 1 204 ? 29.914 39.161 44.386 1.00 25.99 223 ILE D N 1
ATOM 7197 C CA . ILE D 1 204 ? 29.161 38.172 43.674 1.00 25.31 223 ILE D CA 1
ATOM 7198 C C . ILE D 1 204 ? 28.598 38.756 42.401 1.00 25.66 223 ILE D C 1
ATOM 7199 O O . ILE D 1 204 ? 27.987 39.804 42.409 1.00 24.89 223 ILE D O 1
ATOM 7204 N N . ALA D 1 205 ? 28.840 38.058 41.300 1.00 26.37 224 ALA D N 1
ATOM 7205 C CA . ALA D 1 205 ? 28.191 38.314 40.016 1.00 27.37 224 ALA D CA 1
ATOM 7206 C C . ALA D 1 205 ? 27.297 37.102 39.736 1.00 27.88 224 ALA D C 1
ATOM 7207 O O . ALA D 1 205 ? 27.775 35.952 39.784 1.00 28.77 224 ALA D O 1
ATOM 7209 N N . SER D 1 206 ? 26.024 37.355 39.437 1.00 28.19 225 SER D N 1
ATOM 7210 C CA . SER D 1 206 ? 25.075 36.302 39.148 1.00 28.84 225 SER D CA 1
ATOM 7211 C C . SER D 1 206 ? 24.494 35.759 40.470 1.00 27.84 225 SER D C 1
ATOM 7212 O O . SER D 1 206 ? 24.295 36.518 41.406 1.00 28.69 225 SER D O 1
ATOM 7215 N N . SER D 1 207 ? 24.253 34.456 40.546 1.00 26.85 226 SER D N 1
ATOM 7216 C CA . SER D 1 207 ? 23.378 33.868 41.564 1.00 26.68 226 SER D CA 1
ATOM 7217 C C . SER D 1 207 ? 24.095 33.150 42.704 1.00 26.10 226 SER D C 1
ATOM 7218 O O . SER D 1 207 ? 23.443 32.550 43.541 1.00 25.73 226 SER D O 1
ATOM 7221 N N . GLY D 1 208 ? 25.418 33.241 42.759 1.00 26.21 227 GLY D N 1
ATOM 7222 C CA . GLY D 1 208 ? 26.191 32.586 43.783 1.00 26.67 227 GLY D CA 1
ATOM 7223 C C . GLY D 1 208 ? 26.007 33.105 45.198 1.00 27.49 227 GLY D C 1
ATOM 7224 O O . GLY D 1 208 ? 25.237 34.041 45.428 1.00 27.92 227 GLY D O 1
ATOM 7225 N N . GLU D 1 209 ? 26.747 32.488 46.130 1.00 28.18 228 GLU D N 1
ATOM 7226 C CA . GLU D 1 209 ? 26.672 32.748 47.548 1.00 28.93 228 GLU D CA 1
ATOM 7227 C C . GLU D 1 209 ? 28.028 32.766 48.234 1.00 27.28 228 GLU D C 1
ATOM 7228 O O . GLU D 1 209 ? 28.867 31.937 47.925 1.00 27.13 228 GLU D O 1
ATOM 7234 N N . ILE D 1 210 ? 28.188 33.668 49.206 1.00 25.53 229 ILE D N 1
ATOM 7235 C CA . ILE D 1 210 ? 29.349 33.735 50.065 1.00 24.70 229 ILE D CA 1
ATOM 7236 C C . ILE D 1 210 ? 28.878 33.806 51.514 1.00 24.64 229 ILE D C 1
ATOM 7237 O O . ILE D 1 210 ? 28.015 34.613 51.853 1.00 25.30 229 ILE D O 1
ATOM 7242 N N . SER D 1 211 ? 29.434 32.950 52.356 1.00 24.01 230 SER D N 1
ATOM 7243 C CA . SER D 1 211 ? 29.239 33.002 53.796 1.00 24.11 230 SER D CA 1
ATOM 7244 C C . SER D 1 211 ? 30.578 33.444 54.375 1.00 24.01 230 SER D C 1
ATOM 7245 O O . SER D 1 211 ? 31.588 32.766 54.161 1.00 24.27 230 SER D O 1
ATOM 7248 N N . VAL D 1 212 ? 30.584 34.553 55.111 1.00 23.22 231 VAL D N 1
ATOM 7249 C CA . VAL D 1 212 ? 31.811 35.191 55.536 1.00 22.85 231 VAL D CA 1
ATOM 7250 C C . VAL D 1 212 ? 31.754 35.588 57.003 1.00 23.54 231 VAL D C 1
ATOM 7251 O O . VAL D 1 212 ? 30.689 35.887 57.531 1.00 23.91 231 VAL D O 1
ATOM 7255 N N . TYR D 1 213 ? 32.916 35.568 57.639 1.00 24.23 232 TYR D N 1
ATOM 7256 C CA . TYR D 1 213 ? 33.082 35.966 59.010 1.00 24.76 232 TYR D CA 1
ATOM 7257 C C . TYR D 1 213 ? 34.181 37.008 59.026 1.00 24.51 232 TYR D C 1
ATOM 7258 O O . TYR D 1 213 ? 35.321 36.679 58.806 1.00 24.72 232 TYR D O 1
ATOM 7267 N N . ALA D 1 214 ? 33.807 38.269 59.240 1.00 24.72 233 ALA D N 1
ATOM 7268 C CA . ALA D 1 214 ? 34.743 39.382 59.307 1.00 25.06 233 ALA D CA 1
ATOM 7269 C C . ALA D 1 214 ? 34.532 40.081 60.632 1.00 25.11 233 ALA D C 1
ATOM 7270 O O . ALA D 1 214 ? 33.404 40.279 61.056 1.00 26.16 233 ALA D O 1
ATOM 7272 N N . THR D 1 215 ? 35.612 40.479 61.278 1.00 25.17 234 THR D N 1
ATOM 7273 C CA . THR D 1 215 ? 35.493 41.064 62.592 1.00 26.41 234 THR D CA 1
ATOM 7274 C C . THR D 1 215 ? 35.503 42.576 62.622 1.00 27.28 234 THR D C 1
ATOM 7275 O O . THR D 1 215 ? 34.856 43.140 63.488 1.00 27.69 234 THR D O 1
ATOM 7279 N N . GLN D 1 216 ? 36.229 43.220 61.709 1.00 28.02 235 GLN D N 1
ATOM 7280 C CA . GLN D 1 216 ? 36.361 44.681 61.708 1.00 28.61 235 GLN D CA 1
ATOM 7281 C C . GLN D 1 216 ? 35.710 45.366 60.504 1.00 28.05 235 GLN D C 1
ATOM 7282 O O . GLN D 1 216 ? 34.904 46.289 60.668 1.00 27.59 235 GLN D O 1
ATOM 7288 N N . ILE D 1 217 ? 36.067 44.932 59.292 1.00 27.52 236 ILE D N 1
ATOM 7289 C CA . ILE D 1 217 ? 35.572 45.568 58.059 1.00 27.12 236 ILE D CA 1
ATOM 7290 C C . ILE D 1 217 ? 35.043 44.538 57.072 1.00 26.81 236 ILE D C 1
ATOM 7291 O O . ILE D 1 217 ? 35.710 43.548 56.814 1.00 26.35 236 ILE D O 1
ATOM 7296 N N . LEU D 1 218 ? 33.857 44.783 56.524 1.00 26.11 237 LEU D N 1
ATOM 7297 C CA . LEU D 1 218 ? 33.273 43.898 55.521 1.00 25.93 237 LEU D CA 1
ATOM 7298 C C . LEU D 1 218 ? 32.766 44.761 54.394 1.00 26.73 237 LEU D C 1
ATOM 7299 O O . LEU D 1 218 ? 31.989 45.686 54.595 1.00 26.83 237 LEU D O 1
ATOM 7304 N N . ASP D 1 219 ? 33.211 44.432 53.202 1.00 27.24 238 ASP D N 1
ATOM 7305 C CA . ASP D 1 219 ? 32.791 45.101 52.016 1.00 28.23 238 ASP D CA 1
ATOM 7306 C C . ASP D 1 219 ? 32.026 44.086 51.171 1.00 27.37 238 ASP D C 1
ATOM 7307 O O . ASP D 1 219 ? 32.618 43.137 50.637 1.00 28.12 238 ASP D O 1
ATOM 7312 N N . ALA D 1 220 ? 30.704 44.265 51.107 1.00 26.38 239 ALA D N 1
ATOM 7313 C CA . ALA D 1 220 ? 29.775 43.324 50.534 1.00 26.15 239 ALA D CA 1
ATOM 7314 C C . ALA D 1 220 ? 29.165 43.890 49.243 1.00 26.43 239 ALA D C 1
ATOM 7315 O O . ALA D 1 220 ? 28.461 44.891 49.281 1.00 27.49 239 ALA D O 1
ATOM 7317 N N . ASN D 1 221 ? 29.446 43.240 48.106 1.00 26.10 240 ASN D N 1
ATOM 7318 C CA . ASN D 1 221 ? 28.989 43.680 46.780 1.00 26.01 240 ASN D CA 1
ATOM 7319 C C . ASN D 1 221 ? 28.321 42.555 45.980 1.00 25.63 240 ASN D C 1
ATOM 7320 O O . ASN D 1 221 ? 28.919 41.488 45.802 1.00 25.65 240 ASN D O 1
ATOM 7325 N N . ILE D 1 222 ? 27.106 42.795 45.474 1.00 24.98 241 ILE D N 1
ATOM 7326 C CA . ILE D 1 222 ? 26.367 41.791 44.705 1.00 24.38 241 ILE D CA 1
ATOM 7327 C C . ILE D 1 222 ? 25.850 42.460 43.438 1.00 24.88 241 ILE D C 1
ATOM 7328 O O . ILE D 1 222 ? 25.303 43.575 43.491 1.00 25.20 241 ILE D O 1
ATOM 7333 N N . VAL D 1 223 ? 26.067 41.795 42.300 1.00 24.41 242 VAL D N 1
ATOM 7334 C CA . VAL D 1 223 ? 25.467 42.204 41.051 1.00 23.90 242 VAL D CA 1
ATOM 7335 C C . VAL D 1 223 ? 24.747 40.970 40.530 1.00 24.40 242 VAL D C 1
ATOM 7336 O O . VAL D 1 223 ? 25.370 40.100 39.960 1.00 25.16 242 VAL D O 1
ATOM 7340 N N . GLY D 1 224 ? 23.437 40.909 40.740 1.00 23.91 243 GLY D N 1
ATOM 7341 C CA . GLY D 1 224 ? 22.621 39.763 40.414 1.00 23.31 243 GLY D CA 1
ATOM 7342 C C . GLY D 1 224 ? 21.723 39.366 41.591 1.00 23.71 243 GLY D C 1
ATOM 7343 O O . GLY D 1 224 ? 21.413 40.177 42.478 1.00 23.97 243 GLY D O 1
ATOM 7344 N N . SER D 1 225 ? 21.344 38.095 41.605 1.00 23.76 244 SER D N 1
ATOM 7345 C CA . SER D 1 225 ? 20.412 37.515 42.579 1.00 24.14 244 SER D CA 1
ATOM 7346 C C . SER D 1 225 ? 21.079 36.774 43.710 1.00 24.29 244 SER D C 1
ATOM 7347 O O . SER D 1 225 ? 20.389 36.165 44.508 1.00 24.88 244 SER D O 1
ATOM 7350 N N . GLY D 1 226 ? 22.407 36.800 43.776 1.00 24.57 245 GLY D N 1
ATOM 7351 C CA . GLY D 1 226 ? 23.139 36.087 44.804 1.00 24.51 245 GLY D CA 1
ATOM 7352 C C . GLY D 1 226 ? 23.034 36.638 46.220 1.00 25.07 245 GLY D C 1
ATOM 7353 O O . GLY D 1 226 ? 22.382 37.654 46.469 1.00 25.80 245 GLY D O 1
ATOM 7354 N N . GLU D 1 227 ? 23.709 35.968 47.150 1.00 25.17 246 GLU D N 1
ATOM 7355 C CA . GLU D 1 227 ? 23.574 36.269 48.555 1.00 25.72 246 GLU D CA 1
ATOM 7356 C C . GLU D 1 227 ? 24.879 36.204 49.350 1.00 25.05 246 GLU D C 1
ATOM 7357 O O . GLU D 1 227 ? 25.692 35.287 49.159 1.00 24.28 246 GLU D O 1
ATOM 7363 N N . ILE D 1 228 ? 25.052 37.201 50.221 1.00 24.18 247 ILE D N 1
ATOM 7364 C CA . ILE D 1 228 ? 26.119 37.266 51.201 1.00 24.00 247 ILE D CA 1
ATOM 7365 C C . ILE D 1 228 ? 25.504 37.105 52.602 1.00 24.57 247 ILE D C 1
ATOM 7366 O O . ILE D 1 228 ? 24.561 37.828 52.975 1.00 24.32 247 ILE D O 1
ATOM 7371 N N . HIS D 1 229 ? 25.990 36.094 53.322 1.00 24.34 248 HIS D N 1
ATOM 7372 C CA . HIS D 1 229 ? 25.609 35.818 54.696 1.00 24.46 248 HIS D CA 1
ATOM 7373 C C . HIS D 1 229 ? 26.839 36.138 55.513 1.00 24.29 248 HIS D C 1
ATOM 7374 O O . HIS D 1 229 ? 27.909 35.634 55.184 1.00 24.02 248 HIS D O 1
ATOM 7381 N N . TYR D 1 230 ? 26.720 36.987 56.537 1.00 24.09 249 TYR D N 1
ATOM 7382 C CA . TYR D 1 230 ? 27.865 37.278 57.363 1.00 24.68 249 TYR D CA 1
ATOM 7383 C C . TYR D 1 230 ? 27.681 37.146 58.848 1.00 25.62 249 TYR D C 1
ATOM 7384 O O . TYR D 1 230 ? 26.575 37.305 59.372 1.00 25.52 249 TYR D O 1
ATOM 7393 N N . LYS D 1 231 ? 28.789 36.847 59.527 1.00 26.28 250 LYS D N 1
ATOM 7394 C CA . LYS D 1 231 ? 28.806 36.864 60.987 1.00 27.61 250 LYS D CA 1
ATOM 7395 C C . LYS D 1 231 ? 29.963 37.705 61.446 1.00 27.49 250 LYS D C 1
ATOM 7396 O O . LYS D 1 231 ? 30.799 38.098 60.644 1.00 27.44 250 LYS D O 1
ATOM 7402 N N . GLY D 1 232 ? 30.019 37.946 62.751 1.00 28.19 251 GLY D N 1
ATOM 7403 C CA . GLY D 1 232 ? 30.921 38.927 63.329 1.00 28.48 251 GLY D CA 1
ATOM 7404 C C . GLY D 1 232 ? 30.172 40.247 63.440 1.00 29.12 251 GLY D C 1
ATOM 7405 O O . GLY D 1 232 ? 29.017 40.354 63.041 1.00 29.60 251 GLY D O 1
ATOM 7406 N N . ASP D 1 233 ? 30.825 41.262 63.994 1.00 29.68 252 ASP D N 1
ATOM 7407 C CA . ASP D 1 233 ? 30.249 42.597 64.068 1.00 29.65 252 ASP D CA 1
ATOM 7408 C C . ASP D 1 233 ? 31.144 43.615 63.401 1.00 28.87 252 ASP D C 1
ATOM 7409 O O . ASP D 1 233 ? 31.578 44.560 64.035 1.00 28.90 252 ASP D O 1
ATOM 7414 N N . PRO D 1 234 ? 31.450 43.415 62.126 1.00 28.09 253 PRO D N 1
ATOM 7415 C CA . PRO D 1 234 ? 32.246 44.407 61.448 1.00 27.76 253 PRO D CA 1
ATOM 7416 C C . PRO D 1 234 ? 31.407 45.614 61.050 1.00 27.66 253 PRO D C 1
ATOM 7417 O O . PRO D 1 234 ? 30.168 45.571 61.106 1.00 27.39 253 PRO D O 1
ATOM 7421 N N . GLU D 1 235 ? 32.090 46.637 60.557 1.00 27.23 254 GLU D N 1
ATOM 7422 C CA . GLU D 1 235 ? 31.447 47.714 59.834 1.00 26.82 254 GLU D CA 1
ATOM 7423 C C . GLU D 1 235 ? 31.279 47.232 58.397 1.00 26.74 254 GLU D C 1
ATOM 7424 O O . GLU D 1 235 ? 32.274 46.952 57.722 1.00 25.97 254 GLU D O 1
ATOM 7430 N N . ILE D 1 236 ? 30.022 47.136 57.948 1.00 26.37 255 ILE D N 1
ATOM 7431 C CA . ILE D 1 236 ? 29.697 46.647 56.617 1.00 26.31 255 ILE D CA 1
ATOM 7432 C C . ILE D 1 236 ? 29.408 47.802 55.644 1.00 26.61 255 ILE D C 1
ATOM 7433 O O . ILE D 1 236 ? 28.714 48.750 55.994 1.00 27.26 255 ILE D O 1
ATOM 7438 N N . SER D 1 237 ? 29.993 47.735 54.455 1.00 26.58 256 SER D N 1
ATOM 7439 C CA . SER D 1 237 ? 29.611 48.564 53.309 1.00 27.54 256 SER D CA 1
ATOM 7440 C C . SER D 1 237 ? 28.865 47.669 52.361 1.00 27.28 256 SER D C 1
ATOM 7441 O O . SER D 1 237 ? 29.429 46.647 51.905 1.00 27.76 256 SER D O 1
ATOM 7444 N N . LYS D 1 238 ? 27.648 48.072 52.026 1.00 26.60 257 LYS D N 1
ATOM 7445 C CA . LYS D 1 238 ? 26.729 47.274 51.265 1.00 26.34 257 LYS D CA 1
ATOM 7446 C C . LYS D 1 238 ? 26.589 47.839 49.866 1.00 27.24 257 LYS D C 1
ATOM 7447 O O . LYS D 1 238 ? 26.531 49.061 49.671 1.00 26.79 257 LYS D O 1
ATOM 7453 N N . SER D 1 239 ? 26.486 46.950 48.887 1.00 26.67 258 SER D N 1
ATOM 7454 C CA . SER D 1 239 ? 26.144 47.394 47.549 1.00 26.69 258 SER D CA 1
ATOM 7455 C C . SER D 1 239 ? 25.467 46.245 46.801 1.00 26.10 258 SER D C 1
ATOM 7456 O O . SER D 1 239 ? 26.077 45.211 46.605 1.00 26.10 258 SER D O 1
ATOM 7459 N N . ILE D 1 240 ? 24.196 46.407 46.463 1.00 25.23 259 ILE D N 1
ATOM 7460 C CA . ILE D 1 240 ? 23.438 45.382 45.763 1.00 25.31 259 ILE D CA 1
ATOM 7461 C C . ILE D 1 240 ? 22.835 46.004 44.503 1.00 25.13 259 ILE D C 1
ATOM 7462 O O . ILE D 1 240 ? 22.148 47.001 44.579 1.00 24.82 259 ILE D O 1
ATOM 7475 N N . GLY D 1 242 ? 20.498 44.376 41.859 1.00 23.61 261 GLY D N 1
ATOM 7476 C CA . GLY D 1 242 ? 19.753 43.180 41.522 1.00 23.78 261 GLY D CA 1
ATOM 7477 C C . GLY D 1 242 ? 18.850 42.731 42.651 1.00 23.53 261 GLY D C 1
ATOM 7478 O O . GLY D 1 242 ? 18.649 43.427 43.616 1.00 22.00 261 GLY D O 1
ATOM 7479 N N . SER D 1 243 ? 18.330 41.521 42.529 1.00 24.13 262 SER D N 1
ATOM 7480 C CA . SER D 1 243 ? 17.411 40.992 43.518 1.00 24.60 262 SER D CA 1
ATOM 7481 C C . SER D 1 243 ? 18.110 40.290 44.664 1.00 25.82 262 SER D C 1
ATOM 7482 O O . SER D 1 243 ? 17.430 39.688 45.509 1.00 26.07 262 SER D O 1
ATOM 7485 N N . GLY D 1 244 ? 19.449 40.340 44.709 1.00 26.19 263 GLY D N 1
ATOM 7486 C CA . GLY D 1 244 ? 20.191 39.673 45.761 1.00 26.60 263 GLY D CA 1
ATOM 7487 C C . GLY D 1 244 ? 20.034 40.268 47.149 1.00 26.99 263 GLY D C 1
ATOM 7488 O O . GLY D 1 244 ? 19.320 41.241 47.330 1.00 28.64 263 GLY D O 1
ATOM 7489 N N . SER D 1 245 ? 20.715 39.679 48.134 1.00 26.62 264 SER D N 1
ATOM 7490 C CA . SER D 1 245 ? 20.567 40.112 49.506 1.00 26.72 264 SER D CA 1
ATOM 7491 C C . SER D 1 245 ? 21.745 39.823 50.402 1.00 25.48 264 SER D C 1
ATOM 7492 O O . SER D 1 245 ? 22.524 38.915 50.161 1.00 25.48 264 SER D O 1
ATOM 7495 N N . ILE D 1 246 ? 21.838 40.635 51.442 1.00 25.06 265 ILE D N 1
ATOM 7496 C CA . ILE D 1 246 ? 22.819 40.526 52.492 1.00 25.05 265 ILE D CA 1
ATOM 7497 C C . ILE D 1 246 ? 22.063 40.240 53.770 1.00 25.83 265 ILE D C 1
ATOM 7498 O O . ILE D 1 246 ? 21.077 40.903 54.048 1.00 26.57 265 ILE D O 1
ATOM 7503 N N . ASN D 1 247 ? 22.513 39.267 54.555 1.00 26.74 266 ASN D N 1
ATOM 7504 C CA . ASN D 1 247 ? 21.921 38.994 55.864 1.00 27.21 266 ASN D CA 1
ATOM 7505 C C . ASN D 1 247 ? 22.974 38.625 56.890 1.00 27.80 266 ASN D C 1
ATOM 7506 O O . ASN D 1 247 ? 23.960 37.931 56.599 1.00 27.55 266 ASN D O 1
ATOM 7511 N N . LYS D 1 248 ? 22.777 39.138 58.096 1.00 28.63 267 LYS D N 1
ATOM 7512 C CA . LYS D 1 248 ? 23.697 38.922 59.188 1.00 29.56 267 LYS D CA 1
ATOM 7513 C C . LYS D 1 248 ? 23.181 37.736 59.986 1.00 30.54 267 LYS D C 1
ATOM 7514 O O . LYS D 1 248 ? 21.986 37.601 60.147 1.00 30.76 267 LYS D O 1
ATOM 7520 N N . VAL D 1 249 ? 24.068 36.877 60.458 1.00 31.83 268 VAL D N 1
ATOM 7521 C CA . VAL D 1 249 ? 23.666 35.729 61.254 1.00 33.67 268 VAL D CA 1
ATOM 7522 C C . VAL D 1 249 ? 24.490 35.737 62.518 1.00 35.93 268 VAL D C 1
ATOM 7523 O O . VAL D 1 249 ? 25.568 36.351 62.562 1.00 35.98 268 VAL D O 1
ATOM 7527 N N . LYS D 1 250 ? 23.984 35.064 63.548 1.00 38.58 269 LYS D N 1
ATOM 7528 C CA . LYS D 1 250 ? 24.748 34.877 64.794 1.00 40.68 269 LYS D CA 1
ATOM 7529 C C . LYS D 1 250 ? 25.895 33.869 64.620 1.00 42.21 269 LYS D C 1
ATOM 7530 O O . LYS D 1 250 ? 25.840 32.847 63.899 1.00 43.64 269 LYS D O 1
ATOM 7534 N N . ASP E 1 4 ? 42.251 92.686 34.523 1.00 47.62 23 ASP E N 1
ATOM 7535 C CA . ASP E 1 4 ? 42.046 93.691 33.435 1.00 46.61 23 ASP E CA 1
ATOM 7536 C C . ASP E 1 4 ? 40.737 93.471 32.658 1.00 44.91 23 ASP E C 1
ATOM 7537 O O . ASP E 1 4 ? 39.920 94.394 32.586 1.00 47.59 23 ASP E O 1
ATOM 7539 N N . LYS E 1 5 ? 40.477 92.263 32.153 1.00 42.40 24 LYS E N 1
ATOM 7540 C CA A LYS E 1 5 ? 39.381 92.078 31.178 0.50 40.53 24 LYS E CA 1
ATOM 7541 C CA B LYS E 1 5 ? 39.401 92.037 31.177 0.50 40.82 24 LYS E CA 1
ATOM 7542 C C . LYS E 1 5 ? 37.968 91.929 31.761 1.00 39.41 24 LYS E C 1
ATOM 7543 O O . LYS E 1 5 ? 37.040 92.537 31.250 1.00 38.33 24 LYS E O 1
ATOM 7554 N N . ARG E 1 6 ? 37.794 91.132 32.814 1.00 37.15 25 ARG E N 1
ATOM 7555 C CA . ARG E 1 6 ? 36.471 90.909 33.398 1.00 35.33 25 ARG E CA 1
ATOM 7556 C C . ARG E 1 6 ? 36.202 91.796 34.617 1.00 32.84 25 ARG E C 1
ATOM 7557 O O . ARG E 1 6 ? 36.999 91.824 35.524 1.00 32.12 25 ARG E O 1
ATOM 7565 N N . ILE E 1 7 ? 35.078 92.508 34.636 1.00 30.14 26 ILE E N 1
ATOM 7566 C CA . ILE E 1 7 ? 34.756 93.388 35.766 1.00 28.38 26 ILE E CA 1
ATOM 7567 C C . ILE E 1 7 ? 33.373 93.042 36.317 1.00 27.04 26 ILE E C 1
ATOM 7568 O O . ILE E 1 7 ? 32.364 93.106 35.609 1.00 24.88 26 ILE E O 1
ATOM 7573 N N . ASP E 1 8 ? 33.326 92.655 37.584 1.00 25.91 27 ASP E N 1
ATOM 7574 C CA . ASP E 1 8 ? 32.061 92.313 38.209 1.00 25.19 27 ASP E CA 1
ATOM 7575 C C . ASP E 1 8 ? 31.417 93.521 38.852 1.00 24.35 27 ASP E C 1
ATOM 7576 O O . ASP E 1 8 ? 32.078 94.299 39.494 1.00 23.97 27 ASP E O 1
ATOM 7581 N N . GLY E 1 9 ? 30.106 93.641 38.703 1.00 24.18 28 GLY E N 1
ATOM 7582 C CA . GLY E 1 9 ? 29.333 94.661 39.388 1.00 23.94 28 GLY E CA 1
ATOM 7583 C C . GLY E 1 9 ? 29.438 94.500 40.887 1.00 23.36 28 GLY E C 1
ATOM 7584 O O . GLY E 1 9 ? 29.400 93.388 41.370 1.00 22.72 28 GLY E O 1
ATOM 7585 N N . ASN E 1 10 ? 29.571 95.606 41.623 1.00 23.09 29 ASN E N 1
ATOM 7586 C CA . ASN E 1 10 ? 29.742 95.523 43.069 1.00 22.76 29 ASN E CA 1
ATOM 7587 C C . ASN E 1 10 ? 28.432 95.322 43.815 1.00 23.19 29 ASN E C 1
ATOM 7588 O O . ASN E 1 10 ? 28.433 95.226 45.039 1.00 23.41 29 ASN E O 1
ATOM 7593 N N . GLY E 1 11 ? 27.320 95.285 43.084 1.00 23.16 30 GLY E N 1
ATOM 7594 C CA . GLY E 1 11 ? 25.989 95.080 43.672 1.00 22.66 30 GLY E CA 1
ATOM 7595 C C . GLY E 1 11 ? 25.296 96.319 44.224 1.00 22.06 30 GLY E C 1
ATOM 7596 O O . GLY E 1 11 ? 24.341 96.200 44.951 1.00 22.83 30 GLY E O 1
ATOM 7597 N N . ASN E 1 12 ? 25.763 97.501 43.859 1.00 21.34 31 ASN E N 1
ATOM 7598 C CA . ASN E 1 12 ? 25.210 98.779 44.308 1.00 20.47 31 ASN E CA 1
ATOM 7599 C C . ASN E 1 12 ? 24.735 99.541 43.081 1.00 20.43 31 ASN E C 1
ATOM 7600 O O . ASN E 1 12 ? 25.487 100.325 42.485 1.00 19.70 31 ASN E O 1
ATOM 7605 N N . PRO E 1 13 ? 23.484 99.327 42.690 1.00 20.54 32 PRO E N 1
ATOM 7606 C CA . PRO E 1 13 ? 23.037 99.943 41.441 1.00 21.48 32 PRO E CA 1
ATOM 7607 C C . PRO E 1 13 ? 22.878 101.439 41.545 1.00 21.43 32 PRO E C 1
ATOM 7608 O O . PRO E 1 13 ? 22.329 101.935 42.544 1.00 21.29 32 PRO E O 1
ATOM 7612 N N . GLU E 1 14 ? 23.359 102.131 40.515 1.00 21.15 33 GLU E N 1
ATOM 7613 C CA . GLU E 1 14 ? 23.212 103.561 40.395 1.00 21.53 33 GLU E CA 1
ATOM 7614 C C . GLU E 1 14 ? 22.513 103.934 39.074 1.00 21.36 33 GLU E C 1
ATOM 7615 O O . GLU E 1 14 ? 22.804 103.377 38.017 1.00 21.76 33 GLU E O 1
ATOM 7621 N N . THR E 1 15 ? 21.627 104.909 39.147 1.00 21.01 34 THR E N 1
ATOM 7622 C CA . THR E 1 15 ? 20.958 105.463 37.993 1.00 21.28 34 THR E CA 1
ATOM 7623 C C . THR E 1 15 ? 21.536 106.834 37.678 1.00 22.11 34 THR E C 1
ATOM 7624 O O . THR E 1 15 ? 21.658 107.699 38.566 1.00 22.43 34 THR E O 1
ATOM 7628 N N . ARG E 1 16 ? 21.967 106.996 36.425 1.00 22.32 35 ARG E N 1
ATOM 7629 C CA . ARG E 1 16 ? 22.406 108.289 35.900 1.00 22.29 35 ARG E CA 1
ATOM 7630 C C . ARG E 1 16 ? 21.576 108.732 34.706 1.00 22.89 35 ARG E C 1
ATOM 7631 O O . ARG E 1 16 ? 21.461 108.016 33.724 1.00 22.58 35 ARG E O 1
ATOM 7639 N N . GLU E 1 17 ? 21.046 109.940 34.788 1.00 24.09 36 GLU E N 1
ATOM 7640 C CA . GLU E 1 17 ? 20.432 110.584 33.650 1.00 26.20 36 GLU E CA 1
ATOM 7641 C C . GLU E 1 17 ? 21.558 111.309 32.955 1.00 26.34 36 GLU E C 1
ATOM 7642 O O . GLU E 1 17 ? 22.274 112.043 33.589 1.00 26.94 36 GLU E O 1
ATOM 7648 N N . ILE E 1 18 ? 21.754 111.022 31.676 1.00 26.39 37 ILE E N 1
ATOM 7649 C CA . ILE E 1 18 ? 22.887 111.493 30.909 1.00 26.01 37 ILE E CA 1
ATOM 7650 C C . ILE E 1 18 ? 22.391 112.449 29.836 1.00 26.73 37 ILE E C 1
ATOM 7651 O O . ILE E 1 18 ? 21.439 112.154 29.027 1.00 26.41 37 ILE E O 1
ATOM 7656 N N . LYS E 1 19 ? 23.030 113.605 29.823 1.00 26.97 38 LYS E N 1
ATOM 7657 C CA . LYS E 1 19 ? 22.646 114.697 28.924 1.00 27.49 38 LYS E CA 1
ATOM 7658 C C . LYS E 1 19 ? 23.024 114.311 27.514 1.00 26.19 38 LYS E C 1
ATOM 7659 O O . LYS E 1 19 ? 24.148 113.956 27.273 1.00 26.04 38 LYS E O 1
ATOM 7663 N N . ILE E 1 20 ? 22.063 114.313 26.603 1.00 25.73 39 ILE E N 1
ATOM 7664 C CA . ILE E 1 20 ? 22.328 113.930 25.220 1.00 25.40 39 ILE E CA 1
ATOM 7665 C C . ILE E 1 20 ? 21.556 114.818 24.243 1.00 25.92 39 ILE E C 1
ATOM 7666 O O . ILE E 1 20 ? 20.504 115.329 24.561 1.00 26.37 39 ILE E O 1
ATOM 7671 N N . SER E 1 21 ? 22.097 114.989 23.049 1.00 26.01 40 SER E N 1
ATOM 7672 C CA . SER E 1 21 ? 21.373 115.561 21.922 1.00 26.13 40 SER E CA 1
ATOM 7673 C C . SER E 1 21 ? 20.573 114.471 21.234 1.00 25.47 40 SER E C 1
ATOM 7674 O O . SER E 1 21 ? 20.741 113.264 21.499 1.00 24.78 40 SER E O 1
ATOM 7677 N N . ASP E 1 22 ? 19.793 114.908 20.251 1.00 24.70 41 ASP E N 1
ATOM 7678 C CA . ASP E 1 22 ? 19.016 113.993 19.490 1.00 24.69 41 ASP E CA 1
ATOM 7679 C C . ASP E 1 22 ? 19.913 113.063 18.674 1.00 24.11 41 ASP E C 1
ATOM 7680 O O . ASP E 1 22 ? 21.061 113.391 18.363 1.00 23.98 41 ASP E O 1
ATOM 7685 N N . TYR E 1 23 ? 19.384 111.887 18.380 1.00 22.91 42 TYR E N 1
ATOM 7686 C CA . TYR E 1 23 ? 20.088 110.922 17.611 1.00 22.11 42 TYR E CA 1
ATOM 7687 C C . TYR E 1 23 ? 19.090 110.172 16.729 1.00 21.92 42 TYR E C 1
ATOM 7688 O O . TYR E 1 23 ? 17.901 110.072 17.052 1.00 20.96 42 TYR E O 1
ATOM 7697 N N . ASP E 1 24 ? 19.594 109.668 15.602 1.00 21.81 43 ASP E N 1
ATOM 7698 C CA . ASP E 1 24 ? 18.824 108.832 14.705 1.00 22.28 43 ASP E CA 1
ATOM 7699 C C . ASP E 1 24 ? 19.383 107.449 14.519 1.00 22.48 43 ASP E C 1
ATOM 7700 O O . ASP E 1 24 ? 18.837 106.626 13.756 1.00 22.38 43 ASP E O 1
ATOM 7705 N N . GLU E 1 25 ? 20.403 107.141 15.303 1.00 22.76 44 GLU E N 1
ATOM 7706 C CA . GLU E 1 25 ? 21.007 105.833 15.232 1.00 23.51 44 GLU E CA 1
ATOM 7707 C C . GLU E 1 25 ? 21.566 105.428 16.575 1.00 22.42 44 GLU E C 1
ATOM 7708 O O . GLU E 1 25 ? 21.978 106.282 17.370 1.00 22.18 44 GLU E O 1
ATOM 7714 N N . ILE E 1 26 ? 21.576 104.119 16.817 1.00 22.57 45 ILE E N 1
ATOM 7715 C CA . ILE E 1 26 ? 22.053 103.540 18.063 1.00 22.11 45 ILE E CA 1
ATOM 7716 C C . ILE E 1 26 ? 23.065 102.448 17.784 1.00 22.97 45 ILE E C 1
ATOM 7717 O O . ILE E 1 26 ? 22.786 101.525 16.990 1.00 23.44 45 ILE E O 1
ATOM 7722 N N . THR E 1 27 ? 24.208 102.551 18.467 1.00 21.99 46 THR E N 1
ATOM 7723 C CA . THR E 1 27 ? 25.159 101.478 18.594 1.00 22.37 46 THR E CA 1
ATOM 7724 C C . THR E 1 27 ? 25.065 101.036 20.031 1.00 22.82 46 THR E C 1
ATOM 7725 O O . THR E 1 27 ? 25.496 101.762 20.926 1.00 23.17 46 THR E O 1
ATOM 7729 N N . PHE E 1 28 ? 24.528 99.848 20.261 1.00 22.50 47 PHE E N 1
ATOM 7730 C CA . PHE E 1 28 ? 24.406 99.278 21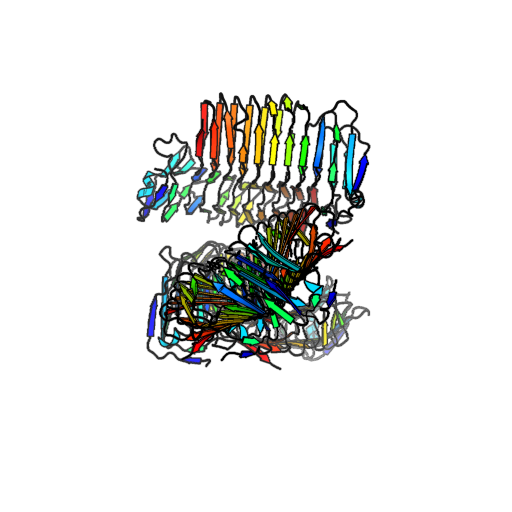.591 1.00 22.20 47 PHE E CA 1
ATOM 7731 C C . PHE E 1 28 ? 25.142 97.943 21.685 1.00 22.16 47 PHE E C 1
ATOM 7732 O O . PHE E 1 28 ? 24.836 97.010 20.945 1.00 22.24 47 PHE E O 1
ATOM 7740 N N . VAL E 1 29 ? 26.118 97.837 22.573 1.00 21.33 48 VAL E N 1
ATOM 7741 C CA . VAL E 1 29 ? 26.776 96.576 22.802 1.00 21.73 48 VAL E CA 1
ATOM 7742 C C . VAL E 1 29 ? 26.615 96.259 24.265 1.00 22.73 48 VAL E C 1
ATOM 7743 O O . VAL E 1 29 ? 26.948 97.090 25.120 1.00 23.05 48 VAL E O 1
ATOM 7747 N N . GLY E 1 30 ? 26.142 95.065 24.575 1.00 23.08 49 GLY E N 1
ATOM 7748 C CA . GLY E 1 30 ? 26.058 94.632 25.967 1.00 23.39 49 GLY E CA 1
ATOM 7749 C C . GLY E 1 30 ? 24.800 93.849 26.319 1.00 23.97 49 GLY E C 1
ATOM 7750 O O . GLY E 1 30 ? 23.989 93.467 25.453 1.00 23.88 49 GLY E O 1
ATOM 7751 N N . SER E 1 31 ? 24.665 93.586 27.610 1.00 23.53 50 SER E N 1
ATOM 7752 C CA . SER E 1 31 ? 23.653 92.679 28.120 1.00 23.82 50 SER E CA 1
ATOM 7753 C C . SER E 1 31 ? 22.442 93.394 28.717 1.00 23.26 50 SER E C 1
ATOM 7754 O O . SER E 1 31 ? 21.593 92.752 29.324 1.00 24.83 50 SER E O 1
ATOM 7757 N N . ALA E 1 32 ? 22.335 94.700 28.549 1.00 23.01 51 ALA E N 1
ATOM 7758 C CA . ALA E 1 32 ? 21.247 95.449 29.205 1.00 23.11 51 ALA E CA 1
ATOM 7759 C C . ALA E 1 32 ? 19.863 95.082 28.697 1.00 23.01 51 ALA E C 1
ATOM 7760 O O . ALA E 1 32 ? 19.709 94.572 27.567 1.00 23.05 51 ALA E O 1
ATOM 7762 N N . ASP E 1 33 ? 18.856 95.369 29.523 1.00 21.71 52 ASP E N 1
ATOM 7763 C CA . ASP E 1 33 ? 17.515 95.563 29.004 1.00 21.93 52 ASP E CA 1
ATOM 7764 C C . ASP E 1 33 ? 17.414 97.032 28.635 1.00 21.60 52 ASP E C 1
ATOM 7765 O O . ASP E 1 33 ? 17.534 97.913 29.497 1.00 21.49 52 ASP E O 1
ATOM 7770 N N . PHE E 1 34 ? 17.206 97.297 27.352 1.00 21.02 53 PHE E N 1
ATOM 7771 C CA . PHE E 1 34 ? 17.206 98.629 26.794 1.00 21.11 53 PHE E CA 1
ATOM 7772 C C . PHE E 1 34 ? 15.802 98.848 26.283 1.00 21.18 53 PHE E C 1
ATOM 7773 O O . PHE E 1 34 ? 15.311 98.114 25.419 1.00 22.32 53 PHE E O 1
ATOM 7781 N N . GLU E 1 35 ? 15.136 99.838 26.840 1.00 20.70 54 GLU E N 1
ATOM 7782 C CA . GLU E 1 35 ? 13.861 100.283 26.361 1.00 21.66 54 GLU E CA 1
ATOM 7783 C C . GLU E 1 35 ? 14.009 101.564 25.570 1.00 20.42 54 GLU E C 1
ATOM 7784 O O . GLU E 1 35 ? 14.543 102.534 26.087 1.00 20.48 54 GLU E O 1
ATOM 7790 N N . TYR E 1 36 ? 13.468 101.582 24.363 1.00 19.41 55 TYR E N 1
ATOM 7791 C CA . TYR E 1 36 ? 13.586 102.732 23.490 1.00 19.72 55 TYR E CA 1
ATOM 7792 C C . TYR E 1 36 ? 12.216 103.077 22.950 1.00 19.67 55 TYR E C 1
ATOM 7793 O O . TYR E 1 36 ? 11.392 102.197 22.718 1.00 20.32 55 TYR E O 1
ATOM 7802 N N . GLU E 1 37 ? 11.984 104.371 22.761 1.00 19.57 56 GLU E N 1
ATOM 7803 C CA . GLU E 1 37 ? 10.806 104.858 22.053 1.00 20.63 56 GLU E CA 1
ATOM 7804 C C . GLU E 1 37 ? 11.175 106.055 21.197 1.00 20.33 56 GLU E C 1
ATOM 7805 O O . GLU E 1 37 ? 12.105 106.793 21.515 1.00 19.10 56 GLU E O 1
ATOM 7811 N N . GLN E 1 38 ? 10.421 106.234 20.115 1.00 20.90 57 GLN E N 1
ATOM 7812 C CA . GLN E 1 38 ? 10.445 107.451 19.348 1.00 22.07 57 GLN E CA 1
ATOM 7813 C C . GLN E 1 38 ? 9.501 108.405 20.085 1.00 23.41 57 GLN E C 1
ATOM 7814 O O . GLN E 1 38 ? 8.420 108.024 20.522 1.00 24.26 57 GLN E O 1
ATOM 7820 N N . SER E 1 39 ? 9.922 109.638 20.245 1.00 24.76 58 SER E N 1
ATOM 7821 C CA . SER E 1 39 ? 9.111 110.635 20.936 1.00 25.92 58 SER E CA 1
ATOM 7822 C C . SER E 1 39 ? 9.465 111.986 20.412 1.00 26.59 58 SER E C 1
ATOM 7823 O O . SER E 1 39 ? 10.597 112.236 20.026 1.00 26.54 58 SER E O 1
ATOM 7826 N N . ASP E 1 40 ? 8.501 112.880 20.470 1.00 28.21 59 ASP E N 1
ATOM 7827 C CA . ASP E 1 40 ? 8.728 114.270 20.100 1.00 29.93 59 ASP E CA 1
ATOM 7828 C C . ASP E 1 40 ? 9.170 115.113 21.272 1.00 29.41 59 ASP E C 1
ATOM 7829 O O . ASP E 1 40 ? 9.413 116.282 21.104 1.00 29.63 59 ASP E O 1
ATOM 7834 N N . LYS E 1 41 ? 9.319 114.513 22.445 1.00 29.08 60 LYS E N 1
ATOM 7835 C CA . LYS E 1 41 ? 9.880 115.220 23.591 1.00 28.67 60 LYS E CA 1
ATOM 7836 C C . LYS E 1 41 ? 11.393 115.338 23.473 1.00 27.44 60 LYS E C 1
ATOM 7837 O O . LYS E 1 41 ? 12.015 114.779 22.575 1.00 26.12 60 LYS E O 1
ATOM 7843 N N . ALA E 1 42 ? 11.987 116.094 24.388 1.00 25.84 61 ALA E N 1
ATOM 7844 C CA . ALA E 1 42 ? 13.434 116.230 24.435 1.00 25.02 61 ALA E CA 1
ATOM 7845 C C . ALA E 1 42 ? 14.074 114.845 24.429 1.00 23.97 61 ALA E C 1
ATOM 7846 O O . ALA E 1 42 ? 13.579 113.933 25.050 1.00 23.68 61 ALA E O 1
ATOM 7848 N N . PRO E 1 43 ? 15.179 114.687 23.728 1.00 24.04 62 PRO E N 1
ATOM 7849 C CA . PRO E 1 43 ? 15.877 113.417 23.855 1.00 24.10 62 PRO E CA 1
ATOM 7850 C C . PRO E 1 43 ? 16.328 113.159 25.301 1.00 23.53 62 PRO E C 1
ATOM 7851 O O . PRO E 1 43 ? 16.623 114.090 26.047 1.00 23.78 62 PRO E O 1
ATOM 7855 N N . TYR E 1 44 ? 16.399 111.885 25.647 1.00 22.85 63 TYR E N 1
ATOM 7856 C CA . TYR E 1 44 ? 16.560 111.450 27.018 1.00 22.23 63 TYR E CA 1
ATOM 7857 C C . TYR E 1 44 ? 17.335 110.167 27.083 1.00 21.58 63 TYR E C 1
ATOM 7858 O O . TYR E 1 44 ? 17.129 109.280 26.264 1.00 20.38 63 TYR E O 1
ATOM 7867 N N . LEU E 1 45 ? 18.233 110.080 28.064 1.00 20.99 64 LEU E N 1
ATOM 7868 C CA . LEU E 1 45 ? 18.935 108.854 28.376 1.00 20.92 64 LEU E CA 1
ATOM 7869 C C . LEU E 1 45 ? 19.090 108.653 29.881 1.00 21.37 64 LEU E C 1
ATOM 7870 O O . LEU E 1 45 ? 19.570 109.545 30.603 1.00 21.62 64 LEU E O 1
ATOM 7875 N N . SER E 1 46 ? 18.733 107.453 30.323 1.00 21.33 65 SER E N 1
ATOM 7876 C CA . SER E 1 46 ? 18.979 106.991 31.670 1.00 21.65 65 SER E CA 1
ATOM 7877 C C . SER E 1 46 ? 19.610 105.607 31.646 1.00 20.19 65 SER E C 1
ATOM 7878 O O . SER E 1 46 ? 19.154 104.717 30.930 1.00 20.54 65 SER E O 1
ATOM 7881 N N . VAL E 1 47 ? 20.644 105.427 32.453 1.00 19.63 66 VAL E N 1
ATOM 7882 C CA . VAL E 1 47 ? 21.338 104.146 32.585 1.00 18.93 66 VAL E CA 1
ATOM 7883 C C . VAL E 1 47 ? 21.427 103.763 34.047 1.00 19.82 66 VAL E C 1
ATOM 7884 O O . VAL E 1 47 ? 21.875 104.581 34.888 1.00 20.46 66 VAL E O 1
ATOM 7888 N N . THR E 1 48 ? 21.019 102.533 34.354 1.00 19.44 67 THR E N 1
ATOM 7889 C CA . THR E 1 48 ? 21.147 101.980 35.696 1.00 19.88 67 THR E CA 1
ATOM 7890 C C . THR E 1 48 ? 22.053 100.770 35.622 1.00 19.44 67 THR E C 1
ATOM 7891 O O . THR E 1 48 ? 21.771 99.813 34.904 1.00 19.45 67 THR E O 1
ATOM 7895 N N . ILE E 1 49 ? 23.142 100.809 36.376 1.00 19.29 68 ILE E N 1
ATOM 7896 C CA . ILE E 1 49 ? 24.080 99.694 36.414 1.00 19.34 68 ILE E CA 1
ATOM 7897 C C . ILE E 1 49 ? 24.850 99.783 37.732 1.00 19.82 68 ILE E C 1
ATOM 7898 O O . ILE E 1 49 ? 24.890 100.848 38.381 1.00 19.25 68 ILE E O 1
ATOM 7903 N N . ASP E 1 50 ? 25.479 98.683 38.118 1.00 20.02 69 ASP E N 1
ATOM 7904 C CA . ASP E 1 50 ? 26.335 98.713 39.298 1.00 20.31 69 ASP E CA 1
ATOM 7905 C C . ASP E 1 50 ? 27.235 99.945 39.196 1.00 20.72 69 ASP E C 1
ATOM 7906 O O . ASP E 1 50 ? 27.819 100.227 38.128 1.00 20.27 69 ASP E O 1
ATOM 7911 N N . GLU E 1 51 ? 27.318 100.695 40.300 1.00 21.50 70 GLU E N 1
ATOM 7912 C CA . GLU E 1 51 ? 28.022 101.969 40.318 1.00 21.33 70 GLU E CA 1
ATOM 7913 C C . GLU E 1 51 ? 29.467 101.872 39.792 1.00 21.39 70 GLU E C 1
ATOM 7914 O O . GLU E 1 51 ? 29.974 102.787 39.120 1.00 22.34 70 GLU E O 1
ATOM 7920 N N . ASN E 1 52 ? 30.133 100.777 40.079 1.00 20.68 71 ASN E N 1
ATOM 7921 C CA . ASN E 1 52 ? 31.511 100.631 39.643 1.00 21.49 71 ASN E CA 1
ATOM 7922 C C . ASN E 1 52 ? 31.667 100.431 38.141 1.00 21.58 71 ASN E C 1
ATOM 7923 O O . ASN E 1 52 ? 32.726 100.683 37.623 1.00 21.58 71 ASN E O 1
ATOM 7928 N N . LEU E 1 53 ? 30.623 99.969 37.445 1.00 21.80 72 LEU E N 1
ATOM 7929 C CA . LEU E 1 53 ? 30.753 99.654 36.046 1.00 21.68 72 LEU E CA 1
ATOM 7930 C C . LEU E 1 53 ? 30.660 100.902 35.124 1.00 22.28 72 LEU E C 1
ATOM 7931 O O . LEU E 1 53 ? 31.092 100.840 33.976 1.00 21.88 72 LEU E O 1
ATOM 7936 N N . PHE E 1 54 ? 30.198 102.055 35.633 1.00 22.71 73 PHE E N 1
ATOM 7937 C CA . PHE E 1 54 ? 30.099 103.275 34.789 1.00 22.29 73 PHE E CA 1
ATOM 7938 C C . PHE E 1 54 ? 31.454 103.671 34.232 1.00 23.09 73 PHE E C 1
ATOM 7939 O O . PHE E 1 54 ? 31.539 104.151 33.102 1.00 22.93 73 PHE E O 1
ATOM 7947 N N . ASP E 1 55 ? 32.511 103.441 35.009 1.00 23.06 74 ASP E N 1
ATOM 7948 C CA . ASP E 1 55 ? 33.855 103.757 34.604 1.00 23.34 74 ASP E CA 1
ATOM 7949 C C . ASP E 1 55 ? 34.344 102.915 33.404 1.00 23.16 74 ASP E C 1
ATOM 7950 O O . ASP E 1 55 ? 35.339 103.270 32.800 1.00 23.86 74 ASP E O 1
ATOM 7955 N N . TYR E 1 56 ? 33.696 101.800 33.098 1.00 22.74 75 TYR E N 1
ATOM 7956 C CA . TYR E 1 56 ? 34.121 100.911 32.039 1.00 22.89 75 TYR E CA 1
ATOM 7957 C C . TYR E 1 56 ? 33.199 101.012 30.851 1.00 23.20 75 TYR E C 1
ATOM 7958 O O . TYR E 1 56 ? 33.270 100.196 29.943 1.00 23.85 75 TYR E O 1
ATOM 7967 N N . LEU E 1 57 ? 32.333 102.010 30.831 1.00 23.88 76 LEU E N 1
ATOM 7968 C CA . LEU E 1 57 ? 31.235 102.049 29.861 1.00 24.57 76 LEU E CA 1
ATOM 7969 C C . LEU E 1 57 ? 31.289 103.371 29.113 1.00 24.44 76 LEU E C 1
ATOM 7970 O O . LEU E 1 57 ? 31.538 104.405 29.716 1.00 25.10 76 LEU E O 1
ATOM 7975 N N . VAL E 1 58 ? 31.148 103.347 27.799 1.00 23.60 77 VAL E N 1
ATOM 7976 C CA . VAL E 1 58 ? 30.915 104.571 27.033 1.00 23.09 77 VAL E CA 1
ATOM 7977 C C . VAL E 1 58 ? 29.399 104.743 26.921 1.00 23.18 77 VAL E C 1
ATOM 7978 O O . VAL E 1 58 ? 28.694 103.795 26.598 1.00 21.48 77 VAL E O 1
ATOM 7982 N N . THR E 1 59 ? 28.913 105.945 27.217 1.00 23.66 78 THR E N 1
ATOM 7983 C CA . THR E 1 59 ? 27.505 106.289 27.093 1.00 24.52 78 THR E CA 1
ATOM 7984 C C . THR E 1 59 ? 27.409 107.733 26.634 1.00 25.46 78 THR E C 1
ATOM 7985 O O . THR E 1 59 ? 27.526 108.649 27.461 1.00 25.52 78 THR E O 1
ATOM 7989 N N . GLU E 1 60 ? 27.200 107.945 25.336 1.00 25.42 79 GLU E N 1
ATOM 7990 C CA . GLU E 1 60 ? 27.109 109.279 24.799 1.00 26.75 79 GLU E CA 1
ATOM 7991 C C . GLU E 1 60 ? 26.469 109.313 23.422 1.00 26.60 79 GLU E C 1
ATOM 7992 O O . GLU E 1 60 ? 26.308 108.269 22.774 1.00 26.01 79 GLU E O 1
ATOM 7998 N N . VAL E 1 61 ? 26.119 110.529 23.002 1.00 26.98 80 VAL E N 1
ATOM 7999 C CA . VAL E 1 61 ? 25.606 110.794 21.668 1.00 27.56 80 VAL E CA 1
ATOM 8000 C C . VAL E 1 61 ? 26.646 111.610 20.941 1.00 28.74 80 VAL E C 1
ATOM 8001 O O . VAL E 1 61 ? 27.046 112.654 21.393 1.00 29.23 80 VAL E O 1
ATOM 8005 N N . GLU E 1 62 ? 27.064 111.114 19.798 1.00 30.57 81 GLU E N 1
ATOM 8006 C CA . GLU E 1 62 ? 28.087 111.749 19.001 1.00 31.95 81 GLU E CA 1
ATOM 8007 C C . GLU E 1 62 ? 27.751 111.563 17.535 1.00 30.67 81 GLU E C 1
ATOM 8008 O O . GLU E 1 62 ? 27.481 110.446 17.066 1.00 29.80 81 GLU E O 1
ATOM 8014 N N . GLY E 1 63 ? 27.749 112.672 16.804 1.00 30.01 82 GLY E N 1
ATOM 8015 C CA . GLY E 1 63 ? 27.363 112.623 15.386 1.00 29.08 82 GLY E CA 1
ATOM 8016 C C . GLY E 1 63 ? 25.954 112.061 15.185 1.00 28.03 82 GLY E C 1
ATOM 8017 O O . GLY E 1 63 ? 25.718 111.291 14.262 1.00 27.22 82 GLY E O 1
ATOM 8018 N N . GLY E 1 64 ? 25.014 112.453 16.045 1.00 26.73 83 GLY E N 1
ATOM 8019 C CA . GLY E 1 64 ? 23.643 111.914 15.972 1.00 25.81 83 GLY E CA 1
ATOM 8020 C C . GLY E 1 64 ? 23.520 110.409 16.145 1.00 24.87 83 GLY E C 1
ATOM 8021 O O . GLY E 1 64 ? 22.553 109.823 15.699 1.00 24.02 83 GLY E O 1
ATOM 8022 N N . THR E 1 65 ? 24.511 109.798 16.793 1.00 24.46 84 THR E N 1
ATOM 8023 C CA . THR E 1 65 ? 24.488 108.391 17.109 1.00 24.36 84 THR E CA 1
ATOM 8024 C C . THR E 1 65 ? 24.673 108.180 18.622 1.00 24.33 84 THR E C 1
ATOM 8025 O O . THR E 1 65 ? 25.664 108.615 19.200 1.00 24.64 84 THR E O 1
ATOM 8029 N N . LEU E 1 66 ? 23.684 107.562 19.256 1.00 23.77 85 LEU E N 1
ATOM 8030 C CA . LEU E 1 66 ? 23.802 107.096 20.642 1.00 23.19 85 LEU E CA 1
ATOM 8031 C C . LEU E 1 66 ? 24.696 105.857 20.674 1.00 22.71 85 LEU E C 1
ATOM 8032 O O . LEU E 1 66 ? 24.431 104.854 19.995 1.00 21.80 85 LEU E O 1
ATOM 8037 N N . LYS E 1 67 ? 25.753 105.944 21.472 1.00 21.76 86 LYS E N 1
ATOM 8038 C CA . LYS E 1 67 ? 26.703 104.882 21.606 1.00 22.41 86 LYS E CA 1
ATOM 8039 C C . LYS E 1 67 ? 26.747 104.456 23.044 1.00 21.88 86 LYS E C 1
ATOM 8040 O O . LYS E 1 67 ? 27.033 105.266 23.936 1.00 21.62 86 LYS E O 1
ATOM 8046 N N . ILE E 1 68 ? 26.476 103.182 23.272 1.00 21.64 87 ILE E N 1
ATOM 8047 C CA . ILE E 1 68 ? 26.555 102.577 24.595 1.00 21.05 87 ILE E CA 1
ATOM 8048 C C . ILE E 1 68 ? 27.255 101.251 24.424 1.00 21.16 87 ILE E C 1
ATOM 8049 O O . ILE E 1 68 ? 26.709 100.325 23.784 1.00 20.07 87 ILE E O 1
ATOM 8054 N N . TYR E 1 69 ? 28.470 101.147 24.988 1.00 20.78 88 TYR E N 1
ATOM 8055 C CA . TYR E 1 69 ? 29.249 99.938 24.854 1.00 21.03 88 TYR E CA 1
ATOM 8056 C C . TYR E 1 69 ? 30.440 99.921 25.841 1.00 21.38 88 TYR E C 1
ATOM 8057 O O . TYR E 1 69 ? 30.917 100.968 26.291 1.00 20.26 88 TYR E O 1
ATOM 8066 N N . PRO E 1 70 ? 30.939 98.741 26.178 1.00 21.93 89 PRO E N 1
ATOM 8067 C CA . PRO E 1 70 ? 32.091 98.735 27.070 1.00 22.76 89 PRO E CA 1
ATOM 8068 C C . PRO E 1 70 ? 33.347 99.320 26.429 1.00 23.46 89 PRO E C 1
ATOM 8069 O O . PRO E 1 70 ? 33.610 99.114 25.232 1.00 23.81 89 PRO E O 1
ATOM 8073 N N . LYS E 1 71 ? 34.104 100.070 27.221 1.00 23.16 90 LYS E N 1
ATOM 8074 C CA . LYS E 1 71 ? 35.378 100.616 26.763 1.00 23.07 90 LYS E CA 1
ATOM 8075 C C . LYS E 1 71 ? 36.366 99.544 26.296 1.00 22.32 90 LYS E C 1
ATOM 8076 O O . LYS E 1 71 ? 36.359 98.397 26.748 1.00 21.04 90 LYS E O 1
ATOM 8082 N N . SER E 1 72 ? 37.224 99.948 25.380 1.00 22.84 91 SER E N 1
ATOM 8083 C CA . SER E 1 72 ? 38.415 99.163 25.077 1.00 24.67 91 SER E CA 1
ATOM 8084 C C . SER E 1 72 ? 39.283 98.995 26.307 1.00 24.52 91 SER E C 1
ATOM 8085 O O . SER E 1 72 ? 39.336 99.881 27.162 1.00 24.47 91 SER E O 1
ATOM 8088 N N . ILE E 1 73 ? 39.956 97.864 26.403 1.00 25.33 92 ILE E N 1
ATOM 8089 C CA . ILE E 1 73 ? 40.799 97.617 27.565 1.00 26.31 92 ILE E CA 1
ATOM 8090 C C . ILE E 1 73 ? 41.932 98.621 27.555 1.00 27.36 92 ILE E C 1
ATOM 8091 O O . ILE E 1 73 ? 42.573 98.834 26.529 1.00 26.29 92 ILE E O 1
ATOM 8096 N N . LYS E 1 74 ? 42.120 99.264 28.708 1.00 29.43 93 LYS E N 1
ATOM 8097 C CA . LYS E 1 74 ? 43.162 100.262 28.900 1.00 30.89 93 LYS E CA 1
ATOM 8098 C C . LYS E 1 74 ? 44.509 99.647 28.512 1.00 30.83 93 LYS E C 1
ATOM 8099 O O . LYS E 1 74 ? 44.898 98.590 29.025 1.00 30.59 93 LYS E O 1
ATOM 8105 N N . LYS E 1 75 ? 45.169 100.275 27.543 1.00 31.13 94 LYS E N 1
ATOM 8106 C CA . LYS E 1 75 ? 46.460 99.837 27.015 1.00 31.57 94 LYS E CA 1
ATOM 8107 C C . LYS E 1 75 ? 46.416 98.507 26.289 1.00 30.96 94 LYS E C 1
ATOM 8108 O O . LYS E 1 75 ? 47.439 97.841 26.143 1.00 31.49 94 LYS E O 1
ATOM 8114 N N . GLY E 1 76 ? 45.254 98.113 25.793 1.00 30.35 95 GLY E N 1
ATOM 8115 C CA . GLY E 1 76 ? 45.186 96.938 24.943 1.00 29.18 95 GLY E CA 1
ATOM 8116 C C . GLY E 1 76 ? 45.027 97.281 23.463 1.00 28.51 95 GLY E C 1
ATOM 8117 O O . GLY E 1 76 ? 44.682 96.403 22.658 1.00 27.99 95 GLY E O 1
ATOM 8118 N N . PHE E 1 77 ? 45.212 98.560 23.124 1.00 27.48 96 PHE E N 1
ATOM 8119 C CA . PHE E 1 77 ? 45.316 99.044 21.748 1.00 27.25 96 PHE E CA 1
ATOM 8120 C C . PHE E 1 77 ? 44.059 98.880 20.917 1.00 27.91 96 PHE E C 1
ATOM 8121 O O . PHE E 1 77 ? 44.108 98.741 19.708 1.00 29.49 96 PHE E O 1
ATOM 8129 N N . ASN E 1 78 ? 42.923 98.913 21.577 1.00 28.32 97 ASN E N 1
ATOM 8130 C CA . ASN E 1 78 ? 41.636 98.587 20.943 1.00 28.92 97 ASN E CA 1
ATOM 8131 C C . ASN E 1 78 ? 41.524 97.177 20.349 1.00 27.63 97 ASN E C 1
ATOM 8132 O O . ASN E 1 78 ? 40.631 96.929 19.541 1.00 27.68 97 ASN E O 1
ATOM 8137 N N . ASN E 1 79 ? 42.372 96.248 20.769 1.00 26.22 98 ASN E N 1
ATOM 8138 C CA . ASN E 1 79 ? 42.237 94.844 20.332 1.00 25.73 98 ASN E CA 1
ATOM 8139 C C . ASN E 1 79 ? 41.086 94.071 21.003 1.00 25.45 98 ASN E C 1
ATOM 8140 O O . ASN E 1 79 ? 40.689 92.999 20.536 1.00 23.89 98 ASN E O 1
ATOM 8145 N N . ASN E 1 80 ? 40.571 94.619 22.103 1.00 25.52 99 ASN E N 1
ATOM 8146 C CA . ASN E 1 80 ? 39.543 93.999 22.939 1.00 27.03 99 ASN E CA 1
ATOM 8147 C C . ASN E 1 80 ? 38.926 95.003 23.902 1.00 26.70 99 ASN E C 1
ATOM 8148 O O . ASN E 1 80 ? 39.444 96.099 24.114 1.00 26.10 99 ASN E O 1
ATOM 8153 N N . SER E 1 81 ? 37.837 94.581 24.519 1.00 25.91 100 SER E N 1
ATOM 8154 C CA . SER E 1 81 ? 37.088 95.431 25.379 1.00 26.00 100 SER E CA 1
ATOM 8155 C C . SER E 1 81 ? 36.748 94.676 26.654 1.00 25.24 100 SER E C 1
ATOM 8156 O O . SER E 1 81 ? 36.871 93.440 26.725 1.00 24.49 100 SER E O 1
ATOM 8159 N N . TYR E 1 82 ? 36.351 95.433 27.677 1.00 24.90 101 TYR E N 1
ATOM 8160 C CA . TYR E 1 82 ? 36.041 94.838 28.983 1.00 24.35 101 TYR E CA 1
ATOM 8161 C C . TYR E 1 82 ? 34.835 93.909 28.885 1.00 24.13 101 TYR E C 1
ATOM 8162 O O . TYR E 1 82 ? 33.885 94.174 28.141 1.00 23.72 101 TYR E O 1
ATOM 8171 N N . ASP E 1 83 ? 34.905 92.838 29.672 1.00 24.63 102 ASP E N 1
ATOM 8172 C CA . ASP E 1 83 ? 33.824 91.889 29.905 1.00 25.51 102 ASP E CA 1
ATOM 8173 C C . ASP E 1 83 ? 33.109 92.261 31.223 1.00 24.91 102 ASP E C 1
ATOM 8174 O O . ASP E 1 83 ? 33.572 91.907 32.334 1.00 24.78 102 ASP E O 1
ATOM 8179 N N . LEU E 1 84 ? 31.998 92.977 31.093 1.00 24.24 103 LEU E N 1
ATOM 8180 C CA . LEU E 1 84 ? 31.269 93.482 32.265 1.00 24.37 103 LEU E CA 1
ATOM 8181 C C . LEU E 1 84 ? 30.236 92.480 32.732 1.00 24.31 103 LEU E C 1
ATOM 8182 O O . LEU E 1 84 ? 29.480 91.931 31.914 1.00 24.81 103 LEU E O 1
ATOM 8187 N N . ARG E 1 85 ? 30.203 92.229 34.040 1.00 24.03 104 ARG E N 1
ATOM 8188 C CA . ARG E 1 85 ? 29.212 91.329 34.618 1.00 24.24 104 ARG E CA 1
ATOM 8189 C C . ARG E 1 85 ? 28.347 92.090 35.615 1.00 23.51 104 ARG E C 1
ATOM 8190 O O . ARG E 1 85 ? 28.586 92.035 36.827 1.00 23.32 104 ARG E O 1
ATOM 8198 N N . PRO E 1 86 ? 27.347 92.824 35.117 1.00 23.06 105 PRO E N 1
ATOM 8199 C CA . PRO E 1 86 ? 26.520 93.591 36.056 1.00 22.85 105 PRO E CA 1
ATOM 8200 C C . PRO E 1 86 ? 25.574 92.725 36.834 1.00 22.08 105 PRO E C 1
ATOM 8201 O O . PRO E 1 86 ? 25.283 91.634 36.414 1.00 21.68 105 PRO E O 1
ATOM 8205 N N . THR E 1 87 ? 25.146 93.183 38.005 1.00 22.23 106 THR E N 1
ATOM 8206 C CA . THR E 1 87 ? 24.036 92.540 38.712 1.00 21.40 106 THR E CA 1
ATOM 8207 C C . THR E 1 87 ? 22.732 93.174 38.232 1.00 22.11 106 THR E C 1
ATOM 8208 O O . THR E 1 87 ? 21.697 92.545 38.339 1.00 22.47 106 THR E O 1
ATOM 8212 N N . VAL E 1 88 ? 22.775 94.391 37.687 1.00 21.03 107 VAL E N 1
ATOM 8213 C CA . VAL E 1 88 ? 21.586 95.048 37.171 1.00 21.93 107 VAL E CA 1
ATOM 8214 C C . VAL E 1 88 ? 22.059 95.901 36.020 1.00 20.62 107 VAL E C 1
ATOM 8215 O O . VAL E 1 88 ? 23.103 96.522 36.145 1.00 19.74 107 VAL E O 1
ATOM 8219 N N . TYR E 1 89 ? 21.319 95.949 34.915 1.00 20.72 108 TYR E N 1
ATOM 8220 C CA . TYR E 1 89 ? 21.691 96.825 33.781 1.00 20.67 108 TYR E CA 1
ATOM 8221 C C . TYR E 1 89 ? 20.460 97.129 32.930 1.00 21.35 108 TYR E C 1
ATOM 8222 O O . TYR E 1 89 ? 19.926 96.256 32.228 1.00 20.80 108 TYR E O 1
ATOM 8231 N N . LYS E 1 90 ? 19.998 98.369 33.048 1.00 21.20 109 LYS E N 1
ATOM 8232 C CA . LYS E 1 90 ? 18.799 98.827 32.379 1.00 21.47 109 LYS E CA 1
ATOM 8233 C C . LYS E 1 90 ? 19.134 100.165 31.728 1.00 20.95 109 LYS E C 1
ATOM 8234 O O . LYS E 1 90 ? 19.885 100.990 32.295 1.00 20.07 109 LYS E O 1
ATOM 8240 N N . ILE E 1 91 ? 18.577 100.364 30.539 1.00 19.52 110 ILE E N 1
ATOM 8241 C CA . ILE E 1 91 ? 18.742 101.584 29.801 1.00 19.40 110 ILE E CA 1
ATOM 8242 C C . ILE E 1 91 ? 17.349 101.987 29.350 1.00 19.94 110 ILE E C 1
ATOM 8243 O O . ILE E 1 91 ? 16.553 101.141 28.921 1.00 21.01 110 ILE E O 1
ATOM 8248 N N . LYS E 1 92 ? 17.064 103.277 29.476 1.00 20.19 111 LYS E N 1
ATOM 8249 C CA A LYS E 1 92 ? 15.839 103.882 28.959 0.50 20.38 111 LYS E CA 1
ATOM 8250 C CA B LYS E 1 92 ? 15.834 103.884 28.973 0.50 20.54 111 LYS E CA 1
ATOM 8251 C C . LYS E 1 92 ? 16.244 105.103 28.134 1.00 20.42 111 LYS E C 1
ATOM 8252 O O . LYS E 1 92 ? 17.059 105.937 28.579 1.00 20.32 111 LYS E O 1
ATOM 8259 N N . SER E 1 93 ? 15.745 105.196 26.903 1.00 19.71 112 SER E N 1
ATOM 8260 C CA . SER E 1 93 ? 16.099 106.337 26.063 1.00 19.45 112 SER E CA 1
ATOM 8261 C C . SER E 1 93 ? 15.022 106.612 25.056 1.00 19.85 112 SER E C 1
ATOM 8262 O O . SER E 1 93 ? 14.230 105.723 24.714 1.00 19.95 112 SER E O 1
ATOM 8265 N N . ASN E 1 94 ? 15.001 107.846 24.572 1.00 19.33 113 ASN E N 1
ATOM 8266 C CA . ASN E 1 94 ? 14.169 108.193 23.428 1.00 20.07 113 ASN E CA 1
ATOM 8267 C C . ASN E 1 94 ? 14.822 109.249 22.558 1.00 19.32 113 ASN E C 1
ATOM 8268 O O . ASN E 1 94 ? 15.630 110.034 23.046 1.00 20.03 113 ASN E O 1
ATOM 8273 N N . SER E 1 95 ? 14.472 109.249 21.277 1.00 19.17 114 SER E N 1
ATOM 8274 C CA . SER E 1 95 ? 14.848 110.321 20.350 1.00 19.50 114 SER E CA 1
ATOM 8275 C C . SER E 1 95 ? 13.689 110.556 19.390 1.00 20.29 114 SER E C 1
ATOM 8276 O O . SER E 1 95 ? 12.697 109.840 19.458 1.00 20.65 114 SER E O 1
ATOM 8279 N N . LYS E 1 96 ? 13.822 111.491 18.449 1.00 21.44 115 LYS E N 1
ATOM 8280 C CA . LYS E 1 96 ? 12.716 111.765 17.539 1.00 24.01 115 LYS E CA 1
ATOM 8281 C C . LYS E 1 96 ? 12.439 110.593 16.597 1.00 24.69 115 LYS E C 1
ATOM 8282 O O . LYS E 1 96 ? 11.284 110.287 16.296 1.00 25.56 115 LYS E O 1
ATOM 8288 N N . GLU E 1 97 ? 13.502 109.931 16.153 1.00 25.13 116 GLU E N 1
ATOM 8289 C CA . GLU E 1 97 ? 13.389 108.910 15.122 1.00 25.53 116 GLU E CA 1
ATOM 8290 C C . GLU E 1 97 ? 14.534 107.932 15.214 1.00 24.86 116 GLU E C 1
ATOM 8291 O O . GLU E 1 97 ? 15.652 108.353 15.457 1.00 25.36 116 GLU E O 1
ATOM 8297 N N . LEU E 1 98 ? 14.261 106.642 14.991 1.00 24.39 117 LEU E N 1
ATOM 8298 C CA . LEU E 1 98 ? 15.297 105.625 14.939 1.00 23.89 117 LEU E CA 1
ATOM 8299 C C . LEU E 1 98 ? 15.371 105.051 13.523 1.00 24.01 117 LEU E C 1
ATOM 8300 O O . LEU E 1 98 ? 14.533 104.269 13.112 1.00 23.11 117 LEU E O 1
ATOM 8305 N N . LYS E 1 99 ? 16.391 105.480 12.780 1.00 24.81 118 LYS E N 1
ATOM 8306 C CA . LYS E 1 99 ? 16.576 105.064 11.395 1.00 24.56 118 LYS E CA 1
ATOM 8307 C C . LYS E 1 99 ? 17.359 103.803 11.375 1.00 23.47 118 LYS E C 1
ATOM 8308 O O . LYS E 1 99 ? 17.092 102.953 10.553 1.00 22.90 118 LYS E O 1
ATOM 8314 N N . GLU E 1 100 ? 18.318 103.679 12.297 1.00 22.76 119 GLU E N 1
ATOM 8315 C CA . GLU E 1 100 ? 19.138 102.492 12.362 1.00 22.77 119 GLU E CA 1
ATOM 8316 C C . GLU E 1 100 ? 19.645 102.085 13.726 1.00 22.08 119 GLU E C 1
ATOM 8317 O O . GLU E 1 100 ? 20.264 102.889 14.465 1.00 22.35 119 GLU E O 1
ATOM 8323 N N . LEU E 1 101 ? 19.439 100.814 14.029 1.00 21.35 120 LEU E N 1
ATOM 8324 C CA . LEU E 1 101 ? 19.897 100.208 15.265 1.00 21.60 120 LEU E CA 1
ATOM 8325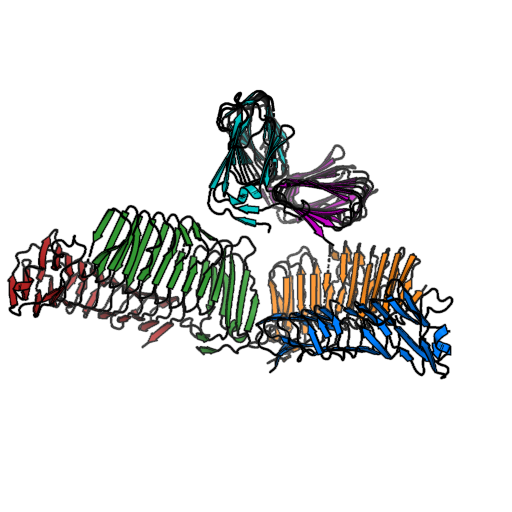 C C . LEU E 1 101 ? 20.921 99.155 14.948 1.00 21.49 120 LEU E C 1
ATOM 8326 O O . LEU E 1 101 ? 20.666 98.282 14.145 1.00 21.48 120 LEU E O 1
ATOM 8331 N N . ASN E 1 102 ? 22.065 99.241 15.593 1.00 21.44 121 ASN E N 1
ATOM 8332 C CA . ASN E 1 102 ? 23.085 98.231 15.557 1.00 22.06 121 ASN E CA 1
ATOM 8333 C C . ASN E 1 102 ? 23.302 97.755 16.987 1.00 23.17 121 ASN E C 1
ATOM 8334 O O . ASN E 1 102 ? 23.754 98.531 17.876 1.00 22.94 121 ASN E O 1
ATOM 8339 N N . THR E 1 103 ? 22.944 96.512 17.230 1.00 22.97 122 THR E N 1
ATOM 8340 C CA . THR E 1 103 ? 22.967 95.960 18.548 1.00 23.33 122 THR E CA 1
ATOM 8341 C C . THR E 1 103 ? 23.762 94.655 18.528 1.00 22.58 122 THR E C 1
ATOM 8342 O O . THR E 1 103 ? 23.653 93.889 17.575 1.00 21.83 122 THR E O 1
ATOM 8346 N N . VAL E 1 104 ? 24.634 94.471 19.526 1.00 21.00 123 VAL E N 1
ATOM 8347 C CA . VAL E 1 104 ? 25.495 93.323 19.598 1.00 21.00 123 VAL E CA 1
ATOM 8348 C C . VAL E 1 104 ? 25.553 92.811 21.021 1.00 21.70 123 VAL E C 1
ATOM 8349 O O . VAL E 1 104 ? 25.852 93.554 21.965 1.00 22.77 123 VAL E O 1
ATOM 8353 N N . GLY E 1 105 ? 25.282 91.541 21.205 1.00 22.01 124 GLY E N 1
ATOM 8354 C CA . GLY E 1 105 ? 25.460 90.940 22.522 1.00 22.16 124 GLY E CA 1
ATOM 8355 C C . GLY E 1 105 ? 24.265 90.132 22.925 1.00 22.19 124 GLY E C 1
ATOM 8356 O O . GLY E 1 105 ? 23.545 89.602 22.096 1.00 22.52 124 GLY E O 1
ATOM 8357 N N . SER E 1 106 ? 24.096 89.986 24.224 1.00 22.33 125 SER E N 1
ATOM 8358 C CA . SER E 1 106 ? 23.095 89.129 24.787 1.00 22.48 125 SER E CA 1
ATOM 8359 C C . SER E 1 106 ? 21.960 89.927 25.392 1.00 22.43 125 SER E C 1
ATOM 8360 O O . SER E 1 106 ? 21.125 89.381 26.091 1.00 22.58 125 SER E O 1
ATOM 8363 N N . GLY E 1 107 ? 21.939 91.217 25.155 1.00 23.27 126 GLY E N 1
ATOM 8364 C CA . GLY E 1 107 ? 20.948 92.063 25.756 1.00 24.02 126 GLY E CA 1
ATOM 8365 C C . GLY E 1 107 ? 19.605 92.014 25.045 1.00 24.27 126 GLY E C 1
ATOM 8366 O O . GLY E 1 107 ? 19.426 91.251 24.079 1.00 24.51 126 GLY E O 1
ATOM 8367 N N . SER E 1 108 ? 18.674 92.821 25.540 1.00 23.47 127 SER E N 1
ATOM 8368 C CA . SER E 1 108 ? 17.328 92.856 25.064 1.00 25.41 127 SER E CA 1
ATOM 8369 C C . SER E 1 108 ? 16.929 94.283 24.710 1.00 25.53 127 SER E C 1
ATOM 8370 O O . SER E 1 108 ? 17.065 95.169 25.539 1.00 27.82 127 SER E O 1
ATOM 8373 N N . PHE E 1 109 ? 16.525 94.552 23.468 1.00 24.26 128 PHE E N 1
ATOM 8374 C CA . PHE E 1 109 ? 16.144 95.898 23.032 1.00 22.60 128 PHE E CA 1
ATOM 8375 C C . PHE E 1 109 ? 14.656 95.874 22.695 1.00 22.98 128 PHE E C 1
ATOM 8376 O O . PHE E 1 109 ? 14.230 95.106 21.820 1.00 24.18 128 PHE E O 1
ATOM 8384 N N . ILE E 1 110 ? 13.855 96.686 23.381 1.00 22.18 129 ILE E N 1
ATOM 8385 C CA . ILE E 1 110 ? 12.394 96.649 23.287 1.00 21.99 129 ILE E CA 1
ATOM 8386 C C . ILE E 1 110 ? 11.803 98.001 22.933 1.00 21.19 129 ILE E C 1
ATOM 8387 O O . ILE E 1 110 ? 12.137 99.010 23.542 1.00 20.42 129 ILE E O 1
ATOM 8392 N N . ILE E 1 111 ? 10.955 98.035 21.909 1.00 20.97 130 ILE E N 1
ATOM 8393 C CA . ILE E 1 111 ? 10.122 99.211 21.620 1.00 21.17 130 ILE E CA 1
ATOM 8394 C C . ILE E 1 111 ? 8.676 98.781 21.916 1.00 21.23 130 ILE E C 1
ATOM 8395 O O . ILE E 1 111 ? 8.192 97.782 21.370 1.00 21.30 130 ILE E O 1
ATOM 8400 N N . SER E 1 112 ? 7.996 99.516 22.783 1.00 21.48 131 SER E N 1
ATOM 8401 C CA . SER E 1 112 ? 6.630 99.170 23.211 1.00 22.62 131 SER E CA 1
ATOM 8402 C C . SER E 1 112 ? 5.502 100.027 22.691 1.00 22.67 131 SER E C 1
ATOM 8403 O O . SER E 1 112 ? 4.364 99.565 22.620 1.00 22.97 131 SER E O 1
ATOM 8406 N N . LYS E 1 113 ? 5.788 101.263 22.348 1.00 23.64 132 LYS E N 1
ATOM 8407 C CA . LYS E 1 113 ? 4.745 102.183 21.910 1.00 24.75 132 LYS E CA 1
ATOM 8408 C C . LYS E 1 113 ? 4.541 102.170 20.407 1.00 24.54 132 LYS E C 1
ATOM 8409 O O . LYS E 1 113 ? 5.385 101.648 19.690 1.00 25.19 132 LYS E O 1
ATOM 8415 N N . PRO E 1 114 ? 3.425 102.740 19.926 1.00 24.19 133 PRO E N 1
ATOM 8416 C CA . PRO E 1 114 ? 3.196 102.822 18.486 1.00 24.41 133 PRO E CA 1
ATOM 8417 C C . PRO E 1 114 ? 4.290 103.647 17.828 1.00 24.37 133 PRO E C 1
ATOM 8418 O O . PRO E 1 114 ? 4.633 104.690 18.343 1.00 24.44 133 PRO E O 1
ATOM 8422 N N . THR E 1 115 ? 4.811 103.173 16.704 1.00 23.94 134 THR E N 1
ATOM 8423 C CA . THR E 1 115 ? 6.035 103.694 16.116 1.00 24.08 134 THR E CA 1
ATOM 8424 C C . THR E 1 115 ? 5.827 103.857 14.616 1.00 24.36 134 THR E C 1
ATOM 8425 O O . THR E 1 115 ? 5.579 102.869 13.901 1.00 24.41 134 THR E O 1
ATOM 8429 N N . LYS E 1 116 ? 5.889 105.106 14.169 1.00 24.01 135 LYS E N 1
ATOM 8430 C CA . LYS E 1 116 ? 5.788 105.461 12.776 1.00 24.70 135 LYS E CA 1
ATOM 8431 C C . LYS E 1 116 ? 7.201 105.467 12.180 1.00 24.60 135 LYS E C 1
ATOM 8432 O O . LYS E 1 116 ? 8.112 106.103 12.725 1.00 24.15 135 LYS E O 1
ATOM 8438 N N . VAL E 1 117 ? 7.408 104.708 11.106 1.00 24.08 136 VAL E N 1
ATOM 8439 C CA . VAL E 1 117 ? 8.707 104.640 10.454 1.00 24.30 136 VAL E CA 1
ATOM 8440 C C . VAL E 1 117 ? 8.640 105.107 9.000 1.00 25.22 136 VAL E C 1
ATOM 8441 O O . VAL E 1 117 ? 7.633 104.937 8.308 1.00 25.26 136 VAL E O 1
ATOM 8445 N N . ASN E 1 118 ? 9.715 105.751 8.568 1.00 25.42 137 ASN E N 1
ATOM 8446 C CA . ASN E 1 118 ? 9.964 105.947 7.160 1.00 25.06 137 ASN E CA 1
ATOM 8447 C C . ASN E 1 118 ? 10.783 104.707 6.791 1.00 24.67 137 ASN E C 1
ATOM 8448 O O . ASN E 1 118 ? 10.232 103.744 6.305 1.00 22.75 137 ASN E O 1
ATOM 8453 N N . ARG E 1 119 ? 12.083 104.721 7.078 1.00 25.00 138 ARG E N 1
ATOM 8454 C CA A ARG E 1 119 ? 12.911 103.534 6.938 0.50 25.32 138 ARG E CA 1
ATOM 8455 C CA B ARG E 1 119 ? 12.912 103.538 6.932 0.50 25.54 138 ARG E CA 1
ATOM 8456 C C . ARG E 1 119 ? 13.604 103.255 8.251 1.00 25.33 138 ARG E C 1
ATOM 8457 O O . ARG E 1 119 ? 14.341 104.102 8.766 1.00 26.70 138 ARG E O 1
ATOM 8480 N N . GLU E 1 121 ? 16.071 100.385 10.022 1.00 22.80 140 GLU E N 1
ATOM 8481 C CA . GLU E 1 121 ? 16.910 99.203 9.871 1.00 23.47 140 GLU E CA 1
ATOM 8482 C C . GLU E 1 121 ? 17.437 98.735 11.214 1.00 23.17 140 GLU E C 1
ATOM 8483 O O . GLU E 1 121 ? 18.003 99.522 11.970 1.00 22.11 140 GLU E O 1
ATOM 8489 N N . ILE E 1 122 ? 17.271 97.451 11.479 1.00 23.94 141 ILE E N 1
ATOM 8490 C CA . ILE E 1 122 ? 17.697 96.806 12.711 1.00 25.15 141 ILE E CA 1
ATOM 8491 C C . ILE E 1 122 ? 18.758 95.775 12.359 1.00 26.38 141 ILE E C 1
ATOM 8492 O O . ILE E 1 122 ? 18.476 94.878 11.551 1.00 27.31 141 ILE E O 1
ATOM 8497 N N . ASN E 1 123 ? 19.965 95.921 12.914 1.00 26.47 142 ASN E N 1
ATOM 8498 C CA . ASN E 1 123 ? 21.040 94.951 12.739 1.00 27.33 142 ASN E CA 1
ATOM 8499 C C . ASN E 1 123 ? 21.464 94.394 14.090 1.00 28.03 142 ASN E C 1
ATOM 8500 O O . ASN E 1 123 ? 21.883 95.147 14.990 1.00 28.60 142 ASN E O 1
ATOM 8513 N N . ALA E 1 125 ? 23.778 91.287 16.120 1.00 23.66 144 ALA E N 1
ATOM 8514 C CA . ALA E 1 125 ? 24.686 90.159 16.138 1.00 23.03 144 ALA E CA 1
ATOM 8515 C C . ALA E 1 125 ? 24.692 89.558 17.539 1.00 22.51 144 ALA E C 1
ATOM 8516 O O . ALA E 1 125 ? 24.745 90.284 18.552 1.00 22.74 144 ALA E O 1
ATOM 8518 N N . GLY E 1 126 ? 24.631 88.243 17.635 1.00 21.49 145 GLY E N 1
ATOM 8519 C CA . GLY E 1 126 ? 24.676 87.603 18.948 1.00 21.36 145 GLY E CA 1
ATOM 8520 C C . GLY E 1 126 ? 23.434 86.886 19.391 1.00 21.77 145 GLY E C 1
ATOM 8521 O O . GLY E 1 126 ? 22.578 86.493 18.580 1.00 22.41 145 GLY E O 1
ATOM 8522 N N . SER E 1 127 ? 23.358 86.662 20.699 1.00 22.20 146 SER E N 1
ATOM 8523 C CA . SER E 1 127 ? 22.420 85.748 21.295 1.00 21.74 146 SER E CA 1
ATOM 8524 C C . SER E 1 127 ? 21.247 86.435 21.918 1.00 22.24 146 SER E C 1
ATOM 8525 O O . SER E 1 127 ? 20.331 85.759 22.391 1.00 21.83 146 SER E O 1
ATOM 8528 N N . GLY E 1 128 ? 21.284 87.763 21.975 1.00 23.32 147 GLY E N 1
ATOM 8529 C CA . GLY E 1 128 ? 20.189 88.531 22.558 1.00 23.91 147 GLY E CA 1
ATOM 8530 C C . GLY E 1 128 ? 18.948 88.658 21.664 1.00 24.63 147 GLY E C 1
ATOM 8531 O O . GLY E 1 128 ? 18.720 87.831 20.778 1.00 22.51 147 GLY E O 1
ATOM 8532 N N . ASN E 1 129 ? 18.151 89.691 21.931 1.00 24.93 148 ASN E N 1
ATOM 8533 C CA . ASN E 1 129 ? 16.903 89.951 21.226 1.00 26.38 148 ASN E CA 1
ATOM 8534 C C . ASN E 1 129 ? 16.521 91.420 21.022 1.00 25.74 148 ASN E C 1
ATOM 8535 O O . ASN E 1 129 ? 16.954 92.324 21.771 1.00 25.49 148 ASN E O 1
ATOM 8540 N N . VAL E 1 130 ? 15.768 91.637 19.942 1.00 24.06 149 VAL E N 1
ATOM 8541 C CA . VAL E 1 130 ? 15.142 92.874 19.636 1.00 23.22 149 VAL E CA 1
ATOM 8542 C C . VAL E 1 130 ? 13.668 92.553 19.491 1.00 23.69 149 VAL E C 1
ATOM 8543 O O . VAL E 1 130 ? 13.306 91.618 18.759 1.00 23.00 149 VAL E O 1
ATOM 8547 N N . GLU E 1 131 ? 12.806 93.287 20.223 1.00 22.98 150 GLU E N 1
ATOM 8548 C CA . GLU E 1 131 ? 11.365 93.140 20.092 1.00 22.94 150 GLU E CA 1
ATOM 8549 C C . GLU E 1 131 ? 10.703 94.451 19.825 1.00 22.16 150 GLU E C 1
ATOM 8550 O O . GLU E 1 131 ? 10.837 95.388 20.617 1.00 21.54 150 GLU E O 1
ATOM 8556 N N . LEU E 1 132 ? 10.016 94.509 18.698 1.00 21.44 151 LEU E N 1
ATOM 8557 C CA . LEU E 1 132 ? 9.173 95.610 18.340 1.00 22.52 151 LEU E CA 1
ATOM 8558 C C . LEU E 1 132 ? 7.771 95.169 18.717 1.00 22.24 151 LEU E C 1
ATOM 8559 O O . LEU E 1 132 ? 7.055 94.539 17.935 1.00 21.49 151 LEU E O 1
ATOM 8564 N N . ARG E 1 133 ? 7.400 95.456 19.951 1.00 23.77 152 ARG E N 1
ATOM 8565 C CA . ARG E 1 133 ? 6.090 95.011 20.498 1.00 24.13 152 ARG E CA 1
ATOM 8566 C C . ARG E 1 133 ? 4.964 95.929 20.122 1.00 24.22 152 ARG E C 1
ATOM 8567 O O . ARG E 1 133 ? 3.852 95.496 19.927 1.00 24.97 152 ARG E O 1
ATOM 8575 N N . GLY E 1 134 ? 5.248 97.220 20.063 1.00 25.18 153 GLY E N 1
ATOM 8576 C CA . GLY E 1 134 ? 4.251 98.200 19.671 1.00 25.07 153 GLY E CA 1
ATOM 8577 C C . GLY E 1 134 ? 3.955 98.116 18.185 1.00 24.91 153 GLY E C 1
ATOM 8578 O O . GLY E 1 134 ? 4.769 97.570 17.416 1.00 24.97 153 GLY E O 1
ATOM 8579 N N . PRO E 1 135 ? 2.806 98.670 17.768 1.00 25.07 154 PRO E N 1
ATOM 8580 C CA . PRO E 1 135 ? 2.475 98.701 16.358 1.00 25.15 154 PRO E CA 1
ATOM 8581 C C . PRO E 1 135 ? 3.465 99.558 15.569 1.00 25.04 154 PRO E C 1
ATOM 8582 O O . PRO E 1 135 ? 3.664 100.709 15.920 1.00 25.80 154 PRO E O 1
ATOM 8586 N N . VAL E 1 136 ? 4.116 98.974 14.560 1.00 24.43 155 VAL E N 1
ATOM 8587 C CA . VAL E 1 136 ? 5.028 99.691 13.665 1.00 23.41 155 VAL E CA 1
ATOM 8588 C C . VAL E 1 136 ? 4.300 99.880 12.332 1.00 24.82 155 VAL E C 1
ATOM 8589 O O . VAL E 1 136 ? 3.736 98.922 11.752 1.00 25.38 155 VAL E O 1
ATOM 8593 N N . LYS E 1 137 ? 4.281 101.120 11.860 1.00 24.87 156 LYS E N 1
ATOM 8594 C CA . LYS E 1 137 ? 3.574 101.472 10.646 1.00 26.09 156 LYS E CA 1
ATOM 8595 C C . LYS E 1 137 ? 4.397 102.438 9.812 1.00 25.19 156 LYS E C 1
ATOM 8596 O O . LYS E 1 137 ? 4.949 103.424 10.349 1.00 25.41 156 LYS E O 1
ATOM 8602 N N . GLY E 1 138 ? 4.466 102.178 8.509 1.00 23.84 157 GLY E N 1
ATOM 8603 C CA . GLY E 1 138 ? 5.203 103.031 7.593 1.00 23.90 157 GLY E CA 1
ATOM 8604 C C . GLY E 1 138 ? 5.749 102.321 6.363 1.00 23.94 157 GLY E C 1
ATOM 8605 O O . GLY E 1 138 ? 5.233 101.324 5.934 1.00 24.00 157 GLY E O 1
ATOM 8606 N N . TYR E 1 139 ? 6.837 102.841 5.835 1.00 24.12 158 TYR E N 1
ATOM 8607 C CA . TYR E 1 139 ? 7.298 102.500 4.510 1.00 23.97 158 TYR E CA 1
ATOM 8608 C C . TYR E 1 139 ? 8.149 101.230 4.467 1.00 23.37 158 TYR E C 1
ATOM 8609 O O . TYR E 1 139 ? 7.827 100.319 3.754 1.00 22.98 158 TYR E O 1
ATOM 8618 N N . LYS E 1 140 ? 9.228 101.187 5.236 1.00 23.43 159 LYS E N 1
ATOM 8619 C CA . LYS E 1 140 ? 10.134 100.074 5.199 1.00 24.43 159 LYS E CA 1
ATOM 8620 C C . LYS E 1 140 ? 10.762 99.717 6.544 1.00 23.93 159 LYS E C 1
ATOM 8621 O O . LYS E 1 140 ? 11.267 100.582 7.256 1.00 24.52 159 LYS E O 1
ATOM 8627 N N . LEU E 1 141 ? 10.757 98.439 6.863 1.00 23.38 160 LEU E N 1
ATOM 8628 C CA . LEU E 1 141 ? 11.493 97.884 7.975 1.00 23.13 160 LEU E CA 1
ATOM 8629 C C . LEU E 1 141 ? 12.444 96.825 7.428 1.00 23.93 160 LEU E C 1
ATOM 8630 O O . LEU E 1 141 ? 12.044 95.973 6.609 1.00 23.39 160 LEU E O 1
ATOM 8635 N N . GLU E 1 142 ? 13.677 96.849 7.908 1.00 23.87 161 GLU E N 1
ATOM 8636 C CA . GLU E 1 142 ? 14.641 95.829 7.562 1.00 25.74 161 GLU E CA 1
ATOM 8637 C C . GLU E 1 142 ? 15.174 95.228 8.851 1.00 26.40 161 GLU E C 1
ATOM 8638 O O . GLU E 1 142 ? 15.562 95.971 9.750 1.00 26.48 161 GLU E O 1
ATOM 8644 N N . CYS E 1 143 ? 15.099 93.904 8.982 1.00 27.01 162 CYS E N 1
ATOM 8645 C CA . CYS E 1 143 ? 15.592 93.170 10.170 1.00 27.81 162 CYS E CA 1
ATOM 8646 C C . CYS E 1 143 ? 16.683 92.203 9.767 1.00 28.07 162 CYS E C 1
ATOM 8647 O O . CYS E 1 143 ? 16.383 91.162 9.160 1.00 29.66 162 CYS E O 1
ATOM 8650 N N . ASN E 1 144 ? 17.916 92.512 10.142 1.00 26.76 163 ASN E N 1
ATOM 8651 C CA . ASN E 1 144 ? 19.062 91.703 9.820 1.00 26.72 163 ASN E CA 1
ATOM 8652 C C . ASN E 1 144 ? 19.662 91.152 11.078 1.00 26.80 163 ASN E C 1
ATOM 8653 O O . ASN E 1 144 ? 19.949 91.897 12.047 1.00 25.65 163 ASN E O 1
ATOM 8666 N N . ALA E 1 146 ? 22.673 88.198 12.601 1.00 26.24 165 ALA E N 1
ATOM 8667 C CA . ALA E 1 146 ? 23.675 87.194 12.506 1.00 25.19 165 ALA E CA 1
ATOM 8668 C C . ALA E 1 146 ? 23.887 86.646 13.913 1.00 24.67 165 ALA E C 1
ATOM 8669 O O . ALA E 1 146 ? 24.363 87.361 14.824 1.00 24.09 165 ALA E O 1
ATOM 8671 N N . GLY E 1 147 ? 23.520 85.395 14.121 1.00 23.39 166 GLY E N 1
ATOM 8672 C CA . GLY E 1 147 ? 23.739 84.780 15.430 1.00 23.09 166 GLY E CA 1
ATOM 8673 C C . GLY E 1 147 ? 22.593 83.890 15.843 1.00 22.98 166 GLY E C 1
ATOM 8674 O O . GLY E 1 147 ? 21.771 83.460 15.006 1.00 22.71 166 GLY E O 1
ATOM 8675 N N . SER E 1 148 ? 22.574 83.561 17.123 1.00 21.84 167 SER E N 1
ATOM 8676 C CA . SER E 1 148 ? 21.667 82.561 17.644 1.00 21.81 167 SER E CA 1
ATOM 8677 C C . SER E 1 148 ? 20.454 83.184 18.305 1.00 21.46 167 SER E C 1
ATOM 8678 O O . SER E 1 148 ? 19.585 82.487 18.794 1.00 21.50 167 SER E O 1
ATOM 8681 N N . GLY E 1 149 ? 20.421 84.501 18.345 1.00 22.43 168 GLY E N 1
ATOM 8682 C CA . GLY E 1 149 ? 19.378 85.237 19.013 1.00 22.26 168 GLY E CA 1
ATOM 8683 C C . GLY E 1 149 ? 18.155 85.411 18.135 1.00 23.31 168 GLY E C 1
ATOM 8684 O O . GLY E 1 149 ? 17.875 84.604 17.189 1.00 22.91 168 GLY E O 1
ATOM 8685 N N . ASN E 1 150 ? 17.379 86.417 18.476 1.00 23.55 169 ASN E N 1
ATOM 8686 C CA . ASN E 1 150 ? 16.139 86.641 17.779 1.00 25.38 169 ASN E CA 1
ATOM 8687 C C . ASN E 1 150 ? 15.632 88.064 17.656 1.00 24.82 169 ASN E C 1
ATOM 8688 O O . ASN E 1 150 ? 15.963 88.933 18.457 1.00 24.87 169 ASN E O 1
ATOM 8693 N N . ILE E 1 151 ? 14.887 88.297 16.592 1.00 23.37 170 ILE E N 1
ATOM 8694 C CA . ILE E 1 151 ? 14.204 89.544 16.354 1.00 23.09 170 ILE E CA 1
ATOM 8695 C C . ILE E 1 151 ? 12.722 89.211 16.175 1.00 23.30 170 ILE E C 1
ATOM 8696 O O . ILE E 1 151 ? 12.372 88.321 15.382 1.00 23.01 170 ILE E O 1
ATOM 8701 N N . ILE E 1 152 ? 11.863 89.911 16.915 1.00 23.20 171 ILE E N 1
ATOM 8702 C CA . ILE E 1 152 ? 10.443 89.765 16.776 1.00 23.41 171 ILE E CA 1
ATOM 8703 C C . ILE E 1 152 ? 9.741 91.101 16.601 1.00 22.54 171 ILE E C 1
ATOM 8704 O O . ILE E 1 152 ? 10.070 92.093 17.278 1.00 20.93 171 ILE E O 1
ATOM 8709 N N . ALA E 1 153 ? 8.837 91.135 15.614 1.00 20.77 172 ALA E N 1
ATOM 8710 C CA . ALA E 1 153 ? 8.014 92.300 15.338 1.00 20.73 172 ALA E CA 1
ATOM 8711 C C . ALA E 1 153 ? 6.565 91.836 15.452 1.00 21.12 172 ALA E C 1
ATOM 8712 O O . ALA E 1 153 ? 6.038 91.060 14.605 1.00 21.62 172 ALA E O 1
ATOM 8714 N N . LYS E 1 154 ? 5.938 92.255 16.530 1.00 20.75 173 LYS E N 1
ATOM 8715 C CA . LYS E 1 154 ? 4.602 91.777 16.891 1.00 21.91 173 LYS E CA 1
ATOM 8716 C C . LYS E 1 154 ? 3.445 92.420 16.160 1.00 22.00 173 LYS E C 1
ATOM 8717 O O . LYS E 1 154 ? 2.375 91.840 16.128 1.00 21.33 173 LYS E O 1
ATOM 8723 N N . ASP E 1 155 ? 3.644 93.578 15.542 1.00 22.98 174 ASP E N 1
ATOM 8724 C CA . ASP E 1 155 ? 2.546 94.258 14.904 1.00 24.48 174 ASP E CA 1
ATOM 8725 C C . ASP E 1 155 ? 3.009 95.291 13.882 1.00 24.22 174 ASP E C 1
ATOM 8726 O O . ASP E 1 155 ? 3.176 96.464 14.198 1.00 25.34 174 ASP E O 1
ATOM 8731 N N . ILE E 1 156 ? 3.184 94.845 12.642 1.00 24.22 175 ILE E N 1
ATOM 8732 C CA . ILE E 1 156 ? 3.707 95.680 11.586 1.00 23.58 175 ILE E CA 1
ATOM 8733 C C . ILE E 1 156 ? 2.639 95.944 10.540 1.00 23.24 175 ILE E C 1
ATOM 8734 O O . ILE E 1 156 ? 1.763 95.142 10.318 1.00 24.15 175 ILE E O 1
ATOM 8739 N N . GLN E 1 157 ? 2.718 97.107 9.908 1.00 23.65 176 GLN E N 1
ATOM 8740 C CA . GLN E 1 157 ? 1.858 97.464 8.797 1.00 23.38 176 GLN E CA 1
ATOM 8741 C C . GLN E 1 157 ? 2.740 98.288 7.876 1.00 22.67 176 GLN E C 1
ATOM 8742 O O . GLN E 1 157 ? 2.993 99.455 8.138 1.00 22.15 176 GLN E O 1
ATOM 8748 N N . LEU E 1 158 ? 3.243 97.673 6.814 1.00 22.19 177 LEU E N 1
ATOM 8749 C CA . LEU E 1 158 ? 4.364 98.234 6.081 1.00 22.60 177 LEU E CA 1
ATOM 8750 C C . LEU E 1 158 ? 4.203 98.097 4.576 1.00 23.20 177 LEU E C 1
ATOM 8751 O O . LEU E 1 158 ? 3.640 97.125 4.103 1.00 22.90 177 LEU E O 1
ATOM 8756 N N . ASP E 1 159 ? 4.759 99.039 3.818 1.00 23.89 178 ASP E N 1
ATOM 8757 C CA . ASP E 1 159 ? 4.927 98.821 2.380 1.00 24.78 178 ASP E CA 1
ATOM 8758 C C . ASP E 1 159 ? 5.989 97.753 2.057 1.00 23.72 178 ASP E C 1
ATOM 8759 O O . ASP E 1 159 ? 5.797 96.985 1.122 1.00 24.06 178 ASP E O 1
ATOM 8764 N N . ASN E 1 160 ? 7.107 97.742 2.788 1.00 22.09 179 ASN E N 1
ATOM 8765 C CA . ASN E 1 160 ? 8.222 96.861 2.508 1.00 22.38 179 ASN E CA 1
ATOM 8766 C C . ASN E 1 160 ? 8.853 96.309 3.761 1.00 22.02 179 ASN E C 1
ATOM 8767 O O . ASN E 1 160 ? 9.092 97.017 4.732 1.00 22.16 179 ASN E O 1
ATOM 8772 N N . LEU E 1 161 ? 9.139 95.020 3.719 1.00 22.39 180 LEU E N 1
ATOM 8773 C CA . LEU E 1 161 ? 9.763 94.318 4.814 1.00 21.76 180 LEU E CA 1
ATOM 8774 C C . LEU E 1 161 ? 10.881 93.494 4.214 1.00 21.97 180 LEU E C 1
ATOM 8775 O O . LEU E 1 161 ? 10.706 92.778 3.228 1.00 22.11 180 LEU E O 1
ATOM 8780 N N . SER E 1 162 ? 12.033 93.571 4.819 1.00 22.45 181 SER E N 1
ATOM 8781 C CA . SER E 1 162 ? 13.148 92.751 4.406 1.00 23.52 181 SER E CA 1
ATOM 8782 C C . SER E 1 162 ? 13.816 92.148 5.634 1.00 23.66 181 SER E C 1
ATOM 8783 O O . SER E 1 162 ? 14.228 92.881 6.523 1.00 23.16 181 SER E O 1
ATOM 8786 N N . CYS E 1 163 ? 13.887 90.822 5.707 1.00 23.80 182 CYS E N 1
ATOM 8787 C CA . CYS E 1 163 ? 14.543 90.099 6.805 1.00 23.90 182 CYS E CA 1
ATOM 8788 C C . CYS E 1 163 ? 15.649 89.186 6.272 1.00 24.58 182 CYS E C 1
ATOM 8789 O O . CYS E 1 163 ? 15.402 88.368 5.355 1.00 24.90 182 CYS E O 1
ATOM 8792 N N . SER E 1 164 ? 16.829 89.288 6.868 1.00 23.34 183 SER E N 1
ATOM 8793 C CA . SER E 1 164 ? 17.960 88.448 6.512 1.00 23.85 183 SER E CA 1
ATOM 8794 C C . SER E 1 164 ? 18.561 87.901 7.789 1.00 23.25 183 SER E C 1
ATOM 8795 O O . SER E 1 164 ? 18.890 88.659 8.695 1.00 22.07 183 SER E O 1
ATOM 8798 N N . LEU E 1 165 ? 18.707 86.590 7.830 1.00 22.84 184 LEU E N 1
ATOM 8799 C CA . LEU E 1 165 ? 19.186 85.852 8.997 1.00 23.08 184 LEU E CA 1
ATOM 8800 C C . LEU E 1 165 ? 20.405 85.045 8.577 1.00 22.53 184 LEU E C 1
ATOM 8801 O O . LEU E 1 165 ? 20.355 84.291 7.587 1.00 22.00 184 LEU E O 1
ATOM 8806 N N . ALA E 1 166 ? 21.506 85.233 9.277 1.00 21.78 185 ALA E N 1
ATOM 8807 C CA . ALA E 1 166 ? 22.690 84.390 9.088 1.00 22.26 185 ALA E CA 1
ATOM 8808 C C . ALA E 1 166 ? 22.836 83.609 10.381 1.00 22.47 185 ALA E C 1
ATOM 8809 O O . ALA E 1 166 ? 22.581 84.135 11.460 1.00 21.25 185 ALA E O 1
ATOM 8811 N N . SER E 1 167 ? 23.153 82.333 10.252 1.00 22.44 186 SER E N 1
ATOM 8812 C CA . SER E 1 167 ? 23.400 81.452 11.386 1.00 23.36 186 SER E CA 1
ATOM 8813 C C . SER E 1 167 ? 22.084 80.904 11.914 1.00 23.07 186 SER E C 1
ATOM 8814 O O . SER E 1 167 ? 21.140 80.709 11.152 1.00 23.30 186 SER E O 1
ATOM 8817 N N . SER E 1 168 ? 22.027 80.617 13.207 1.00 23.07 187 SER E N 1
ATOM 8818 C CA . SER E 1 168 ? 21.047 79.677 13.727 1.00 23.00 187 SER E CA 1
ATOM 8819 C C . SER E 1 168 ? 19.836 80.242 14.430 1.00 22.62 187 SER E C 1
ATOM 8820 O O . SER E 1 168 ? 18.994 79.472 14.921 1.00 23.53 187 SER E O 1
ATOM 8823 N N . GLY E 1 169 ? 19.716 81.555 14.466 1.00 22.15 188 GLY E N 1
ATOM 8824 C CA . GLY E 1 169 ? 18.669 82.199 15.227 1.00 22.20 188 GLY E CA 1
ATOM 8825 C C . GLY E 1 169 ? 17.301 82.224 14.554 1.00 22.46 188 GLY E C 1
ATOM 8826 O O . GLY E 1 169 ? 16.931 81.351 13.754 1.00 21.42 188 GLY E O 1
ATOM 8827 N N . GLU E 1 170 ? 16.555 83.266 14.864 1.00 22.81 189 GLU E N 1
ATOM 8828 C CA . GLU E 1 170 ? 15.169 83.340 14.471 1.00 23.50 189 GLU E CA 1
ATOM 8829 C C . GLU E 1 170 ? 14.680 84.789 14.297 1.00 23.12 189 GLU E C 1
ATOM 8830 O O . GLU E 1 170 ? 15.066 85.696 15.084 1.00 23.08 189 GLU E O 1
ATOM 8836 N N . ILE E 1 171 ? 13.865 84.998 13.262 1.00 20.65 190 ILE E N 1
ATOM 8837 C CA . ILE E 1 171 ? 13.177 86.230 13.057 1.00 20.78 190 ILE E CA 1
ATOM 8838 C C . ILE E 1 171 ? 11.701 85.850 12.936 1.00 21.45 190 ILE E C 1
ATOM 8839 O O . ILE E 1 171 ? 11.332 84.905 12.213 1.00 21.20 190 ILE E O 1
ATOM 8844 N N . GLU E 1 172 ? 10.858 86.555 13.676 1.00 21.34 191 GLU E N 1
ATOM 8845 C CA . GLU E 1 172 ? 9.407 86.367 13.619 1.00 21.24 191 GLU E CA 1
ATOM 8846 C C . GLU E 1 172 ? 8.725 87.719 13.441 1.00 20.81 191 GLU E C 1
ATOM 8847 O O . GLU E 1 172 ? 9.043 88.685 14.144 1.00 19.67 191 GLU E O 1
ATOM 8853 N N . VAL E 1 173 ? 7.807 87.777 12.477 1.00 20.38 192 VAL E N 1
ATOM 8854 C CA . VAL E 1 173 ? 7.108 89.004 12.115 1.00 20.03 192 VAL E CA 1
ATOM 8855 C C . VAL E 1 173 ? 5.617 88.715 12.002 1.00 19.70 192 VAL E C 1
ATOM 8856 O O . VAL E 1 173 ? 5.213 87.697 11.453 1.00 20.58 192 VAL E O 1
ATOM 8860 N N . ILE E 1 174 ? 4.796 89.623 12.510 1.00 20.19 193 ILE E N 1
ATOM 8861 C CA . ILE E 1 174 ? 3.363 89.468 12.538 1.00 19.38 193 ILE E CA 1
ATOM 8862 C C . ILE E 1 174 ? 2.744 90.778 12.089 1.00 20.87 193 ILE E C 1
ATOM 8863 O O . ILE E 1 174 ? 3.104 91.847 12.612 1.00 20.49 193 ILE E O 1
ATOM 8868 N N . GLY E 1 175 ? 1.803 90.700 11.137 1.00 21.03 194 GLY E N 1
ATOM 8869 C CA . GLY E 1 175 ? 1.086 91.873 10.632 1.00 21.33 194 GLY E CA 1
ATOM 8870 C C . GLY E 1 175 ? 0.742 91.769 9.155 1.00 21.58 194 GLY E C 1
ATOM 8871 O O . GLY E 1 175 ? 0.402 90.684 8.667 1.00 20.80 194 GLY E O 1
ATOM 8872 N N . THR E 1 176 ? 0.841 92.910 8.460 1.00 22.37 195 THR E N 1
ATOM 8873 C CA A THR E 1 176 ? 0.538 92.997 7.031 0.50 22.72 195 THR E CA 1
ATOM 8874 C CA B THR E 1 176 ? 0.557 92.988 7.025 0.50 22.43 195 THR E CA 1
ATOM 8875 C C . THR E 1 176 ? 1.624 93.811 6.340 1.00 22.64 195 THR E C 1
ATOM 8876 O O . THR E 1 176 ? 2.092 94.838 6.882 1.00 23.40 195 THR E O 1
ATOM 8883 N N A VAL E 1 177 ? 2.006 93.370 5.148 0.50 22.45 196 VAL E N 1
ATOM 8884 N N B VAL E 1 177 ? 2.043 93.354 5.166 0.50 22.02 196 VAL E N 1
ATOM 8885 C CA A VAL E 1 177 ? 3.058 94.033 4.368 0.50 22.25 196 VAL E CA 1
ATOM 8886 C CA B VAL E 1 177 ? 3.073 94.047 4.374 0.50 21.45 196 VAL E CA 1
ATOM 8887 C C A VAL E 1 177 ? 2.740 93.888 2.875 0.50 22.25 196 VAL E C 1
ATOM 8888 C C B VAL E 1 177 ? 2.736 93.896 2.883 0.50 21.84 196 VAL E C 1
ATOM 8889 O O A VAL E 1 177 ? 2.223 92.863 2.431 0.50 22.15 196 VAL E O 1
ATOM 8890 O O B VAL E 1 177 ? 2.207 92.873 2.449 0.50 21.77 196 VAL E O 1
ATOM 8897 N N . ASP E 1 178 ? 3.044 94.914 2.097 1.00 22.01 197 ASP E N 1
ATOM 8898 C CA . ASP E 1 178 ? 2.816 94.832 0.682 1.00 22.29 197 ASP E CA 1
ATOM 8899 C C . ASP E 1 178 ? 3.841 93.861 0.036 1.00 21.90 197 ASP E C 1
ATOM 8900 O O . ASP E 1 178 ? 3.440 92.867 -0.549 1.00 21.28 197 ASP E O 1
ATOM 8905 N N . ARG E 1 179 ? 5.136 94.148 0.192 1.00 21.85 198 ARG E N 1
ATOM 8906 C CA . ARG E 1 179 ? 6.226 93.353 -0.379 1.00 22.39 198 ARG E CA 1
ATOM 8907 C C . ARG E 1 179 ? 7.189 92.903 0.708 1.00 21.94 198 ARG E C 1
ATOM 8908 O O . ARG E 1 179 ? 7.614 93.710 1.533 1.00 22.30 198 ARG E O 1
ATOM 8916 N N . ALA E 1 180 ? 7.512 91.612 0.711 1.00 20.99 199 ALA E N 1
ATOM 8917 C CA . ALA E 1 180 ? 8.373 91.019 1.732 1.00 20.66 199 ALA E CA 1
ATOM 8918 C C . ALA E 1 180 ? 9.511 90.306 1.032 1.00 20.67 199 ALA E C 1
ATOM 8919 O O . ALA E 1 180 ? 9.305 89.634 0.009 1.00 20.53 199 ALA E O 1
ATOM 8921 N N . SER E 1 181 ? 10.686 90.431 1.614 1.00 20.25 200 SER E N 1
ATOM 8922 C CA . SER E 1 181 ? 11.809 89.626 1.266 1.00 20.64 200 SER E CA 1
ATOM 8923 C C . SER E 1 181 ? 12.349 88.905 2.499 1.00 20.85 200 SER E C 1
ATOM 8924 O O . SER E 1 181 ? 12.694 89.550 3.509 1.00 19.56 200 SER E O 1
ATOM 8927 N N . PHE E 1 182 ? 12.433 87.573 2.425 1.00 19.94 201 PHE E N 1
ATOM 8928 C CA . PHE E 1 182 ? 12.862 86.749 3.526 1.00 20.42 201 PHE E CA 1
ATOM 8929 C C . PHE E 1 182 ? 14.086 85.894 3.129 1.00 20.86 201 PHE E C 1
ATOM 8930 O O . PHE E 1 182 ? 13.998 85.078 2.209 1.00 21.30 201 PHE E O 1
ATOM 8938 N N . ASN E 1 183 ? 15.207 86.068 3.820 1.00 19.87 202 ASN E N 1
ATOM 8939 C CA . ASN E 1 183 ? 16.434 85.374 3.496 1.00 20.33 202 ASN E CA 1
ATOM 8940 C C . ASN E 1 183 ? 17.065 84.703 4.689 1.00 19.75 202 ASN E C 1
ATOM 8941 O O . ASN E 1 183 ? 17.235 85.342 5.741 1.00 18.83 202 ASN E O 1
ATOM 8946 N N . VAL E 1 184 ? 17.431 83.422 4.509 1.00 18.72 203 VAL E N 1
ATOM 8947 C CA . VAL E 1 184 ? 18.144 82.662 5.519 1.00 17.98 203 VAL E CA 1
ATOM 8948 C C . VAL E 1 184 ? 19.405 82.033 4.957 1.00 18.79 203 VAL E C 1
ATOM 8949 O O . VAL E 1 184 ? 19.359 81.321 3.923 1.00 18.18 203 VAL E O 1
ATOM 8953 N N . ALA E 1 185 ? 20.526 82.274 5.634 1.00 18.59 204 ALA E N 1
ATOM 8954 C CA . ALA E 1 185 ? 21.793 81.654 5.285 1.00 20.09 204 ALA E CA 1
ATOM 8955 C C . ALA E 1 185 ? 22.297 80.977 6.539 1.00 20.63 204 ALA E C 1
ATOM 8956 O O . ALA E 1 185 ? 22.988 81.595 7.379 1.00 22.67 204 ALA E O 1
ATOM 8958 N N . GLY E 1 186 ? 21.997 79.710 6.658 1.00 20.92 205 GLY E N 1
ATOM 8959 C CA . GLY E 1 186 ? 22.357 78.944 7.856 1.00 21.23 205 GLY E CA 1
ATOM 8960 C C . GLY E 1 186 ? 21.178 78.113 8.297 1.00 21.09 205 GLY E C 1
ATOM 8961 O O . GLY E 1 186 ? 20.239 77.959 7.557 1.00 21.90 205 GLY E O 1
ATOM 8962 N N . SER E 1 187 ? 21.217 77.610 9.518 1.00 21.07 206 SER E N 1
ATOM 8963 C CA . SER E 1 187 ? 20.199 76.685 10.006 1.00 21.42 206 SER E CA 1
ATOM 8964 C C . SER E 1 187 ? 19.002 77.366 10.646 1.00 21.71 206 SER E C 1
ATOM 8965 O O . SER E 1 187 ? 18.120 76.701 11.139 1.00 21.93 206 SER E O 1
ATOM 8968 N N . GLY E 1 188 ? 18.975 78.682 10.676 1.00 22.58 207 GLY E N 1
ATOM 8969 C CA . GLY E 1 188 ? 17.948 79.379 11.421 1.00 22.04 207 GLY E CA 1
ATOM 8970 C C . GLY E 1 188 ? 16.600 79.385 10.724 1.00 21.81 207 GLY E C 1
ATOM 8971 O O . GLY E 1 188 ? 16.373 78.732 9.679 1.00 19.42 207 GLY E O 1
ATOM 8972 N N . GLU E 1 189 ? 15.692 80.132 11.335 1.00 21.42 208 GLU E N 1
ATOM 8973 C CA . GLU E 1 189 ? 14.312 80.143 10.913 1.00 21.84 208 GLU E CA 1
ATOM 8974 C C . GLU E 1 189 ? 13.664 81.544 10.860 1.00 21.52 208 GLU E C 1
ATOM 8975 O O . GLU E 1 189 ? 13.851 82.387 11.770 1.00 20.59 208 GLU E O 1
ATOM 8981 N N . ILE E 1 190 ? 12.898 81.788 9.795 1.00 20.98 209 ILE E N 1
ATOM 8982 C CA . ILE E 1 190 ? 12.005 82.923 9.733 1.00 20.48 209 ILE E CA 1
ATOM 8983 C C . ILE E 1 190 ? 10.558 82.427 9.884 1.00 21.09 209 ILE E C 1
ATOM 8984 O O . ILE E 1 190 ? 10.100 81.469 9.188 1.00 20.97 209 ILE E O 1
ATOM 8989 N N . LYS E 1 191 ? 9.852 83.049 10.826 1.00 21.03 210 LYS E N 1
ATOM 8990 C CA . LYS E 1 191 ? 8.463 82.744 11.130 1.00 21.48 210 LYS E CA 1
ATOM 8991 C C . LYS E 1 191 ? 7.617 83.924 10.710 1.00 20.99 210 LYS E C 1
ATOM 8992 O O . LYS E 1 191 ? 7.617 84.963 11.364 1.00 20.40 210 LYS E O 1
ATOM 8998 N N . ALA E 1 192 ? 6.889 83.757 9.617 1.00 21.03 211 ALA E N 1
ATOM 8999 C CA . ALA E 1 192 ? 6.138 84.842 9.030 1.00 21.56 211 ALA E CA 1
ATOM 9000 C C . ALA E 1 192 ? 4.750 84.405 8.542 1.00 21.61 211 ALA E C 1
ATOM 9001 O O . ALA E 1 192 ? 4.175 85.077 7.679 1.00 21.84 211 ALA E O 1
ATOM 9003 N N . PHE E 1 193 ? 4.215 83.311 9.077 1.00 20.88 212 PHE E N 1
ATOM 9004 C CA . PHE E 1 193 ? 2.872 82.870 8.707 1.00 21.65 212 PHE E CA 1
ATOM 9005 C C . PHE E 1 193 ? 1.795 83.891 9.077 1.00 22.15 212 PHE E C 1
ATOM 9006 O O . PHE E 1 193 ? 0.716 83.901 8.465 1.00 21.41 212 PHE E O 1
ATOM 9014 N N . ASP E 1 194 ? 2.018 84.694 10.127 1.00 22.55 213 ASP E N 1
ATOM 9015 C CA . ASP E 1 194 ? 1.009 85.686 10.482 1.00 23.42 213 ASP E CA 1
ATOM 9016 C C . ASP E 1 194 ? 1.394 87.043 10.006 1.00 22.15 213 ASP E C 1
ATOM 9017 O O . ASP E 1 194 ? 0.948 88.035 10.552 1.00 20.45 213 ASP E O 1
ATOM 9022 N N . CYS E 1 195 ? 2.266 87.077 9.010 1.00 21.99 214 CYS E N 1
ATOM 9023 C CA . CYS E 1 195 ? 2.600 88.302 8.311 1.00 23.10 214 CYS E CA 1
ATOM 9024 C C . CYS E 1 195 ? 2.083 88.192 6.890 1.00 23.07 214 CYS E C 1
ATOM 9025 O O . CYS E 1 195 ? 2.715 87.541 6.048 1.00 23.97 214 CYS E O 1
ATOM 9028 N N . GLN E 1 196 ? 0.933 88.802 6.623 1.00 23.82 215 GLN E N 1
ATOM 9029 C CA . GLN E 1 196 ? 0.287 88.689 5.303 1.00 23.72 215 GLN E CA 1
ATOM 9030 C C . GLN E 1 196 ? 0.970 89.622 4.306 1.00 22.74 215 GLN E C 1
ATOM 9031 O O . GLN E 1 196 ? 0.877 90.838 4.421 1.00 22.67 215 GLN E O 1
ATOM 9037 N N . ALA E 1 197 ? 1.694 89.034 3.367 1.00 21.77 216 ALA E N 1
ATOM 9038 C CA . ALA E 1 197 ? 2.383 89.744 2.311 1.00 21.74 216 ALA E CA 1
ATOM 9039 C C . ALA E 1 197 ? 1.574 89.611 1.031 1.00 22.08 216 ALA E C 1
ATOM 9040 O O . ALA E 1 197 ? 0.975 88.565 0.770 1.00 22.61 216 ALA E O 1
ATOM 9042 N N . ARG E 1 198 ? 1.561 90.651 0.211 1.00 22.55 217 ARG E N 1
ATOM 9043 C CA . ARG E 1 198 ? 0.986 90.512 -1.130 1.00 22.37 217 ARG E CA 1
ATOM 9044 C C . ARG E 1 198 ? 1.956 89.744 -2.026 1.00 22.15 217 ARG E C 1
ATOM 9045 O O . ARG E 1 198 ? 1.562 88.769 -2.672 1.00 19.58 217 ARG E O 1
ATOM 9053 N N . LYS E 1 199 ? 3.204 90.218 -2.072 1.00 22.34 218 LYS E N 1
ATOM 9054 C CA . LYS E 1 199 ? 4.272 89.543 -2.800 1.00 23.38 218 LYS E CA 1
ATOM 9055 C C . LYS E 1 199 ? 5.389 89.244 -1.830 1.00 22.38 218 LYS E C 1
ATOM 9056 O O . LYS E 1 199 ? 5.776 90.119 -1.034 1.00 22.19 218 LYS E O 1
ATOM 9062 N N . ALA E 1 200 ? 5.913 88.035 -1.933 1.00 20.96 219 ALA E N 1
ATOM 9063 C CA . ALA E 1 200 ? 7.030 87.620 -1.130 1.00 21.28 219 ALA E CA 1
ATOM 9064 C C . ALA E 1 200 ? 8.074 86.894 -1.975 1.00 20.70 219 ALA E C 1
ATOM 9065 O O . ALA E 1 200 ? 7.762 86.083 -2.877 1.00 20.48 219 ALA E O 1
ATOM 9067 N N . GLU E 1 201 ? 9.319 87.190 -1.644 1.00 20.58 220 GLU E N 1
ATOM 9068 C CA . GLU E 1 201 ? 10.440 86.438 -2.102 1.00 22.31 220 GLU E CA 1
ATOM 9069 C C . GLU E 1 201 ? 11.134 85.780 -0.907 1.00 21.89 220 GLU E C 1
ATOM 9070 O O . GLU E 1 201 ? 11.453 86.472 0.077 1.00 21.06 220 GLU E O 1
ATOM 9076 N N . CYS E 1 202 ? 11.390 84.476 -1.021 1.00 20.80 221 CYS E N 1
ATOM 9077 C CA . CYS E 1 202 ? 12.033 83.658 0.020 1.00 20.69 221 CYS E CA 1
ATOM 9078 C C . CYS E 1 202 ? 13.272 82.970 -0.532 1.00 20.34 221 CYS E C 1
ATOM 9079 O O . CYS E 1 202 ? 13.202 82.285 -1.567 1.00 20.57 221 CYS E O 1
ATOM 9082 N N . ASN E 1 203 ? 14.395 83.162 0.141 1.00 19.59 222 ASN E N 1
ATOM 9083 C CA . ASN E 1 203 ? 15.638 82.547 -0.223 1.00 19.81 222 ASN E CA 1
ATOM 9084 C C . ASN E 1 203 ? 16.264 81.865 0.953 1.00 19.96 222 ASN E C 1
ATOM 9085 O O . ASN E 1 203 ? 16.455 82.490 2.007 1.00 19.53 222 ASN E O 1
ATOM 9090 N N . ILE E 1 204 ? 16.632 80.599 0.762 1.00 20.05 223 ILE E N 1
ATOM 9091 C CA . ILE E 1 204 ? 17.340 79.813 1.755 1.00 19.78 223 ILE E CA 1
ATOM 9092 C C . ILE E 1 204 ? 18.624 79.226 1.162 1.00 19.80 223 ILE E C 1
ATOM 9093 O O . ILE E 1 204 ? 18.605 78.584 0.095 1.00 18.97 223 ILE E O 1
ATOM 9098 N N . ALA E 1 205 ? 19.722 79.459 1.871 1.00 19.07 224 ALA E N 1
ATOM 9099 C CA . ALA E 1 205 ? 20.996 78.799 1.621 1.00 20.32 224 ALA E CA 1
ATOM 9100 C C . ALA E 1 205 ? 21.280 77.916 2.848 1.00 20.62 224 ALA E C 1
ATOM 9101 O O . ALA E 1 205 ? 21.281 78.430 3.967 1.00 20.62 224 ALA E O 1
ATOM 9103 N N . SER E 1 206 ? 21.516 76.614 2.625 1.00 21.53 225 SER E N 1
ATOM 9104 C CA . SER E 1 206 ? 21.778 75.628 3.698 1.00 22.29 225 SER E CA 1
ATOM 9105 C C . SER E 1 206 ? 20.438 75.007 4.214 1.00 21.90 225 SER E C 1
ATOM 9106 O O . SER E 1 206 ? 19.503 74.784 3.431 1.00 21.13 225 SER E O 1
ATOM 9109 N N . SER E 1 207 ? 20.342 74.781 5.523 1.00 21.24 226 SER E N 1
ATOM 9110 C CA . SER E 1 207 ? 19.329 73.917 6.117 1.00 22.31 226 SER E CA 1
ATOM 9111 C C . SER E 1 207 ? 18.198 74.655 6.823 1.00 22.12 226 SER E C 1
ATOM 9112 O O . SER E 1 207 ? 17.357 74.031 7.447 1.00 22.26 226 SER E O 1
ATOM 9115 N N . GLY E 1 208 ? 18.144 75.966 6.693 1.00 21.83 227 GLY E N 1
ATOM 9116 C CA . GLY E 1 208 ? 17.152 76.745 7.393 1.00 21.56 227 GLY E CA 1
ATOM 9117 C C . GLY E 1 208 ? 15.739 76.639 6.845 1.00 22.18 227 GLY E C 1
ATOM 9118 O O . GLY E 1 208 ? 15.463 75.899 5.887 1.00 20.18 227 GLY E O 1
ATOM 9119 N N . GLU E 1 209 ? 14.844 77.407 7.481 1.00 22.29 228 GLU E N 1
ATOM 9120 C CA . GLU E 1 209 ? 13.413 77.319 7.254 1.00 23.34 228 GLU E CA 1
ATOM 9121 C C . GLU E 1 209 ? 12.757 78.677 7.207 1.00 21.25 228 GLU E C 1
ATOM 9122 O O . GLU E 1 209 ? 13.092 79.578 7.983 1.00 20.29 228 GLU E O 1
ATOM 9128 N N . ILE E 1 210 ? 11.814 78.815 6.297 1.00 19.50 229 ILE E N 1
ATOM 9129 C CA . ILE E 1 210 ? 10.979 80.005 6.218 1.00 19.45 229 ILE E CA 1
ATOM 9130 C C . ILE E 1 210 ? 9.527 79.558 6.156 1.00 18.36 229 ILE E C 1
ATOM 9131 O O . ILE E 1 210 ? 9.191 78.629 5.393 1.00 17.78 229 ILE E O 1
ATOM 9136 N N . SER E 1 211 ? 8.679 80.206 6.943 1.00 17.36 230 SER E N 1
ATOM 9137 C CA . SER E 1 211 ? 7.243 80.016 6.887 1.00 18.13 230 SER E CA 1
ATOM 9138 C C . SER E 1 211 ? 6.633 81.326 6.453 1.00 18.60 230 SER E C 1
ATOM 9139 O O . SER E 1 211 ? 6.789 82.343 7.173 1.00 19.09 230 SER E O 1
ATOM 9142 N N . VAL E 1 212 ? 5.927 81.316 5.320 1.00 18.29 231 VAL E N 1
ATOM 9143 C CA . VAL E 1 212 ? 5.520 82.536 4.675 1.00 18.90 231 VAL E CA 1
ATOM 9144 C C . VAL E 1 212 ? 4.046 82.524 4.292 1.00 20.37 231 VAL E C 1
ATOM 9145 O O . VAL E 1 212 ? 3.476 81.486 4.040 1.00 19.36 231 VAL E O 1
ATOM 9149 N N . TYR E 1 213 ? 3.448 83.717 4.265 1.00 21.29 232 TYR E N 1
ATOM 9150 C CA . TYR E 1 213 ? 2.057 83.879 3.870 1.00 22.58 232 TYR E CA 1
ATOM 9151 C C . TYR E 1 213 ? 2.004 84.979 2.821 1.00 22.59 232 TYR E C 1
ATOM 9152 O O . TYR E 1 213 ? 2.274 86.144 3.134 1.00 23.61 232 TYR E O 1
ATOM 9161 N N . ALA E 1 214 ? 1.701 84.587 1.584 1.00 21.94 233 ALA E N 1
ATOM 9162 C CA . ALA E 1 214 ? 1.662 85.494 0.442 1.00 22.13 233 ALA E CA 1
ATOM 9163 C C . ALA E 1 214 ? 0.363 85.304 -0.261 1.00 22.07 233 ALA E C 1
ATOM 9164 O O . ALA E 1 214 ? -0.028 84.188 -0.515 1.00 23.65 233 ALA E O 1
ATOM 9166 N N . THR E 1 215 ? -0.294 86.391 -0.637 1.00 22.75 234 THR E N 1
ATOM 9167 C CA . THR E 1 215 ? -1.621 86.293 -1.244 1.00 22.32 234 THR E CA 1
ATOM 9168 C C . THR E 1 215 ? -1.624 86.371 -2.780 1.00 23.35 234 THR E C 1
ATOM 9169 O O . THR E 1 215 ? -2.537 85.862 -3.406 1.00 23.63 234 THR E O 1
ATOM 9173 N N . GLN E 1 216 ? -0.604 86.973 -3.380 1.00 23.70 235 GLN E N 1
ATOM 9174 C CA . GLN E 1 216 ? -0.549 87.124 -4.829 1.00 24.17 235 GLN E CA 1
ATOM 9175 C C . GLN E 1 216 ? 0.647 86.439 -5.491 1.00 23.51 235 GLN E C 1
ATOM 9176 O O . GLN E 1 216 ? 0.472 85.586 -6.351 1.00 22.49 235 GLN E O 1
ATOM 9182 N N . ILE E 1 217 ? 1.863 86.815 -5.080 1.00 22.92 236 ILE E N 1
ATOM 9183 C CA . ILE E 1 217 ? 3.095 86.313 -5.686 1.00 21.80 236 ILE E CA 1
ATOM 9184 C C . ILE E 1 217 ? 4.049 85.781 -4.616 1.00 21.77 236 ILE E C 1
ATOM 9185 O O . ILE E 1 217 ? 4.329 86.465 -3.614 1.00 21.26 236 ILE E O 1
ATOM 9190 N N . LEU E 1 218 ? 4.504 84.545 -4.812 1.00 20.88 237 LEU E N 1
ATOM 9191 C CA . LEU E 1 218 ? 5.523 83.954 -3.998 1.00 21.03 237 LEU E CA 1
ATOM 9192 C C . LEU E 1 218 ? 6.644 83.423 -4.887 1.00 21.77 237 LEU E C 1
ATOM 9193 O O . LEU E 1 218 ? 6.425 82.567 -5.749 1.00 21.38 237 LEU E O 1
ATOM 9198 N N . ASP E 1 219 ? 7.839 83.916 -4.630 1.00 22.01 238 ASP E N 1
ATOM 9199 C CA . ASP E 1 219 ? 9.061 83.455 -5.289 1.00 23.54 238 ASP E CA 1
ATOM 9200 C C . ASP E 1 219 ? 9.873 82.666 -4.262 1.00 21.87 238 ASP E C 1
ATOM 9201 O O . ASP E 1 219 ? 10.357 83.223 -3.286 1.00 22.54 238 ASP E O 1
ATOM 9206 N N . ALA E 1 220 ? 9.925 81.350 -4.432 1.00 20.38 239 ALA E N 1
ATOM 9207 C CA . ALA E 1 220 ? 10.456 80.412 -3.431 1.00 20.39 239 ALA E CA 1
ATOM 9208 C C . ALA E 1 220 ? 11.727 79.749 -3.969 1.00 20.85 239 ALA E C 1
ATOM 9209 O O . ALA E 1 220 ? 11.666 78.997 -4.933 1.00 20.62 239 ALA E O 1
ATOM 9211 N N . ASN E 1 221 ? 12.866 80.053 -3.334 1.00 20.45 240 ASN E N 1
ATOM 9212 C CA . ASN E 1 221 ? 14.179 79.603 -3.751 1.00 20.07 240 ASN E CA 1
ATOM 9213 C C . ASN E 1 221 ? 14.969 78.924 -2.635 1.00 19.21 240 ASN E C 1
ATOM 9214 O O . ASN E 1 221 ? 15.218 79.529 -1.583 1.00 18.43 240 ASN E O 1
ATOM 9219 N N . ILE E 1 222 ? 15.435 77.708 -2.886 1.00 18.61 241 ILE E N 1
ATOM 9220 C CA . ILE E 1 222 ? 16.208 76.958 -1.909 1.00 18.85 241 ILE E CA 1
ATOM 9221 C C . ILE E 1 222 ? 17.481 76.414 -2.585 1.00 19.64 241 ILE E C 1
ATOM 9222 O O . ILE E 1 222 ? 17.424 75.845 -3.693 1.00 18.47 241 ILE E O 1
ATOM 9227 N N . VAL E 1 223 ? 18.614 76.618 -1.900 1.00 19.91 242 VAL E N 1
ATOM 9228 C CA . VAL E 1 223 ? 19.884 75.989 -2.242 1.00 19.73 242 VAL E CA 1
ATOM 9229 C C . VAL E 1 223 ? 20.378 75.301 -0.975 1.00 20.61 242 VAL E C 1
ATOM 9230 O O . VAL E 1 223 ? 20.902 75.948 -0.079 1.00 21.92 242 VAL E O 1
ATOM 9234 N N . GLY E 1 224 ? 20.165 73.989 -0.898 1.00 20.66 243 GLY E N 1
ATOM 9235 C CA . GLY E 1 224 ? 20.462 73.194 0.282 1.00 20.17 243 GLY E CA 1
ATOM 9236 C C . GLY E 1 224 ? 19.292 72.302 0.645 1.00 19.35 243 GLY E C 1
ATOM 9237 O O . GLY E 1 224 ? 18.434 72.000 -0.188 1.00 18.92 243 GLY E O 1
ATOM 9238 N N . SER E 1 225 ? 19.281 71.892 1.906 1.00 19.29 244 SER E N 1
ATOM 9239 C CA . SER E 1 225 ? 18.319 70.948 2.454 1.00 19.83 244 SER E CA 1
ATOM 9240 C C . SER E 1 225 ? 17.145 71.648 3.144 1.00 20.57 244 SER E C 1
ATOM 9241 O O . SER E 1 225 ? 16.279 71.005 3.717 1.00 21.06 244 SER E O 1
ATOM 9244 N N . GLY E 1 226 ? 17.103 72.970 3.086 1.00 21.53 245 GLY E N 1
ATOM 9245 C CA . GLY E 1 226 ? 16.078 73.737 3.788 1.00 21.41 245 GLY E CA 1
ATOM 9246 C C . GLY E 1 226 ? 14.673 73.624 3.221 1.00 21.69 245 GLY E C 1
ATOM 9247 O O . GLY E 1 226 ? 14.417 72.945 2.215 1.00 21.24 245 GLY E O 1
ATOM 9248 N N . GLU E 1 227 ? 13.754 74.293 3.900 1.00 21.58 246 GLU E N 1
ATOM 9249 C CA . GLU E 1 227 ? 12.328 74.156 3.627 1.00 22.47 246 GLU E CA 1
ATOM 9250 C C . GLU E 1 227 ? 11.589 75.464 3.691 1.00 21.46 246 GLU E C 1
ATOM 9251 O O . GLU E 1 227 ? 11.811 76.286 4.625 1.00 21.51 246 GLU E O 1
ATOM 9257 N N . ILE E 1 228 ? 10.739 75.671 2.690 1.00 20.64 247 ILE E N 1
ATOM 9258 C CA . ILE E 1 228 ? 9.805 76.768 2.669 1.00 20.14 247 ILE E CA 1
ATOM 9259 C C . ILE E 1 228 ? 8.397 76.210 2.823 1.00 20.44 247 ILE E C 1
ATOM 9260 O O . ILE E 1 228 ? 7.975 75.335 2.034 1.00 20.26 247 ILE E O 1
ATOM 9265 N N . HIS E 1 229 ? 7.684 76.708 3.832 1.00 19.92 248 HIS E N 1
ATOM 9266 C CA . HIS E 1 229 ? 6.291 76.342 4.097 1.00 20.21 248 HIS E CA 1
ATOM 9267 C C . HIS E 1 229 ? 5.461 77.546 3.786 1.00 19.86 248 HIS E C 1
ATOM 9268 O O . HIS E 1 229 ? 5.755 78.621 4.322 1.00 20.84 248 HIS E O 1
ATOM 9275 N N . TYR E 1 230 ? 4.414 77.404 2.975 1.00 19.44 249 TYR E N 1
ATOM 9276 C CA . TYR E 1 230 ? 3.632 78.579 2.593 1.00 20.00 249 TYR E CA 1
ATOM 9277 C C . TYR E 1 230 ? 2.142 78.435 2.741 1.00 21.56 249 TYR E C 1
ATOM 9278 O O . TYR E 1 230 ? 1.598 77.366 2.561 1.00 22.25 249 TYR E O 1
ATOM 9287 N N . LYS E 1 231 ? 1.486 79.536 3.103 1.00 22.17 250 LYS E N 1
ATOM 9288 C CA . LYS E 1 231 ? 0.024 79.560 3.088 1.00 23.53 250 LYS E CA 1
ATOM 9289 C C . LYS E 1 231 ? -0.420 80.684 2.225 1.00 22.78 250 LYS E C 1
ATOM 9290 O O . LYS E 1 231 ? 0.397 81.489 1.789 1.00 23.66 250 LYS E O 1
ATOM 9296 N N . GLY E 1 232 ? -1.719 80.746 1.986 1.00 22.99 251 GLY E N 1
ATOM 9297 C CA . GLY E 1 232 ? -2.293 81.670 1.018 1.00 22.83 251 GLY E CA 1
ATOM 9298 C C . GLY E 1 232 ? -2.403 80.926 -0.305 1.00 23.66 251 GLY E C 1
ATOM 9299 O O . GLY E 1 232 ? -1.979 79.778 -0.433 1.00 22.15 251 GLY E O 1
ATOM 9300 N N . ASP E 1 233 ? -2.948 81.606 -1.305 1.00 24.22 252 ASP E N 1
ATOM 9301 C CA . ASP E 1 233 ? -3.052 81.053 -2.639 1.00 24.63 252 ASP E CA 1
ATOM 9302 C C . ASP E 1 233 ? -2.336 81.938 -3.660 1.00 24.19 252 ASP E C 1
ATOM 9303 O O . ASP E 1 233 ? -2.944 82.412 -4.621 1.00 23.51 252 ASP E O 1
ATOM 9308 N N . PRO E 1 234 ? -1.044 82.187 -3.443 1.00 22.14 253 PRO E N 1
ATOM 9309 C CA . PRO E 1 234 ? -0.347 82.968 -4.439 1.00 21.83 253 PRO E CA 1
ATOM 9310 C C . PRO E 1 234 ? 0.015 82.142 -5.682 1.00 20.84 253 PRO E C 1
ATOM 9311 O O . PRO E 1 234 ? -0.078 80.915 -5.653 1.00 21.40 253 PRO E O 1
ATOM 9315 N N . GLU E 1 235 ? 0.471 82.814 -6.729 1.00 19.68 254 GLU E N 1
ATOM 9316 C CA . GLU E 1 235 ? 1.176 82.154 -7.828 1.00 19.98 254 GLU E CA 1
ATOM 9317 C C . GLU E 1 235 ? 2.584 81.974 -7.354 1.00 19.68 254 GLU E C 1
ATOM 9318 O O . GLU E 1 235 ? 3.275 82.961 -7.068 1.00 18.86 254 GLU E O 1
ATOM 9324 N N . ILE E 1 236 ? 2.997 80.708 -7.238 1.00 20.03 255 ILE E N 1
ATOM 9325 C CA . ILE E 1 236 ? 4.334 80.365 -6.758 1.00 20.09 255 ILE E CA 1
ATOM 9326 C C . ILE E 1 236 ? 5.301 80.064 -7.923 1.00 20.91 255 ILE E C 1
ATOM 9327 O O . ILE E 1 236 ? 4.948 79.310 -8.848 1.00 21.61 255 ILE E O 1
ATOM 9332 N N . SER E 1 237 ? 6.487 80.670 -7.875 1.00 21.36 256 SER E N 1
ATOM 9333 C CA . SER E 1 237 ? 7.668 80.272 -8.692 1.00 22.30 256 SER E CA 1
ATOM 9334 C C . SER E 1 237 ? 8.634 79.555 -7.806 1.00 21.75 256 SER E C 1
ATOM 9335 O O . SER E 1 237 ? 9.090 80.104 -6.783 1.00 20.64 256 SER E O 1
ATOM 9338 N N . LYS E 1 238 ? 8.977 78.346 -8.217 1.00 21.40 257 LYS E N 1
ATOM 9339 C CA . LYS E 1 238 ? 9.702 77.415 -7.379 1.00 21.60 257 LYS E CA 1
ATOM 9340 C C . LYS E 1 238 ? 11.086 77.217 -7.942 1.00 22.28 257 LYS E C 1
ATOM 9341 O O . LYS E 1 238 ? 11.251 77.086 -9.152 1.00 21.65 257 LYS E O 1
ATOM 9347 N N . SER E 1 239 ? 12.083 77.155 -7.068 1.00 22.08 258 SER E N 1
ATOM 9348 C CA . SER E 1 239 ? 13.413 76.789 -7.495 1.00 22.42 258 SER E CA 1
ATOM 9349 C C . SER E 1 239 ? 14.146 76.122 -6.326 1.00 21.82 258 SER E C 1
ATOM 9350 O O . SER E 1 239 ? 14.392 76.764 -5.310 1.00 20.31 258 SER E O 1
ATOM 9353 N N . ILE E 1 240 ? 14.408 74.820 -6.458 1.00 20.81 259 ILE E N 1
ATOM 9354 C CA . ILE E 1 240 ? 15.149 74.039 -5.482 1.00 20.60 259 ILE E CA 1
ATOM 9355 C C . ILE E 1 240 ? 16.393 73.402 -6.118 1.00 21.06 259 ILE E C 1
ATOM 9356 O O . ILE E 1 240 ? 16.293 72.676 -7.116 1.00 21.58 259 ILE E O 1
ATOM 9369 N N . GLY E 1 242 ? 19.114 71.075 -4.437 1.00 20.95 261 GLY E N 1
ATOM 9370 C CA . GLY E 1 242 ? 19.423 70.354 -3.218 1.00 20.22 261 GLY E CA 1
ATOM 9371 C C . GLY E 1 242 ? 18.266 69.451 -2.827 1.00 20.17 261 GLY E C 1
ATOM 9372 O O . GLY E 1 242 ? 17.277 69.321 -3.532 1.00 18.99 261 GLY E O 1
ATOM 9373 N N . SER E 1 243 ? 18.393 68.856 -1.656 1.00 20.63 262 SER E N 1
ATOM 9374 C CA . SER E 1 243 ? 17.387 67.959 -1.098 1.00 20.74 262 SER E CA 1
ATOM 9375 C C . SER E 1 243 ? 16.240 68.686 -0.369 1.00 21.38 262 SER E C 1
ATOM 9376 O O . SER E 1 243 ? 15.373 68.039 0.233 1.00 22.05 262 SER E O 1
ATOM 9379 N N . GLY E 1 244 ? 16.226 70.009 -0.397 1.00 21.95 263 GLY E N 1
ATOM 9380 C CA . GLY E 1 244 ? 15.193 70.783 0.279 1.00 21.71 263 GLY E CA 1
ATOM 9381 C C . GLY E 1 244 ? 13.813 70.637 -0.353 1.00 22.04 263 GLY E C 1
ATOM 9382 O O . GLY E 1 244 ? 13.620 69.917 -1.329 1.00 21.54 263 GLY E O 1
ATOM 9383 N N . SER E 1 245 ? 12.839 71.335 0.217 1.00 21.55 264 SER E N 1
ATOM 9384 C CA . SER E 1 245 ? 11.460 71.181 -0.209 1.00 21.95 264 SER E CA 1
ATOM 9385 C C . SER E 1 245 ? 10.578 72.353 0.112 1.00 20.57 264 SER E C 1
ATOM 9386 O O . SER E 1 245 ? 10.881 73.185 0.975 1.00 20.61 264 SER E O 1
ATOM 9389 N N . ILE E 1 246 ? 9.486 72.399 -0.615 1.00 20.00 265 ILE E N 1
ATOM 9390 C CA . ILE E 1 246 ? 8.491 73.419 -0.522 1.00 20.17 265 ILE E CA 1
ATOM 9391 C C . ILE E 1 246 ? 7.180 72.728 -0.258 1.00 20.79 265 ILE E C 1
ATOM 9392 O O . ILE E 1 246 ? 6.882 71.705 -0.890 1.00 20.85 265 ILE E O 1
ATOM 9397 N N . ASN E 1 247 ? 6.363 73.289 0.631 1.00 21.06 266 ASN E N 1
ATOM 9398 C CA . ASN E 1 247 ? 5.064 72.682 0.917 1.00 21.96 266 ASN E CA 1
ATOM 9399 C C . ASN E 1 247 ? 4.034 73.709 1.280 1.00 22.21 266 ASN E C 1
ATOM 9400 O O . ASN E 1 247 ? 4.337 74.725 1.969 1.00 21.69 266 ASN E O 1
ATOM 9405 N N . LYS E 1 248 ? 2.825 73.481 0.774 1.00 23.26 267 LYS E N 1
ATOM 9406 C CA . LYS E 1 248 ? 1.717 74.384 1.016 1.00 24.64 267 LYS E CA 1
ATOM 9407 C C . LYS E 1 248 ? 0.940 73.870 2.222 1.00 26.45 267 LYS E C 1
ATOM 9408 O O . LYS E 1 248 ? 0.729 72.681 2.348 1.00 25.41 267 LYS E O 1
ATOM 9414 N N . VAL E 1 249 ? 0.532 74.766 3.113 1.00 28.97 268 VAL E N 1
ATOM 9415 C CA . VAL E 1 249 ? -0.309 74.397 4.262 1.00 31.07 268 VAL E CA 1
ATOM 9416 C C . VAL E 1 249 ? -1.573 75.242 4.270 1.00 33.05 268 VAL E C 1
ATOM 9417 O O . VAL E 1 249 ? -1.628 76.297 3.623 1.00 33.24 268 VAL E O 1
ATOM 9421 N N . LYS E 1 250 ? -2.586 74.803 5.007 1.00 35.71 269 LYS E N 1
ATOM 9422 C CA . LYS E 1 250 ? -3.750 75.678 5.273 1.00 37.77 269 LYS E CA 1
ATOM 9423 C C . LYS E 1 250 ? -3.433 76.662 6.425 1.00 39.28 269 LYS E C 1
ATOM 9424 O O . LYS E 1 250 ? -2.748 76.344 7.415 1.00 40.39 269 LYS E O 1
ATOM 9428 N N . ASP F 1 4 ? 8.635 56.265 -1.284 1.00 48.77 23 ASP F N 1
ATOM 9429 C CA . ASP F 1 4 ? 8.538 57.051 -2.565 1.00 47.76 23 ASP F CA 1
ATOM 9430 C C . ASP F 1 4 ? 9.614 58.146 -2.618 1.00 46.21 23 ASP F C 1
ATOM 9431 O O . ASP F 1 4 ? 10.082 58.471 -3.701 1.00 47.27 23 ASP F O 1
ATOM 9433 N N . LYS F 1 5 ? 9.997 58.710 -1.465 1.00 44.41 24 LYS F N 1
ATOM 9434 C CA A LYS F 1 5 ? 11.074 59.686 -1.356 0.50 42.85 24 LYS F CA 1
ATOM 9435 C CA B LYS F 1 5 ? 11.082 59.689 -1.461 0.50 42.70 24 LYS F CA 1
ATOM 9436 C C . LYS F 1 5 ? 12.435 58.991 -1.449 1.00 41.61 24 LYS F C 1
ATOM 9437 O O . LYS F 1 5 ? 13.320 59.405 -2.182 1.00 40.22 24 LYS F O 1
ATOM 9448 N N . ARG F 1 6 ? 12.583 57.941 -0.639 1.00 39.82 25 ARG F N 1
ATOM 9449 C CA . ARG F 1 6 ? 13.866 57.268 -0.476 1.00 38.28 25 ARG F CA 1
ATOM 9450 C C . ARG F 1 6 ? 14.060 56.028 -1.361 1.00 35.50 25 ARG F C 1
ATOM 9451 O O . ARG F 1 6 ? 13.247 55.135 -1.350 1.00 34.88 25 ARG F O 1
ATOM 9459 N N . ILE F 1 7 ? 15.157 55.999 -2.109 1.00 33.01 26 ILE F N 1
ATOM 9460 C CA . ILE F 1 7 ? 15.484 54.886 -2.986 1.00 31.04 26 ILE F CA 1
ATOM 9461 C C . ILE F 1 7 ? 16.860 54.386 -2.621 1.00 29.55 26 ILE F C 1
ATOM 9462 O O . ILE F 1 7 ? 17.834 55.120 -2.728 1.00 28.43 26 ILE F O 1
ATOM 9467 N N . ASP F 1 8 ? 16.939 53.134 -2.201 1.00 28.26 27 ASP F N 1
ATOM 9468 C CA . ASP F 1 8 ? 18.214 52.552 -1.856 1.00 28.10 27 ASP F CA 1
ATOM 9469 C C . ASP F 1 8 ? 18.915 51.904 -3.031 1.00 27.47 27 ASP F C 1
ATOM 9470 O O . ASP F 1 8 ? 18.300 51.254 -3.836 1.00 26.38 27 ASP F O 1
ATOM 9475 N N . GLY F 1 9 ? 20.228 52.079 -3.105 1.00 27.42 28 GLY F N 1
ATOM 9476 C CA . GLY F 1 9 ? 21.037 51.379 -4.092 1.00 27.21 28 GLY F CA 1
ATOM 9477 C C . GLY F 1 9 ? 20.872 49.873 -3.983 1.00 26.72 28 GLY F C 1
ATOM 9478 O O . GLY F 1 9 ? 20.863 49.338 -2.875 1.00 26.38 28 GLY F O 1
ATOM 9479 N N . ASN F 1 10 ? 20.757 49.181 -5.120 1.00 25.95 29 ASN F N 1
ATOM 9480 C CA . ASN F 1 10 ? 20.600 47.722 -5.083 1.00 25.55 29 ASN F CA 1
ATOM 9481 C C . ASN F 1 10 ? 21.896 46.952 -4.904 1.00 25.28 29 ASN F C 1
ATOM 9482 O O . ASN F 1 10 ? 21.878 45.748 -4.878 1.00 25.85 29 ASN F O 1
ATOM 9487 N N . GLY F 1 11 ? 23.015 47.633 -4.771 1.00 25.18 30 GLY F N 1
ATOM 9488 C CA . GLY F 1 11 ? 24.273 46.929 -4.581 1.00 24.85 30 GLY F CA 1
ATOM 9489 C C . GLY F 1 11 ? 24.916 46.408 -5.871 1.00 24.72 30 GLY F C 1
ATOM 9490 O O . GLY F 1 11 ? 25.915 45.711 -5.810 1.00 25.73 30 GLY F O 1
ATOM 9491 N N . ASN F 1 12 ? 24.385 46.753 -7.036 1.00 23.48 31 ASN F N 1
ATOM 9492 C CA . ASN F 1 12 ? 24.999 46.349 -8.282 1.00 22.64 31 ASN F CA 1
ATOM 9493 C C . ASN F 1 12 ? 25.487 47.582 -9.013 1.00 22.33 31 ASN F C 1
ATOM 9494 O O . ASN F 1 12 ? 24.747 48.203 -9.783 1.00 21.95 31 ASN F O 1
ATOM 9499 N N . PRO F 1 13 ? 26.753 47.932 -8.806 1.00 22.13 32 PRO F N 1
ATOM 9500 C CA . PRO F 1 13 ? 27.232 49.170 -9.409 1.00 22.50 32 PRO F CA 1
ATOM 9501 C C . PRO F 1 13 ? 27.447 49.068 -10.915 1.00 22.12 32 PRO F C 1
ATOM 9502 O O . PRO F 1 13 ? 27.968 48.071 -11.404 1.00 21.87 32 PRO F O 1
ATOM 9506 N N . GLU F 1 14 ? 27.023 50.109 -11.617 1.00 22.01 33 GLU F N 1
ATOM 9507 C CA . GLU F 1 14 ? 27.125 50.207 -13.067 1.00 21.91 33 GLU F CA 1
ATOM 9508 C C . GLU F 1 14 ? 27.811 51.529 -13.419 1.00 21.59 33 GLU F C 1
ATOM 9509 O O . GLU F 1 14 ? 27.555 52.548 -12.784 1.00 21.03 33 GLU F O 1
ATOM 9515 N N . THR F 1 15 ? 28.684 51.484 -14.422 1.00 21.23 34 THR F N 1
ATOM 9516 C CA . THR F 1 15 ? 29.391 52.643 -14.923 1.00 21.28 34 THR F CA 1
ATOM 9517 C C . THR F 1 15 ? 28.850 52.979 -16.284 1.00 22.27 34 THR F C 1
ATOM 9518 O O . THR F 1 15 ? 28.738 52.103 -17.139 1.00 23.11 34 THR F O 1
ATOM 9522 N N . ARG F 1 16 ? 28.477 54.241 -16.470 1.00 23.78 35 ARG F N 1
ATOM 9523 C CA . ARG F 1 16 ? 28.042 54.750 -17.763 1.00 24.44 35 ARG F CA 1
ATOM 9524 C C . ARG F 1 16 ? 28.835 55.956 -18.165 1.00 25.65 35 ARG F C 1
ATOM 9525 O O . ARG F 1 16 ? 28.976 56.916 -17.391 1.00 24.89 35 ARG F O 1
ATOM 9533 N N . GLU F 1 17 ? 29.369 55.898 -19.383 1.00 26.79 36 GLU F N 1
ATOM 9534 C CA . GLU F 1 17 ? 29.960 57.062 -19.994 1.00 28.58 36 GLU F CA 1
ATOM 9535 C C . GLU F 1 17 ? 28.840 57.759 -20.724 1.00 28.91 36 GLU F C 1
ATOM 9536 O O . GLU F 1 17 ? 28.145 57.142 -21.513 1.00 29.41 36 GLU F O 1
ATOM 9542 N N . ILE F 1 18 ? 28.623 59.026 -20.406 1.00 29.25 37 ILE F N 1
ATOM 9543 C CA . ILE F 1 18 ? 27.519 59.779 -20.952 1.00 29.21 37 ILE F CA 1
ATOM 9544 C C . ILE F 1 18 ? 28.066 60.796 -21.931 1.00 29.82 37 ILE F C 1
ATOM 9545 O O . ILE F 1 18 ? 29.017 61.521 -21.638 1.00 29.71 37 ILE F O 1
ATOM 9550 N N . LYS F 1 19 ? 27.479 60.828 -23.117 1.00 30.10 38 LYS F N 1
ATOM 9551 C CA . LYS F 1 19 ? 27.935 61.741 -24.164 1.00 30.18 38 LYS F CA 1
ATOM 9552 C C . LYS F 1 19 ? 27.510 63.164 -23.825 1.00 28.96 38 LYS F C 1
ATOM 9553 O O . LYS F 1 19 ? 26.355 63.428 -23.558 1.00 29.76 38 LYS F O 1
ATOM 9556 N N . ILE F 1 20 ? 28.464 64.072 -23.778 1.00 27.94 39 ILE F N 1
ATOM 9557 C CA . ILE F 1 20 ? 28.174 65.438 -23.366 1.00 27.09 39 ILE F CA 1
ATOM 9558 C C . ILE F 1 20 ? 28.944 66.345 -24.277 1.00 27.30 39 ILE F C 1
ATOM 9559 O O . ILE F 1 20 ? 29.992 65.957 -24.757 1.00 27.35 39 ILE F O 1
ATOM 9564 N N . SER F 1 21 ? 28.454 67.546 -24.532 1.00 27.28 40 SER F N 1
ATOM 9565 C CA . SER F 1 21 ? 29.317 68.551 -25.130 1.00 27.97 40 SER F CA 1
ATOM 9566 C C . SER F 1 21 ? 29.981 69.360 -23.987 1.00 27.54 40 SER F C 1
ATOM 9567 O O . SER F 1 21 ? 29.749 69.091 -22.798 1.00 27.11 40 SER F O 1
ATOM 9570 N N . ASP F 1 22 ? 30.838 70.307 -24.363 1.00 26.93 41 ASP F N 1
ATOM 9571 C CA . ASP F 1 22 ? 31.638 71.070 -23.405 1.00 26.55 41 ASP F CA 1
ATOM 9572 C C . ASP F 1 22 ? 30.764 71.912 -22.492 1.00 26.05 41 ASP F C 1
ATOM 9573 O O . ASP F 1 22 ? 29.669 72.331 -22.859 1.00 26.10 41 ASP F O 1
ATOM 9578 N N . TYR F 1 23 ? 31.274 72.162 -21.294 1.00 25.46 42 TYR F N 1
ATOM 9579 C CA . TYR F 1 23 ? 30.554 72.966 -20.321 1.00 24.87 42 TYR F CA 1
ATOM 9580 C C . TYR F 1 23 ? 31.540 73.835 -19.581 1.00 24.71 42 TYR F C 1
ATOM 9581 O O . TYR F 1 23 ? 32.718 73.501 -19.448 1.00 24.04 42 TYR F O 1
ATOM 9590 N N . ASP F 1 24 ? 31.050 74.959 -19.102 1.00 24.88 43 ASP F N 1
ATOM 9591 C CA . ASP F 1 24 ? 31.862 75.830 -18.294 1.00 25.70 43 ASP F CA 1
ATOM 9592 C C . ASP F 1 24 ? 31.297 76.047 -16.897 1.00 25.91 43 ASP F C 1
ATOM 9593 O O . ASP F 1 24 ? 31.863 76.811 -16.101 1.00 25.78 43 ASP F O 1
ATOM 9598 N N . GLU F 1 25 ? 30.234 75.327 -16.581 1.00 26.25 44 GLU F N 1
ATOM 9599 C CA . GLU F 1 25 ? 29.618 75.413 -15.274 1.00 26.74 44 GLU F CA 1
ATOM 9600 C C . GLU F 1 25 ? 29.079 74.038 -14.855 1.00 25.92 44 GLU F C 1
ATOM 9601 O O . GLU F 1 25 ? 28.702 73.211 -15.725 1.00 25.59 44 GLU F O 1
ATOM 9607 N N . ILE F 1 26 ? 29.070 73.790 -13.539 1.00 24.71 45 ILE F N 1
ATOM 9608 C CA . ILE F 1 26 ? 28.568 72.549 -12.981 1.00 24.30 45 ILE F CA 1
ATOM 9609 C C . ILE F 1 26 ? 27.514 72.796 -11.903 1.00 24.77 45 ILE F C 1
ATOM 9610 O O . ILE F 1 26 ? 27.739 73.593 -11.008 1.00 25.94 45 ILE F O 1
ATOM 9615 N N . THR F 1 27 ? 26.372 72.121 -12.010 1.00 24.42 46 THR F N 1
ATOM 9616 C CA . THR F 1 27 ? 25.399 72.021 -10.931 1.00 24.75 46 THR F CA 1
ATOM 9617 C C . THR F 1 27 ? 25.424 70.583 -10.488 1.00 24.85 46 THR F C 1
ATOM 9618 O O . THR F 1 27 ? 24.983 69.724 -11.223 1.00 25.24 46 THR F O 1
ATOM 9622 N N . PHE F 1 28 ? 25.942 70.315 -9.299 1.00 24.87 47 PHE F N 1
ATOM 9623 C CA . PHE F 1 28 ? 26.052 68.957 -8.773 1.00 24.81 47 PHE F CA 1
ATOM 9624 C C . PHE F 1 28 ? 25.352 68.854 -7.437 1.00 24.61 47 PHE F C 1
ATOM 9625 O O . PHE F 1 28 ? 25.735 69.526 -6.481 1.00 26.09 47 PHE F O 1
ATOM 9633 N N . VAL F 1 29 ? 24.306 68.047 -7.352 1.00 23.87 48 VAL F N 1
ATOM 9634 C CA . VAL F 1 29 ? 23.632 67.803 -6.102 1.00 23.36 48 VAL F CA 1
ATOM 9635 C C . VAL F 1 29 ? 23.796 66.328 -5.784 1.00 23.74 48 VAL F C 1
ATOM 9636 O O . VAL F 1 29 ? 23.484 65.466 -6.601 1.00 23.94 48 VAL F O 1
ATOM 9640 N N . GLY F 1 30 ? 24.272 66.028 -4.588 1.00 24.71 49 GLY F N 1
ATOM 9641 C CA . GLY F 1 30 ? 24.360 64.651 -4.134 1.00 24.44 49 GLY F CA 1
ATOM 9642 C C . GLY F 1 30 ? 25.613 64.304 -3.383 1.00 25.02 49 GLY F C 1
ATOM 9643 O O . GLY F 1 30 ? 26.424 65.156 -3.021 1.00 24.67 49 GLY F O 1
ATOM 9644 N N . SER F 1 31 ? 25.749 63.003 -3.137 1.00 26.22 50 SER F N 1
ATOM 9645 C CA . SER F 1 31 ? 26.718 62.497 -2.189 1.00 26.20 50 SER F CA 1
ATOM 9646 C C . SER F 1 31 ? 27.920 61.874 -2.874 1.00 25.73 50 SER F C 1
ATOM 9647 O O . SER F 1 31 ? 28.748 61.280 -2.207 1.00 26.26 50 SER F O 1
ATOM 9650 N N . ALA F 1 32 ? 28.023 61.997 -4.187 1.00 25.29 51 ALA F N 1
ATOM 9651 C CA . ALA F 1 32 ? 29.097 61.313 -4.919 1.00 25.24 51 ALA F CA 1
ATOM 9652 C C . ALA F 1 32 ? 30.482 61.867 -4.573 1.00 25.87 51 ALA F C 1
ATOM 9653 O O . ALA F 1 32 ? 30.619 62.984 -4.053 1.00 26.54 51 ALA F O 1
ATOM 9655 N N . ASP F 1 33 ? 31.507 61.063 -4.848 1.00 25.57 52 ASP F N 1
ATOM 9656 C CA . ASP F 1 33 ? 32.857 61.580 -5.015 1.00 25.19 52 ASP F CA 1
ATOM 9657 C C . ASP F 1 33 ? 32.996 61.934 -6.475 1.00 24.88 52 ASP F C 1
ATOM 9658 O O . ASP F 1 33 ? 32.923 61.051 -7.350 1.00 24.84 52 ASP F O 1
ATOM 9663 N N . PHE F 1 34 ? 33.202 63.225 -6.733 1.00 24.52 53 PHE F N 1
ATOM 9664 C CA . PHE F 1 34 ? 33.243 63.798 -8.061 1.00 24.09 53 PHE F CA 1
ATOM 9665 C C . PHE F 1 34 ? 34.659 64.277 -8.324 1.00 24.43 53 PHE F C 1
ATOM 9666 O O . PHE F 1 34 ? 35.151 65.149 -7.625 1.00 25.71 53 PHE F O 1
ATOM 9674 N N . GLU F 1 35 ? 35.313 63.716 -9.330 1.00 24.61 54 GLU F N 1
ATOM 9675 C CA . GLU F 1 35 ? 36.627 64.166 -9.761 1.00 25.14 54 GLU F CA 1
ATOM 9676 C C . GLU F 1 35 ? 36.505 64.928 -11.046 1.00 24.46 54 GLU F C 1
ATOM 9677 O O . GLU F 1 35 ? 35.995 64.396 -12.055 1.00 23.13 54 GLU F O 1
ATOM 9683 N N . TYR F 1 36 ? 37.010 66.156 -11.022 1.00 23.85 55 TYR F N 1
ATOM 9684 C CA . TYR F 1 36 ? 36.921 67.045 -12.155 1.00 23.52 55 TYR F CA 1
ATOM 9685 C C . TYR F 1 36 ? 38.292 67.543 -12.496 1.00 24.09 55 TYR F C 1
ATOM 9686 O O . TYR F 1 36 ? 39.120 67.752 -11.601 1.00 24.02 55 TYR F O 1
ATOM 9695 N N . GLU F 1 37 ? 38.529 67.748 -13.793 1.00 24.65 56 GLU F N 1
ATOM 9696 C CA . GLU F 1 37 ? 39.731 68.469 -14.254 1.00 25.04 56 GLU F CA 1
ATOM 9697 C C . GLU F 1 37 ? 39.405 69.345 -15.456 1.00 24.85 56 GLU F C 1
ATOM 9698 O O . GLU F 1 37 ? 38.526 69.022 -16.250 1.00 24.35 56 GLU F O 1
ATOM 9704 N N . GLN F 1 38 ? 40.115 70.457 -15.595 1.00 25.03 57 GLN F N 1
ATOM 9705 C CA . GLN F 1 38 ? 40.100 71.169 -16.849 1.00 25.78 57 GLN F CA 1
ATOM 9706 C C . GLN F 1 38 ? 41.019 70.389 -17.805 1.00 26.82 57 GLN F C 1
ATOM 9707 O O . GLN F 1 38 ? 42.026 69.832 -17.368 1.00 26.95 57 GLN F O 1
ATOM 9713 N N . SER F 1 39 ? 40.661 70.325 -19.083 1.00 27.63 58 SER F N 1
ATOM 9714 C CA . SER F 1 39 ? 41.465 69.621 -20.089 1.00 28.68 58 SER F CA 1
ATOM 9715 C C . SER F 1 39 ? 41.141 70.136 -21.481 1.00 29.55 58 SER F C 1
ATOM 9716 O O . SER F 1 39 ? 40.029 70.565 -21.749 1.00 28.94 58 SER F O 1
ATOM 9719 N N . ASP F 1 40 ? 42.129 70.095 -22.366 1.00 31.38 59 ASP F N 1
ATOM 9720 C CA . ASP F 1 40 ? 41.903 70.418 -23.781 1.00 32.86 59 ASP F CA 1
ATOM 9721 C C . ASP F 1 40 ? 41.446 69.206 -24.563 1.00 32.40 59 ASP F C 1
ATOM 9722 O O . ASP F 1 40 ? 41.084 69.327 -25.731 1.00 32.28 59 ASP F O 1
ATOM 9727 N N . LYS F 1 41 ? 41.421 68.052 -23.915 1.00 31.72 60 LYS F N 1
ATOM 9728 C CA . LYS F 1 41 ? 40.812 66.901 -24.529 1.00 31.92 60 LYS F CA 1
ATOM 9729 C C . LYS F 1 41 ? 39.313 67.112 -24.665 1.00 30.97 60 LYS F C 1
ATOM 9730 O O . LYS F 1 41 ? 38.750 68.111 -24.172 1.00 30.37 60 LYS F O 1
ATOM 9736 N N . ALA F 1 42 ? 38.680 66.169 -25.360 1.00 29.54 61 ALA F N 1
ATOM 9737 C CA . ALA F 1 42 ? 37.241 66.188 -25.545 1.00 28.67 61 ALA F CA 1
ATOM 9738 C C . ALA F 1 42 ? 36.521 66.127 -24.192 1.00 28.06 61 ALA F C 1
ATOM 9739 O O . ALA F 1 42 ? 36.982 65.470 -23.255 1.00 27.94 61 ALA F O 1
ATOM 9741 N N . PRO F 1 43 ? 35.374 66.784 -24.097 1.00 27.56 62 PRO F N 1
ATOM 9742 C CA . PRO F 1 43 ? 34.581 66.701 -22.869 1.00 27.48 62 PRO F CA 1
ATOM 9743 C C . PRO F 1 43 ? 34.224 65.251 -22.567 1.00 27.07 62 PRO F C 1
ATOM 9744 O O . PRO F 1 43 ? 33.952 64.496 -23.490 1.00 27.50 62 PRO F O 1
ATOM 9748 N N . TYR F 1 44 ? 34.197 64.887 -21.294 1.00 25.81 63 TYR F N 1
ATOM 9749 C CA . TYR F 1 44 ? 33.970 63.510 -20.901 1.00 25.08 63 TYR F CA 1
ATOM 9750 C C . TYR F 1 44 ? 33.183 63.470 -19.605 1.00 24.42 63 TYR F C 1
ATOM 9751 O O . TYR F 1 44 ? 33.400 64.308 -18.723 1.00 23.67 63 TYR F O 1
ATOM 9760 N N . LEU F 1 45 ? 32.280 62.497 -19.506 1.00 23.33 64 LEU F N 1
ATOM 9761 C CA . LEU F 1 45 ? 31.552 62.243 -18.293 1.00 22.99 64 LEU F CA 1
ATOM 9762 C C . LEU F 1 45 ? 31.391 60.753 -18.109 1.00 23.20 64 LEU F C 1
ATOM 9763 O O . LEU F 1 45 ? 30.903 60.050 -19.000 1.00 23.10 64 LEU F O 1
ATOM 9768 N N . SER F 1 46 ? 31.754 60.304 -16.927 1.00 22.78 65 SER F N 1
ATOM 9769 C CA . SER F 1 46 ? 31.504 58.959 -16.476 1.00 23.83 65 SER F CA 1
ATOM 9770 C C . SER F 1 46 ? 30.833 58.982 -15.082 1.00 23.11 65 SER F C 1
ATOM 9771 O O . SER F 1 46 ? 31.296 59.691 -14.173 1.00 23.29 65 SER F O 1
ATOM 9774 N N . VAL F 1 47 ? 29.768 58.192 -14.919 1.00 22.73 66 VAL F N 1
ATOM 9775 C CA . VAL F 1 47 ? 29.058 58.069 -13.654 1.00 21.90 66 VAL F CA 1
ATOM 9776 C C . VAL F 1 47 ? 28.971 56.583 -13.270 1.00 22.40 66 VAL F C 1
ATOM 9777 O O . VAL F 1 47 ? 28.614 55.737 -14.084 1.00 22.63 66 VAL F O 1
ATOM 9781 N N . THR F 1 48 ? 29.315 56.272 -12.026 1.00 22.63 67 THR F N 1
ATOM 9782 C CA . THR F 1 48 ? 29.221 54.920 -11.490 1.00 22.79 67 THR F CA 1
ATOM 9783 C C . THR F 1 48 ? 28.318 55.017 -10.284 1.00 23.22 67 THR F C 1
ATOM 9784 O O . THR F 1 48 ? 28.631 55.749 -9.347 1.00 24.40 67 THR F O 1
ATOM 9788 N N . ILE F 1 49 ? 27.192 54.311 -10.309 1.00 23.67 68 ILE F N 1
ATOM 9789 C CA . ILE F 1 49 ? 26.243 54.276 -9.167 1.00 23.24 68 ILE F CA 1
ATOM 9790 C C . ILE F 1 49 ? 25.488 52.948 -9.224 1.00 23.93 68 ILE F C 1
ATOM 9791 O O . ILE F 1 49 ? 25.541 52.259 -10.260 1.00 23.60 68 ILE F O 1
ATOM 9796 N N . ASP F 1 50 ? 24.820 52.553 -8.138 1.00 23.76 69 ASP F N 1
ATOM 9797 C CA . ASP F 1 50 ? 23.955 51.369 -8.185 1.00 23.85 69 ASP F CA 1
ATOM 9798 C C . ASP F 1 50 ? 23.025 51.455 -9.409 1.00 23.86 69 ASP F C 1
ATOM 9799 O O . ASP F 1 50 ? 22.453 52.500 -9.671 1.00 23.19 69 ASP F O 1
ATOM 9804 N N . GLU F 1 51 ? 22.895 50.343 -10.138 1.00 24.41 70 GLU F N 1
ATOM 9805 C CA . GLU F 1 51 ? 22.237 50.315 -11.455 1.00 24.53 70 GLU F CA 1
ATOM 9806 C C . GLU F 1 51 ? 20.826 50.831 -11.395 1.00 25.26 70 GLU F C 1
ATOM 9807 O O . GLU F 1 51 ? 20.377 51.510 -12.313 1.00 25.98 70 GLU F O 1
ATOM 9813 N N . ASN F 1 52 ? 20.136 50.547 -10.296 1.00 25.58 71 ASN F N 1
ATOM 9814 C CA . ASN F 1 52 ? 18.753 51.030 -10.124 1.00 25.84 71 ASN F CA 1
ATOM 9815 C C . ASN F 1 52 ? 18.602 52.538 -9.931 1.00 25.62 71 ASN F C 1
ATOM 9816 O O . ASN F 1 52 ? 17.534 53.064 -10.189 1.00 27.25 71 ASN F O 1
ATOM 9821 N N . LEU F 1 53 ? 19.661 53.234 -9.528 1.00 24.97 72 LEU F N 1
ATOM 9822 C CA . LEU F 1 53 ? 19.568 54.651 -9.215 1.00 23.93 72 LEU F CA 1
ATOM 9823 C C . LEU F 1 53 ? 19.726 55.577 -10.434 1.00 24.43 72 LEU F C 1
ATOM 9824 O O . LEU F 1 53 ? 19.367 56.747 -10.359 1.00 23.60 72 LEU F O 1
ATOM 9829 N N . PHE F 1 54 ? 20.210 55.070 -11.571 1.00 24.61 73 PHE F N 1
ATOM 9830 C CA . PHE F 1 54 ? 20.285 55.902 -12.777 1.00 24.77 73 PHE F CA 1
ATOM 9831 C C . PHE F 1 54 ? 18.918 56.439 -13.188 1.00 25.37 73 PHE F C 1
ATOM 9832 O O . PHE F 1 54 ? 18.813 57.575 -13.635 1.00 25.60 73 PHE F O 1
ATOM 9840 N N . ASP F 1 55 ? 17.879 55.632 -13.008 1.00 25.56 74 ASP F N 1
ATOM 9841 C CA . ASP F 1 55 ? 16.501 56.046 -13.295 1.00 26.13 74 ASP F CA 1
ATOM 9842 C C . ASP F 1 55 ? 16.006 57.244 -12.469 1.00 25.58 74 ASP F C 1
ATOM 9843 O O . ASP F 1 55 ? 14.991 57.837 -12.829 1.00 24.53 74 ASP F O 1
ATOM 9848 N N . TYR F 1 56 ? 16.681 57.561 -11.367 1.00 25.01 75 TYR F N 1
ATOM 9849 C CA . TYR F 1 56 ? 16.269 58.657 -10.486 1.00 25.58 75 TYR F CA 1
ATOM 9850 C C . TYR F 1 56 ? 17.197 59.874 -10.553 1.00 26.04 75 TYR F C 1
ATOM 9851 O O . TYR F 1 56 ? 17.101 60.784 -9.720 1.00 26.68 75 TYR F O 1
ATOM 9860 N N . LEU F 1 57 ? 18.066 59.910 -11.558 1.00 26.39 76 LEU F N 1
ATOM 9861 C CA . LEU F 1 57 ? 19.160 60.872 -11.609 1.00 26.79 76 LEU F CA 1
ATOM 9862 C C . LEU F 1 57 ? 19.120 61.611 -12.930 1.00 26.49 76 LEU F C 1
ATOM 9863 O O . LEU F 1 57 ? 18.882 61.012 -13.950 1.00 26.93 76 LEU F O 1
ATOM 9868 N N . VAL F 1 58 ? 19.291 62.922 -12.912 1.00 26.43 77 VAL F N 1
ATOM 9869 C CA . VAL F 1 58 ? 19.525 63.679 -14.133 1.00 25.84 77 VAL F CA 1
ATOM 9870 C C . VAL F 1 58 ? 21.030 63.752 -14.297 1.00 25.92 77 VAL F C 1
ATOM 9871 O O . VAL F 1 58 ? 21.733 64.111 -13.352 1.00 25.32 77 VAL F O 1
ATOM 9875 N N . THR F 1 59 ? 21.532 63.376 -15.470 1.00 26.02 78 THR F N 1
ATOM 9876 C CA . THR F 1 59 ? 22.961 63.513 -15.795 1.00 26.71 78 THR F CA 1
ATOM 9877 C C . THR F 1 59 ? 23.093 64.029 -17.214 1.00 27.59 78 THR F C 1
ATOM 9878 O O . THR F 1 59 ? 23.001 63.269 -18.145 1.00 28.00 78 THR F O 1
ATOM 9882 N N . GLU F 1 60 ? 23.295 65.322 -17.398 1.00 28.69 79 GLU F N 1
ATOM 9883 C CA . GLU F 1 60 ? 23.426 65.851 -18.745 1.00 29.70 79 GLU F CA 1
ATOM 9884 C C . GLU F 1 60 ? 24.071 67.218 -18.794 1.00 29.44 79 GLU F C 1
ATOM 9885 O O . GLU F 1 60 ? 24.224 67.888 -17.758 1.00 28.61 79 GLU F O 1
ATOM 9891 N N . VAL F 1 61 ? 24.419 67.621 -20.017 1.00 29.03 80 VAL F N 1
ATOM 9892 C CA . VAL F 1 61 ? 24.891 68.958 -20.283 1.00 29.48 80 VAL F CA 1
ATOM 9893 C C . VAL F 1 61 ? 23.845 69.702 -21.097 1.00 30.96 80 VAL F C 1
ATOM 9894 O O . VAL F 1 61 ? 23.409 69.251 -22.146 1.00 30.47 80 VAL F O 1
ATOM 9898 N N . GLU F 1 62 ? 23.456 70.866 -20.605 1.00 32.50 81 GLU F N 1
ATOM 9899 C CA . GLU F 1 62 ? 22.522 71.705 -21.320 1.00 34.20 81 GLU F CA 1
ATOM 9900 C C . GLU F 1 62 ? 22.913 73.155 -21.112 1.00 33.19 81 GLU F C 1
ATOM 9901 O O . GLU F 1 62 ? 23.214 73.581 -19.994 1.00 33.42 81 GLU F O 1
ATOM 9907 N N . GLY F 1 63 ? 22.912 73.910 -22.201 1.00 32.60 82 GLY F N 1
ATOM 9908 C CA . GLY F 1 63 ? 23.268 75.331 -22.136 1.00 31.81 82 GLY F CA 1
ATOM 9909 C C . GLY F 1 63 ? 24.645 75.585 -21.545 1.00 30.88 82 GLY F C 1
ATOM 9910 O O . GLY F 1 63 ? 24.856 76.571 -20.858 1.00 31.29 82 GLY F O 1
ATOM 9911 N N . GLY F 1 64 ? 25.589 74.700 -21.822 1.00 29.67 83 GLY F N 1
ATOM 9912 C CA . GLY F 1 64 ? 26.933 74.837 -21.276 1.00 28.61 83 GLY F CA 1
ATOM 9913 C C . GLY F 1 64 ? 27.082 74.494 -19.810 1.00 26.93 83 GLY F C 1
ATOM 9914 O O . GLY F 1 64 ? 28.108 74.796 -19.232 1.00 26.46 83 GLY F O 1
ATOM 9915 N N . THR F 1 65 ? 26.089 73.823 -19.234 1.00 25.98 84 THR F N 1
ATOM 9916 C CA . THR F 1 65 ? 26.110 73.476 -17.826 1.00 25.80 84 THR F CA 1
ATOM 9917 C C . THR F 1 65 ? 25.924 71.990 -17.628 1.00 25.49 84 THR F C 1
ATOM 9918 O O . THR F 1 65 ? 24.966 71.401 -18.119 1.00 26.38 84 THR F O 1
ATOM 9922 N N . LEU F 1 66 ? 26.894 71.368 -16.975 1.00 24.92 85 LEU F N 1
ATOM 9923 C CA . LEU F 1 66 ? 26.778 69.986 -16.582 1.00 24.57 85 LEU F CA 1
ATOM 9924 C C . LEU F 1 66 ? 25.859 69.992 -15.366 1.00 25.22 85 LEU F C 1
ATOM 9925 O O . LEU F 1 66 ? 26.098 70.701 -14.371 1.00 25.80 85 LEU F O 1
ATOM 9930 N N . LYS F 1 67 ? 24.796 69.213 -15.467 1.00 25.86 86 LYS F N 1
ATOM 9931 C CA . LYS F 1 67 ? 23.801 69.069 -14.423 1.00 26.18 86 LYS F CA 1
ATOM 9932 C C . LYS F 1 67 ? 23.754 67.612 -13.987 1.00 25.43 86 LYS F C 1
ATOM 9933 O O . LYS F 1 67 ? 23.464 66.707 -14.803 1.00 25.81 86 LYS F O 1
ATOM 9939 N N . ILE F 1 68 ? 24.052 67.382 -12.709 1.00 24.20 87 ILE F N 1
ATOM 9940 C CA . ILE F 1 68 ? 23.920 66.064 -12.086 1.00 23.74 87 ILE F CA 1
ATOM 9941 C C . ILE F 1 68 ? 23.158 66.236 -10.767 1.00 23.88 87 ILE F C 1
ATOM 9942 O O . ILE F 1 68 ? 23.645 66.898 -9.828 1.00 22.11 87 ILE F O 1
ATOM 9947 N N . TYR F 1 69 ? 21.964 65.656 -10.690 1.00 23.48 88 TYR F N 1
ATOM 9948 C CA . TYR F 1 69 ? 21.161 65.811 -9.497 1.00 24.16 88 TYR F CA 1
ATOM 9949 C C . TYR F 1 69 ? 20.010 64.831 -9.491 1.00 24.36 88 TYR F C 1
ATOM 9950 O O . TYR F 1 69 ? 19.613 64.330 -10.550 1.00 23.35 88 TYR F O 1
ATOM 9959 N N . PRO F 1 70 ? 19.481 64.532 -8.296 1.00 25.21 89 PRO F N 1
ATOM 9960 C CA . PRO F 1 70 ? 18.375 63.618 -8.255 1.00 25.67 89 PRO F CA 1
ATOM 9961 C C . PRO F 1 70 ? 17.131 64.268 -8.814 1.00 26.58 89 PRO F C 1
ATOM 9962 O O . PRO F 1 70 ? 16.919 65.484 -8.653 1.00 27.55 89 PRO F O 1
ATOM 9966 N N . LYS F 1 71 ? 16.332 63.461 -9.503 1.00 26.87 90 LYS F N 1
ATOM 9967 C CA . LYS F 1 71 ? 15.120 63.960 -10.139 1.00 27.08 90 LYS F CA 1
ATOM 9968 C C . LYS F 1 71 ? 14.095 64.428 -9.118 1.00 26.43 90 LYS F C 1
ATOM 9969 O O . LYS F 1 71 ? 14.041 63.949 -7.999 1.00 25.73 90 LYS F O 1
ATOM 9975 N N . SER F 1 72 ? 13.233 65.322 -9.556 1.00 26.80 91 SER F N 1
ATOM 9976 C CA . SER F 1 72 ? 12.023 65.595 -8.796 1.00 27.37 91 SER F CA 1
ATOM 9977 C C . SER F 1 72 ? 11.177 64.361 -8.628 1.00 26.66 91 SER F C 1
ATOM 9978 O O . SER F 1 72 ? 11.065 63.557 -9.550 1.00 26.74 91 SER F O 1
ATOM 9981 N N . ILE F 1 73 ? 10.541 64.240 -7.477 1.00 25.93 92 ILE F N 1
ATOM 9982 C CA . ILE F 1 73 ? 9.632 63.136 -7.270 1.00 26.16 92 ILE F CA 1
ATOM 9983 C C . ILE F 1 73 ? 8.490 63.194 -8.295 1.00 26.98 92 ILE F C 1
ATOM 9984 O O . ILE F 1 73 ? 7.897 64.243 -8.531 1.00 25.72 92 ILE F O 1
ATOM 9989 N N . LYS F 1 74 ? 8.238 62.043 -8.920 1.00 28.52 93 LYS F N 1
ATOM 9990 C CA . LYS F 1 74 ? 7.201 61.871 -9.930 1.00 29.82 93 LYS F CA 1
ATOM 9991 C C . LYS F 1 74 ? 5.859 62.280 -9.332 1.00 29.82 93 LYS F C 1
ATOM 9992 O O . LYS F 1 74 ? 5.489 61.818 -8.264 1.00 30.22 93 LYS F O 1
ATOM 9996 N N . LYS F 1 75 ? 5.190 63.223 -9.969 1.00 29.98 94 LYS F N 1
ATOM 9997 C CA . LYS F 1 75 ? 3.931 63.739 -9.489 1.00 30.67 94 LYS F CA 1
ATOM 9998 C C . LYS F 1 75 ? 4.028 64.422 -8.141 1.00 29.56 94 LYS F C 1
ATOM 9999 O O . LYS F 1 75 ? 3.024 64.548 -7.438 1.00 29.50 94 LYS F O 1
ATOM 10005 N N . GLY F 1 76 ? 5.215 64.886 -7.776 1.00 28.47 95 GLY F N 1
ATOM 10006 C CA . GLY F 1 76 ? 5.366 65.728 -6.593 1.00 27.96 95 GLY F CA 1
ATOM 10007 C C . GLY F 1 76 ? 5.438 67.221 -6.903 1.00 27.53 95 GLY F C 1
ATOM 10008 O O . GLY F 1 76 ? 5.711 68.026 -6.004 1.00 26.50 95 GLY F O 1
ATOM 10009 N N . PHE F 1 77 ? 5.264 67.571 -8.184 1.00 27.38 96 PHE F N 1
ATOM 10010 C CA . PHE F 1 77 ? 5.153 68.954 -8.669 1.00 27.72 96 PHE F CA 1
ATOM 10011 C C . PHE F 1 77 ? 6.417 69.786 -8.522 1.00 28.69 96 PHE F C 1
ATOM 10012 O O . PHE F 1 77 ? 6.364 70.991 -8.364 1.00 30.44 96 PHE F O 1
ATOM 10020 N N . ASN F 1 78 ? 7.557 69.129 -8.568 1.00 29.22 97 ASN F N 1
ATOM 10021 C CA . ASN F 1 78 ? 8.849 69.742 -8.263 1.00 30.09 97 ASN F CA 1
ATOM 10022 C C . ASN F 1 78 ? 8.948 70.349 -6.856 1.00 29.44 97 ASN F C 1
ATOM 10023 O O . ASN F 1 78 ? 9.815 71.208 -6.643 1.00 30.61 97 ASN F O 1
ATOM 10028 N N . ASN F 1 79 ? 8.127 69.906 -5.902 1.00 27.58 98 ASN F N 1
ATOM 10029 C CA . ASN F 1 79 ? 8.245 70.402 -4.519 1.00 27.13 98 ASN F CA 1
ATOM 10030 C C . ASN F 1 79 ? 9.372 69.720 -3.736 1.00 27.04 98 ASN F C 1
ATOM 10031 O O . ASN F 1 79 ? 9.734 70.167 -2.635 1.00 26.32 98 ASN F O 1
ATOM 10036 N N . ASN F 1 80 ? 9.867 68.627 -4.290 1.00 26.38 99 ASN F N 1
ATOM 10037 C CA . ASN F 1 80 ? 10.971 67.869 -3.746 1.00 28.44 99 ASN F CA 1
ATOM 10038 C C . ASN F 1 80 ? 11.506 66.836 -4.719 1.00 27.80 99 ASN F C 1
ATOM 10039 O O . ASN F 1 80 ? 10.934 66.600 -5.780 1.00 26.56 99 ASN F O 1
ATOM 10044 N N . SER F 1 81 ? 12.600 66.218 -4.304 1.00 27.54 100 SER F N 1
ATOM 10045 C CA . SER F 1 81 ? 13.319 65.273 -5.108 1.00 28.02 100 SER F CA 1
ATOM 10046 C C . SER F 1 81 ? 13.641 64.011 -4.315 1.00 27.44 100 SER F C 1
ATOM 10047 O O . SER F 1 81 ? 13.477 63.967 -3.076 1.00 26.83 100 SER F O 1
ATOM 10050 N N . TYR F 1 82 ? 14.099 62.981 -5.032 1.00 27.07 101 TYR F N 1
ATOM 10051 C CA . TYR F 1 82 ? 14.390 61.689 -4.414 1.00 26.58 101 TYR F CA 1
ATOM 10052 C C . TYR F 1 82 ? 15.575 61.788 -3.464 1.00 26.81 101 TYR F C 1
ATOM 10053 O O . TYR F 1 82 ? 16.504 62.541 -3.680 1.00 26.18 101 TYR F O 1
ATOM 10062 N N . ASP F 1 83 ? 15.493 60.998 -2.418 1.00 27.55 102 ASP F N 1
ATOM 10063 C CA . ASP F 1 83 ? 16.547 60.798 -1.441 1.00 28.69 102 ASP F CA 1
ATOM 10064 C C . ASP F 1 83 ? 17.221 59.468 -1.790 1.00 28.29 102 ASP F C 1
ATOM 10065 O O . ASP F 1 83 ? 16.728 58.380 -1.456 1.00 28.67 102 ASP F O 1
ATOM 10070 N N . LEU F 1 84 ? 18.315 59.571 -2.525 1.00 28.27 103 LEU F N 1
ATOM 10071 C CA . LEU F 1 84 ? 19.017 58.411 -3.048 1.00 28.00 103 LEU F CA 1
ATOM 10072 C C . LEU F 1 84 ? 20.071 57.973 -2.035 1.00 28.07 103 LEU F C 1
ATOM 10073 O O . LEU F 1 84 ? 20.795 58.805 -1.495 1.00 27.40 103 LEU F O 1
ATOM 10078 N N . ARG F 1 85 ? 20.099 56.670 -1.746 1.00 28.15 104 ARG F N 1
ATOM 10079 C CA . ARG F 1 85 ? 21.105 56.051 -0.878 1.00 28.15 104 ARG F CA 1
ATOM 10080 C C . ARG F 1 85 ? 21.949 55.033 -1.668 1.00 27.07 104 ARG F C 1
ATOM 10081 O O . ARG F 1 85 ? 21.737 53.817 -1.532 1.00 26.83 104 ARG F O 1
ATOM 10089 N N . PRO F 1 86 ? 22.922 55.515 -2.470 1.00 26.55 105 PRO F N 1
ATOM 10090 C CA . PRO F 1 86 ? 23.796 54.589 -3.197 1.00 26.11 105 PRO F CA 1
ATOM 10091 C C . PRO F 1 86 ? 24.700 53.824 -2.280 1.00 26.16 105 PRO F C 1
ATOM 10092 O O . PRO F 1 86 ? 24.912 54.258 -1.149 1.00 25.46 105 PRO F O 1
ATOM 10096 N N . THR F 1 87 ? 25.206 52.686 -2.761 1.00 25.42 106 THR F N 1
ATOM 10097 C CA . THR F 1 87 ? 26.266 51.982 -2.088 1.00 25.63 106 THR F CA 1
ATOM 10098 C C . THR F 1 87 ? 27.631 52.387 -2.661 1.00 26.21 106 THR F C 1
ATOM 10099 O O . THR F 1 87 ? 28.637 52.191 -2.004 1.00 26.73 106 THR F O 1
ATOM 10103 N N . VAL F 1 88 ? 27.656 52.924 -3.883 1.00 25.88 107 VAL F N 1
ATOM 10104 C CA . VAL F 1 88 ? 28.859 53.435 -4.525 1.00 25.79 107 VAL F CA 1
ATOM 10105 C C . VAL F 1 88 ? 28.353 54.600 -5.348 1.00 25.59 107 VAL F C 1
ATOM 10106 O O . VAL F 1 88 ? 27.295 54.488 -5.975 1.00 25.54 107 VAL F O 1
ATOM 10110 N N . TYR F 1 89 ? 29.085 55.709 -5.377 1.00 25.30 108 TYR F N 1
ATOM 10111 C CA . TYR F 1 89 ? 28.679 56.829 -6.218 1.00 25.02 108 TYR F CA 1
ATOM 10112 C C . TYR F 1 89 ? 29.902 57.660 -6.552 1.00 25.27 108 TYR F C 1
ATOM 10113 O O . TYR F 1 89 ? 30.416 58.387 -5.703 1.00 25.30 108 TYR F O 1
ATOM 10122 N N . LYS F 1 90 ? 30.398 57.484 -7.775 1.00 25.08 109 LYS F N 1
ATOM 10123 C CA . LYS F 1 90 ? 31.585 58.176 -8.269 1.00 25.61 109 LYS F CA 1
ATOM 10124 C C . LYS F 1 90 ? 31.279 58.838 -9.594 1.00 25.04 109 LYS F C 1
ATOM 10125 O O . LYS F 1 90 ? 30.565 58.261 -10.437 1.00 25.18 109 LYS F O 1
ATOM 10131 N N . ILE F 1 91 ? 31.846 60.022 -9.789 1.00 23.95 110 ILE F N 1
ATOM 10132 C CA . ILE F 1 91 ? 31.680 60.758 -11.028 1.00 23.59 110 ILE F CA 1
ATOM 10133 C C . ILE F 1 91 ? 33.070 61.197 -11.458 1.00 24.32 110 ILE F C 1
ATOM 10134 O O . ILE F 1 91 ? 33.902 61.575 -10.622 1.00 24.31 110 ILE F O 1
ATOM 10139 N N . LYS F 1 92 ? 33.329 61.116 -12.755 1.00 24.66 111 LYS F N 1
ATOM 10140 C CA A LYS F 1 92 ? 34.560 61.642 -13.329 0.50 25.10 111 LYS F CA 1
ATOM 10141 C CA B LYS F 1 92 ? 34.568 61.610 -13.342 0.50 24.57 111 LYS F CA 1
ATOM 10142 C C . LYS F 1 92 ? 34.202 62.456 -14.551 1.00 24.92 111 LYS F C 1
ATOM 10143 O O . LYS F 1 92 ? 33.474 61.984 -15.449 1.00 24.97 111 LYS F O 1
ATOM 10154 N N . SER F 1 93 ? 34.670 63.698 -14.588 1.00 24.02 112 SER F N 1
ATOM 10155 C CA . SER F 1 93 ? 34.358 64.522 -15.737 1.00 24.00 112 SER F CA 1
ATOM 10156 C C . SER F 1 93 ? 35.445 65.495 -16.013 1.00 24.08 112 SER F C 1
ATOM 10157 O O . SER F 1 93 ? 36.244 65.782 -15.117 1.00 24.46 112 SER F O 1
ATOM 10160 N N . ASN F 1 94 ? 35.527 65.939 -17.270 1.00 23.61 113 ASN F N 1
ATOM 10161 C CA . ASN F 1 94 ? 36.354 67.075 -17.613 1.00 23.32 113 ASN F CA 1
ATOM 10162 C C . ASN F 1 94 ? 35.717 67.953 -18.659 1.00 23.35 113 ASN F C 1
ATOM 10163 O O . ASN F 1 94 ? 34.860 67.489 -19.414 1.00 23.80 113 ASN F O 1
ATOM 10168 N N . SER F 1 95 ? 36.117 69.229 -18.661 1.00 23.50 114 SER F N 1
ATOM 10169 C CA . SER F 1 95 ? 35.724 70.223 -19.680 1.00 23.81 114 SER F CA 1
ATOM 10170 C C . SER F 1 95 ? 36.880 71.169 -19.941 1.00 24.63 114 SER F C 1
ATOM 10171 O O . SER F 1 95 ? 37.911 71.092 -19.265 1.00 24.97 114 SER F O 1
ATOM 10174 N N . LYS F 1 96 ? 36.729 72.081 -20.893 1.00 25.36 115 LYS F N 1
ATOM 10175 C CA . LYS F 1 96 ? 37.832 72.988 -21.190 1.00 26.41 115 LYS F CA 1
ATOM 10176 C C . LYS F 1 96 ? 38.121 73.903 -19.994 1.00 26.63 115 LYS F C 1
ATOM 10177 O O . LYS F 1 96 ? 39.269 74.110 -19.644 1.00 27.01 115 LYS F O 1
ATOM 10183 N N . GLU F 1 97 ? 37.074 74.417 -19.354 1.00 26.64 116 GLU F N 1
ATOM 10184 C CA . GLU F 1 97 ? 37.228 75.411 -18.292 1.00 26.75 116 GLU F CA 1
ATOM 10185 C C . GLU F 1 97 ? 36.059 75.305 -17.315 1.00 26.15 116 GLU F C 1
ATOM 10186 O O . GLU F 1 97 ? 34.924 75.048 -17.756 1.00 25.33 116 GLU F O 1
ATOM 10192 N N . LEU F 1 98 ? 36.334 75.541 -16.024 1.00 24.52 117 LEU F N 1
ATOM 10193 C CA . LEU F 1 98 ? 35.291 75.617 -14.998 1.00 24.44 117 LEU F CA 1
ATOM 10194 C C . LEU F 1 98 ? 35.232 77.028 -14.385 1.00 24.20 117 LEU F C 1
ATOM 10195 O O . LEU F 1 98 ? 36.049 77.398 -13.520 1.00 22.89 117 LEU F O 1
ATOM 10200 N N . LYS F 1 99 ? 34.261 77.796 -14.852 1.00 24.67 118 LYS F N 1
ATOM 10201 C CA . LYS F 1 99 ? 34.022 79.140 -14.385 1.00 25.58 118 LYS F CA 1
ATOM 10202 C C . LYS F 1 99 ? 33.239 79.174 -13.098 1.00 25.89 118 LYS F C 1
ATOM 10203 O O . LYS F 1 99 ? 33.501 80.004 -12.251 1.00 27.04 118 LYS F O 1
ATOM 10209 N N . GLU F 1 100 ? 32.268 78.294 -12.963 1.00 26.15 119 GLU F N 1
ATOM 10210 C CA . GLU F 1 100 ? 31.419 78.285 -11.788 1.00 26.79 119 GLU F CA 1
ATOM 10211 C C . GLU F 1 100 ? 30.954 76.880 -11.425 1.00 26.04 119 GLU F C 1
ATOM 10212 O O . GLU F 1 100 ? 30.383 76.173 -12.279 1.00 27.01 119 GLU F O 1
ATOM 10218 N N . LEU F 1 101 ? 31.214 76.493 -10.173 1.00 25.34 120 LEU F N 1
ATOM 10219 C CA . LEU F 1 101 ? 30.718 75.250 -9.567 1.00 24.68 120 LEU F CA 1
ATOM 10220 C C . LEU F 1 101 ? 29.624 75.580 -8.522 1.00 25.25 120 LEU F C 1
ATOM 10221 O O . LEU F 1 101 ? 29.832 76.414 -7.640 1.00 24.63 120 LEU F O 1
ATOM 10226 N N . ASN F 1 102 ? 28.479 74.910 -8.632 1.00 24.90 121 ASN F N 1
ATOM 10227 C CA . ASN F 1 102 ? 27.450 74.959 -7.622 1.00 25.38 121 ASN F CA 1
ATOM 10228 C C . ASN F 1 102 ? 27.239 73.525 -7.174 1.00 25.91 121 ASN F C 1
ATOM 10229 O O . ASN F 1 102 ? 26.706 72.702 -7.927 1.00 26.07 121 ASN F O 1
ATOM 10234 N N . THR F 1 103 ? 27.714 73.225 -5.971 1.00 25.40 122 THR F N 1
ATOM 10235 C CA . THR F 1 103 ? 27.632 71.908 -5.413 1.00 26.05 122 THR F CA 1
ATOM 10236 C C . THR F 1 103 ? 26.813 71.944 -4.110 1.00 25.63 122 THR F C 1
ATOM 10237 O O . THR F 1 103 ? 26.983 72.841 -3.303 1.00 26.00 122 THR F O 1
ATOM 10241 N N . VAL F 1 104 ? 25.916 70.981 -3.929 1.00 24.60 123 VAL F N 1
ATOM 10242 C CA . VAL F 1 104 ? 25.012 70.944 -2.802 1.00 24.12 123 VAL F CA 1
ATOM 10243 C C . VAL F 1 104 ? 24.905 69.514 -2.290 1.00 24.84 123 VAL F C 1
ATOM 10244 O O . VAL F 1 104 ? 24.613 68.575 -3.069 1.00 25.51 123 VAL F O 1
ATOM 10248 N N . GLY F 1 105 ? 25.134 69.329 -0.997 1.00 23.95 124 GLY F N 1
ATOM 10249 C CA . GLY F 1 105 ? 24.946 68.031 -0.395 1.00 23.92 124 GLY F CA 1
ATOM 10250 C C . GLY F 1 105 ? 26.134 67.640 0.431 1.00 24.06 124 GLY F C 1
ATOM 10251 O O . GLY F 1 105 ? 26.831 68.490 0.947 1.00 24.84 124 GLY F O 1
ATOM 10252 N N . SER F 1 106 ? 26.314 66.346 0.600 1.00 24.09 125 SER F N 1
ATOM 10253 C CA . SER F 1 106 ? 27.354 65.793 1.429 1.00 24.80 125 SER F CA 1
ATOM 10254 C C . SER F 1 106 ? 28.472 65.179 0.640 1.00 24.70 125 SER F C 1
ATOM 10255 O O . SER F 1 106 ? 29.343 64.549 1.214 1.00 24.12 125 SER F O 1
ATOM 10258 N N . GLY F 1 107 ? 28.453 65.348 -0.672 1.00 25.64 126 GLY F N 1
ATOM 10259 C CA . GLY F 1 107 ? 29.464 64.752 -1.536 1.00 25.83 126 GLY F CA 1
ATOM 10260 C C . GLY F 1 107 ? 30.797 65.469 -1.432 1.00 26.50 126 GLY F C 1
ATOM 10261 O O . GLY F 1 107 ? 30.991 66.396 -0.633 1.00 26.98 126 GLY F O 1
ATOM 10262 N N . SER F 1 108 ? 31.699 65.057 -2.286 1.00 26.20 127 SER F N 1
ATOM 10263 C CA . SER F 1 108 ? 33.019 65.582 -2.318 1.00 27.11 127 SER F CA 1
ATOM 10264 C C . SER F 1 108 ? 33.447 65.875 -3.766 1.00 26.44 127 SER F C 1
ATOM 10265 O O . SER F 1 108 ? 33.355 65.025 -4.649 1.00 28.08 127 SER F O 1
ATOM 10268 N N . PHE F 1 109 ? 33.872 67.098 -4.017 1.00 25.28 128 PHE F N 1
ATOM 10269 C CA . PHE F 1 109 ? 34.293 67.523 -5.333 1.00 24.24 128 PHE F CA 1
ATOM 10270 C C . PHE F 1 109 ? 35.803 67.824 -5.287 1.00 24.39 128 PHE F C 1
ATOM 10271 O O . PHE F 1 109 ? 36.240 68.678 -4.506 1.00 23.82 128 PHE F O 1
ATOM 10279 N N . ILE F 1 110 ? 36.591 67.105 -6.089 1.00 24.22 129 ILE F N 1
ATOM 10280 C CA . ILE F 1 110 ? 38.039 67.180 -6.048 1.00 24.90 129 ILE F CA 1
ATOM 10281 C C . ILE F 1 110 ? 38.630 67.511 -7.419 1.00 25.44 129 ILE F C 1
ATOM 10282 O O . ILE F 1 110 ? 38.238 66.923 -8.438 1.00 25.52 129 ILE F O 1
ATOM 10287 N N . ILE F 1 111 ? 39.542 68.480 -7.440 1.00 25.51 130 ILE F N 1
ATOM 10288 C CA . ILE F 1 111 ? 40.353 68.802 -8.623 1.00 25.79 130 ILE F CA 1
ATOM 10289 C C . ILE F 1 111 ? 41.795 68.520 -8.195 1.00 26.78 130 ILE F C 1
ATOM 10290 O O . ILE F 1 111 ? 42.238 69.020 -7.151 1.00 26.06 130 ILE F O 1
ATOM 10295 N N . SER F 1 112 ? 42.513 67.713 -8.975 1.00 27.64 131 SER F N 1
ATOM 10296 C CA . SER F 1 112 ? 43.857 67.294 -8.588 1.00 29.00 131 SER F CA 1
ATOM 10297 C C . SER F 1 112 ? 44.996 67.766 -9.454 1.00 29.25 131 SER F C 1
ATOM 10298 O O . SER F 1 112 ? 46.135 67.764 -8.996 1.00 29.00 131 SER F O 1
ATOM 10301 N N . LYS F 1 113 ? 44.714 68.202 -10.670 1.00 29.67 132 LYS F N 1
ATOM 10302 C CA . LYS F 1 113 ? 45.799 68.571 -11.562 1.00 30.24 132 LYS F CA 1
ATOM 10303 C C . LYS F 1 113 ? 46.059 70.064 -11.517 1.00 30.11 132 LYS F C 1
ATOM 10304 O O . LYS F 1 113 ? 45.234 70.812 -11.029 1.00 31.13 132 LYS F O 1
ATOM 10310 N N . PRO F 1 114 ? 47.230 70.494 -11.992 1.00 30.47 133 PRO F N 1
ATOM 10311 C CA . PRO F 1 114 ? 47.510 71.905 -12.132 1.00 30.53 133 PRO F CA 1
ATOM 10312 C C . PRO F 1 114 ? 46.401 72.538 -12.928 1.00 30.93 133 PRO F C 1
ATOM 10313 O O . PRO F 1 114 ? 46.015 71.987 -13.955 1.00 31.36 133 PRO F O 1
ATOM 10317 N N . THR F 1 115 ? 45.878 73.664 -12.451 1.00 30.41 134 THR F N 1
ATOM 10318 C CA . THR F 1 115 ? 44.678 74.251 -13.013 1.00 30.43 134 THR F CA 1
ATOM 10319 C C . THR F 1 115 ? 44.881 75.745 -13.189 1.00 30.71 134 THR F C 1
ATOM 10320 O O . THR F 1 115 ? 45.208 76.446 -12.220 1.00 31.40 134 THR F O 1
ATOM 10324 N N . LYS F 1 116 ? 44.661 76.236 -14.399 1.00 30.04 135 LYS F N 1
ATOM 10325 C CA . LYS F 1 116 ? 44.879 77.636 -14.699 1.00 30.40 135 LYS F CA 1
ATOM 10326 C C . LYS F 1 116 ? 43.524 78.314 -14.724 1.00 29.75 135 LYS F C 1
ATOM 10327 O O . LYS F 1 116 ? 42.608 77.858 -15.412 1.00 29.50 135 LYS F O 1
ATOM 10333 N N . VAL F 1 117 ? 43.371 79.390 -13.963 1.00 29.47 136 VAL F N 1
ATOM 10334 C CA . VAL F 1 117 ? 42.073 80.071 -13.909 1.00 29.03 136 VAL F CA 1
ATOM 10335 C C . VAL F 1 117 ? 42.129 81.539 -14.349 1.00 29.29 136 VAL F C 1
ATOM 10336 O O . VAL F 1 117 ? 43.077 82.290 -14.058 1.00 28.94 136 VAL F O 1
ATOM 10340 N N . ASN F 1 118 ? 41.103 81.933 -15.078 1.00 29.56 137 ASN F N 1
ATOM 10341 C CA . ASN F 1 118 ? 40.791 83.328 -15.233 1.00 30.29 137 ASN F CA 1
ATOM 10342 C C . ASN F 1 118 ? 39.935 83.681 -13.997 1.00 30.71 137 ASN F C 1
ATOM 10343 O O . ASN F 1 118 ? 40.485 84.153 -12.997 1.00 30.28 137 ASN F O 1
ATOM 10348 N N . ARG F 1 119 ? 38.631 83.407 -14.044 1.00 30.66 138 ARG F N 1
ATOM 10349 C CA . ARG F 1 119 ? 37.771 83.468 -12.846 1.00 31.12 138 ARG F CA 1
ATOM 10350 C C . ARG F 1 119 ? 37.141 82.118 -12.575 1.00 29.36 138 ARG F C 1
ATOM 10351 O O . ARG F 1 119 ? 36.418 81.587 -13.431 1.00 29.11 138 ARG F O 1
ATOM 10367 N N . GLU F 1 121 ? 34.635 80.478 -9.716 1.00 26.36 140 GLU F N 1
ATOM 10368 C CA . GLU F 1 121 ? 33.757 80.638 -8.557 1.00 27.21 140 GLU F CA 1
ATOM 10369 C C . GLU F 1 121 ? 33.219 79.298 -8.044 1.00 26.40 140 GLU F C 1
ATOM 10370 O O . GLU F 1 121 ? 32.621 78.540 -8.791 1.00 26.28 140 GLU F O 1
ATOM 10376 N N . ILE F 1 122 ? 33.418 79.029 -6.772 1.00 26.35 141 ILE F N 1
ATOM 10377 C CA . ILE F 1 122 ? 32.948 77.801 -6.143 1.00 26.82 141 ILE F CA 1
ATOM 10378 C C . ILE F 1 122 ? 31.910 78.148 -5.076 1.00 27.47 141 ILE F C 1
ATOM 10379 O O . ILE F 1 122 ? 32.212 78.879 -4.123 1.00 26.92 141 ILE F O 1
ATOM 10384 N N . ASN F 1 123 ? 30.694 77.636 -5.272 1.00 27.21 142 ASN F N 1
ATOM 10385 C CA . ASN F 1 123 ? 29.574 77.806 -4.350 1.00 27.50 142 ASN F CA 1
ATOM 10386 C C . ASN F 1 123 ? 29.144 76.439 -3.835 1.00 28.06 142 ASN F C 1
ATOM 10387 O O . ASN F 1 123 ? 28.757 75.560 -4.619 1.00 27.73 142 ASN F O 1
ATOM 10400 N N . ALA F 1 125 ? 26.717 74.466 -0.765 1.00 26.17 144 ALA F N 1
ATOM 10401 C CA . ALA F 1 125 ? 25.755 74.466 0.311 1.00 25.37 144 ALA F CA 1
ATOM 10402 C C . ALA F 1 125 ? 25.781 73.058 0.872 1.00 24.42 144 ALA F C 1
ATOM 10403 O O . ALA F 1 125 ? 25.750 72.072 0.123 1.00 24.34 144 ALA F O 1
ATOM 10405 N N . GLY F 1 126 ? 25.885 72.945 2.180 1.00 23.66 145 GLY F N 1
ATOM 10406 C CA . GLY F 1 126 ? 25.783 71.642 2.828 1.00 24.17 145 GLY F CA 1
ATOM 10407 C C . GLY F 1 126 ? 26.954 71.235 3.676 1.00 24.36 145 GLY F C 1
ATOM 10408 O O . GLY F 1 126 ? 27.777 72.080 4.070 1.00 24.82 145 GLY F O 1
ATOM 10409 N N . SER F 1 127 ? 26.999 69.930 3.965 1.00 24.55 146 SER F N 1
ATOM 10410 C CA . SER F 1 127 ? 27.978 69.308 4.825 1.00 24.78 146 SER F CA 1
ATOM 10411 C C . SER F 1 127 ? 29.135 68.658 4.087 1.00 25.37 146 SER F C 1
ATOM 10412 O O . SER F 1 127 ? 30.088 68.177 4.705 1.00 24.89 146 SER F O 1
ATOM 10415 N N . GLY F 1 128 ? 29.054 68.616 2.775 1.00 26.18 147 GLY F N 1
ATOM 10416 C CA . GLY F 1 128 ? 30.105 68.007 1.983 1.00 26.29 147 GLY F CA 1
ATOM 10417 C C . GLY F 1 128 ? 31.369 68.842 1.896 1.00 26.91 147 GLY F C 1
ATOM 10418 O O . GLY F 1 128 ? 31.647 69.707 2.756 1.00 25.85 147 GLY F O 1
ATOM 10419 N N . ASN F 1 129 ? 32.169 68.556 0.879 1.00 27.08 148 ASN F N 1
ATOM 10420 C CA . ASN F 1 129 ? 33.434 69.235 0.737 1.00 28.66 148 ASN F CA 1
ATOM 10421 C C . ASN F 1 129 ? 33.890 69.445 -0.694 1.00 28.43 148 ASN F C 1
ATOM 10422 O O . ASN F 1 129 ? 33.422 68.748 -1.618 1.00 28.92 148 ASN F O 1
ATOM 10427 N N . VAL F 1 130 ? 34.729 70.467 -0.869 1.00 27.15 149 VAL F N 1
ATOM 10428 C CA . VAL F 1 130 ? 35.355 70.775 -2.142 1.00 26.51 149 VAL F CA 1
ATOM 10429 C C . VAL F 1 130 ? 36.845 70.885 -1.866 1.00 26.78 149 VAL F C 1
ATOM 10430 O O . VAL F 1 130 ? 37.240 71.582 -0.908 1.00 26.05 149 VAL F O 1
ATOM 10434 N N . GLU F 1 131 ? 37.671 70.180 -2.649 1.00 27.08 150 GLU F N 1
ATOM 10435 C CA . GLU F 1 131 ? 39.133 70.246 -2.515 1.00 28.04 150 GLU F CA 1
ATOM 10436 C C . GLU F 1 131 ? 39.849 70.543 -3.822 1.00 28.02 150 GLU F C 1
ATOM 10437 O O . GLU F 1 131 ? 39.785 69.737 -4.769 1.00 27.76 150 GLU F O 1
ATOM 10443 N N . LEU F 1 132 ? 40.537 71.688 -3.859 1.00 27.68 151 LEU F N 1
ATOM 10444 C CA . LEU F 1 132 ? 41.396 72.039 -4.962 1.00 27.85 151 LEU F CA 1
ATOM 10445 C C . LEU F 1 132 ? 42.784 71.627 -4.521 1.00 28.20 151 LEU F C 1
ATOM 10446 O O . LEU F 1 132 ? 43.489 72.369 -3.838 1.00 27.76 151 LEU F O 1
ATOM 10451 N N . ARG F 1 133 ? 43.153 70.405 -4.882 1.00 28.88 152 ARG F N 1
ATOM 10452 C CA . ARG F 1 133 ? 44.401 69.800 -4.419 1.00 30.18 152 ARG F CA 1
ATOM 10453 C C . ARG F 1 133 ? 45.592 70.149 -5.267 1.00 30.01 152 ARG F C 1
ATOM 10454 O O . ARG F 1 133 ? 46.708 70.218 -4.778 1.00 30.29 152 ARG F O 1
ATOM 10462 N N . GLY F 1 134 ? 45.366 70.340 -6.550 1.00 30.59 153 GLY F N 1
ATOM 10463 C CA . GLY F 1 134 ? 46.455 70.693 -7.445 1.00 31.06 153 GLY F CA 1
ATOM 10464 C C . GLY F 1 134 ? 46.705 72.170 -7.380 1.00 30.87 153 GLY F C 1
ATOM 10465 O O . GLY F 1 134 ? 45.868 72.917 -6.882 1.00 31.66 153 GLY F O 1
ATOM 10466 N N . PRO F 1 135 ? 47.856 72.605 -7.887 1.00 30.79 154 PRO F N 1
ATOM 10467 C CA . PRO F 1 135 ? 48.169 74.024 -7.887 1.00 30.67 154 PRO F CA 1
ATOM 10468 C C . PRO F 1 135 ? 47.186 74.778 -8.762 1.00 29.98 154 PRO F C 1
ATOM 10469 O O . PRO F 1 135 ? 46.937 74.360 -9.888 1.00 29.98 154 PRO F O 1
ATOM 10473 N N . VAL F 1 136 ? 46.587 75.827 -8.205 1.00 29.25 155 VAL F N 1
ATOM 10474 C CA . VAL F 1 136 ? 45.654 76.682 -8.915 1.00 28.50 155 VAL F CA 1
ATOM 10475 C C . VAL F 1 136 ? 46.360 77.998 -9.092 1.00 28.75 155 VAL F C 1
ATOM 10476 O O . VAL F 1 136 ? 46.912 78.554 -8.125 1.00 28.97 155 VAL F O 1
ATOM 10480 N N . LYS F 1 137 ? 46.369 78.496 -10.319 1.00 28.30 156 LYS F N 1
ATOM 10481 C CA . LYS F 1 137 ? 47.105 79.702 -10.630 1.00 29.29 156 LYS F CA 1
ATOM 10482 C C . LYS F 1 137 ? 46.317 80.560 -11.595 1.00 28.37 156 LYS F C 1
ATOM 10483 O O . LYS F 1 137 ? 45.727 80.037 -12.543 1.00 28.56 156 LYS F O 1
ATOM 10489 N N . GLY F 1 138 ? 46.304 81.871 -11.362 1.00 27.13 157 GLY F N 1
ATOM 10490 C CA . GLY F 1 138 ? 45.584 82.778 -12.231 1.00 26.54 157 GLY F CA 1
ATOM 10491 C C . GLY F 1 138 ? 44.980 83.992 -11.555 1.00 26.88 157 GLY F C 1
ATOM 10492 O O . GLY F 1 138 ? 45.430 84.448 -10.497 1.00 26.40 157 GLY F O 1
ATOM 10493 N N . TYR F 1 139 ? 43.928 84.519 -12.160 1.00 26.86 158 TYR F N 1
ATOM 10494 C CA . TYR F 1 139 ? 43.477 85.846 -11.802 1.00 27.05 158 TYR F CA 1
ATOM 10495 C C . TYR F 1 139 ? 42.613 85.891 -10.519 1.00 26.95 158 TYR F C 1
ATOM 10496 O O . TYR F 1 139 ? 42.937 86.601 -9.554 1.00 26.39 158 TYR F O 1
ATOM 10505 N N . LYS F 1 140 ? 41.544 85.119 -10.504 1.00 26.78 159 LYS F N 1
ATOM 10506 C CA . LYS F 1 140 ? 40.595 85.166 -9.404 1.00 27.52 159 LYS F CA 1
ATOM 10507 C C . LYS F 1 140 ? 39.989 83.801 -9.026 1.00 26.42 159 LYS F C 1
ATOM 10508 O O . LYS F 1 140 ? 39.574 83.025 -9.885 1.00 25.96 159 LYS F O 1
ATOM 10514 N N . LEU F 1 141 ? 40.003 83.502 -7.738 1.00 25.82 160 LEU F N 1
ATOM 10515 C CA . LEU F 1 141 ? 39.275 82.377 -7.178 1.00 25.84 160 LEU F CA 1
ATOM 10516 C C . LEU F 1 141 ? 38.295 82.940 -6.123 1.00 27.21 160 LEU F C 1
ATOM 10517 O O . LEU F 1 141 ? 38.653 83.796 -5.285 1.00 26.11 160 LEU F O 1
ATOM 10522 N N . GLU F 1 142 ? 37.054 82.486 -6.192 1.00 28.33 161 GLU F N 1
ATOM 10523 C CA . GLU F 1 142 ? 36.058 82.833 -5.201 1.00 30.28 161 GLU F CA 1
ATOM 10524 C C . GLU F 1 142 ? 35.541 81.540 -4.582 1.00 30.82 161 GLU F C 1
ATOM 10525 O O . GLU F 1 142 ? 35.212 80.617 -5.311 1.00 31.60 161 GLU F O 1
ATOM 10531 N N . CYS F 1 143 ? 35.586 81.439 -3.255 1.00 30.84 162 CYS F N 1
ATOM 10532 C CA . CYS F 1 143 ? 35.102 80.270 -2.497 1.00 31.35 162 CYS F CA 1
ATOM 10533 C C . CYS F 1 143 ? 33.992 80.630 -1.519 1.00 31.36 162 CYS F C 1
ATOM 10534 O O . CYS F 1 143 ? 34.259 81.167 -0.425 1.00 32.20 162 CYS F O 1
ATOM 10537 N N . ASN F 1 144 ? 32.771 80.281 -1.884 1.00 30.50 163 ASN F N 1
ATOM 10538 C CA . ASN F 1 144 ? 31.603 80.602 -1.111 1.00 30.16 163 ASN F CA 1
ATOM 10539 C C . ASN F 1 144 ? 30.980 79.351 -0.562 1.00 30.82 163 ASN F C 1
ATOM 10540 O O . ASN F 1 144 ? 30.799 78.341 -1.293 1.00 30.55 163 ASN F O 1
ATOM 10558 N N . ALA F 1 146 ? 27.764 77.951 2.417 1.00 28.89 165 ALA F N 1
ATOM 10559 C CA . ALA F 1 146 ? 26.731 78.056 3.404 1.00 28.02 165 ALA F CA 1
ATOM 10560 C C . ALA F 1 146 ? 26.565 76.627 3.920 1.00 27.69 165 ALA F C 1
ATOM 10561 O O . ALA F 1 146 ? 26.171 75.696 3.163 1.00 26.64 165 ALA F O 1
ATOM 10563 N N . GLY F 1 147 ? 26.899 76.427 5.183 1.00 25.44 166 GLY F N 1
ATOM 10564 C CA . GLY F 1 147 ? 26.693 75.131 5.787 1.00 25.68 166 GLY F CA 1
ATOM 10565 C C . GLY F 1 147 ? 27.792 74.707 6.721 1.00 25.20 166 GLY F C 1
ATOM 10566 O O . GLY F 1 147 ? 28.625 75.516 7.109 1.00 24.84 166 GLY F O 1
ATOM 10567 N N . SER F 1 148 ? 27.767 73.429 7.077 1.00 25.04 167 SER F N 1
ATOM 10568 C CA . SER F 1 148 ? 28.694 72.862 8.046 1.00 25.40 167 SER F CA 1
ATOM 10569 C C . SER F 1 148 ? 29.890 72.198 7.357 1.00 25.05 167 SER F C 1
ATOM 10570 O O . SER F 1 148 ? 30.786 71.703 8.002 1.00 24.27 167 SER F O 1
ATOM 10573 N N . GLY F 1 149 ? 29.911 72.181 6.041 1.00 25.50 168 GLY F N 1
ATOM 10574 C CA . GLY F 1 149 ? 30.955 71.467 5.337 1.00 25.84 168 GLY F CA 1
ATOM 10575 C C . GLY F 1 149 ? 32.220 72.295 5.195 1.00 26.31 168 GLY F C 1
ATOM 10576 O O . GLY F 1 149 ? 32.481 73.230 5.981 1.00 26.63 168 GLY F O 1
ATOM 10577 N N . ASN F 1 150 ? 33.036 71.937 4.210 1.00 26.44 169 ASN F N 1
ATOM 10578 C CA . ASN F 1 150 ? 34.294 72.637 4.014 1.00 27.11 169 ASN F CA 1
ATOM 10579 C C . ASN F 1 150 ? 34.858 72.704 2.599 1.00 26.79 169 ASN F C 1
ATOM 10580 O O . ASN F 1 150 ? 34.593 71.844 1.748 1.00 26.58 169 ASN F O 1
ATOM 10585 N N . ILE F 1 151 ? 35.645 73.746 2.372 1.00 26.19 170 ILE F N 1
ATOM 10586 C CA . ILE F 1 151 ? 36.368 73.964 1.142 1.00 25.18 170 ILE F CA 1
ATOM 10587 C C . ILE F 1 151 ? 37.824 74.128 1.539 1.00 25.51 170 ILE F C 1
ATOM 10588 O O . ILE F 1 151 ? 38.123 74.912 2.460 1.00 25.45 170 ILE F O 1
ATOM 10593 N N . ILE F 1 152 ? 38.713 73.368 0.899 1.00 24.87 171 ILE F N 1
ATOM 10594 C CA . ILE F 1 152 ? 40.133 73.539 1.040 1.00 25.36 171 ILE F CA 1
ATOM 10595 C C . ILE F 1 152 ? 40.787 73.738 -0.337 1.00 25.91 171 ILE F C 1
ATOM 10596 O O . ILE F 1 152 ? 40.486 73.027 -1.299 1.00 25.78 171 ILE F O 1
ATOM 10601 N N . ALA F 1 153 ? 41.647 74.747 -0.436 1.00 26.13 172 ALA F N 1
ATOM 10602 C CA . ALA F 1 153 ? 42.487 74.985 -1.614 1.00 26.27 172 ALA F CA 1
ATOM 10603 C C . ALA F 1 153 ? 43.929 74.870 -1.145 1.00 26.88 172 ALA F C 1
ATOM 10604 O O . ALA F 1 153 ? 44.437 75.734 -0.413 1.00 27.26 172 ALA F O 1
ATOM 10606 N N . LYS F 1 154 ? 44.598 73.812 -1.567 1.00 27.22 173 LYS F N 1
ATOM 10607 C CA . LYS F 1 154 ? 45.880 73.452 -0.978 1.00 28.38 173 LYS F CA 1
ATOM 10608 C C . LYS F 1 154 ? 47.077 74.168 -1.577 1.00 27.73 173 LYS F C 1
ATOM 10609 O O . LYS F 1 154 ? 48.163 74.154 -0.988 1.00 28.47 173 LYS F O 1
ATOM 10615 N N . ASP F 1 155 ? 46.903 74.824 -2.709 1.00 27.42 174 ASP F N 1
ATOM 10616 C CA . ASP F 1 155 ? 48.071 75.364 -3.409 1.00 27.67 174 ASP F CA 1
ATOM 10617 C C . ASP F 1 155 ? 47.652 76.392 -4.435 1.00 27.38 174 ASP F C 1
ATOM 10618 O O . ASP F 1 155 ? 47.506 76.078 -5.605 1.00 28.66 174 ASP F O 1
ATOM 10623 N N . ILE F 1 156 ? 47.493 77.631 -3.995 1.00 26.63 175 ILE F N 1
ATOM 10624 C CA . ILE F 1 156 ? 47.004 78.706 -4.852 1.00 25.30 175 ILE F CA 1
ATOM 10625 C C . ILE F 1 156 ? 48.039 79.772 -5.107 1.00 24.86 175 ILE F C 1
ATOM 10626 O O . ILE F 1 156 ? 48.917 80.019 -4.277 1.00 24.24 175 ILE F O 1
ATOM 10631 N N . GLN F 1 157 ? 47.896 80.406 -6.266 1.00 25.16 176 GLN F N 1
ATOM 10632 C CA . GLN F 1 157 ? 48.723 81.514 -6.688 1.00 25.73 176 GLN F CA 1
ATOM 10633 C C . GLN F 1 157 ? 47.867 82.428 -7.538 1.00 25.09 176 GLN F C 1
ATOM 10634 O O . GLN F 1 157 ? 47.651 82.192 -8.716 1.00 24.27 176 GLN F O 1
ATOM 10640 N N . LEU F 1 158 ? 47.378 83.490 -6.909 1.00 25.69 177 LEU F N 1
ATOM 10641 C CA . LEU F 1 158 ? 46.298 84.278 -7.468 1.00 25.78 177 LEU F CA 1
ATOM 10642 C C . LEU F 1 158 ? 46.548 85.770 -7.341 1.00 25.86 177 LEU F C 1
ATOM 10643 O O . LEU F 1 158 ? 47.219 86.209 -6.428 1.00 25.76 177 LEU F O 1
ATOM 10648 N N . ASP F 1 159 ? 45.959 86.554 -8.233 1.00 26.25 178 ASP F N 1
ATOM 10649 C CA . ASP F 1 159 ? 45.897 87.994 -8.034 1.00 26.59 178 ASP F CA 1
ATOM 10650 C C . ASP F 1 159 ? 44.795 88.325 -7.005 1.00 26.62 178 ASP F C 1
ATOM 10651 O O . ASP F 1 159 ? 44.984 89.221 -6.169 1.00 26.78 178 ASP F O 1
ATOM 10656 N N . ASN F 1 160 ? 43.667 87.617 -7.072 1.00 25.72 179 ASN F N 1
ATOM 10657 C CA . ASN F 1 160 ? 42.539 87.865 -6.174 1.00 26.03 179 ASN F CA 1
ATOM 10658 C C . ASN F 1 160 ? 41.939 86.615 -5.597 1.00 25.93 179 ASN F C 1
ATOM 10659 O O . ASN F 1 160 ? 41.705 85.651 -6.335 1.00 25.06 179 ASN F O 1
ATOM 10664 N N . LEU F 1 161 ? 41.668 86.652 -4.283 1.00 25.44 180 LEU F N 1
ATOM 10665 C CA . LEU F 1 161 ? 40.959 85.587 -3.587 1.00 24.92 180 LEU F CA 1
ATOM 10666 C C . LEU F 1 161 ? 39.819 86.182 -2.790 1.00 25.31 180 LEU F C 1
ATOM 10667 O O . LEU F 1 161 ? 40.006 87.148 -2.051 1.00 25.33 180 LEU F O 1
ATOM 10672 N N . SER F 1 162 ? 38.633 85.601 -2.926 1.00 25.81 181 SER F N 1
ATOM 10673 C CA . SER F 1 162 ? 37.500 85.983 -2.124 1.00 26.93 181 SER F CA 1
ATOM 10674 C C . SER F 1 162 ? 36.856 84.743 -1.493 1.00 27.25 181 SER F C 1
ATOM 10675 O O . SER F 1 162 ? 36.430 83.825 -2.202 1.00 26.98 181 SER F O 1
ATOM 10678 N N . CYS F 1 163 ? 36.778 84.716 -0.164 1.00 27.06 182 CYS F N 1
ATOM 10679 C CA . CYS F 1 163 ? 36.109 83.634 0.541 1.00 26.99 182 CYS F CA 1
ATOM 10680 C C . CYS F 1 163 ? 34.990 84.129 1.431 1.00 26.75 182 CYS F C 1
ATOM 10681 O O . CYS F 1 163 ? 35.229 84.998 2.295 1.00 26.74 182 CYS F O 1
ATOM 10684 N N . SER F 1 164 ? 33.802 83.542 1.274 1.00 25.90 183 SER F N 1
ATOM 10685 C CA . SER F 1 164 ? 32.657 83.880 2.105 1.00 25.73 183 SER F CA 1
ATOM 10686 C C . SER F 1 164 ? 32.044 82.626 2.684 1.00 25.58 183 SER F C 1
ATOM 10687 O O . SER F 1 164 ? 31.687 81.706 1.943 1.00 25.90 183 SER F O 1
ATOM 10690 N N . LEU F 1 165 ? 31.940 82.615 4.008 1.00 24.63 184 LEU F N 1
ATOM 10691 C CA . LEU F 1 165 ? 31.408 81.511 4.772 1.00 25.38 184 LEU F CA 1
ATOM 10692 C C . LEU F 1 165 ? 30.188 81.986 5.569 1.00 24.71 184 LEU F C 1
ATOM 10693 O O . LEU F 1 165 ? 30.273 82.978 6.352 1.00 24.16 184 LEU F O 1
ATOM 10698 N N . ALA F 1 166 ? 29.053 81.324 5.328 1.00 23.71 185 ALA F N 1
ATOM 10699 C CA . ALA F 1 166 ? 27.860 81.443 6.161 1.00 23.51 185 ALA F CA 1
ATOM 10700 C C . ALA F 1 166 ? 27.706 80.125 6.921 1.00 23.92 185 ALA F C 1
ATOM 10701 O O . ALA F 1 166 ? 27.963 79.031 6.394 1.00 23.56 185 ALA F O 1
ATOM 10703 N N . SER F 1 167 ? 27.338 80.242 8.187 1.00 23.89 186 SER F N 1
ATOM 10704 C CA . SER F 1 167 ? 27.083 79.100 9.069 1.00 24.72 186 SER F CA 1
ATOM 10705 C C . SER F 1 167 ? 28.342 78.557 9.712 1.00 24.56 186 SER F C 1
ATOM 10706 O O . SER F 1 167 ? 29.273 79.301 9.950 1.00 25.10 186 SER F O 1
ATOM 10709 N N . SER F 1 168 ? 28.371 77.263 10.004 1.00 24.86 187 SER F N 1
ATOM 10710 C CA . SER F 1 168 ? 29.352 76.733 10.924 1.00 25.37 187 SER F CA 1
ATOM 10711 C C . SER F 1 168 ? 30.562 76.041 10.333 1.00 25.10 187 SER F C 1
ATOM 10712 O O . SER F 1 168 ? 31.391 75.539 11.079 1.00 25.27 187 SER F O 1
ATOM 10715 N N . GLY F 1 169 ? 30.681 76.017 9.019 1.00 25.58 188 GLY F N 1
ATOM 10716 C CA . GLY F 1 169 ? 31.730 75.262 8.341 1.00 25.45 188 GLY F CA 1
ATOM 10717 C C . GLY F 1 169 ? 33.111 75.896 8.364 1.00 25.81 188 GLY F C 1
ATOM 10718 O O . GLY F 1 169 ? 33.453 76.680 9.243 1.00 24.31 188 GLY F O 1
ATOM 10719 N N . GLU F 1 170 ? 33.905 75.556 7.358 1.00 25.94 189 GLU F N 1
ATOM 10720 C CA . GLU F 1 170 ? 35.319 75.915 7.340 1.00 26.16 189 GLU F CA 1
ATOM 10721 C C . GLU F 1 170 ? 35.876 76.084 5.917 1.00 25.18 189 GLU F C 1
ATOM 10722 O O . GLU F 1 170 ? 35.638 75.241 5.049 1.00 24.07 189 GLU F O 1
ATOM 10728 N N . ILE F 1 171 ? 36.595 77.175 5.693 1.00 23.62 190 ILE F N 1
ATOM 10729 C CA . ILE F 1 171 ? 37.353 77.379 4.461 1.00 23.48 190 ILE F CA 1
ATOM 10730 C C . ILE F 1 171 ? 38.813 77.488 4.834 1.00 24.14 190 ILE F C 1
ATOM 10731 O O . ILE F 1 171 ? 39.184 78.241 5.768 1.00 24.01 190 ILE F O 1
ATOM 10736 N N . GLU F 1 172 ? 39.635 76.706 4.146 1.00 24.08 191 GLU F N 1
ATOM 10737 C CA . GLU F 1 172 ? 41.076 76.728 4.326 1.00 24.68 191 GLU F CA 1
ATOM 10738 C C . GLU F 1 172 ? 41.792 76.972 2.997 1.00 24.48 191 GLU F C 1
ATOM 10739 O O . GLU F 1 172 ? 41.491 76.318 1.985 1.00 24.50 191 GLU F O 1
ATOM 10745 N N . VAL F 1 173 ? 42.723 77.921 3.000 1.00 24.37 192 VAL F N 1
ATOM 10746 C CA . VAL F 1 173 ? 43.447 78.319 1.792 1.00 24.15 192 VAL F CA 1
ATOM 10747 C C . VAL F 1 173 ? 44.933 78.420 2.076 1.00 24.48 192 VAL F C 1
ATOM 10748 O O . VAL F 1 173 ? 45.360 78.943 3.131 1.00 25.25 192 VAL F O 1
ATOM 10752 N N . ILE F 1 174 ? 45.721 77.876 1.149 1.00 24.44 193 ILE F N 1
ATOM 10753 C CA . ILE F 1 174 ? 47.167 77.786 1.288 1.00 24.31 193 ILE F CA 1
ATOM 10754 C C . ILE F 1 174 ? 47.804 78.217 -0.022 1.00 24.51 193 ILE F C 1
ATOM 10755 O O . ILE F 1 174 ? 47.463 77.698 -1.089 1.00 24.38 193 ILE F O 1
ATOM 10760 N N . GLY F 1 175 ? 48.730 79.156 0.060 1.00 24.66 194 GLY F N 1
ATOM 10761 C CA . GLY F 1 175 ? 49.456 79.638 -1.119 1.00 24.25 194 GLY F CA 1
ATOM 10762 C C . GLY F 1 175 ? 49.861 81.082 -1.009 1.00 24.18 194 GLY F C 1
ATOM 10763 O O . GLY F 1 175 ? 50.251 81.552 0.079 1.00 24.73 194 GLY F O 1
ATOM 10764 N N . THR F 1 176 ? 49.751 81.785 -2.131 1.00 24.16 195 THR F N 1
ATOM 10765 C CA A THR F 1 176 ? 50.063 83.213 -2.211 0.50 24.31 195 THR F CA 1
ATOM 10766 C CA B THR F 1 176 ? 50.063 83.210 -2.207 0.50 23.94 195 THR F CA 1
ATOM 10767 C C . THR F 1 176 ? 48.986 83.909 -3.029 1.00 24.48 195 THR F C 1
ATOM 10768 O O . THR F 1 176 ? 48.537 83.378 -4.069 1.00 25.04 195 THR F O 1
ATOM 10775 N N A VAL F 1 177 ? 48.581 85.094 -2.572 0.50 24.11 196 VAL F N 1
ATOM 10776 N N B VAL F 1 177 ? 48.588 85.096 -2.576 0.50 23.97 196 VAL F N 1
ATOM 10777 C CA A VAL F 1 177 ? 47.601 85.910 -3.265 0.50 24.00 196 VAL F CA 1
ATOM 10778 C CA B VAL F 1 177 ? 47.607 85.907 -3.267 0.50 23.81 196 VAL F CA 1
ATOM 10779 C C A VAL F 1 177 ? 47.998 87.369 -3.090 0.50 24.26 196 VAL F C 1
ATOM 10780 C C B VAL F 1 177 ? 48.002 87.368 -3.093 0.50 24.16 196 VAL F C 1
ATOM 10781 O O A VAL F 1 177 ? 48.613 87.735 -2.085 0.50 24.24 196 VAL F O 1
ATOM 10782 O O B VAL F 1 177 ? 48.620 87.734 -2.089 0.50 24.14 196 VAL F O 1
ATOM 10789 N N . ASP F 1 178 ? 47.667 88.202 -4.072 1.00 24.34 197 ASP F N 1
ATOM 10790 C CA . ASP F 1 178 ? 47.935 89.613 -3.963 1.00 24.92 197 ASP F CA 1
ATOM 10791 C C . ASP F 1 178 ? 46.884 90.279 -3.037 1.00 25.23 197 ASP F C 1
ATOM 10792 O O . ASP F 1 178 ? 47.254 90.908 -2.035 1.00 25.01 197 ASP F O 1
ATOM 10797 N N . ARG F 1 179 ? 45.603 90.130 -3.385 1.00 25.26 198 ARG F N 1
ATOM 10798 C CA . ARG F 1 179 ? 44.493 90.710 -2.632 1.00 26.27 198 ARG F CA 1
ATOM 10799 C C . ARG F 1 179 ? 43.514 89.637 -2.198 1.00 25.99 198 ARG F C 1
ATOM 10800 O O . ARG F 1 179 ? 43.105 88.812 -3.013 1.00 26.81 198 ARG F O 1
ATOM 10808 N N . ALA F 1 180 ? 43.171 89.643 -0.908 1.00 24.99 199 ALA F N 1
ATOM 10809 C CA . ALA F 1 180 ? 42.277 88.654 -0.305 1.00 24.15 199 ALA F CA 1
ATOM 10810 C C . ALA F 1 180 ? 41.117 89.301 0.417 1.00 23.95 199 ALA F C 1
ATOM 10811 O O . ALA F 1 180 ? 41.239 90.341 1.077 1.00 23.02 199 ALA F O 1
ATOM 10813 N N . SER F 1 181 ? 39.978 88.648 0.331 1.00 23.94 200 SER F N 1
ATOM 10814 C CA . SER F 1 181 ? 38.830 89.061 1.079 1.00 23.89 200 SER F CA 1
ATOM 10815 C C . SER F 1 181 ? 38.254 87.842 1.786 1.00 23.24 200 SER F C 1
ATOM 10816 O O . SER F 1 181 ? 37.903 86.860 1.136 1.00 22.97 200 SER F O 1
ATOM 10819 N N . PHE F 1 182 ? 38.253 87.879 3.119 1.00 22.82 201 PHE F N 1
ATOM 10820 C CA . PHE F 1 182 ? 37.767 86.791 3.966 1.00 23.00 201 PHE F CA 1
ATOM 10821 C C . PHE F 1 182 ? 36.542 87.242 4.768 1.00 23.17 201 PHE F C 1
ATOM 10822 O O . PHE F 1 182 ? 36.628 88.174 5.561 1.00 22.76 201 PHE F O 1
ATOM 10830 N N . ASN F 1 183 ? 35.412 86.567 4.582 1.00 23.74 202 ASN F N 1
ATOM 10831 C CA . ASN F 1 183 ? 34.175 86.906 5.248 1.00 24.02 202 ASN F CA 1
ATOM 10832 C C . ASN F 1 183 ? 33.508 85.734 5.954 1.00 24.44 202 ASN F C 1
ATOM 10833 O O . ASN F 1 183 ? 33.307 84.684 5.350 1.00 25.42 202 ASN F O 1
ATOM 10838 N N . VAL F 1 184 ? 33.159 85.919 7.227 1.00 23.73 203 VAL F N 1
ATOM 10839 C CA . VAL F 1 184 ? 32.417 84.935 7.982 1.00 23.09 203 VAL F CA 1
ATOM 10840 C C . VAL F 1 184 ? 31.149 85.542 8.594 1.00 23.30 203 VAL F C 1
ATOM 10841 O O . VAL F 1 184 ? 31.212 86.584 9.295 1.00 24.13 203 VAL F O 1
ATOM 10845 N N . ALA F 1 185 ? 30.012 84.900 8.313 1.00 22.35 204 ALA F N 1
ATOM 10846 C CA . ALA F 1 185 ? 28.713 85.225 8.918 1.00 22.66 204 ALA F CA 1
ATOM 10847 C C . ALA F 1 185 ? 28.189 83.950 9.579 1.00 23.01 204 ALA F C 1
ATOM 10848 O O . ALA F 1 185 ? 27.504 83.133 8.922 1.00 24.27 204 ALA F O 1
ATOM 10850 N N . GLY F 1 186 ? 28.502 83.789 10.854 1.00 22.22 205 GLY F N 1
ATOM 10851 C CA . GLY F 1 186 ? 28.137 82.614 11.618 1.00 22.55 205 GLY F CA 1
ATOM 10852 C C . GLY F 1 186 ? 29.293 82.198 12.501 1.00 22.78 205 GLY F C 1
ATOM 10853 O O . GLY F 1 186 ? 30.231 82.965 12.705 1.00 23.11 205 GLY F O 1
ATOM 10854 N N . SER F 1 187 ? 29.256 80.958 12.976 1.00 22.74 206 SER F N 1
ATOM 10855 C CA . SER F 1 187 ? 30.240 80.464 13.937 1.00 23.26 206 SER F CA 1
ATOM 10856 C C . SER F 1 187 ? 31.437 79.799 13.281 1.00 23.62 206 SER F C 1
ATOM 10857 O O . SER F 1 187 ? 32.347 79.369 13.973 1.00 24.50 206 SER F O 1
ATOM 10860 N N . GLY F 1 188 ? 31.448 79.708 11.956 1.00 24.03 207 GLY F N 1
ATOM 10861 C CA . GLY F 1 188 ? 32.497 78.979 11.251 1.00 23.92 207 GLY F CA 1
ATOM 10862 C C . GLY F 1 188 ? 33.864 79.668 11.231 1.00 24.55 207 GLY F C 1
ATOM 10863 O O . GLY F 1 188 ? 34.086 80.714 11.888 1.00 23.13 207 GLY F O 1
ATOM 10864 N N . GLU F 1 189 ? 34.766 79.110 10.432 1.00 23.53 208 GLU F N 1
ATOM 10865 C CA . GLU F 1 189 ? 36.161 79.516 10.481 1.00 24.76 208 GLU F CA 1
ATOM 10866 C C . GLU F 1 189 ? 36.848 79.569 9.113 1.00 23.97 208 GLU F C 1
ATOM 10867 O O . GLU F 1 189 ? 36.658 78.679 8.287 1.00 23.04 208 GLU F O 1
ATOM 10873 N N . ILE F 1 190 ? 37.642 80.608 8.887 1.00 23.50 209 ILE F N 1
ATOM 10874 C CA . ILE F 1 190 ? 38.551 80.652 7.760 1.00 23.02 209 ILE F CA 1
ATOM 10875 C C . ILE F 1 190 ? 39.999 80.506 8.267 1.00 23.62 209 ILE F C 1
ATOM 10876 O O . ILE F 1 190 ? 40.472 81.245 9.140 1.00 22.90 209 ILE F O 1
ATOM 10881 N N . LYS F 1 191 ? 40.680 79.513 7.728 1.00 23.78 210 LYS F N 1
ATOM 10882 C CA . LYS F 1 191 ? 42.061 79.238 8.035 1.00 24.43 210 LYS F CA 1
ATOM 10883 C C . LYS F 1 191 ? 42.945 79.659 6.864 1.00 23.77 210 LYS F C 1
ATOM 10884 O O . LYS F 1 191 ? 43.017 78.973 5.825 1.00 24.06 210 LYS F O 1
ATOM 10890 N N . ALA F 1 192 ? 43.629 80.771 7.026 1.00 23.19 211 ALA F N 1
ATOM 10891 C CA . ALA F 1 192 ? 44.432 81.337 5.951 1.00 23.05 211 ALA F CA 1
ATOM 10892 C C . ALA F 1 192 ? 45.808 81.808 6.423 1.00 23.05 211 ALA F C 1
ATOM 10893 O O . ALA F 1 192 ? 46.408 82.645 5.783 1.00 23.61 211 ALA F O 1
ATOM 10895 N N . PHE F 1 193 ? 46.319 81.259 7.525 1.00 23.51 212 PHE F N 1
ATOM 10896 C CA . PHE F 1 193 ? 47.668 81.635 8.026 1.00 24.39 212 PHE F CA 1
ATOM 10897 C C . PHE F 1 193 ? 48.763 81.310 7.022 1.00 25.42 212 PHE F C 1
ATOM 10898 O O . PHE F 1 193 ? 49.791 81.944 6.990 1.00 25.09 212 PHE F O 1
ATOM 10906 N N . ASP F 1 194 ? 48.508 80.303 6.204 1.00 27.13 213 ASP F N 1
ATOM 10907 C CA . ASP F 1 194 ? 49.438 79.830 5.206 1.00 28.69 213 ASP F CA 1
ATOM 10908 C C . ASP F 1 194 ? 49.101 80.290 3.810 1.00 28.16 213 ASP F C 1
ATOM 10909 O O . ASP F 1 194 ? 49.551 79.706 2.821 1.00 27.51 213 ASP F O 1
ATOM 10914 N N . CYS F 1 195 ? 48.282 81.330 3.743 1.00 28.15 214 CYS F N 1
ATOM 10915 C CA . CYS F 1 195 ? 47.998 82.004 2.509 1.00 28.28 214 CYS F CA 1
ATOM 10916 C C . CYS F 1 195 ? 48.546 83.419 2.637 1.00 28.01 214 CYS F C 1
ATOM 10917 O O . CYS F 1 195 ? 47.961 84.280 3.276 1.00 28.25 214 CYS F O 1
ATOM 10920 N N . GLN F 1 196 ? 49.712 83.651 2.057 1.00 28.47 215 GLN F N 1
ATOM 10921 C CA . GLN F 1 196 ? 50.351 84.955 2.177 1.00 28.18 215 GLN F CA 1
ATOM 10922 C C . GLN F 1 196 ? 49.675 85.936 1.252 1.00 27.16 215 GLN F C 1
ATOM 10923 O O . GLN F 1 196 ? 49.774 85.828 0.031 1.00 27.21 215 GLN F O 1
ATOM 10929 N N . ALA F 1 197 ? 48.989 86.894 1.846 1.00 25.90 216 ALA F N 1
ATOM 10930 C CA . ALA F 1 197 ? 48.360 87.952 1.086 1.00 25.27 216 ALA F CA 1
ATOM 10931 C C . ALA F 1 197 ? 49.168 89.221 1.243 1.00 24.74 216 ALA F C 1
ATOM 10932 O O . ALA F 1 197 ? 49.746 89.467 2.294 1.00 24.21 216 ALA F O 1
ATOM 10934 N N . ARG F 1 198 ? 49.162 90.058 0.218 1.00 24.89 217 ARG F N 1
ATOM 10935 C CA . ARG F 1 198 ? 49.759 91.372 0.345 1.00 25.27 217 ARG F CA 1
ATOM 10936 C C . ARG F 1 198 ? 48.788 92.289 1.082 1.00 25.42 217 ARG F C 1
ATOM 10937 O O . ARG F 1 198 ? 49.171 92.937 2.054 1.00 23.84 217 ARG F O 1
ATOM 10945 N N . LYS F 1 199 ? 47.549 92.351 0.580 1.00 25.81 218 LYS F N 1
ATOM 10946 C CA . LYS F 1 199 ? 46.473 93.104 1.216 1.00 26.24 218 LYS F CA 1
ATOM 10947 C C . LYS F 1 199 ? 45.298 92.169 1.480 1.00 25.49 218 LYS F C 1
ATOM 10948 O O . LYS F 1 199 ? 44.919 91.381 0.600 1.00 25.71 218 LYS F O 1
ATOM 10954 N N . ALA F 1 200 ? 44.731 92.266 2.680 1.00 24.85 219 ALA F N 1
ATOM 10955 C CA . ALA F 1 200 ? 43.575 91.448 3.105 1.00 24.37 219 ALA F CA 1
ATOM 10956 C C . ALA F 1 200 ? 42.549 92.282 3.847 1.00 24.42 219 ALA F C 1
ATOM 10957 O O . ALA F 1 200 ? 42.883 93.164 4.660 1.00 23.77 219 ALA F O 1
ATOM 10959 N N . GLU F 1 201 ? 41.291 91.993 3.549 1.00 24.92 220 GLU F N 1
ATOM 10960 C CA . GLU F 1 201 ? 40.172 92.475 4.311 1.00 25.90 220 GLU F CA 1
ATOM 10961 C C . GLU F 1 201 ? 39.483 91.283 4.971 1.00 25.14 220 GLU F C 1
ATOM 10962 O O . GLU F 1 201 ? 39.222 90.286 4.303 1.00 24.75 220 GLU F O 1
ATOM 10968 N N . CYS F 1 202 ? 39.162 91.418 6.256 1.00 23.87 221 CYS F N 1
ATOM 10969 C CA . CYS F 1 202 ? 38.531 90.382 7.042 1.00 23.62 221 CYS F CA 1
ATOM 10970 C C . CYS F 1 202 ? 37.305 90.931 7.750 1.00 23.11 221 CYS F C 1
ATOM 10971 O O . CYS F 1 202 ? 37.405 91.963 8.435 1.00 23.40 221 CYS F O 1
ATOM 10974 N N . ASN F 1 203 ? 36.184 90.221 7.610 1.00 21.79 222 ASN F N 1
ATOM 10975 C CA . ASN F 1 203 ? 34.898 90.594 8.189 1.00 21.44 222 ASN F CA 1
ATOM 10976 C C . ASN F 1 203 ? 34.251 89.413 8.858 1.00 21.72 222 ASN F C 1
ATOM 10977 O O . ASN F 1 203 ? 34.049 88.355 8.204 1.00 21.31 222 ASN F O 1
ATOM 10982 N N . ILE F 1 204 ? 33.952 89.580 10.146 1.00 21.12 223 ILE F N 1
ATOM 10983 C CA . ILE F 1 204 ? 33.189 88.605 10.905 1.00 21.41 223 ILE F CA 1
ATOM 10984 C C . ILE F 1 204 ? 31.924 89.239 11.446 1.00 21.25 223 ILE F C 1
ATOM 10985 O O . ILE F 1 204 ? 31.965 90.297 12.051 1.00 19.86 223 ILE F O 1
ATOM 10990 N N . ALA F 1 205 ? 30.807 88.612 11.118 1.00 21.68 224 ALA F N 1
ATOM 10991 C CA . ALA F 1 205 ? 29.521 88.862 11.745 1.00 22.07 224 ALA F CA 1
ATOM 10992 C C . ALA F 1 205 ? 29.261 87.651 12.650 1.00 22.58 224 ALA F C 1
ATOM 10993 O O . ALA F 1 205 ? 29.269 86.506 12.181 1.00 23.82 224 ALA F O 1
ATOM 10995 N N . SER F 1 206 ? 28.996 87.911 13.932 1.00 24.17 225 SER F N 1
ATOM 10996 C CA . SER F 1 206 ? 28.693 86.883 14.952 1.00 23.98 225 SER F CA 1
ATOM 10997 C C . SER F 1 206 ? 29.991 86.294 15.562 1.00 23.40 225 SER F C 1
ATOM 10998 O O . SER F 1 206 ? 30.900 87.071 15.849 1.00 22.84 225 SER F O 1
ATOM 11001 N N . SER F 1 207 ? 30.086 84.986 15.792 1.00 23.19 226 SER F N 1
ATOM 11002 C CA . SER F 1 207 ? 31.131 84.414 16.639 1.00 24.08 226 SER F CA 1
ATOM 11003 C C . SER F 1 207 ? 32.273 83.627 15.925 1.00 24.75 226 SER F C 1
ATOM 11004 O O . SER F 1 207 ? 33.069 82.960 16.585 1.00 24.48 226 SER F O 1
ATOM 11007 N N . GLY F 1 208 ? 32.378 83.735 14.602 1.00 24.81 227 GLY F N 1
ATOM 11008 C CA . GLY F 1 208 ? 33.376 83.006 13.846 1.00 23.96 227 GLY F CA 1
ATOM 11009 C C . GLY F 1 208 ? 34.785 83.532 14.007 1.00 24.81 227 GLY F C 1
ATOM 11010 O O . GLY F 1 208 ? 35.028 84.513 14.738 1.00 24.33 227 GLY F O 1
ATOM 11011 N N . GLU F 1 209 ? 35.704 82.897 13.279 1.00 24.20 228 GLU F N 1
ATOM 11012 C CA A GLU F 1 209 ? 37.127 83.193 13.388 0.70 25.24 228 GLU F CA 1
ATOM 11013 C CA B GLU F 1 209 ? 37.127 83.147 13.405 0.30 24.26 228 GLU F CA 1
ATOM 11014 C C . GLU F 1 209 ? 37.776 83.240 12.033 1.00 24.19 228 GLU F C 1
ATOM 11015 O O . GLU F 1 209 ? 37.437 82.434 11.149 1.00 23.36 228 GLU F O 1
ATOM 11026 N N . ILE F 1 210 ? 38.723 84.163 11.878 1.00 22.87 229 ILE F N 1
ATOM 11027 C CA . ILE F 1 210 ? 39.562 84.210 10.688 1.00 22.38 229 ILE F CA 1
ATOM 11028 C C . ILE F 1 210 ? 41.006 84.261 11.157 1.00 22.73 229 ILE F C 1
ATOM 11029 O O . ILE F 1 210 ? 41.339 85.009 12.089 1.00 22.72 229 ILE F O 1
ATOM 11034 N N . SER F 1 211 ? 41.858 83.444 10.540 1.00 22.76 230 SER F N 1
ATOM 11035 C CA . SER F 1 211 ? 43.312 83.466 10.771 1.00 22.97 230 SER F CA 1
ATOM 11036 C C . SER F 1 211 ? 43.914 83.867 9.440 1.00 23.29 230 SER F C 1
ATOM 11037 O O . SER F 1 211 ? 43.706 83.151 8.415 1.00 22.80 230 SER F O 1
ATOM 11040 N N . VAL F 1 212 ? 44.607 85.013 9.448 1.00 22.14 231 VAL F N 1
ATOM 11041 C CA . VAL F 1 212 ? 45.042 85.682 8.240 1.00 21.84 231 VAL F CA 1
ATOM 11042 C C . VAL F 1 212 ? 46.546 86.020 8.294 1.00 22.58 231 VAL F C 1
ATOM 11043 O O . VAL F 1 212 ? 47.109 86.220 9.379 1.00 22.45 231 VAL F O 1
ATOM 11047 N N . TYR F 1 213 ? 47.175 86.016 7.113 1.00 22.76 232 TYR F N 1
ATOM 11048 C CA . TYR F 1 213 ? 48.558 86.416 6.913 1.00 23.25 232 TYR F CA 1
ATOM 11049 C C . TYR F 1 213 ? 48.572 87.465 5.825 1.00 23.18 232 TYR F C 1
ATOM 11050 O O . TYR F 1 213 ? 48.316 87.162 4.670 1.00 23.31 232 TYR F O 1
ATOM 11059 N N . ALA F 1 214 ? 48.819 88.716 6.220 1.00 23.66 233 ALA F N 1
ATOM 11060 C CA . ALA F 1 214 ? 48.857 89.846 5.295 1.00 23.92 233 ALA F CA 1
ATOM 11061 C C . ALA F 1 214 ? 50.178 90.555 5.523 1.00 24.13 233 ALA F C 1
ATOM 11062 O O . ALA F 1 214 ? 50.611 90.712 6.658 1.00 24.58 233 ALA F O 1
ATOM 11064 N N . THR F 1 215 ? 50.837 90.957 4.451 1.00 23.91 234 THR F N 1
ATOM 11065 C CA . THR F 1 215 ? 52.179 91.482 4.580 1.00 24.42 234 THR F CA 1
ATOM 11066 C C . THR F 1 215 ? 52.208 92.992 4.569 1.00 25.05 234 THR F C 1
ATOM 11067 O O . THR F 1 215 ? 53.027 93.572 5.269 1.00 24.46 234 THR F O 1
ATOM 11071 N N . GLN F 1 216 ? 51.315 93.623 3.812 1.00 25.54 235 GLN F N 1
ATOM 11072 C CA . GLN F 1 216 ? 51.313 95.074 3.705 1.00 26.41 235 GLN F CA 1
ATOM 11073 C C . GLN F 1 216 ? 50.112 95.744 4.396 1.00 25.82 235 GLN F C 1
ATOM 11074 O O . GLN F 1 216 ? 50.289 96.659 5.205 1.00 24.98 235 GLN F O 1
ATOM 11080 N N . ILE F 1 217 ? 48.906 95.300 4.049 1.00 24.99 236 ILE F N 1
ATOM 11081 C CA . ILE F 1 217 ? 47.658 95.940 4.514 1.00 24.70 236 ILE F CA 1
ATOM 11082 C C . ILE F 1 217 ? 46.679 94.903 5.028 1.00 24.60 236 ILE F C 1
ATOM 11083 O O . ILE F 1 217 ? 46.416 93.890 4.359 1.00 23.96 236 ILE F O 1
ATOM 11088 N N . LEU F 1 218 ? 46.130 95.177 6.207 1.00 24.28 237 LEU F N 1
ATOM 11089 C CA . LEU F 1 218 ? 45.112 94.344 6.816 1.00 23.81 237 LEU F CA 1
ATOM 11090 C C . LEU F 1 218 ? 43.987 95.222 7.351 1.00 24.28 237 LEU F C 1
ATOM 11091 O O . LEU F 1 218 ? 44.200 96.129 8.165 1.00 24.00 237 LEU F O 1
ATOM 11096 N N . ASP F 1 219 ? 42.795 94.905 6.898 1.00 24.32 238 ASP F N 1
ATOM 11097 C CA . ASP F 1 219 ? 41.587 95.563 7.287 1.00 26.09 238 ASP F CA 1
ATOM 11098 C C . ASP F 1 219 ? 40.731 94.566 8.052 1.00 24.93 238 ASP F C 1
ATOM 11099 O O . ASP F 1 219 ? 40.263 93.577 7.488 1.00 24.71 238 ASP F O 1
ATOM 11104 N N . ALA F 1 220 ? 40.588 94.793 9.348 1.00 23.78 239 ALA F N 1
ATOM 11105 C CA . ALA F 1 220 ? 40.056 93.802 10.281 1.00 22.95 239 ALA F CA 1
ATOM 11106 C C . ALA F 1 220 ? 38.795 94.373 10.920 1.00 23.13 239 ALA F C 1
ATOM 11107 O O . ALA F 1 220 ? 38.855 95.415 11.613 1.00 23.55 239 ALA F O 1
ATOM 11109 N N . ASN F 1 221 ? 37.662 93.697 10.666 1.00 22.70 240 ASN F N 1
ATOM 11110 C CA . ASN F 1 221 ? 36.327 94.138 11.073 1.00 22.78 240 ASN F CA 1
ATOM 11111 C C . ASN F 1 221 ? 35.542 93.003 11.737 1.00 22.74 240 ASN F C 1
ATOM 11112 O O . ASN F 1 221 ? 35.397 91.922 11.149 1.00 22.84 240 ASN F O 1
ATOM 11117 N N . ILE F 1 222 ? 35.029 93.254 12.941 1.00 21.60 241 ILE F N 1
ATOM 11118 C CA . ILE F 1 222 ? 34.240 92.298 13.692 1.00 21.08 241 ILE F CA 1
ATOM 11119 C C . ILE F 1 222 ? 33.008 93.004 14.222 1.00 21.54 241 ILE F C 1
ATOM 11120 O O . ILE F 1 222 ? 33.090 94.104 14.824 1.00 21.31 241 ILE F O 1
ATOM 11125 N N . VAL F 1 223 ? 31.865 92.396 13.941 1.00 21.35 242 VAL F N 1
ATOM 11126 C CA . VAL F 1 223 ? 30.598 92.741 14.584 1.00 20.79 242 VAL F CA 1
ATOM 11127 C C . VAL F 1 223 ? 30.128 91.492 15.286 1.00 20.89 242 VAL F C 1
ATOM 11128 O O . VAL F 1 223 ? 29.610 90.567 14.658 1.00 21.32 242 VAL F O 1
ATOM 11132 N N . GLY F 1 224 ? 30.341 91.434 16.589 1.00 21.20 243 GLY F N 1
ATOM 11133 C CA . GLY F 1 224 ? 30.021 90.232 17.369 1.00 20.96 243 GLY F CA 1
ATOM 11134 C C . GLY F 1 224 ? 31.135 89.840 18.314 1.00 20.88 243 GLY F C 1
ATOM 11135 O O . GLY F 1 224 ? 31.960 90.678 18.695 1.00 21.83 243 GLY F O 1
ATOM 11136 N N . SER F 1 225 ? 31.136 88.571 18.707 1.00 21.31 244 SER F N 1
ATOM 11137 C CA . SER F 1 225 ? 32.121 87.991 19.619 1.00 22.68 244 SER F CA 1
ATOM 11138 C C . SER F 1 225 ? 33.269 87.281 18.903 1.00 23.57 244 SER F C 1
ATOM 11139 O O . SER F 1 225 ? 34.140 86.696 19.556 1.00 23.42 244 SER F O 1
ATOM 11142 N N . GLY F 1 226 ? 33.263 87.299 17.569 1.00 23.70 245 GLY F N 1
ATOM 11143 C CA . GLY F 1 226 ? 34.315 86.637 16.805 1.00 22.98 245 GLY F CA 1
ATOM 11144 C C . GLY F 1 226 ? 35.743 87.129 16.992 1.00 23.04 245 GLY F C 1
ATOM 11145 O O . GLY F 1 226 ? 35.997 88.112 17.695 1.00 22.09 245 GLY F O 1
ATOM 11146 N N . GLU F 1 227 ? 36.682 86.437 16.351 1.00 22.70 246 GLU F N 1
ATOM 11147 C CA . GLU F 1 227 ? 38.096 86.748 16.518 1.00 24.03 246 GLU F CA 1
ATOM 11148 C C . GLU F 1 227 ? 38.881 86.725 15.222 1.00 23.49 246 GLU F C 1
ATOM 11149 O O . GLU F 1 227 ? 38.685 85.822 14.388 1.00 22.90 246 GLU F O 1
ATOM 11155 N N . ILE F 1 228 ? 39.787 87.691 15.076 1.00 22.31 247 ILE F N 1
ATOM 11156 C CA . ILE F 1 228 ? 40.734 87.711 13.963 1.00 21.84 247 ILE F CA 1
ATOM 11157 C C . ILE F 1 228 ? 42.127 87.540 14.560 1.00 22.24 247 ILE F C 1
ATOM 11158 O O . ILE F 1 228 ? 42.515 88.274 15.492 1.00 22.03 247 ILE F O 1
ATOM 11163 N N . HIS F 1 229 ? 42.835 86.532 14.061 1.00 21.82 248 HIS F N 1
ATOM 11164 C CA . HIS F 1 229 ? 44.215 86.261 14.424 1.00 22.56 248 HIS F CA 1
ATOM 11165 C C . HIS F 1 229 ? 45.022 86.563 13.178 1.00 22.79 248 HIS F C 1
ATOM 11166 O O . HIS F 1 229 ? 44.693 86.050 12.096 1.00 23.02 248 HIS F O 1
ATOM 11173 N N . TYR F 1 230 ? 46.065 87.376 13.316 1.00 22.64 249 TYR F N 1
ATOM 11174 C CA . TYR F 1 230 ? 46.875 87.724 12.162 1.00 23.02 249 TYR F CA 1
ATOM 11175 C C . TYR F 1 230 ? 48.355 87.619 12.409 1.00 23.75 249 TYR F C 1
ATOM 11176 O O . TYR F 1 230 ? 48.844 87.847 13.506 1.00 24.28 249 TYR F O 1
ATOM 11185 N N . LYS F 1 231 ? 49.062 87.290 11.344 1.00 24.04 250 LYS F N 1
ATOM 11186 C CA . LYS F 1 231 ? 50.509 87.303 11.334 1.00 24.71 250 LYS F CA 1
ATOM 11187 C C . LYS F 1 231 ? 50.977 88.162 10.188 1.00 24.39 250 LYS F C 1
ATOM 11188 O O . LYS F 1 231 ? 50.190 88.538 9.326 1.00 24.47 250 LYS F O 1
ATOM 11194 N N . GLY F 1 232 ? 52.279 88.414 10.148 1.00 24.70 251 GLY F N 1
ATOM 11195 C CA . GLY F 1 232 ? 52.853 89.342 9.204 1.00 24.75 251 GLY F CA 1
ATOM 11196 C C . GLY F 1 232 ? 52.951 90.669 9.926 1.00 25.86 251 GLY F C 1
ATOM 11197 O O . GLY F 1 232 ? 52.498 90.817 11.073 1.00 25.40 251 GLY F O 1
ATOM 11198 N N . ASP F 1 233 ? 53.534 91.657 9.253 1.00 26.35 252 ASP F N 1
ATOM 11199 C CA . ASP F 1 233 ? 53.625 92.993 9.816 1.00 26.70 252 ASP F CA 1
ATOM 11200 C C . ASP F 1 233 ? 52.936 94.002 8.919 1.00 25.93 252 ASP F C 1
ATOM 11201 O O . ASP F 1 233 ? 53.558 94.938 8.475 1.00 26.84 252 ASP F O 1
ATOM 11206 N N . PRO F 1 234 ? 51.647 93.802 8.632 1.00 25.19 253 PRO F N 1
ATOM 11207 C CA . PRO F 1 234 ? 50.952 94.804 7.856 1.00 24.99 253 PRO F CA 1
ATOM 11208 C C . PRO F 1 234 ? 50.590 96.028 8.712 1.00 24.97 253 PRO F C 1
ATOM 11209 O O . PRO F 1 234 ? 50.690 95.988 9.939 1.00 24.81 253 PRO F O 1
ATOM 11213 N N . GLU F 1 235 ? 50.145 97.074 8.031 1.00 24.37 254 GLU F N 1
ATOM 11214 C CA . GLU F 1 235 ? 49.451 98.182 8.649 1.00 24.42 254 GLU F CA 1
ATOM 11215 C C . GLU F 1 235 ? 47.999 97.724 8.816 1.00 24.07 254 GLU F C 1
ATOM 11216 O O . GLU F 1 235 ? 47.324 97.441 7.812 1.00 23.72 254 GLU F O 1
ATOM 11222 N N . ILE F 1 236 ? 47.540 97.634 10.067 1.00 23.47 255 ILE F N 1
ATOM 11223 C CA . ILE F 1 236 ? 46.188 97.147 10.375 1.00 23.38 255 ILE F CA 1
ATOM 11224 C C . ILE F 1 236 ? 45.197 98.264 10.671 1.00 24.04 255 ILE F C 1
ATOM 11225 O O . ILE F 1 236 ? 45.490 99.166 11.457 1.00 24.71 255 ILE F O 1
ATOM 11230 N N . SER F 1 237 ? 44.043 98.218 10.015 1.00 24.75 256 SER F N 1
ATOM 11231 C CA . SER F 1 237 ? 42.872 99.024 10.384 1.00 25.50 256 SER F CA 1
ATOM 11232 C C . SER F 1 237 ? 41.917 98.133 11.175 1.00 25.73 256 SER F C 1
ATOM 11233 O O . SER F 1 237 ? 41.464 97.070 10.668 1.00 25.20 256 SER F O 1
ATOM 11236 N N . LYS F 1 238 ? 41.606 98.563 12.397 1.00 25.22 257 LYS F N 1
ATOM 11237 C CA . LYS F 1 238 ? 40.816 97.761 13.328 1.00 25.01 257 LYS F CA 1
ATOM 11238 C C . LYS F 1 238 ? 39.405 98.337 13.485 1.00 25.77 257 LYS F C 1
ATOM 11239 O O . LYS F 1 238 ? 39.227 99.551 13.675 1.00 25.54 257 LYS F O 1
ATOM 11245 N N . SER F 1 239 ? 38.401 97.466 13.461 1.00 25.38 258 SER F N 1
ATOM 11246 C CA . SER F 1 239 ? 37.062 97.885 13.815 1.00 25.18 258 SER F CA 1
ATOM 11247 C C . SER F 1 239 ? 36.380 96.713 14.517 1.00 24.66 258 SER F C 1
ATOM 11248 O O . SER F 1 239 ? 36.265 95.618 13.951 1.00 24.59 258 SER F O 1
ATOM 11251 N N . ILE F 1 240 ? 36.010 96.917 15.771 1.00 23.20 259 ILE F N 1
ATOM 11252 C CA . ILE F 1 240 ? 35.344 95.910 16.555 1.00 23.48 259 ILE F CA 1
ATOM 11253 C C . ILE F 1 240 ? 34.107 96.518 17.211 1.00 23.62 259 ILE F C 1
ATOM 11254 O O . ILE F 1 240 ? 34.187 97.517 17.935 1.00 24.68 259 ILE F O 1
ATOM 11267 N N . GLY F 1 242 ? 31.454 94.845 19.591 1.00 21.16 261 GLY F N 1
ATOM 11268 C CA . GLY F 1 242 ? 31.058 93.654 20.330 1.00 21.28 261 GLY F CA 1
ATOM 11269 C C . GLY F 1 242 ? 32.184 93.209 21.235 1.00 21.91 261 GLY F C 1
ATOM 11270 O O . GLY F 1 242 ? 33.146 93.929 21.435 1.00 22.01 261 GLY F O 1
ATOM 11271 N N . SER F 1 243 ? 32.085 91.999 21.761 1.00 22.29 262 SER F N 1
ATOM 11272 C CA . SER F 1 243 ? 33.097 91.467 22.662 1.00 22.69 262 SER F CA 1
ATOM 11273 C C . SER F 1 243 ? 34.249 90.762 21.928 1.00 23.92 262 SER F C 1
ATOM 11274 O O . SER F 1 243 ? 35.164 90.219 22.571 1.00 24.85 262 SER F O 1
ATOM 11277 N N . GLY F 1 244 ? 34.217 90.740 20.601 1.00 23.82 263 GLY F N 1
ATOM 11278 C CA . GLY F 1 244 ? 35.292 90.106 19.849 1.00 23.90 263 GLY F CA 1
ATOM 11279 C C . GLY F 1 244 ? 36.661 90.729 20.006 1.00 23.86 263 GLY F C 1
ATOM 11280 O O . GLY F 1 244 ? 36.816 91.754 20.672 1.00 24.69 263 GLY F O 1
ATOM 11281 N N . SER F 1 245 ? 37.652 90.117 19.362 1.00 23.48 264 SER F N 1
ATOM 11282 C CA . SER F 1 245 ? 39.008 90.566 19.480 1.00 23.61 264 SER F CA 1
ATOM 11283 C C . SER F 1 245 ? 39.902 90.262 18.325 1.00 23.12 264 SER F C 1
ATOM 11284 O O . SER F 1 245 ? 39.644 89.364 17.506 1.00 23.81 264 SER F O 1
ATOM 11287 N N . ILE F 1 246 ? 40.954 91.056 18.274 1.00 22.12 265 ILE F N 1
ATOM 11288 C CA . ILE F 1 246 ? 41.974 90.975 17.260 1.00 22.45 265 ILE F CA 1
ATOM 11289 C C . ILE F 1 246 ? 43.271 90.684 17.991 1.00 23.07 265 ILE F C 1
ATOM 11290 O O . ILE F 1 246 ? 43.559 91.309 19.023 1.00 22.82 265 ILE F O 1
ATOM 11295 N N . ASN F 1 247 ? 44.039 89.725 17.488 1.00 23.44 266 ASN F N 1
ATOM 11296 C CA . ASN F 1 247 ? 45.330 89.428 18.089 1.00 24.83 266 ASN F CA 1
ATOM 11297 C C . ASN F 1 247 ? 46.364 89.070 17.043 1.00 25.05 266 ASN F C 1
ATOM 11298 O O . ASN F 1 247 ? 46.054 88.464 16.002 1.00 23.92 266 ASN F O 1
ATOM 11303 N N . LYS F 1 248 ? 47.579 89.539 17.298 1.00 26.32 267 LYS F N 1
ATOM 11304 C CA . LYS F 1 248 ? 48.710 89.317 16.398 1.00 27.89 267 LYS F CA 1
ATOM 11305 C C . LYS F 1 248 ? 49.530 88.173 16.930 1.00 28.80 267 LYS F C 1
ATOM 11306 O O . LYS F 1 248 ? 49.786 88.118 18.116 1.00 28.12 267 LYS F O 1
ATOM 11312 N N . VAL F 1 249 ? 49.925 87.269 16.044 1.00 30.47 268 VAL F N 1
ATOM 11313 C CA . VAL F 1 249 ? 50.734 86.123 16.404 1.00 32.38 268 VAL F CA 1
ATOM 11314 C C . VAL F 1 249 ? 52.006 86.104 15.547 1.00 34.40 268 VAL F C 1
ATOM 11315 O O . VAL F 1 249 ? 52.053 86.679 14.447 1.00 33.93 268 VAL F O 1
ATOM 11319 N N . LYS F 1 250 ? 53.049 85.476 16.073 1.00 37.04 269 LYS F N 1
ATOM 11320 C CA . LYS F 1 250 ? 54.279 85.261 15.288 1.00 39.35 269 LYS F CA 1
ATOM 11321 C C . LYS F 1 250 ? 54.044 84.146 14.278 1.00 40.95 269 LYS F C 1
ATOM 11322 O O . LYS F 1 250 ? 53.376 83.119 14.575 1.00 42.06 269 LYS F O 1
#

Secondary structure (DSSP, 8-state):
--EEE--S-EEEEE------SEEEEESS-EEEEEE-SSPPEEEEEEEGGGGGGEEEEEETTEEEEEEPBPTTTTTS-B-EEE-S-EEEEEEES--SEEEEESS-EEEE-S-EEE---B---S-EEEE-S-EEEEEEEE---S-EEEEEEEEEEEEEEEEESS-EEEEEEEEEEEEEEEESS-EEEEEEEEEEEEEEEEESS-EEEEEEEEEEEEEEESS-EEEEES-PEEEEE----EEEE--/--EEE--S-EEEEE------SEEEEESS-EEEEEE-SS--EEEEEEEGGGGGGEEEEEETTEEEEEEPBPTTTTTS-B-EEE-S-EEEEEEES--SEEEEESS-EEEE-S-EEE---B---S-EEEE-S-EEEEEEEE---S-EEEEEEEEEEEEEEEEESS-EEEEEEEEEEEEEEEESS-EEEEEEEEEEEEEEEEESS-EEEEEEEEEEEEEEESS-EEEEES-PEEEEE----EEEE--/--EEE--S-EEEEE------SEEEEESS-EEEEEE-SSPPEEEEEEEGGGGGGEEEEEETTEEEEEEPBPTTTTTS-B-EEE-S-EEEEEEES--SEEEEESS-EEEE-S-EEE---B---S-EEEE-S-EEEEEEEE---S-EEEEEEEEEEEEEEEEESS-EEEEEEEEEEEEEEEESS-EEEEEEEEEEEEEEEEESS-EEEEEEEEEEEEEEESS-EEEEES--EEEEE----EEEE--/-EEE--S-EEEEE------SEEEEESS-EEEEEE-SS--EEEEEEEGGGGGGEEEEEETTEEEEEEPBPTTSTTS-B-EEE-S-EEEEEEES--SEEEEESS-EEEE-S-EEE---B---S-EEEE-S-EEEEEEEE---S-EEEEEEEEEEEEEEEEESS-EEEEEEEEEEEEEEEESS-EEEEEEEEEEEEEEEEESS-EEEEEEEEEEEEEEESS-EEEEES-PEEEEE----EEEE--/--EEE--S-EEEEE------SEEEEESS-EEEEEE-SSPPEEEEEEEGGGGGGEEEEEETTEEEEEEPBPTTTTTS-B-EEE-S-EEEEEEES--SEEEEESS-EEEE-S-EEE---B---S-EEEE-S-EEEEEEEE---S-EEEEEEEEEEEEEEEEESS-EEEEEEEEEEEEEEEESS-EEEEEEEEEEEEEEEEESS-EEEEEEEEEEEEEEESS-EEEEES-PEEEEE----EEEE--/--EEE--S-EEEEE------SEEEEESS-EEEEEE-SSPPEEEEEEEGGGGGGEEEEEETTEEEEEEPBPTTTTTS-B-EEE-S-EEEEEEES--SEEEEESS-EEEE-S-EEE---B---S-EEEE-S-EEEEEEEE---S-EEEEEEEEEEEEEEEEESS-EEEEEEEEEEEEEEEESS-EEEEEEEEEEEEEEEEESS-EEEEEEEEEEEEEEESS-EEEEES-PEEEEE----EEEE--

Nearest PDB structures (foldseek):
  4opw-assembly2_B  TM=9.189E-01  e=7.556E-18  Parabacteroides merdae ATCC 43184
  3lyc-assembly5_J  TM=9.347E-01  e=3.062E-17  Parabacteroides distasonis ATCC 8503
  3ljy-assembly2_B  TM=8.820E-01  e=2.699E-16  Parabacteroides distasonis ATCC 8503
  3lyc-assembly8_O  TM=9.163E-01  e=3.794E-15  Parabacteroides distasonis ATCC 8503
  7muq-assembly1_IM  TM=6.420E-01  e=2.141E-01  Legionella pneumophila

CATH classification: 2.160.20.120